Protein AF-A0A167I4J9-F1 (afdb_monomer)

Structure (mmCIF, N/CA/C/O backbone):
data_AF-A0A167I4J9-F1
#
_entry.id   AF-A0A167I4J9-F1
#
loop_
_atom_site.group_PDB
_atom_site.id
_atom_site.type_symbol
_atom_site.label_atom_id
_atom_site.label_alt_id
_atom_site.label_comp_id
_atom_site.label_asym_id
_atom_site.label_entity_id
_atom_site.label_seq_id
_atom_site.pdbx_PDB_ins_code
_atom_site.Cartn_x
_atom_site.Cartn_y
_atom_site.Cartn_z
_atom_site.occupancy
_atom_site.B_iso_or_equiv
_atom_site.auth_seq_id
_atom_site.auth_comp_id
_atom_site.auth_asym_id
_atom_site.auth_atom_id
_atom_site.pdbx_PDB_model_num
ATOM 1 N N . MET A 1 1 ? 40.054 33.359 -19.240 1.00 29.66 1 MET A N 1
ATOM 2 C CA . MET A 1 1 ? 39.282 32.418 -20.079 1.00 29.66 1 MET A CA 1
ATOM 3 C C . MET A 1 1 ? 38.644 33.208 -21.206 1.00 29.66 1 MET A C 1
ATOM 5 O O . MET A 1 1 ? 38.058 34.243 -20.923 1.00 29.66 1 MET A O 1
ATOM 9 N N . VAL A 1 2 ? 38.814 32.780 -22.458 1.00 27.05 2 VAL A N 1
ATOM 10 C CA . VAL A 1 2 ? 38.157 33.388 -23.628 1.00 27.05 2 VAL A CA 1
ATOM 11 C C . VAL A 1 2 ? 36.790 32.717 -23.771 1.00 27.05 2 VAL A C 1
ATOM 13 O O . VAL A 1 2 ? 36.737 31.500 -23.931 1.00 27.05 2 VAL A O 1
ATOM 16 N N . GLN A 1 3 ? 35.696 33.475 -23.654 1.00 29.92 3 GLN A N 1
ATOM 17 C CA . GLN A 1 3 ? 34.358 32.981 -23.996 1.00 29.92 3 GLN A CA 1
ATOM 18 C C . GLN A 1 3 ? 34.339 32.622 -25.488 1.00 29.92 3 GLN A C 1
ATOM 20 O O . GLN A 1 3 ? 34.663 33.455 -26.332 1.00 29.92 3 GLN A O 1
ATOM 25 N N . LEU A 1 4 ? 33.995 31.374 -25.811 1.00 37.16 4 LEU A N 1
ATOM 26 C CA . LEU A 1 4 ? 33.830 30.919 -27.189 1.00 37.16 4 LEU A CA 1
ATOM 27 C C . LEU A 1 4 ? 32.484 31.427 -27.719 1.00 37.16 4 LEU A C 1
ATOM 29 O O . LEU A 1 4 ? 31.438 30.847 -27.436 1.00 37.16 4 LEU A O 1
ATOM 33 N N . THR A 1 5 ? 32.506 32.520 -28.477 1.00 51.38 5 THR A N 1
ATOM 34 C CA . THR A 1 5 ? 31.340 33.012 -29.219 1.00 51.38 5 THR A CA 1
ATOM 35 C C . THR A 1 5 ? 31.059 32.071 -30.401 1.00 51.38 5 THR A C 1
ATOM 37 O O . THR A 1 5 ? 32.006 31.692 -31.095 1.00 51.38 5 THR A O 1
ATOM 40 N N . PRO A 1 6 ? 29.799 31.682 -30.682 1.00 64.69 6 PRO A N 1
ATOM 41 C CA . PRO A 1 6 ? 29.486 30.844 -31.837 1.00 64.69 6 PRO A CA 1
ATOM 42 C C . PRO A 1 6 ? 29.883 31.547 -33.143 1.00 64.69 6 PRO A C 1
ATOM 44 O O . PRO A 1 6 ? 29.341 32.601 -33.481 1.00 64.69 6 PRO A O 1
ATOM 47 N N . ALA A 1 7 ? 30.831 30.964 -33.875 1.00 76.06 7 ALA A N 1
ATOM 48 C CA . ALA A 1 7 ? 31.238 31.440 -35.191 1.00 76.06 7 ALA A CA 1
ATOM 49 C C . ALA A 1 7 ? 30.355 30.806 -36.278 1.00 76.06 7 ALA A C 1
ATOM 51 O O . ALA A 1 7 ? 30.218 29.584 -36.347 1.00 76.06 7 ALA A O 1
ATOM 52 N N . ALA A 1 8 ? 29.769 31.637 -37.137 1.00 84.19 8 ALA A N 1
ATOM 53 C CA . ALA A 1 8 ? 29.122 31.220 -38.374 1.00 84.19 8 ALA A CA 1
ATOM 54 C C . ALA A 1 8 ? 30.146 31.236 -39.516 1.00 84.19 8 ALA A C 1
ATOM 56 O O . ALA A 1 8 ? 31.007 32.115 -39.573 1.00 84.19 8 ALA A O 1
ATOM 57 N N . TYR A 1 9 ? 30.049 30.287 -40.445 1.00 87.62 9 TYR A N 1
ATOM 58 C CA . TYR A 1 9 ? 30.928 30.219 -41.613 1.00 87.62 9 TYR A CA 1
ATOM 59 C C . TYR A 1 9 ? 30.114 30.445 -42.892 1.00 87.62 9 TYR A C 1
ATOM 61 O O . TYR A 1 9 ? 28.981 29.974 -42.976 1.00 87.62 9 TYR A O 1
ATOM 69 N N . PRO A 1 10 ? 30.677 31.139 -43.894 1.00 79.69 10 PRO A N 1
ATOM 70 C CA . PRO A 1 10 ? 29.986 31.448 -45.145 1.00 79.69 10 PRO A CA 1
ATOM 71 C C . PRO A 1 10 ? 29.800 30.214 -46.038 1.00 79.69 10 PRO A C 1
ATOM 73 O O . PRO A 1 10 ? 29.014 30.253 -46.977 1.00 79.69 10 PRO A O 1
ATOM 76 N N . ASP A 1 11 ? 30.520 29.128 -45.743 1.00 81.62 11 ASP A N 1
ATOM 77 C CA . ASP A 1 11 ? 30.455 27.857 -46.455 1.00 81.62 11 ASP A CA 1
ATOM 78 C C . ASP A 1 11 ? 30.008 26.734 -45.492 1.00 81.62 11 ASP A C 1
ATOM 80 O O . ASP A 1 11 ? 30.691 26.490 -44.485 1.00 81.62 11 ASP A O 1
ATOM 84 N N . PRO A 1 12 ? 28.894 26.028 -45.778 1.00 77.31 12 PRO A N 1
ATOM 85 C CA . PRO A 1 12 ? 28.417 24.914 -44.959 1.00 77.31 12 PRO A CA 1
ATOM 86 C C . PRO A 1 12 ? 29.435 23.769 -44.860 1.00 77.31 12 PRO A C 1
ATOM 88 O O . PRO A 1 12 ? 29.535 23.135 -43.808 1.00 77.31 12 PRO A O 1
ATOM 91 N N . VAL A 1 13 ? 30.242 23.529 -45.901 1.00 78.69 13 VAL A N 1
ATOM 92 C CA . VAL A 1 13 ? 31.298 22.503 -45.874 1.00 78.69 13 VAL A CA 1
ATOM 93 C C . VAL A 1 13 ? 32.375 22.896 -44.871 1.00 78.69 13 VAL A C 1
ATOM 95 O O . VAL A 1 13 ? 32.822 22.069 -44.071 1.00 78.69 13 VAL A O 1
ATOM 98 N N . ARG A 1 14 ? 32.756 24.176 -44.845 1.00 79.69 14 ARG A N 1
ATOM 99 C CA . ARG A 1 14 ? 33.726 24.691 -43.878 1.00 79.69 14 ARG A CA 1
ATOM 100 C C . ARG A 1 14 ? 33.204 24.632 -42.443 1.00 79.69 14 ARG A C 1
ATOM 102 O O . ARG A 1 14 ? 33.966 24.253 -41.555 1.00 79.69 14 ARG A O 1
ATOM 109 N N . ALA A 1 15 ? 31.925 24.939 -42.222 1.00 80.56 15 ALA A N 1
ATOM 110 C CA . ALA A 1 15 ? 31.287 24.803 -40.911 1.00 80.56 15 ALA A CA 1
ATOM 111 C C . ALA A 1 15 ? 31.356 23.355 -40.392 1.00 80.56 15 ALA A C 1
ATOM 113 O O . ALA A 1 15 ? 31.736 23.125 -39.243 1.00 80.56 15 ALA A O 1
ATOM 114 N N . ILE A 1 16 ? 31.067 22.375 -41.256 1.00 78.88 16 ILE A N 1
ATOM 115 C CA . ILE A 1 16 ? 31.140 20.945 -40.921 1.00 78.88 16 ILE A CA 1
ATOM 116 C C . ILE A 1 16 ? 32.588 20.514 -40.649 1.00 78.88 16 ILE A C 1
ATOM 118 O O . ILE A 1 16 ? 32.837 19.797 -39.683 1.00 78.88 16 ILE A O 1
ATOM 122 N N . GLN A 1 17 ? 33.557 20.976 -41.447 1.00 78.00 17 GLN A N 1
ATOM 123 C CA . GLN A 1 17 ? 34.980 20.674 -41.238 1.00 78.00 17 GLN A CA 1
ATOM 124 C C . GLN A 1 17 ? 35.496 21.192 -39.892 1.00 78.00 17 GLN A C 1
ATOM 126 O O . GLN A 1 17 ? 36.206 20.469 -39.193 1.00 78.00 17 GLN A O 1
ATOM 131 N N . VAL A 1 18 ? 35.142 22.427 -39.523 1.00 75.62 18 VAL A N 1
ATOM 132 C CA . VAL A 1 18 ? 35.533 23.010 -38.232 1.00 75.62 18 VAL A CA 1
ATOM 133 C C . VAL A 1 18 ? 34.831 22.291 -37.083 1.00 75.62 18 VAL A C 1
ATOM 135 O O . VAL A 1 18 ? 35.462 22.008 -36.070 1.00 75.62 18 VAL A O 1
ATOM 138 N N . TRP A 1 19 ? 33.553 21.937 -37.226 1.00 79.00 19 TRP A N 1
ATOM 139 C CA . TRP A 1 19 ? 32.853 21.139 -36.218 1.00 79.00 19 TRP A CA 1
ATOM 140 C C . TRP A 1 19 ? 33.517 19.766 -36.012 1.00 79.00 19 TRP A C 1
ATOM 142 O O . TRP A 1 19 ? 33.813 19.387 -34.876 1.00 79.00 19 TRP A O 1
ATOM 152 N N . ALA A 1 20 ? 33.833 19.061 -37.103 1.00 72.94 20 ALA A N 1
ATOM 153 C CA . ALA A 1 20 ? 34.461 17.742 -37.072 1.00 72.94 20 ALA A CA 1
ATOM 154 C C . ALA A 1 20 ? 35.885 17.767 -36.489 1.00 72.94 20 ALA A C 1
ATOM 156 O O . ALA A 1 20 ? 36.308 16.795 -35.872 1.00 72.94 20 ALA A O 1
ATOM 157 N N . SER A 1 21 ? 36.625 18.874 -36.630 1.00 70.50 21 SER A N 1
ATOM 158 C CA . SER A 1 21 ? 37.983 18.986 -36.082 1.00 70.50 21 SER A CA 1
ATOM 159 C C . SER A 1 21 ? 38.037 19.199 -34.563 1.00 70.50 21 SER A C 1
ATOM 161 O O . SER A 1 21 ? 39.122 19.126 -33.993 1.00 70.50 21 SER A O 1
ATOM 163 N N . HIS A 1 22 ? 36.906 19.479 -33.904 1.00 63.34 22 HIS A N 1
ATOM 164 C CA . HIS A 1 22 ? 36.846 19.812 -32.471 1.00 63.34 22 HIS A CA 1
ATOM 165 C C . HIS A 1 22 ? 36.134 18.752 -31.604 1.00 63.34 22 HIS A C 1
ATOM 167 O O . HIS A 1 22 ? 35.976 18.961 -30.399 1.00 63.34 22 HIS A O 1
ATOM 173 N N . ARG A 1 23 ? 35.673 17.625 -32.171 1.00 61.91 23 ARG A N 1
ATOM 174 C CA . ARG A 1 23 ? 34.888 16.600 -31.450 1.00 61.91 23 ARG A CA 1
ATOM 175 C C . ARG A 1 23 ? 35.252 15.177 -31.895 1.00 61.91 23 ARG A C 1
ATOM 177 O O . ARG A 1 23 ? 35.424 14.925 -33.080 1.00 61.91 23 ARG A O 1
ATOM 184 N N . ILE A 1 24 ? 35.269 14.231 -30.951 1.00 44.22 24 ILE A N 1
ATOM 185 C CA . ILE A 1 24 ? 35.198 12.785 -31.231 1.00 44.22 24 ILE A CA 1
ATOM 186 C C . ILE A 1 24 ? 33.708 12.425 -31.329 1.00 44.22 24 ILE A C 1
ATOM 188 O O . ILE A 1 24 ? 32.969 12.616 -30.363 1.00 44.22 24 ILE A O 1
ATOM 192 N N . VAL A 1 25 ? 33.247 11.957 -32.489 1.00 47.00 25 VAL A N 1
ATOM 193 C CA . VAL A 1 25 ? 31.822 11.681 -32.752 1.00 47.00 25 VAL A CA 1
ATOM 194 C C . VAL A 1 25 ? 31.537 10.184 -32.586 1.00 47.00 25 VAL A C 1
ATOM 196 O O . VAL A 1 25 ? 32.251 9.358 -33.149 1.00 47.00 25 VAL A O 1
ATOM 199 N N . ARG A 1 26 ? 30.485 9.821 -31.836 1.00 42.50 26 ARG A N 1
ATOM 200 C CA . ARG A 1 26 ? 29.936 8.450 -31.823 1.00 42.50 26 ARG A CA 1
ATOM 201 C C . ARG A 1 26 ? 29.013 8.252 -33.030 1.00 42.50 26 ARG A C 1
ATOM 203 O O . ARG A 1 26 ? 28.205 9.125 -33.335 1.00 42.50 26 ARG A O 1
ATOM 210 N N . ILE A 1 27 ? 29.119 7.097 -33.685 1.00 43.78 27 ILE A N 1
ATOM 211 C CA . ILE A 1 27 ? 28.283 6.702 -34.829 1.00 43.78 27 ILE A CA 1
ATOM 212 C C . ILE A 1 27 ? 26.798 6.708 -34.406 1.00 43.78 27 ILE A C 1
ATOM 214 O O . ILE A 1 27 ? 26.457 6.087 -33.401 1.00 43.78 27 ILE A O 1
ATOM 218 N N . GLY A 1 28 ? 25.929 7.407 -35.156 1.00 51.09 28 GLY A N 1
ATOM 219 C CA . GLY A 1 28 ? 24.462 7.341 -35.009 1.00 51.09 28 GLY A CA 1
ATOM 220 C C . GLY A 1 28 ? 23.712 8.641 -34.666 1.00 51.09 28 GLY A C 1
ATOM 221 O O . GLY A 1 28 ? 22.490 8.604 -34.536 1.00 51.09 28 GLY A O 1
ATOM 222 N N . GLN A 1 29 ? 24.378 9.794 -34.518 1.00 56.53 29 GLN A N 1
ATOM 223 C CA . GLN A 1 29 ? 23.690 11.075 -34.270 1.00 56.53 29 GLN A CA 1
ATOM 224 C C . GLN A 1 29 ? 23.474 11.887 -35.558 1.00 56.53 29 GLN A C 1
ATOM 226 O O . GLN A 1 29 ? 24.416 12.172 -36.289 1.00 56.53 29 GLN A O 1
ATOM 231 N N . SER A 1 30 ? 22.230 12.316 -35.811 1.00 63.84 30 SER A N 1
ATOM 232 C CA . SER A 1 30 ? 21.884 13.184 -36.951 1.00 63.84 30 SER A CA 1
ATOM 233 C C . SER A 1 30 ? 22.423 14.610 -36.761 1.00 63.84 30 SER A C 1
ATOM 235 O O . SER A 1 30 ? 21.993 15.311 -35.843 1.00 63.84 30 SER A O 1
ATOM 237 N N . LEU A 1 31 ? 23.291 15.079 -37.662 1.00 77.75 31 LEU A N 1
ATOM 238 C CA . LEU A 1 31 ? 23.811 16.451 -37.655 1.00 77.75 31 LEU A CA 1
ATOM 239 C C . LEU A 1 31 ? 22.821 17.427 -38.325 1.00 77.75 31 LEU A C 1
ATOM 241 O O . LEU A 1 31 ? 22.304 17.163 -39.416 1.00 77.75 31 LEU A O 1
ATOM 245 N N . ARG A 1 32 ? 22.567 18.574 -37.678 1.00 83.31 32 ARG A N 1
ATOM 246 C CA . ARG A 1 32 ? 21.763 19.684 -38.223 1.00 83.31 32 ARG A CA 1
ATOM 247 C C . ARG A 1 32 ? 22.634 20.920 -38.432 1.00 83.31 32 ARG A C 1
ATOM 249 O O . ARG A 1 32 ? 23.376 21.302 -37.530 1.00 83.31 32 ARG A O 1
ATOM 256 N N . LEU A 1 33 ? 22.516 21.545 -39.599 1.00 84.75 33 LEU A N 1
ATOM 257 C CA . LEU A 1 33 ? 23.193 22.793 -39.945 1.00 84.75 33 LEU A CA 1
ATOM 258 C C . LEU A 1 33 ? 22.162 23.925 -40.015 1.00 84.75 33 LEU A C 1
ATOM 260 O O . LEU A 1 33 ? 21.148 23.791 -40.694 1.00 84.75 33 LEU A O 1
ATOM 264 N N . TYR A 1 34 ? 22.424 25.030 -39.324 1.00 87.75 34 TYR A N 1
ATOM 265 C CA . TYR A 1 34 ? 21.544 26.199 -39.277 1.00 87.75 34 TYR A CA 1
ATOM 266 C C . TYR A 1 34 ? 22.191 27.339 -40.065 1.00 87.75 34 TYR A C 1
ATOM 268 O O . TYR A 1 34 ? 23.345 27.682 -39.806 1.00 87.75 34 TYR A O 1
ATOM 276 N N . ALA A 1 35 ? 21.468 27.910 -41.026 1.00 88.38 35 ALA A N 1
ATOM 277 C CA . ALA A 1 35 ? 21.920 29.064 -41.796 1.00 88.38 35 ALA A CA 1
ATOM 278 C C . ALA A 1 35 ? 21.178 30.319 -41.339 1.00 88.38 35 ALA A C 1
ATOM 280 O O . ALA A 1 35 ? 19.959 30.288 -41.178 1.00 88.38 35 ALA A O 1
ATOM 281 N N . PHE A 1 36 ? 21.905 31.422 -41.168 1.00 87.12 36 PHE A N 1
ATOM 282 C CA . PHE A 1 36 ? 21.358 32.692 -40.700 1.00 87.12 36 PHE A CA 1
ATOM 283 C C . PHE A 1 36 ? 21.607 33.816 -41.716 1.00 87.12 36 PHE A C 1
ATOM 285 O O . PHE A 1 36 ? 22.656 33.856 -42.361 1.00 87.12 36 PHE A O 1
ATOM 292 N N . HIS A 1 37 ? 20.661 34.745 -41.848 1.00 82.94 37 HIS A N 1
ATOM 293 C CA . HIS A 1 37 ? 20.856 36.011 -42.553 1.00 82.94 37 HIS A CA 1
ATOM 294 C C . HIS A 1 37 ? 21.753 36.940 -41.732 1.00 82.94 37 HIS A C 1
ATOM 296 O O . HIS A 1 37 ? 21.593 37.031 -40.519 1.00 82.94 37 HIS A O 1
ATOM 302 N N . GLN A 1 38 ? 22.665 37.670 -42.385 1.00 80.56 38 GLN A N 1
ATOM 303 C CA . GLN A 1 38 ? 23.495 38.666 -41.701 1.00 80.56 38 GLN A CA 1
ATOM 304 C C . GLN A 1 38 ? 22.619 39.761 -41.082 1.00 80.56 38 GLN A C 1
ATOM 306 O O . GLN A 1 38 ? 21.844 40.422 -41.775 1.00 80.56 38 GLN A O 1
ATOM 311 N N . GLY A 1 39 ? 22.752 39.944 -39.771 1.00 78.62 39 GLY A N 1
ATOM 312 C CA . GLY A 1 39 ? 22.082 40.996 -39.025 1.00 78.62 39 GLY A CA 1
ATOM 313 C C . GLY A 1 39 ? 22.926 42.268 -38.911 1.00 78.62 39 GLY A C 1
ATOM 314 O O . GLY A 1 39 ? 24.129 42.245 -39.168 1.00 78.62 39 GLY A O 1
ATOM 315 N N . PRO A 1 40 ? 22.344 43.378 -38.417 1.00 74.88 40 PRO A N 1
ATOM 316 C CA . PRO A 1 40 ? 23.062 44.645 -38.228 1.00 74.88 40 PRO A CA 1
ATOM 317 C C . PRO A 1 40 ? 24.254 44.555 -37.261 1.00 74.88 40 PRO A C 1
ATOM 319 O O . PRO A 1 40 ? 25.109 45.430 -37.256 1.00 74.88 40 PRO A O 1
ATOM 322 N N . GLN A 1 41 ? 24.288 43.514 -36.421 1.00 79.94 41 GLN A N 1
ATOM 323 C CA . GLN A 1 41 ? 25.314 43.277 -35.400 1.00 79.94 41 GLN A CA 1
ATOM 324 C C . GLN A 1 41 ? 26.314 42.177 -35.804 1.00 79.94 41 GLN A C 1
ATOM 326 O O . GLN A 1 41 ? 27.156 41.773 -34.997 1.00 79.94 41 GLN A O 1
ATOM 331 N N . THR A 1 42 ? 26.214 41.652 -37.030 1.00 80.44 42 THR A N 1
ATOM 332 C CA . THR A 1 42 ? 27.137 40.641 -37.550 1.00 80.44 42 THR A CA 1
ATOM 333 C C . THR A 1 42 ? 28.458 41.303 -37.943 1.00 80.44 42 THR A C 1
ATOM 335 O O . THR A 1 42 ? 28.494 42.168 -38.814 1.00 80.44 42 THR A O 1
ATOM 338 N N . THR A 1 43 ? 29.556 40.871 -37.328 1.00 77.62 43 THR A N 1
ATOM 339 C CA . THR A 1 43 ? 30.919 41.333 -37.625 1.00 77.62 43 THR A CA 1
ATOM 340 C C . THR A 1 43 ? 31.756 40.185 -38.194 1.00 77.62 43 THR A C 1
ATOM 342 O O . THR A 1 43 ? 31.607 39.029 -37.794 1.00 77.62 43 THR A O 1
ATOM 345 N N . SER A 1 44 ? 32.649 40.487 -39.139 1.00 76.88 44 SER A N 1
ATOM 346 C CA . SER A 1 44 ? 33.607 39.519 -39.688 1.00 76.88 44 SER A CA 1
ATOM 347 C C . SER A 1 44 ? 34.708 39.182 -38.675 1.00 76.88 44 SER A C 1
ATOM 349 O O . SER A 1 44 ? 35.324 40.086 -38.111 1.00 76.88 44 SER A O 1
ATOM 351 N N . TRP A 1 45 ? 34.999 37.897 -38.483 1.00 72.62 45 TRP A N 1
ATOM 352 C CA . TRP A 1 45 ? 36.132 37.414 -37.694 1.00 72.62 45 TRP A CA 1
ATOM 353 C C . TRP A 1 45 ? 37.423 37.436 -38.543 1.00 72.62 45 TRP A C 1
ATOM 355 O O . TRP A 1 45 ? 37.363 37.120 -39.735 1.00 72.62 45 TRP A O 1
ATOM 365 N N . PRO A 1 46 ? 38.599 37.774 -37.977 1.00 54.47 46 PRO A N 1
ATOM 366 C CA . PRO A 1 46 ? 39.833 37.951 -38.758 1.00 54.47 46 PRO A CA 1
ATOM 367 C C . PRO A 1 46 ? 40.375 36.677 -39.424 1.00 54.47 46 PRO A C 1
ATOM 369 O O . PRO A 1 46 ? 41.096 36.757 -40.416 1.00 54.47 46 PRO A O 1
ATOM 372 N N . GLU A 1 47 ? 40.042 35.498 -38.899 1.00 53.22 47 GLU A N 1
ATOM 373 C CA . GLU A 1 47 ? 40.510 34.220 -39.434 1.00 53.22 47 GLU A CA 1
ATOM 374 C C . GLU A 1 47 ? 39.440 33.545 -40.307 1.00 53.22 47 GLU A C 1
ATOM 376 O O . GLU A 1 47 ? 38.325 33.262 -39.870 1.00 53.22 47 GLU A O 1
ATOM 381 N N . ALA A 1 48 ? 39.814 33.250 -41.556 1.00 57.09 48 ALA A N 1
ATOM 382 C CA . ALA A 1 48 ? 39.119 32.332 -42.465 1.00 57.09 48 ALA A CA 1
ATOM 383 C C . ALA A 1 48 ? 37.644 32.652 -42.797 1.00 57.09 48 ALA A C 1
ATOM 385 O O . ALA A 1 48 ? 36.861 31.739 -43.064 1.00 57.09 48 ALA A O 1
ATOM 386 N N . GLY A 1 49 ? 37.270 33.935 -42.831 1.00 66.62 49 GLY A N 1
ATOM 387 C CA . GLY A 1 49 ? 35.969 34.378 -43.346 1.00 66.62 49 GLY A CA 1
ATOM 388 C C . GLY A 1 49 ? 34.777 34.053 -42.447 1.00 66.62 49 GLY A C 1
ATOM 389 O O . GLY A 1 49 ? 33.645 34.159 -42.906 1.00 66.62 49 GLY A O 1
ATOM 390 N N . ALA A 1 50 ? 35.007 33.662 -41.191 1.00 79.44 50 ALA A N 1
ATOM 391 C CA . ALA A 1 50 ? 33.933 33.459 -40.228 1.00 79.44 50 ALA A CA 1
ATOM 392 C C . ALA A 1 50 ? 33.260 34.789 -39.851 1.00 79.44 50 ALA A C 1
ATOM 394 O O . ALA A 1 50 ? 33.853 35.861 -39.959 1.00 79.44 50 ALA A O 1
ATOM 395 N N . ALA A 1 51 ? 32.019 34.722 -39.388 1.00 79.75 51 ALA A N 1
ATOM 396 C CA . ALA A 1 51 ? 31.266 35.853 -38.874 1.00 79.75 51 ALA A CA 1
ATOM 397 C C . ALA A 1 51 ? 30.684 35.510 -37.504 1.00 79.75 51 ALA A C 1
ATOM 399 O O . ALA A 1 51 ? 30.364 34.359 -37.213 1.00 79.75 51 ALA A O 1
ATOM 400 N N . TYR A 1 52 ? 30.534 36.513 -36.658 1.00 81.06 52 TYR A N 1
ATOM 401 C CA . TYR A 1 52 ? 29.949 36.370 -35.331 1.00 81.06 52 TYR A CA 1
ATOM 402 C C . TYR A 1 52 ? 29.066 37.574 -35.045 1.00 81.06 52 TYR A C 1
ATOM 404 O O . TYR A 1 52 ? 29.224 38.630 -35.658 1.00 81.06 52 TYR A O 1
ATOM 412 N N . GLN A 1 53 ? 28.130 37.423 -34.119 1.00 79.44 53 GLN A N 1
ATOM 413 C CA . GLN A 1 53 ? 27.276 38.519 -33.687 1.00 79.44 53 GLN A CA 1
ATOM 414 C C . GLN A 1 53 ? 27.743 39.006 -32.316 1.00 79.44 53 GLN A C 1
ATOM 416 O O . GLN A 1 53 ? 27.938 38.203 -31.404 1.00 79.44 53 GLN A O 1
ATOM 421 N N . LEU A 1 54 ? 27.969 40.314 -32.180 1.00 54.16 54 LEU A N 1
ATOM 422 C CA . LEU A 1 54 ? 28.326 40.922 -30.896 1.00 54.16 54 LEU A CA 1
ATOM 423 C C . LEU A 1 54 ? 27.104 40.846 -29.957 1.00 54.16 54 LEU A C 1
ATOM 425 O O . LEU A 1 54 ? 26.065 41.423 -30.265 1.00 54.16 54 LEU A O 1
ATOM 429 N N . GLY A 1 55 ? 27.210 40.117 -28.836 1.00 72.25 55 GLY A N 1
ATOM 430 C CA . GLY A 1 55 ? 26.127 39.945 -27.851 1.00 72.25 55 GLY A CA 1
ATOM 431 C C . GLY A 1 55 ? 25.631 38.496 -27.685 1.00 72.25 55 GLY A C 1
ATOM 432 O O . GLY A 1 55 ? 26.417 37.556 -27.756 1.00 72.25 55 GLY A O 1
ATOM 433 N N . ILE A 1 56 ? 24.322 38.323 -27.444 1.00 56.41 56 ILE A N 1
ATOM 434 C CA . ILE A 1 56 ? 23.639 37.097 -26.951 1.00 56.41 56 ILE A CA 1
ATOM 435 C C . ILE A 1 56 ? 23.433 36.013 -28.051 1.00 56.41 56 ILE A C 1
ATOM 437 O O . ILE A 1 56 ? 22.575 35.143 -27.940 1.00 56.41 56 ILE A O 1
ATOM 441 N N . GLY A 1 57 ? 24.219 36.032 -29.134 1.00 72.56 57 GLY A N 1
ATOM 442 C CA . GLY A 1 57 ? 24.102 35.084 -30.255 1.00 72.56 57 GLY A CA 1
ATOM 443 C C . GLY A 1 57 ? 23.122 35.505 -31.362 1.00 72.56 57 GLY A C 1
ATOM 444 O O . GLY A 1 57 ? 22.674 36.651 -31.413 1.00 72.56 57 GLY A O 1
ATOM 445 N N . TRP A 1 58 ? 22.838 34.582 -32.291 1.00 78.06 58 TRP A N 1
ATOM 446 C CA . TRP A 1 58 ? 22.000 34.832 -33.471 1.00 78.06 58 TRP A CA 1
ATOM 447 C C . TRP A 1 58 ? 20.504 34.699 -33.133 1.00 78.06 58 TRP A C 1
ATOM 449 O O . TRP A 1 58 ? 20.080 33.619 -32.716 1.00 78.06 58 TRP A O 1
ATOM 459 N N . PRO A 1 59 ? 19.678 35.750 -33.302 1.00 79.19 59 PRO A N 1
ATOM 460 C CA . PRO A 1 59 ? 18.252 35.682 -32.999 1.00 79.19 59 PRO A CA 1
ATOM 461 C C . PRO A 1 59 ? 17.511 34.800 -34.010 1.00 79.19 59 PRO A C 1
ATOM 463 O O . PRO A 1 59 ? 17.846 34.771 -35.192 1.00 79.19 59 PRO A O 1
ATOM 466 N N . PHE A 1 60 ? 16.439 34.135 -33.567 1.00 74.12 60 PHE A N 1
ATOM 467 C CA . PHE A 1 60 ? 15.653 33.231 -34.419 1.00 74.12 60 PHE A CA 1
ATOM 468 C C . PHE A 1 60 ? 15.060 33.926 -35.655 1.00 74.12 60 PHE A C 1
ATOM 470 O O . PHE A 1 60 ? 14.952 33.315 -36.709 1.00 74.12 60 PHE A O 1
ATOM 477 N N . ALA A 1 61 ? 14.767 35.228 -35.565 1.00 78.62 61 ALA A N 1
ATOM 478 C CA . ALA A 1 61 ? 14.324 36.041 -36.701 1.00 78.62 61 ALA A CA 1
ATOM 479 C C . ALA A 1 61 ? 15.353 36.122 -37.849 1.00 78.62 61 ALA A C 1
ATOM 481 O O . ALA A 1 61 ? 15.007 36.527 -38.954 1.00 78.62 61 ALA A O 1
ATOM 482 N N . GLN A 1 62 ? 16.615 35.762 -37.597 1.00 81.00 62 GLN A N 1
ATOM 483 C CA . GLN A 1 62 ? 17.660 35.675 -38.615 1.00 81.00 62 GLN A CA 1
ATOM 484 C C . GLN A 1 62 ? 17.856 34.249 -39.137 1.00 81.00 62 GLN A C 1
ATOM 486 O O . GLN A 1 62 ? 18.661 34.074 -40.043 1.00 81.00 62 GLN A O 1
ATOM 491 N N . LEU A 1 63 ? 17.163 33.231 -38.613 1.00 83.62 63 LEU A N 1
ATOM 492 C CA . LEU A 1 63 ? 17.279 31.859 -39.107 1.00 83.62 63 LEU A CA 1
ATOM 493 C C . LEU A 1 63 ? 16.657 31.759 -40.506 1.00 83.62 63 LEU A C 1
ATOM 495 O O . LEU A 1 63 ? 15.449 31.882 -40.673 1.00 83.62 63 LEU A O 1
ATOM 499 N N . ALA A 1 64 ? 17.501 31.527 -41.507 1.00 82.12 64 ALA A N 1
ATOM 500 C CA . ALA A 1 64 ? 17.107 31.445 -42.907 1.00 82.12 64 ALA A CA 1
ATOM 501 C C . ALA A 1 64 ? 16.664 30.029 -43.295 1.00 82.12 64 ALA A C 1
ATOM 503 O O . ALA A 1 64 ? 15.705 29.848 -44.035 1.00 82.12 64 ALA A O 1
ATOM 504 N N . SER A 1 65 ? 17.398 29.008 -42.845 1.00 81.25 65 SER A N 1
ATOM 505 C CA . SER A 1 65 ? 17.123 27.609 -43.200 1.00 81.25 65 SER A CA 1
ATOM 506 C C . SER A 1 65 ? 17.793 26.628 -42.240 1.00 81.25 65 SER A C 1
ATOM 508 O O . SER A 1 65 ? 18.788 26.949 -41.582 1.00 81.25 65 SER A O 1
ATOM 510 N N . VAL A 1 66 ? 17.245 25.412 -42.176 1.00 80.38 66 VAL A N 1
ATOM 511 C CA . VAL A 1 66 ? 17.810 24.287 -41.421 1.00 80.38 66 VAL A CA 1
ATOM 512 C C . VAL A 1 66 ? 18.028 23.118 -42.371 1.00 80.38 66 VAL A C 1
ATOM 514 O O . VAL A 1 66 ? 17.108 22.678 -43.058 1.00 80.38 66 VAL A O 1
ATOM 517 N N . TYR A 1 67 ? 19.246 22.593 -42.388 1.00 77.75 67 TYR A N 1
ATOM 518 C CA . TYR A 1 67 ? 19.629 21.461 -43.220 1.00 77.75 67 TYR A CA 1
ATOM 519 C C . TYR A 1 67 ? 19.892 20.241 -42.353 1.00 77.75 67 TYR A C 1
ATOM 521 O O . TYR A 1 67 ? 20.522 20.330 -41.294 1.00 77.75 67 TYR A O 1
ATOM 529 N N . ARG A 1 68 ? 19.454 19.078 -42.832 1.00 75.75 68 ARG A N 1
ATOM 530 C CA . ARG A 1 68 ? 19.855 17.789 -42.267 1.00 75.75 68 ARG A CA 1
ATOM 531 C C . ARG A 1 68 ? 21.026 17.257 -43.078 1.00 75.75 68 ARG A C 1
ATOM 533 O O . ARG A 1 68 ? 20.935 17.169 -44.302 1.00 75.75 68 ARG A O 1
ATOM 540 N N . VAL A 1 69 ? 22.107 16.891 -42.400 1.00 75.50 69 VAL A N 1
ATOM 541 C CA . VAL A 1 69 ? 23.237 16.206 -43.032 1.00 75.50 69 VAL A CA 1
ATOM 542 C C . VAL A 1 69 ? 22.993 14.708 -42.865 1.00 75.50 69 VAL A C 1
ATOM 544 O O . VAL A 1 69 ? 22.960 14.205 -41.744 1.00 75.50 69 VAL A O 1
ATOM 547 N N . SER A 1 70 ? 22.712 14.008 -43.965 1.00 62.09 70 SER A N 1
ATOM 548 C CA . SER A 1 70 ? 22.466 12.561 -43.958 1.00 62.09 70 SER A CA 1
ATOM 549 C C . SER A 1 70 ? 23.779 11.776 -44.010 1.00 62.09 70 SER A C 1
ATOM 551 O O . SER A 1 70 ? 24.644 12.107 -44.819 1.00 62.09 70 SER A O 1
ATOM 553 N N . ASP A 1 71 ? 23.884 10.692 -43.234 1.00 55.41 71 ASP A N 1
ATOM 554 C CA . ASP A 1 71 ? 25.080 9.836 -43.079 1.00 55.41 71 ASP A CA 1
ATOM 555 C C . ASP A 1 71 ? 25.579 9.135 -44.362 1.00 55.41 71 ASP A C 1
ATOM 557 O O . ASP A 1 71 ? 26.619 8.476 -44.349 1.00 55.41 71 ASP A O 1
ATOM 561 N N . ALA A 1 72 ? 24.886 9.287 -45.494 1.00 43.66 72 ALA A N 1
ATOM 562 C CA . ALA A 1 72 ? 25.106 8.541 -46.737 1.00 43.66 72 ALA A CA 1
ATOM 563 C C . ALA A 1 72 ? 26.441 8.823 -47.477 1.00 43.66 72 ALA A C 1
ATOM 565 O O . ALA A 1 72 ? 26.582 8.450 -48.638 1.00 43.66 72 ALA A O 1
ATOM 566 N N . GLY A 1 73 ? 27.428 9.448 -46.830 1.00 43.91 73 GLY A N 1
ATOM 567 C CA . GLY A 1 73 ? 28.768 9.686 -47.387 1.00 43.91 73 GLY A CA 1
ATOM 568 C C . GLY A 1 73 ? 29.929 9.533 -46.398 1.00 43.91 73 GLY A C 1
ATOM 569 O O . GLY A 1 73 ? 31.060 9.847 -46.761 1.00 43.91 73 GLY A O 1
ATOM 570 N N . LEU A 1 74 ? 29.679 9.075 -45.165 1.00 45.72 74 LEU A N 1
ATOM 571 C CA . LEU A 1 74 ? 30.695 8.972 -44.106 1.00 45.72 74 LEU A CA 1
ATOM 572 C C . LEU A 1 74 ? 31.225 7.562 -43.737 1.00 45.72 74 LEU A C 1
ATOM 574 O O . LEU A 1 74 ? 32.059 7.505 -42.829 1.00 45.72 74 LEU A O 1
ATOM 578 N N . PRO A 1 75 ? 30.867 6.422 -44.375 1.00 37.59 75 PRO A N 1
ATOM 579 C CA . PRO A 1 75 ? 31.461 5.150 -43.975 1.00 37.59 75 PRO A CA 1
ATOM 580 C C . PRO A 1 75 ? 32.835 4.951 -44.642 1.00 37.59 75 PRO A C 1
ATOM 582 O O . PRO A 1 75 ? 32.924 4.714 -45.844 1.00 37.59 75 PRO A O 1
ATOM 585 N N . GLY A 1 76 ? 33.910 5.032 -43.844 1.00 41.59 76 GLY A N 1
ATOM 586 C CA . GLY A 1 76 ? 35.198 4.389 -44.157 1.00 41.59 76 GLY A CA 1
ATOM 587 C C . GLY A 1 76 ? 36.486 5.210 -44.000 1.00 41.59 76 GLY A C 1
ATOM 588 O O . GLY A 1 76 ? 37.562 4.635 -44.109 1.00 41.59 76 GLY A O 1
ATOM 589 N N . TYR A 1 77 ? 36.434 6.522 -43.738 1.00 36.97 77 TYR A N 1
ATOM 590 C CA . TYR A 1 77 ? 37.631 7.383 -43.871 1.00 36.97 77 TYR A CA 1
ATOM 591 C C . TYR A 1 77 ? 38.277 7.896 -42.571 1.00 36.97 77 TYR A C 1
ATOM 593 O O . TYR A 1 77 ? 39.289 8.594 -42.638 1.00 36.97 77 TYR A O 1
ATOM 601 N N . LEU A 1 78 ? 37.751 7.549 -41.392 1.00 38.22 78 LEU A N 1
ATOM 602 C CA . LEU A 1 78 ? 38.218 8.122 -40.118 1.00 38.22 78 LEU A CA 1
ATOM 603 C C . LEU A 1 78 ? 39.202 7.258 -39.313 1.00 38.22 78 LEU A C 1
ATOM 605 O O . LEU A 1 78 ? 39.594 7.675 -38.229 1.00 38.22 78 LEU A O 1
ATOM 609 N N . GLU A 1 79 ? 39.685 6.133 -39.845 1.00 40.19 79 GLU A N 1
ATOM 610 C CA . GLU A 1 79 ? 40.754 5.362 -39.180 1.00 40.19 79 GLU A CA 1
ATOM 611 C C . GLU A 1 79 ? 42.181 5.754 -39.615 1.00 40.19 79 GLU A C 1
ATOM 613 O O . GLU A 1 79 ? 43.130 5.384 -38.938 1.00 40.19 79 GLU A O 1
ATOM 618 N N . ASN A 1 80 ? 42.370 6.557 -40.677 1.00 34.12 80 ASN A N 1
ATOM 619 C CA . ASN A 1 80 ? 43.710 6.806 -41.254 1.00 34.12 80 ASN A CA 1
ATOM 620 C C . ASN A 1 80 ? 44.081 8.282 -41.530 1.00 34.12 80 ASN A C 1
ATOM 622 O O . ASN A 1 80 ? 44.955 8.561 -42.348 1.00 34.12 80 ASN A O 1
ATOM 626 N N . GLY A 1 81 ? 43.452 9.260 -40.868 1.00 39.31 81 GLY A N 1
ATOM 627 C CA . GLY A 1 81 ? 43.903 10.665 -40.933 1.00 39.31 81 GLY A CA 1
ATOM 628 C C . GLY A 1 81 ? 43.780 11.358 -42.306 1.00 39.31 81 GLY A C 1
ATOM 629 O O . GLY A 1 81 ? 44.429 12.379 -42.541 1.00 39.31 81 GLY A O 1
ATOM 630 N N . GLY A 1 82 ? 42.953 10.841 -43.220 1.00 40.09 82 GLY A N 1
ATOM 631 C CA . GLY A 1 82 ? 42.666 11.479 -44.509 1.00 40.09 82 GLY A CA 1
ATOM 632 C C . GLY A 1 82 ? 41.627 12.602 -44.393 1.00 40.09 82 GLY A C 1
ATOM 633 O O . GLY A 1 82 ? 40.617 12.451 -43.710 1.00 40.09 82 GLY A O 1
ATOM 634 N N . ARG A 1 83 ? 41.845 13.734 -45.081 1.00 42.22 83 ARG A N 1
ATOM 635 C CA . ARG A 1 83 ? 40.841 14.812 -45.192 1.00 42.22 83 ARG A CA 1
ATOM 636 C C . ARG A 1 83 ? 39.634 14.322 -46.015 1.00 42.22 83 ARG A C 1
ATOM 638 O O . ARG A 1 83 ? 39.861 13.728 -47.069 1.00 42.22 83 ARG A O 1
ATOM 645 N N . PRO A 1 84 ? 38.380 14.587 -45.601 1.00 45.56 84 PRO A N 1
ATOM 646 C CA . PRO A 1 84 ? 37.203 14.197 -46.375 1.00 45.56 84 PRO A CA 1
ATOM 647 C C . PRO A 1 84 ? 37.165 14.918 -47.732 1.00 45.56 84 PRO A C 1
ATOM 649 O O . PRO A 1 84 ? 37.450 16.116 -47.812 1.00 45.56 84 PRO A O 1
ATOM 652 N N . ASN A 1 85 ? 36.818 14.183 -48.793 1.00 47.34 85 ASN A N 1
ATOM 653 C CA . ASN A 1 85 ? 36.621 14.735 -50.134 1.00 47.34 85 ASN A CA 1
ATOM 654 C C . ASN A 1 85 ? 35.330 15.588 -50.150 1.00 47.34 85 ASN A C 1
ATOM 656 O O . ASN A 1 85 ? 34.272 15.065 -49.803 1.00 47.34 85 ASN A O 1
ATOM 660 N N . PRO A 1 86 ? 35.375 16.881 -50.525 1.00 48.00 86 PRO A N 1
ATOM 661 C CA . PRO A 1 86 ? 34.196 17.752 -50.529 1.00 48.00 86 PRO A CA 1
ATOM 662 C C . PRO A 1 86 ? 33.075 17.309 -51.488 1.00 48.00 86 PRO A C 1
ATOM 664 O O . PRO A 1 86 ? 31.942 17.749 -51.318 1.00 48.00 86 PRO A O 1
ATOM 667 N N . GLU A 1 87 ? 33.343 16.425 -52.453 1.00 43.78 87 GLU A N 1
ATOM 668 C CA . GLU A 1 87 ? 32.345 15.981 -53.442 1.00 43.78 87 GLU A CA 1
ATOM 669 C C . GLU A 1 87 ? 31.327 14.941 -52.922 1.00 43.78 87 GLU A C 1
ATOM 671 O O . GLU A 1 87 ? 30.344 14.658 -53.607 1.00 43.78 87 GLU A O 1
ATOM 676 N N . THR A 1 88 ? 31.509 14.372 -51.723 1.00 47.94 88 THR A N 1
ATOM 677 C CA . THR A 1 88 ? 30.646 13.288 -51.198 1.00 47.94 88 THR A CA 1
ATOM 678 C C . THR A 1 88 ? 29.624 13.711 -50.136 1.00 47.94 88 THR A C 1
ATOM 680 O O . THR A 1 88 ? 28.804 12.888 -49.725 1.00 47.94 88 THR A O 1
ATOM 683 N N . ILE A 1 89 ? 29.604 14.976 -49.699 1.00 50.50 89 ILE A N 1
ATOM 684 C CA . ILE A 1 89 ? 28.633 15.454 -48.698 1.00 50.50 89 ILE A CA 1
ATOM 685 C C . ILE A 1 89 ? 27.314 15.818 -49.393 1.00 50.50 89 ILE A C 1
ATOM 687 O O . ILE A 1 89 ? 27.228 16.820 -50.100 1.00 50.50 89 ILE A O 1
ATOM 691 N N . ARG A 1 90 ? 26.258 15.025 -49.166 1.00 53.59 90 ARG A N 1
ATOM 692 C CA . ARG A 1 90 ? 24.895 15.362 -49.609 1.00 53.59 90 ARG A CA 1
ATOM 693 C C . ARG A 1 90 ? 24.156 16.143 -48.524 1.00 53.59 90 ARG A C 1
ATOM 695 O O . ARG A 1 90 ? 23.994 15.659 -47.406 1.00 53.59 90 ARG A O 1
ATOM 702 N N . ILE A 1 91 ? 23.696 17.341 -48.877 1.00 54.72 91 ILE A N 1
ATOM 703 C CA . ILE A 1 91 ? 22.903 18.225 -48.017 1.00 54.72 91 ILE A CA 1
ATOM 704 C C . ILE A 1 91 ? 21.490 18.294 -48.598 1.00 54.72 91 ILE A C 1
ATOM 706 O O . ILE A 1 91 ? 21.317 18.674 -49.753 1.00 54.72 91 ILE A O 1
ATOM 710 N N . SER A 1 92 ? 20.486 17.925 -47.806 1.00 48.78 92 SER A N 1
ATOM 711 C CA . SER A 1 92 ? 19.069 18.047 -48.174 1.00 48.78 92 SER A CA 1
ATOM 712 C C . SER A 1 92 ? 18.424 19.210 -47.414 1.00 48.78 92 SER A C 1
ATOM 714 O O . SER A 1 92 ? 18.540 19.281 -46.185 1.00 48.78 92 SER A O 1
ATOM 716 N N . SER A 1 93 ? 17.771 20.120 -48.141 1.00 42.31 93 SER A N 1
ATOM 717 C CA . SER A 1 93 ? 17.075 21.295 -47.602 1.00 42.31 93 SER A CA 1
ATOM 718 C C . SER A 1 93 ? 15.642 20.974 -47.178 1.00 42.31 93 SER A C 1
ATOM 720 O O . SER A 1 93 ? 14.968 20.179 -47.828 1.00 42.31 93 SER A O 1
ATOM 722 N N . TYR A 1 94 ? 15.165 21.652 -46.135 1.00 39.34 94 TYR A N 1
ATOM 723 C CA . TYR A 1 94 ? 13.741 21.794 -45.828 1.00 39.34 94 TYR A CA 1
ATOM 724 C C . TYR A 1 94 ? 13.373 23.272 -45.997 1.00 39.34 94 TYR A C 1
ATOM 726 O O . TYR A 1 94 ? 14.012 24.129 -45.385 1.00 39.34 94 TYR A O 1
ATOM 734 N N . GLU A 1 95 ? 12.380 23.578 -46.834 1.00 34.84 95 GLU A N 1
ATOM 735 C CA . GLU A 1 95 ? 11.787 24.918 -46.888 1.00 34.84 95 GLU A CA 1
ATOM 736 C C . GLU A 1 95 ? 10.780 25.072 -45.742 1.00 34.84 95 GLU A C 1
ATOM 738 O O . GLU A 1 95 ? 9.935 24.205 -45.516 1.00 34.84 95 GLU A O 1
ATOM 743 N N . ALA A 1 96 ? 10.884 26.171 -44.994 1.00 34.50 96 ALA A N 1
ATOM 744 C CA . ALA A 1 96 ? 9.860 26.572 -44.039 1.00 34.50 96 ALA A CA 1
ATOM 745 C C . ALA A 1 96 ? 8.674 27.149 -44.832 1.00 34.50 96 ALA A C 1
ATOM 747 O O . ALA A 1 96 ? 8.763 28.249 -45.372 1.00 34.50 96 ALA A O 1
ATOM 748 N N . LEU A 1 97 ? 7.599 26.368 -44.959 1.00 34.81 97 LEU A N 1
ATOM 749 C CA . LEU A 1 97 ? 6.404 26.720 -45.726 1.00 34.81 97 LEU A CA 1
ATOM 750 C C . LEU A 1 97 ? 5.559 27.790 -45.022 1.00 34.81 97 LEU A C 1
ATOM 752 O O . LEU A 1 97 ? 5.165 27.624 -43.867 1.00 34.81 97 LEU A O 1
ATOM 756 N N . GLY A 1 98 ? 5.223 28.839 -45.774 1.00 30.39 98 GLY A N 1
ATOM 757 C CA . GLY A 1 98 ? 3.935 29.512 -45.678 1.00 30.39 98 GLY A CA 1
ATOM 758 C C . GLY A 1 98 ? 2.971 28.887 -46.691 1.00 30.39 98 GLY A C 1
ATOM 759 O O . GLY A 1 98 ? 3.330 28.720 -47.853 1.00 30.39 98 GLY A O 1
ATOM 760 N N . ASP A 1 99 ? 1.773 28.584 -46.203 1.00 28.52 99 ASP A N 1
ATOM 761 C CA . ASP A 1 99 ? 0.550 28.152 -46.887 1.00 28.52 99 ASP A CA 1
ATOM 762 C C . ASP A 1 99 ? 0.429 26.719 -47.454 1.00 28.52 99 ASP A C 1
ATOM 764 O O . ASP A 1 99 ? 1.286 26.164 -48.133 1.00 28.52 99 ASP A O 1
ATOM 768 N N . ALA A 1 100 ? -0.732 26.158 -47.095 1.00 30.44 100 ALA A N 1
ATOM 769 C CA . ALA A 1 100 ? -1.367 24.878 -47.392 1.00 30.44 100 ALA A CA 1
ATOM 770 C C . ALA A 1 100 ? -1.019 24.176 -48.719 1.00 30.44 100 ALA A C 1
ATOM 772 O O . ALA A 1 100 ? -0.937 24.819 -49.757 1.00 30.44 100 ALA A O 1
ATOM 773 N N . ILE A 1 101 ? -1.032 22.831 -48.701 1.00 25.27 101 ILE A N 1
ATOM 774 C CA . ILE A 1 101 ? -1.891 21.998 -49.569 1.00 25.27 101 ILE A CA 1
ATOM 775 C C . ILE A 1 101 ? -1.891 20.522 -49.128 1.00 25.27 101 ILE A C 1
ATOM 777 O O . ILE A 1 101 ? -0.937 19.992 -48.565 1.00 25.27 101 ILE A O 1
ATOM 781 N N . LEU A 1 102 ? -3.053 19.932 -49.406 1.00 25.64 102 LEU A N 1
ATOM 782 C CA . LEU A 1 102 ? -3.519 18.557 -49.319 1.00 25.64 102 LEU A CA 1
ATOM 783 C C . LEU A 1 102 ? -2.567 17.457 -49.815 1.00 25.64 102 LEU A C 1
ATOM 785 O O . LEU A 1 102 ? -1.765 17.635 -50.726 1.00 25.64 102 LEU A O 1
ATOM 789 N N . LEU A 1 103 ? -2.803 16.283 -49.227 1.00 30.62 103 LEU A N 1
ATOM 790 C CA . LEU A 1 103 ? -2.379 14.953 -49.652 1.00 30.62 103 LEU A CA 1
ATOM 791 C C . LEU A 1 103 ? -2.638 14.709 -51.145 1.00 30.62 103 LEU A C 1
ATOM 793 O O . LEU A 1 103 ? -3.758 14.921 -51.609 1.00 30.62 103 LEU A O 1
ATOM 797 N N . ASP A 1 104 ? -1.653 14.127 -51.831 1.00 22.84 104 ASP A N 1
ATOM 798 C CA . ASP A 1 104 ? -1.924 13.252 -52.966 1.00 22.84 104 ASP A CA 1
ATOM 799 C C . ASP A 1 104 ? -1.122 11.951 -52.864 1.00 22.84 104 ASP A C 1
ATOM 801 O O . ASP A 1 104 ? -0.024 11.884 -52.299 1.00 22.84 104 ASP A O 1
ATOM 805 N N . ARG A 1 105 ? -1.780 10.913 -53.353 1.00 27.28 105 ARG A N 1
ATOM 806 C CA . ARG A 1 105 ? -1.536 9.484 -53.229 1.00 27.28 105 ARG A CA 1
ATOM 807 C C . ARG A 1 105 ? -1.059 8.998 -54.603 1.00 27.28 105 ARG A C 1
ATOM 809 O O . ARG A 1 105 ? -1.569 9.473 -55.606 1.00 27.28 105 ARG A O 1
ATOM 816 N N . ASP A 1 106 ? -0.090 8.083 -54.626 1.00 27.59 106 ASP A N 1
ATOM 817 C CA . ASP A 1 106 ? -0.035 6.891 -55.498 1.00 27.59 106 ASP A CA 1
ATOM 818 C C . ASP A 1 106 ? 1.394 6.463 -55.897 1.00 27.59 106 ASP A C 1
ATOM 820 O O . ASP A 1 106 ? 2.221 7.230 -56.384 1.00 27.59 106 ASP A O 1
ATOM 824 N N . ASP A 1 107 ? 1.616 5.169 -55.647 1.00 26.88 107 ASP A N 1
ATOM 825 C CA . ASP A 1 107 ? 2.281 4.141 -56.451 1.00 26.88 107 ASP A CA 1
ATOM 826 C C . ASP A 1 107 ? 3.673 4.354 -57.069 1.00 26.88 107 ASP A C 1
ATOM 828 O O . ASP A 1 107 ? 3.866 5.032 -58.075 1.00 26.88 107 ASP A O 1
ATOM 832 N N . ALA A 1 108 ? 4.613 3.517 -56.608 1.00 25.03 108 ALA A N 1
ATOM 833 C CA . ALA A 1 108 ? 5.574 2.862 -57.496 1.00 25.03 108 ALA A CA 1
ATOM 834 C C . ALA A 1 108 ? 5.993 1.479 -56.959 1.00 25.03 108 ALA A C 1
ATOM 836 O O . ALA A 1 108 ? 6.854 1.331 -56.093 1.00 25.03 108 ALA A O 1
ATOM 837 N N . VAL A 1 109 ? 5.371 0.455 -57.538 1.00 27.30 109 VAL A N 1
ATOM 838 C CA . VAL A 1 109 ? 5.845 -0.932 -57.628 1.00 27.30 109 VAL A CA 1
ATOM 839 C C . VAL A 1 109 ? 7.100 -0.983 -58.508 1.00 27.30 109 VAL A C 1
ATOM 841 O O . VAL A 1 109 ? 7.047 -0.445 -59.602 1.00 27.30 109 VAL A O 1
ATOM 844 N N . PHE A 1 110 ? 8.172 -1.675 -58.098 1.00 24.34 110 PHE A N 1
ATOM 845 C CA . PHE A 1 110 ? 9.072 -2.468 -58.971 1.00 24.34 110 PHE A CA 1
ATOM 846 C C . PHE A 1 110 ? 9.990 -3.332 -58.072 1.00 24.34 110 PHE A C 1
ATOM 848 O O . PHE A 1 110 ? 10.802 -2.814 -57.318 1.00 24.34 110 PHE A O 1
ATOM 855 N N . SER A 1 111 ? 9.696 -4.625 -57.904 1.00 24.77 111 SER A N 1
ATOM 856 C CA . SER A 1 111 ? 10.173 -5.772 -58.703 1.00 24.77 111 SER A CA 1
ATOM 857 C C . SER A 1 111 ? 11.643 -6.149 -58.462 1.00 24.77 111 SER A C 1
ATOM 859 O O . SER A 1 111 ? 12.573 -5.516 -58.955 1.00 24.77 111 SER A O 1
ATOM 861 N N . SER A 1 112 ? 11.792 -7.271 -57.763 1.00 26.19 112 SER A N 1
ATOM 862 C CA . SER A 1 112 ? 12.967 -8.127 -57.653 1.00 26.19 112 SER A CA 1
ATOM 863 C C . SER A 1 112 ? 13.381 -8.739 -58.996 1.00 26.19 112 SER A C 1
ATOM 865 O O . SER A 1 112 ? 12.550 -9.356 -59.665 1.00 26.19 112 SER A O 1
ATOM 867 N N . THR A 1 113 ? 14.676 -8.720 -59.309 1.00 27.36 113 THR A N 1
ATOM 868 C CA . THR A 1 113 ? 15.283 -9.677 -60.247 1.00 27.36 113 THR A CA 1
ATOM 869 C C . THR A 1 113 ? 16.653 -10.139 -59.762 1.00 27.36 113 THR A C 1
ATOM 871 O O . THR A 1 113 ? 17.525 -9.326 -59.468 1.00 27.36 113 THR A O 1
ATOM 874 N N . ASN A 1 114 ? 16.794 -11.465 -59.725 1.00 28.66 114 ASN A N 1
ATOM 875 C CA . ASN A 1 114 ? 18.012 -12.257 -59.560 1.00 28.66 114 ASN A CA 1
ATOM 876 C C . ASN A 1 114 ? 19.059 -11.989 -60.655 1.00 28.66 114 ASN A C 1
ATOM 878 O O . ASN A 1 114 ? 18.679 -11.718 -61.795 1.00 28.66 114 ASN A O 1
ATOM 882 N N . ARG A 1 115 ? 20.340 -12.199 -60.314 1.00 25.47 115 ARG A N 1
ATOM 883 C CA . ARG A 1 115 ? 21.392 -12.878 -61.111 1.00 25.47 115 ARG A CA 1
ATOM 884 C C . ARG A 1 115 ? 22.655 -13.039 -60.245 1.00 25.47 115 ARG A C 1
ATOM 886 O O . ARG A 1 115 ? 23.098 -12.056 -59.664 1.00 25.47 115 ARG A O 1
ATOM 893 N N . ASP A 1 116 ? 23.020 -14.279 -59.909 1.00 25.50 116 ASP A N 1
ATOM 894 C CA . ASP A 1 116 ? 24.069 -15.132 -60.533 1.00 25.50 116 ASP A CA 1
ATOM 895 C C . ASP A 1 116 ? 25.481 -14.706 -60.071 1.00 25.50 116 ASP A C 1
ATOM 897 O O . ASP A 1 116 ? 25.910 -13.588 -60.332 1.00 25.50 116 ASP A O 1
ATOM 901 N N . GLU A 1 117 ? 26.108 -15.447 -59.149 1.00 29.89 117 GL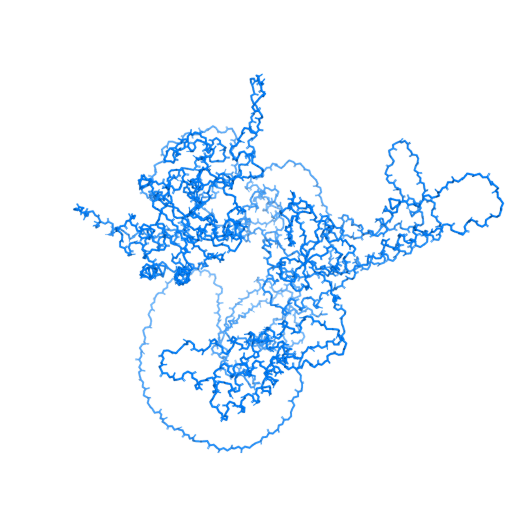U A N 1
ATOM 902 C CA . GLU A 1 117 ? 27.039 -16.578 -59.386 1.00 29.89 117 GLU A CA 1
ATOM 903 C C . GLU A 1 117 ? 28.380 -16.183 -60.042 1.00 29.89 117 GLU A C 1
ATOM 905 O O . GLU A 1 117 ? 28.394 -15.627 -61.136 1.00 29.89 117 GLU A O 1
ATOM 910 N N . ALA A 1 118 ? 29.475 -16.572 -59.355 1.00 28.78 118 ALA A N 1
ATOM 911 C CA . ALA A 1 118 ? 30.921 -16.544 -59.673 1.00 28.78 118 ALA A CA 1
ATOM 912 C C . ALA A 1 118 ? 31.705 -15.651 -58.678 1.00 28.78 118 ALA A C 1
ATOM 914 O O . ALA A 1 118 ? 31.278 -14.549 -58.365 1.00 28.78 118 ALA A O 1
ATOM 915 N N . ASP A 1 119 ? 32.861 -16.006 -58.122 1.00 27.44 119 ASP A N 1
ATOM 916 C CA . ASP A 1 119 ? 33.697 -17.189 -58.264 1.00 27.44 119 ASP A CA 1
ATOM 917 C C . ASP A 1 119 ? 34.643 -17.270 -57.052 1.00 27.44 119 ASP A C 1
ATOM 919 O O . ASP A 1 119 ? 34.914 -16.281 -56.365 1.00 27.44 119 ASP A O 1
ATOM 923 N N . SER A 1 120 ? 35.149 -18.469 -56.815 1.00 28.14 120 SER A N 1
ATOM 924 C CA . SER A 1 120 ? 36.132 -18.833 -55.799 1.00 28.14 120 SER A CA 1
ATOM 925 C C . SER A 1 120 ? 37.541 -18.302 -56.085 1.00 28.14 120 SER A C 1
ATOM 927 O O . SER A 1 120 ? 38.019 -18.475 -57.201 1.00 28.14 120 SER A O 1
ATOM 929 N N . SER A 1 121 ? 38.261 -17.831 -55.056 1.00 27.89 121 SER A N 1
ATOM 930 C CA . SER A 1 121 ? 39.697 -18.136 -54.870 1.00 27.89 121 SER A CA 1
ATOM 931 C C . SER A 1 121 ? 40.260 -17.554 -53.564 1.00 27.89 121 SER A C 1
ATOM 933 O O . SER A 1 121 ? 40.396 -16.339 -53.427 1.00 27.89 121 SER A O 1
ATOM 935 N N . SER A 1 122 ? 40.649 -18.440 -52.642 1.00 28.75 122 SER A N 1
ATOM 936 C CA . SER A 1 122 ? 41.708 -18.198 -51.648 1.00 28.75 122 SER A CA 1
ATOM 937 C C . SER A 1 122 ? 43.068 -18.026 -52.337 1.00 28.75 122 SER A C 1
ATOM 939 O O . SER A 1 122 ? 43.268 -18.539 -53.442 1.00 28.75 122 SER A O 1
ATOM 941 N N . PRO A 1 123 ? 44.039 -17.404 -51.650 1.00 34.94 123 PRO A N 1
ATOM 942 C CA . PRO A 1 123 ? 45.220 -18.198 -51.316 1.00 34.94 123 PRO A CA 1
ATOM 943 C C . PRO A 1 123 ? 45.743 -18.009 -49.882 1.00 34.94 123 PRO A C 1
ATOM 945 O O . PRO A 1 123 ? 45.434 -17.048 -49.184 1.00 34.94 123 PRO A O 1
ATOM 948 N N . ASP A 1 124 ? 46.523 -19.023 -49.521 1.00 27.88 124 ASP A N 1
ATOM 949 C CA . ASP A 1 124 ? 47.209 -19.375 -48.277 1.00 27.88 124 ASP A CA 1
ATOM 950 C C . ASP A 1 124 ? 48.244 -18.361 -47.720 1.00 27.88 124 ASP A C 1
ATOM 952 O O . ASP A 1 124 ? 48.570 -17.373 -48.386 1.00 27.88 124 ASP A O 1
ATOM 956 N N . PRO A 1 125 ? 48.753 -18.611 -46.488 1.00 43.97 125 PRO A N 1
ATOM 957 C CA . PRO A 1 125 ? 49.527 -17.681 -45.665 1.00 43.97 125 PRO A CA 1
ATOM 958 C C . PRO A 1 125 ? 51.059 -17.830 -45.813 1.00 43.97 125 PRO A C 1
ATOM 960 O O . PRO A 1 125 ? 51.545 -18.684 -46.544 1.00 43.97 125 PRO A O 1
ATOM 963 N N . ASP A 1 126 ? 51.777 -17.008 -45.033 1.00 29.77 126 ASP A N 1
ATOM 964 C CA . ASP A 1 126 ? 53.228 -16.961 -44.762 1.00 29.77 126 ASP A CA 1
ATOM 965 C C . ASP A 1 126 ? 54.047 -15.931 -45.565 1.00 29.77 126 ASP A C 1
ATOM 967 O O . ASP A 1 126 ? 54.455 -16.169 -46.693 1.00 29.77 126 ASP A O 1
ATOM 971 N N . GLU A 1 127 ? 54.381 -14.796 -44.933 1.00 26.50 127 GLU A N 1
ATOM 972 C CA . GLU A 1 127 ? 55.768 -14.519 -44.514 1.00 26.50 127 GLU A CA 1
ATOM 973 C C . GLU A 1 127 ? 55.866 -13.266 -43.624 1.00 26.50 127 GLU A C 1
ATOM 975 O O . GLU A 1 127 ? 55.249 -12.226 -43.854 1.00 26.50 127 GLU A O 1
ATOM 980 N N . ALA A 1 128 ? 56.666 -13.396 -42.569 1.00 30.30 128 ALA A N 1
ATOM 981 C CA . ALA A 1 128 ? 57.012 -12.361 -41.609 1.00 30.30 128 ALA A CA 1
ATOM 982 C C . ALA A 1 128 ? 58.119 -11.429 -42.140 1.00 30.30 128 ALA A C 1
ATOM 984 O O . ALA A 1 128 ? 58.959 -11.863 -42.919 1.00 30.30 128 ALA A O 1
ATOM 985 N N . VAL A 1 129 ? 58.195 -10.195 -41.613 1.00 26.84 129 VAL A N 1
ATOM 986 C CA . VAL A 1 129 ? 59.381 -9.596 -40.945 1.00 26.84 129 VAL A CA 1
ATOM 987 C C . VAL A 1 129 ? 59.255 -8.062 -40.840 1.00 26.84 129 VAL A C 1
ATOM 989 O O . VAL A 1 129 ? 59.068 -7.348 -41.813 1.00 26.84 129 VAL A O 1
ATOM 992 N N . SER A 1 130 ? 59.398 -7.602 -39.593 1.00 28.20 130 SER A N 1
ATOM 993 C CA . SER A 1 130 ? 59.803 -6.293 -39.054 1.00 28.20 130 SER A CA 1
ATOM 994 C C . SER A 1 130 ? 59.782 -5.015 -39.915 1.00 28.20 130 SER A C 1
ATOM 996 O O . SER A 1 130 ? 60.570 -4.866 -40.845 1.00 28.20 130 SER A O 1
ATOM 998 N N . SER A 1 131 ? 59.171 -3.966 -39.355 1.00 26.89 131 SER A N 1
ATOM 999 C CA . SER A 1 131 ? 59.852 -2.670 -39.229 1.00 26.89 131 SER A CA 1
ATOM 1000 C C . SER A 1 131 ? 59.339 -1.877 -38.026 1.00 26.89 131 SER A C 1
ATOM 1002 O O . SER A 1 131 ? 58.173 -1.510 -37.939 1.00 26.89 131 SER A O 1
ATOM 1004 N N . SER A 1 132 ? 60.263 -1.622 -37.104 1.00 28.80 132 SER A N 1
ATOM 1005 C CA . SER A 1 132 ? 60.186 -0.656 -36.012 1.00 28.80 132 SER A CA 1
ATOM 1006 C C . SER A 1 132 ? 60.215 0.772 -36.561 1.00 28.80 132 SER A C 1
ATOM 1008 O O . SER A 1 132 ? 61.084 1.091 -37.375 1.00 28.80 132 SER A O 1
ATOM 1010 N N . THR A 1 133 ? 59.347 1.664 -36.072 1.00 27.41 133 THR A N 1
ATOM 1011 C CA . THR A 1 133 ? 59.709 3.083 -35.925 1.00 27.41 133 THR A CA 1
ATOM 1012 C C . THR A 1 133 ? 58.941 3.763 -34.788 1.00 27.41 133 THR A C 1
ATOM 1014 O O . THR A 1 133 ? 57.757 3.544 -34.573 1.00 27.41 133 THR A O 1
ATOM 1017 N N . LYS A 1 134 ? 59.716 4.554 -34.045 1.00 31.61 134 LYS A N 1
ATOM 1018 C CA . LYS A 1 134 ? 59.455 5.369 -32.854 1.00 31.61 134 LYS A CA 1
ATOM 1019 C C . LYS A 1 134 ? 58.402 6.480 -33.012 1.00 31.61 134 LYS A C 1
ATOM 1021 O O . LYS A 1 134 ? 58.339 7.107 -34.063 1.00 31.61 134 LYS A O 1
ATOM 1026 N N . GLY A 1 135 ? 57.827 6.864 -31.864 1.00 26.47 135 GLY A N 1
ATOM 1027 C CA . GLY A 1 135 ? 57.299 8.204 -31.543 1.00 26.47 135 GLY A CA 1
ATOM 1028 C C . GLY A 1 135 ? 55.804 8.177 -31.204 1.00 26.47 135 GLY A C 1
ATOM 1029 O O . GLY A 1 135 ? 55.041 7.615 -31.969 1.00 26.47 135 GLY A O 1
ATOM 1030 N N . GLY A 1 136 ? 55.294 8.728 -30.105 1.00 26.38 136 GLY A N 1
ATOM 1031 C CA . GLY A 1 136 ? 55.863 9.519 -29.017 1.00 26.38 136 GLY A CA 1
ATOM 1032 C C . GLY A 1 136 ? 54.806 9.672 -27.910 1.00 26.38 136 GLY A C 1
ATOM 1033 O O . GLY A 1 136 ? 53.620 9.449 -28.142 1.00 26.38 136 GLY A O 1
ATOM 1034 N N . ASP A 1 137 ? 55.281 9.988 -26.711 1.00 32.03 137 ASP A N 1
ATOM 1035 C CA . ASP A 1 137 ? 54.570 9.936 -25.433 1.00 32.03 137 ASP A CA 1
ATOM 1036 C C . ASP A 1 137 ? 53.440 10.969 -25.270 1.00 32.03 137 ASP A C 1
ATOM 1038 O O . ASP A 1 137 ? 53.555 12.111 -25.718 1.00 32.03 137 ASP A O 1
ATOM 1042 N N . GLY A 1 138 ? 52.391 10.581 -24.530 1.00 34.44 138 GLY A N 1
ATOM 1043 C CA . GLY A 1 138 ? 51.367 11.501 -24.031 1.00 34.44 138 GLY A CA 1
ATOM 1044 C C . GLY A 1 138 ? 50.117 10.846 -23.428 1.00 34.44 138 GLY A C 1
ATOM 1045 O O . GLY A 1 138 ? 49.017 11.220 -23.816 1.00 34.44 138 GLY A O 1
ATOM 1046 N N . GLU A 1 139 ? 50.245 9.892 -22.495 1.00 33.78 139 GLU A N 1
ATOM 1047 C CA . GLU A 1 139 ? 49.097 9.321 -21.758 1.00 33.78 139 GLU A CA 1
ATOM 1048 C C . GLU A 1 139 ? 49.107 9.739 -20.276 1.00 33.78 139 GLU A C 1
ATOM 1050 O O . GLU A 1 139 ? 49.987 9.348 -19.507 1.00 33.78 139 GLU A O 1
ATOM 1055 N N . HIS A 1 140 ? 48.091 10.502 -19.856 1.00 32.12 140 HIS A N 1
ATOM 1056 C CA . HIS A 1 140 ? 47.694 10.621 -18.450 1.00 32.12 140 HIS A CA 1
ATOM 1057 C C . HIS A 1 140 ? 46.638 9.548 -18.152 1.00 32.12 140 HIS A C 1
ATOM 1059 O O . HIS A 1 140 ? 45.594 9.488 -18.796 1.00 32.12 140 HIS A O 1
ATOM 1065 N N . GLY A 1 141 ? 46.989 8.648 -17.229 1.00 38.91 141 GLY A N 1
ATOM 10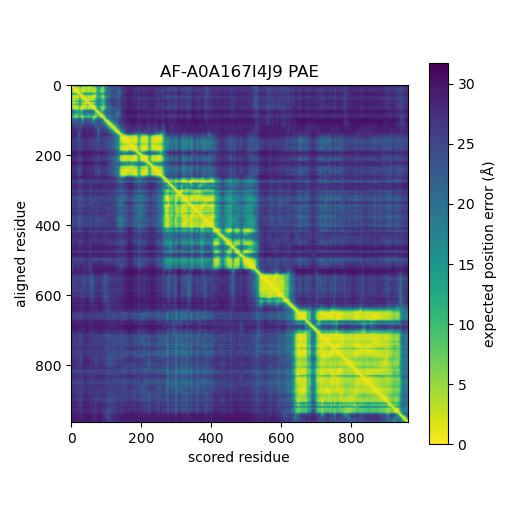66 C CA . GLY A 1 141 ? 46.434 7.303 -17.124 1.00 38.91 141 GLY A CA 1
ATOM 1067 C C . GLY A 1 141 ? 45.141 7.146 -16.324 1.00 38.91 141 GLY A C 1
ATOM 1068 O O . GLY A 1 141 ? 44.912 7.789 -15.303 1.00 38.91 141 GLY A O 1
ATOM 1069 N N . ASN A 1 142 ? 44.357 6.174 -16.787 1.00 46.69 142 ASN A N 1
ATOM 1070 C CA . ASN A 1 142 ? 43.182 5.599 -16.149 1.00 46.69 142 ASN A CA 1
ATOM 1071 C C . ASN A 1 142 ? 43.634 4.673 -14.992 1.00 46.69 142 ASN A C 1
ATOM 1073 O O . ASN A 1 142 ? 44.212 3.605 -15.230 1.00 46.69 142 ASN A O 1
ATOM 1077 N N . SER A 1 143 ? 43.447 5.088 -13.735 1.00 52.59 143 SER A N 1
ATOM 1078 C CA . SER A 1 143 ? 44.013 4.415 -12.544 1.00 52.59 143 SER A CA 1
ATOM 1079 C C . SER A 1 143 ? 43.449 3.003 -12.313 1.00 52.59 143 SER A C 1
ATOM 1081 O O . SER A 1 143 ? 44.141 2.116 -11.802 1.00 52.59 143 SER A O 1
ATOM 1083 N N . GLU A 1 144 ? 42.222 2.749 -12.763 1.00 60.25 144 GLU A N 1
ATOM 1084 C CA . GLU A 1 144 ? 41.533 1.472 -12.581 1.00 60.25 144 GLU A CA 1
ATOM 1085 C C . GLU A 1 144 ? 42.108 0.358 -13.474 1.00 60.25 144 GLU A C 1
ATOM 1087 O O . GLU A 1 144 ? 42.342 -0.767 -13.016 1.00 60.25 144 GLU A O 1
ATOM 1092 N N . GLY A 1 145 ? 42.490 0.699 -14.712 1.00 72.19 145 GLY A N 1
ATOM 1093 C CA . GLY A 1 145 ? 43.169 -0.221 -15.630 1.00 72.19 145 GLY A CA 1
ATOM 1094 C C . GLY A 1 145 ? 44.531 -0.686 -15.103 1.00 72.19 145 GLY A C 1
ATOM 1095 O O . GLY A 1 145 ? 44.906 -1.852 -15.264 1.00 72.19 145 GLY A O 1
ATOM 1096 N N . SER A 1 146 ? 45.241 0.193 -14.388 1.00 78.94 146 SER A N 1
ATOM 1097 C CA . SER A 1 146 ? 46.528 -0.126 -13.761 1.00 78.94 146 SER A CA 1
ATOM 1098 C C . SER A 1 146 ? 46.370 -1.134 -12.613 1.00 78.94 146 SER A C 1
ATOM 1100 O O . SER A 1 146 ? 47.112 -2.120 -12.531 1.00 78.94 146 SER A O 1
ATOM 1102 N N . ARG A 1 147 ? 45.344 -0.974 -11.764 1.00 86.75 147 ARG A N 1
ATOM 1103 C CA . ARG A 1 147 ? 45.073 -1.892 -10.640 1.00 86.75 147 ARG A CA 1
ATOM 1104 C C . ARG A 1 147 ? 44.657 -3.284 -11.112 1.00 86.75 147 ARG A C 1
ATOM 1106 O O . ARG A 1 147 ? 45.193 -4.278 -10.610 1.00 86.75 147 ARG A O 1
ATOM 1113 N N . ALA A 1 148 ? 43.770 -3.367 -12.101 1.00 85.69 148 ALA A N 1
ATOM 1114 C CA . ALA A 1 148 ? 43.338 -4.639 -12.677 1.00 85.69 148 ALA A CA 1
ATOM 1115 C C . ALA A 1 148 ? 44.499 -5.385 -13.362 1.00 85.69 148 ALA A C 1
ATOM 1117 O O . ALA A 1 148 ? 44.634 -6.604 -13.223 1.00 85.69 148 ALA A O 1
ATOM 1118 N N . LEU A 1 149 ? 45.392 -4.668 -14.055 1.00 89.94 149 LEU A N 1
ATOM 1119 C CA . LEU A 1 149 ? 46.581 -5.261 -14.675 1.00 89.94 149 LEU A CA 1
ATOM 1120 C C . LEU A 1 149 ? 47.553 -5.834 -13.630 1.00 89.94 149 LEU A C 1
ATOM 1122 O O . LEU A 1 149 ? 48.051 -6.954 -13.790 1.00 89.94 149 LEU A O 1
ATOM 1126 N N . VAL A 1 150 ? 47.792 -5.102 -12.538 1.00 91.00 150 VAL A N 1
ATOM 1127 C CA . VAL A 1 150 ? 48.659 -5.568 -11.444 1.00 91.00 150 VAL A CA 1
ATOM 1128 C C . VAL A 1 150 ? 48.045 -6.763 -10.712 1.00 91.00 150 VAL A C 1
ATOM 1130 O O . VAL A 1 150 ? 48.773 -7.713 -10.406 1.00 91.00 150 VAL A O 1
ATOM 1133 N N . CYS A 1 151 ? 46.726 -6.765 -10.490 1.00 95.12 151 CYS A N 1
ATOM 1134 C CA . CYS A 1 151 ? 46.016 -7.922 -9.944 1.00 95.12 151 CYS A CA 1
ATOM 1135 C C . CYS A 1 151 ? 46.209 -9.153 -10.833 1.00 95.12 151 CYS A C 1
ATOM 1137 O O . CYS A 1 151 ? 46.719 -10.165 -10.354 1.00 95.12 151 CYS A O 1
ATOM 1139 N N . ARG A 1 152 ? 45.897 -9.056 -12.136 1.00 94.81 152 ARG A N 1
ATOM 1140 C CA . ARG A 1 152 ? 45.989 -10.189 -13.077 1.00 94.81 152 ARG A CA 1
ATOM 1141 C C . ARG A 1 152 ? 47.383 -10.808 -13.080 1.00 94.81 152 ARG A C 1
ATOM 1143 O O . ARG A 1 152 ? 47.519 -12.025 -12.973 1.00 94.81 152 ARG A O 1
ATOM 1150 N N . LYS A 1 153 ? 48.427 -9.972 -13.113 1.00 94.50 153 LYS A N 1
ATOM 1151 C CA . LYS A 1 153 ? 49.823 -10.431 -13.076 1.00 94.50 153 LYS A CA 1
ATOM 1152 C C . LYS A 1 153 ? 50.152 -11.190 -11.788 1.00 94.50 153 LYS A C 1
ATOM 1154 O O . LYS A 1 153 ? 50.787 -12.241 -11.844 1.00 94.50 153 LYS A O 1
ATOM 1159 N N . ARG A 1 154 ? 49.732 -10.675 -10.629 1.00 94.56 154 ARG A N 1
ATOM 1160 C CA . ARG A 1 154 ? 50.004 -11.309 -9.328 1.00 94.56 154 ARG A CA 1
ATOM 1161 C C . ARG A 1 154 ? 49.197 -12.586 -9.129 1.00 94.56 154 ARG A C 1
ATOM 1163 O O . ARG A 1 154 ? 49.747 -13.560 -8.629 1.00 94.56 154 ARG A O 1
ATOM 1170 N N . THR A 1 155 ? 47.936 -12.604 -9.550 1.00 95.25 155 THR A N 1
ATOM 1171 C CA . THR A 1 155 ? 47.071 -13.787 -9.467 1.00 95.25 155 THR A CA 1
ATOM 1172 C C . THR A 1 155 ? 47.588 -14.895 -10.377 1.00 95.25 155 THR A C 1
ATOM 1174 O O . THR A 1 155 ? 47.717 -16.032 -9.932 1.00 95.25 155 THR A O 1
ATOM 1177 N N . ALA A 1 156 ? 47.997 -14.571 -11.608 1.00 95.31 156 ALA A N 1
ATOM 1178 C CA . ALA A 1 156 ? 48.631 -15.536 -12.504 1.00 95.31 156 ALA A CA 1
ATOM 1179 C C . ALA A 1 156 ? 49.921 -16.127 -11.906 1.00 95.31 156 ALA A C 1
ATOM 1181 O O . ALA A 1 156 ? 50.131 -17.336 -11.975 1.00 95.31 156 ALA A O 1
ATOM 1182 N N . GLU A 1 157 ? 50.762 -15.301 -11.273 1.00 94.88 157 GLU A N 1
ATOM 1183 C CA . GLU A 1 157 ? 51.979 -15.775 -10.602 1.00 94.88 157 GLU A CA 1
ATOM 1184 C C . GLU A 1 157 ? 51.661 -16.696 -9.416 1.00 94.88 157 GLU A C 1
ATOM 1186 O O . GLU A 1 157 ? 52.251 -17.770 -9.286 1.00 94.88 157 GLU A O 1
ATOM 1191 N N . ALA A 1 158 ? 50.689 -16.305 -8.588 1.00 95.50 158 ALA A N 1
ATOM 1192 C CA . ALA A 1 158 ? 50.248 -17.065 -7.424 1.00 95.50 158 ALA A CA 1
ATOM 1193 C C . ALA A 1 158 ? 49.692 -18.446 -7.801 1.00 95.50 158 ALA A C 1
ATOM 1195 O O . ALA A 1 158 ? 49.876 -19.410 -7.060 1.00 95.50 158 ALA A O 1
ATOM 1196 N N . LEU A 1 159 ? 49.051 -18.563 -8.965 1.00 96.88 159 LEU A N 1
ATOM 1197 C CA . LEU A 1 159 ? 48.435 -19.804 -9.433 1.00 96.88 159 LEU A CA 1
ATOM 1198 C C . LEU A 1 159 ? 49.417 -20.808 -10.048 1.00 96.88 159 LEU A C 1
ATOM 1200 O O . LEU A 1 159 ? 49.078 -21.991 -10.126 1.00 96.88 159 LEU A O 1
ATOM 1204 N N . LYS A 1 160 ? 50.637 -20.408 -10.431 1.00 95.25 160 LYS A N 1
ATOM 1205 C CA . LYS A 1 160 ? 51.624 -21.317 -11.054 1.00 95.25 160 LYS A CA 1
ATOM 1206 C C . LYS A 1 160 ? 51.867 -22.621 -10.270 1.00 95.25 160 LYS A C 1
ATOM 1208 O O . LYS A 1 160 ? 51.866 -23.683 -10.898 1.00 95.25 160 LYS A O 1
ATOM 1213 N N . PRO A 1 161 ? 52.033 -22.619 -8.930 1.00 93.25 161 PRO A N 1
ATOM 1214 C CA . PRO A 1 161 ? 52.218 -23.851 -8.162 1.00 93.25 161 PRO A CA 1
ATOM 1215 C C . PRO A 1 161 ? 50.972 -24.745 -8.169 1.00 93.25 161 PRO A C 1
ATOM 1217 O O . PRO A 1 161 ? 51.093 -25.970 -8.189 1.00 93.25 161 PRO A O 1
ATOM 1220 N N . VAL A 1 162 ? 49.776 -24.146 -8.175 1.00 95.56 162 VAL A N 1
ATOM 1221 C CA . VAL A 1 162 ? 48.501 -24.877 -8.242 1.00 95.56 162 VAL A CA 1
ATOM 1222 C C . VAL A 1 162 ? 48.336 -25.520 -9.616 1.00 95.56 162 VAL A C 1
ATOM 1224 O O . VAL A 1 162 ? 47.985 -26.696 -9.708 1.00 95.56 162 VAL A O 1
ATOM 1227 N N . GLN A 1 163 ? 48.669 -24.790 -10.682 1.00 94.81 163 GLN A N 1
ATOM 1228 C CA . GLN A 1 163 ? 48.648 -25.288 -12.057 1.00 94.81 163 GLN A CA 1
ATOM 1229 C C . GLN A 1 163 ? 49.624 -26.449 -12.262 1.00 94.81 163 GLN A C 1
ATOM 1231 O O . GLN A 1 163 ? 49.246 -27.452 -12.861 1.00 94.81 163 GLN A O 1
ATOM 1236 N N . ALA A 1 164 ? 50.844 -26.359 -11.721 1.00 92.12 164 ALA A N 1
ATOM 1237 C CA . ALA A 1 164 ? 51.815 -27.452 -11.769 1.00 92.12 164 ALA A CA 1
ATOM 1238 C C . ALA A 1 164 ? 51.279 -28.714 -11.067 1.00 92.12 164 ALA A C 1
ATOM 1240 O O . ALA A 1 164 ? 51.192 -29.774 -11.681 1.00 92.12 164 ALA A O 1
ATOM 1241 N N . ARG A 1 165 ? 50.792 -28.585 -9.821 1.00 92.50 165 ARG A N 1
ATOM 1242 C CA . ARG A 1 165 ? 50.221 -29.718 -9.064 1.00 92.50 165 ARG A CA 1
ATOM 1243 C C . ARG A 1 165 ? 48.988 -30.338 -9.725 1.00 92.50 165 ARG A C 1
ATOM 1245 O O . ARG A 1 165 ? 48.737 -31.526 -9.543 1.00 92.50 165 ARG A O 1
ATOM 1252 N N . THR A 1 166 ? 48.213 -29.535 -10.449 1.00 92.75 166 THR A N 1
ATOM 1253 C CA . THR A 1 166 ? 46.979 -29.972 -11.119 1.00 92.75 166 THR A CA 1
ATOM 1254 C C . THR A 1 166 ? 47.259 -30.622 -12.478 1.00 92.75 166 THR A C 1
ATOM 1256 O O . THR A 1 166 ? 46.523 -31.519 -12.876 1.00 92.75 166 THR A O 1
ATOM 1259 N N . ARG A 1 167 ? 48.341 -30.237 -13.174 1.00 89.31 167 ARG A N 1
ATOM 1260 C CA . ARG A 1 167 ? 48.781 -30.893 -14.422 1.00 89.31 167 ARG A CA 1
ATOM 1261 C C . ARG A 1 167 ? 49.307 -32.306 -14.190 1.00 89.31 167 ARG A C 1
ATOM 1263 O O . ARG A 1 167 ? 49.074 -33.179 -15.019 1.00 89.31 167 ARG A O 1
ATOM 1270 N N . ASP A 1 168 ? 49.979 -32.534 -13.066 1.00 82.75 168 ASP A N 1
ATOM 1271 C CA . ASP A 1 168 ? 50.690 -33.794 -12.831 1.00 82.75 168 ASP A CA 1
ATOM 1272 C C . ASP A 1 168 ? 49.790 -34.924 -12.301 1.00 82.75 168 ASP A C 1
ATOM 1274 O O . ASP A 1 168 ? 50.165 -36.097 -12.377 1.00 82.75 168 ASP A O 1
ATOM 1278 N N . ARG A 1 169 ? 48.616 -34.609 -11.728 1.00 86.50 169 ARG A N 1
ATOM 1279 C CA . ARG A 1 169 ? 47.699 -35.593 -11.119 1.00 86.50 169 ARG A CA 1
ATOM 1280 C C . ARG A 1 169 ? 46.242 -35.133 -11.181 1.00 86.50 169 ARG A C 1
ATOM 1282 O O . ARG A 1 169 ? 45.947 -33.981 -10.883 1.00 86.50 169 ARG A O 1
ATOM 1289 N N . LYS A 1 170 ? 45.312 -36.063 -11.443 1.00 88.19 170 LYS A N 1
ATOM 1290 C CA . LYS A 1 170 ? 43.875 -35.824 -11.217 1.00 88.19 170 LYS A CA 1
ATOM 1291 C C . LYS A 1 170 ? 43.638 -35.601 -9.721 1.00 88.19 170 LYS A C 1
ATOM 1293 O O . LYS A 1 170 ? 43.977 -36.467 -8.914 1.00 88.19 170 LYS A O 1
ATOM 1298 N N . ARG A 1 171 ? 43.081 -34.445 -9.354 1.00 90.75 171 ARG A N 1
ATOM 1299 C CA . ARG A 1 171 ? 42.798 -34.056 -7.964 1.00 90.75 171 ARG A CA 1
ATOM 1300 C C . ARG A 1 171 ? 41.302 -33.793 -7.768 1.00 90.75 171 ARG A C 1
ATOM 1302 O O . ARG A 1 171 ? 40.667 -33.287 -8.692 1.00 90.75 171 ARG A O 1
ATOM 1309 N N . PRO A 1 172 ? 40.737 -34.102 -6.589 1.00 91.50 172 PRO A N 1
ATOM 1310 C CA . PRO A 1 172 ? 39.382 -33.694 -6.233 1.00 91.50 172 PRO A CA 1
ATOM 1311 C C . PRO A 1 172 ? 39.182 -32.179 -6.369 1.00 91.50 172 PRO A C 1
ATOM 1313 O O . PRO A 1 172 ? 40.071 -31.395 -6.039 1.00 91.50 172 PRO A O 1
ATOM 1316 N N . ARG A 1 173 ? 37.986 -31.755 -6.797 1.00 88.75 173 ARG A N 1
ATOM 1317 C CA . ARG A 1 173 ? 37.624 -30.332 -6.949 1.00 88.75 173 ARG A CA 1
ATOM 1318 C C . ARG A 1 173 ? 37.889 -29.516 -5.680 1.00 88.75 173 ARG A C 1
ATOM 1320 O O . ARG A 1 173 ? 38.401 -28.407 -5.771 1.00 88.75 173 ARG A O 1
ATOM 1327 N N . GLN A 1 174 ? 37.571 -30.071 -4.510 1.00 90.62 174 GLN A N 1
ATOM 1328 C CA . GLN A 1 174 ? 37.769 -29.399 -3.221 1.00 90.62 174 GLN A CA 1
ATOM 1329 C C . GLN A 1 174 ? 39.249 -29.099 -2.946 1.00 90.62 174 GLN A C 1
ATOM 1331 O O . GLN A 1 174 ? 39.572 -28.001 -2.501 1.00 90.62 174 GLN A O 1
ATOM 1336 N N . ASP A 1 175 ? 40.147 -30.016 -3.308 1.00 93.62 175 ASP A N 1
ATOM 1337 C CA . ASP A 1 175 ? 41.590 -29.824 -3.151 1.00 93.62 175 ASP A CA 1
ATOM 1338 C C . ASP A 1 175 ? 42.108 -28.712 -4.070 1.00 93.62 175 ASP A C 1
ATOM 1340 O O . ASP A 1 175 ? 42.951 -27.914 -3.670 1.00 93.62 175 ASP A O 1
ATOM 1344 N N . ILE A 1 176 ? 41.589 -28.636 -5.301 1.00 94.50 176 ILE A N 1
ATOM 1345 C CA . ILE A 1 176 ? 41.947 -27.580 -6.256 1.00 94.50 176 ILE A CA 1
ATOM 1346 C C . ILE A 1 176 ? 41.451 -26.217 -5.750 1.00 94.50 176 ILE A C 1
ATOM 1348 O O . ILE A 1 176 ? 42.211 -25.251 -5.765 1.00 94.50 176 ILE A O 1
ATOM 1352 N N . VAL A 1 177 ? 40.211 -26.129 -5.255 1.00 94.56 177 VAL A N 1
ATOM 1353 C CA . VAL A 1 177 ? 39.647 -24.882 -4.704 1.00 94.56 177 VAL A CA 1
ATOM 1354 C C . VAL A 1 177 ? 40.428 -24.421 -3.470 1.00 94.56 177 VAL A C 1
ATOM 1356 O O . VAL A 1 177 ? 40.793 -23.249 -3.393 1.00 94.56 177 VAL A O 1
ATOM 1359 N N . SER A 1 178 ? 40.748 -25.332 -2.547 1.00 95.25 178 SER A N 1
ATOM 1360 C CA . SER A 1 178 ? 41.548 -25.017 -1.356 1.00 95.25 178 SER A CA 1
ATOM 1361 C C . SER A 1 178 ? 42.949 -24.522 -1.726 1.00 95.25 178 SER A C 1
ATOM 1363 O O . SER A 1 178 ? 43.440 -23.553 -1.148 1.00 95.25 178 SER A O 1
ATOM 1365 N N . ASP A 1 179 ? 43.593 -25.146 -2.714 1.00 95.31 179 ASP A N 1
ATOM 1366 C CA . ASP A 1 179 ? 44.900 -24.720 -3.213 1.00 95.31 179 ASP A CA 1
ATOM 1367 C C . ASP A 1 179 ? 44.854 -23.317 -3.840 1.00 95.31 179 ASP A C 1
ATOM 1369 O O . ASP A 1 179 ? 45.773 -22.524 -3.622 1.00 95.31 179 ASP A O 1
ATOM 1373 N N . VAL A 1 180 ? 43.800 -22.994 -4.603 1.00 96.06 180 VAL A N 1
ATOM 1374 C CA . VAL A 1 180 ? 43.612 -21.658 -5.196 1.00 96.06 180 VAL A CA 1
ATOM 1375 C C . VAL A 1 180 ? 43.354 -20.609 -4.113 1.00 96.06 180 VAL A C 1
ATOM 1377 O O . VAL A 1 180 ? 43.991 -19.555 -4.125 1.00 96.06 180 VAL A O 1
ATOM 1380 N N . GLN A 1 181 ? 42.482 -20.902 -3.143 1.00 96.94 181 GLN A N 1
ATOM 1381 C CA . GLN A 1 181 ? 42.243 -20.026 -1.991 1.00 96.94 181 GLN A CA 1
ATOM 1382 C C . GLN A 1 181 ? 43.544 -19.750 -1.238 1.00 96.94 181 GLN A C 1
ATOM 1384 O O . GLN A 1 181 ? 43.856 -18.599 -0.935 1.00 96.94 181 GLN A O 1
ATOM 1389 N N . GLN A 1 182 ? 44.338 -20.791 -0.977 1.00 96.31 182 GLN A N 1
ATOM 1390 C CA . GLN A 1 182 ? 45.598 -20.635 -0.269 1.00 96.31 182 GLN A CA 1
ATOM 1391 C C . GLN A 1 182 ? 46.605 -19.816 -1.087 1.00 96.31 182 GLN A C 1
ATOM 1393 O O . GLN A 1 182 ? 47.242 -18.919 -0.537 1.00 96.31 182 GLN A O 1
ATOM 1398 N N . ALA A 1 183 ? 46.719 -20.072 -2.389 1.00 95.75 183 ALA A N 1
ATOM 1399 C CA . ALA A 1 183 ? 47.634 -19.357 -3.272 1.00 95.75 183 ALA A CA 1
ATOM 1400 C C . ALA A 1 183 ? 47.312 -17.860 -3.393 1.00 95.75 183 ALA A C 1
ATOM 1402 O O . ALA A 1 183 ? 48.223 -17.037 -3.358 1.00 95.75 183 ALA A O 1
ATOM 1403 N N . VAL A 1 184 ? 46.032 -17.503 -3.515 1.00 96.69 184 VAL A N 1
ATOM 1404 C CA . VAL A 1 184 ? 45.603 -16.118 -3.771 1.00 96.69 184 VAL A CA 1
ATOM 1405 C C . VAL A 1 184 ? 45.401 -15.337 -2.470 1.00 96.69 184 VAL A C 1
ATOM 1407 O O . VAL A 1 184 ? 45.853 -14.200 -2.353 1.00 96.69 184 VAL A O 1
ATOM 1410 N N . CYS A 1 185 ? 44.777 -15.941 -1.456 1.00 96.25 185 CYS A N 1
ATOM 1411 C CA . CYS A 1 185 ? 44.346 -15.223 -0.252 1.00 96.25 185 CYS A CA 1
ATOM 1412 C C . CYS A 1 185 ? 45.349 -15.264 0.911 1.00 96.25 185 CYS A C 1
ATOM 1414 O O . CYS A 1 185 ? 45.159 -14.542 1.891 1.00 96.25 185 CYS A O 1
ATOM 1416 N N . SER A 1 186 ? 46.418 -16.068 0.819 1.00 92.00 186 SER A N 1
ATOM 1417 C CA . SER A 1 186 ? 47.429 -16.199 1.889 1.00 92.00 186 SER A CA 1
ATOM 1418 C C . SER A 1 186 ? 48.719 -15.424 1.625 1.00 92.00 186 SER A C 1
ATOM 1420 O O . SER A 1 186 ? 49.657 -15.519 2.417 1.00 92.00 186 SER A O 1
ATOM 1422 N N . LEU A 1 187 ? 48.810 -14.689 0.511 1.00 84.88 187 LEU A N 1
ATOM 1423 C CA . LEU A 1 187 ? 50.012 -13.925 0.192 1.00 84.88 187 LEU A CA 1
ATOM 1424 C C . LEU A 1 187 ? 50.263 -12.860 1.275 1.00 84.88 187 LEU A C 1
ATOM 1426 O O . LEU A 1 187 ? 49.360 -12.065 1.560 1.00 84.88 187 LEU A O 1
ATOM 1430 N N . PRO A 1 188 ? 51.467 -12.826 1.887 1.00 71.31 188 PRO A N 1
ATOM 1431 C CA . PRO A 1 188 ? 51.815 -11.802 2.859 1.00 71.31 188 PRO A CA 1
ATOM 1432 C C . PRO A 1 188 ? 51.660 -10.425 2.222 1.00 71.31 188 PRO A C 1
ATOM 1434 O O . PRO A 1 188 ? 52.177 -10.180 1.128 1.00 71.31 188 PRO A O 1
ATOM 1437 N N . ARG A 1 189 ? 50.970 -9.508 2.910 1.00 67.81 189 ARG A N 1
ATOM 1438 C CA . ARG A 1 189 ? 50.958 -8.103 2.493 1.00 67.81 189 ARG A CA 1
ATOM 1439 C C . ARG A 1 189 ? 52.403 -7.616 2.406 1.00 67.81 189 ARG A C 1
ATOM 1441 O O . ARG A 1 189 ? 53.200 -7.890 3.302 1.00 67.81 189 ARG A O 1
ATOM 1448 N N . VAL A 1 190 ? 52.725 -6.862 1.356 1.00 53.75 190 VAL A N 1
ATOM 1449 C CA . VAL A 1 190 ? 53.967 -6.080 1.330 1.00 53.75 190 VAL A CA 1
ATOM 1450 C C . VAL A 1 190 ? 53.907 -5.145 2.545 1.00 53.75 190 VAL A C 1
ATOM 1452 O O . VAL A 1 190 ? 52.957 -4.361 2.630 1.00 53.75 190 VAL A O 1
ATOM 1455 N N . PRO A 1 191 ? 54.826 -5.256 3.521 1.00 39.31 191 PRO A N 1
ATOM 1456 C CA . PRO A 1 191 ? 54.728 -4.486 4.751 1.00 39.31 191 PRO A CA 1
ATOM 1457 C C . PRO A 1 191 ? 54.829 -2.995 4.424 1.00 39.31 191 PRO A C 1
ATOM 1459 O O . PRO A 1 191 ? 55.849 -2.521 3.932 1.00 39.31 191 PRO A O 1
ATOM 1462 N N . SER A 1 192 ? 53.749 -2.259 4.685 1.00 43.19 192 SER A N 1
ATOM 1463 C CA . SER A 1 192 ? 53.810 -0.806 4.834 1.00 43.19 192 SER A CA 1
ATOM 1464 C C . SER A 1 192 ? 54.433 -0.538 6.201 1.00 43.19 192 SER A C 1
ATOM 1466 O O . SER A 1 192 ? 54.007 -1.123 7.196 1.00 43.19 192 SER A O 1
ATOM 1468 N N . SER A 1 193 ? 55.507 0.249 6.246 1.00 44.12 193 SER A N 1
ATOM 1469 C CA . SER A 1 193 ? 56.202 0.546 7.495 1.00 44.12 193 SER A CA 1
ATOM 1470 C C . SER A 1 193 ? 55.257 1.254 8.466 1.00 44.12 193 SER A C 1
ATOM 1472 O O . SER A 1 193 ? 54.726 2.301 8.109 1.00 44.12 193 SER A O 1
ATOM 1474 N N . LEU A 1 194 ? 55.160 0.700 9.680 1.00 48.19 194 LEU A N 1
ATOM 1475 C CA . LEU A 1 194 ? 54.398 1.172 10.844 1.00 48.19 194 LEU A CA 1
ATOM 1476 C C . LEU A 1 194 ? 52.888 0.914 10.760 1.00 48.19 194 LEU A C 1
ATOM 1478 O O . LEU A 1 194 ? 52.165 1.729 10.216 1.00 48.19 194 LEU A O 1
ATOM 1482 N N . ASP A 1 195 ? 52.435 -0.197 11.355 1.00 38.38 195 ASP A N 1
ATOM 1483 C CA . ASP A 1 195 ? 51.178 -0.251 12.115 1.00 38.38 195 ASP A CA 1
ATOM 1484 C C . ASP A 1 195 ? 51.090 -1.515 12.995 1.00 38.38 195 ASP A C 1
ATOM 1486 O O . ASP A 1 195 ? 51.597 -2.588 12.659 1.00 38.38 195 ASP A O 1
ATOM 1490 N N . ALA A 1 196 ? 50.453 -1.345 14.155 1.00 38.97 196 ALA A N 1
ATOM 1491 C CA . ALA A 1 196 ? 50.159 -2.347 15.182 1.00 38.97 196 ALA A CA 1
ATOM 1492 C C . ALA A 1 196 ? 49.118 -3.397 14.695 1.00 38.97 196 ALA A C 1
ATOM 1494 O O . ALA A 1 196 ? 48.455 -3.173 13.678 1.00 38.97 196 ALA A O 1
ATOM 1495 N N . PRO A 1 197 ? 48.935 -4.555 15.371 1.00 39.03 197 PRO A N 1
ATOM 1496 C CA . PRO A 1 197 ? 48.086 -5.635 14.858 1.00 39.03 197 PRO A CA 1
ATOM 1497 C C . PRO A 1 197 ? 46.610 -5.205 14.772 1.00 39.03 197 PRO A C 1
ATOM 1499 O O . PRO A 1 197 ? 45.947 -5.035 15.791 1.00 39.03 197 PRO A O 1
ATOM 1502 N N . SER A 1 198 ? 46.087 -5.045 13.549 1.00 47.78 198 SER A N 1
ATOM 1503 C CA . SER A 1 198 ? 44.681 -4.703 13.297 1.00 47.78 198 SER A CA 1
ATOM 1504 C C . SER A 1 198 ? 43.843 -5.935 12.943 1.00 47.78 198 SER A C 1
ATOM 1506 O O . SER A 1 198 ? 44.257 -6.805 12.175 1.00 47.78 198 SER A O 1
ATOM 1508 N N . THR A 1 199 ? 42.608 -5.967 13.442 1.00 43.16 199 THR A N 1
ATOM 1509 C CA . THR A 1 199 ? 41.551 -6.949 13.129 1.00 43.16 199 THR A CA 1
ATOM 1510 C C . THR A 1 199 ? 41.145 -6.983 11.642 1.00 43.16 199 THR A C 1
ATOM 1512 O O . THR A 1 199 ? 40.422 -7.887 11.223 1.00 43.16 199 THR A O 1
ATOM 1515 N N . SER A 1 200 ? 41.652 -6.056 10.814 1.00 61.38 200 SER A N 1
ATOM 1516 C CA . SER A 1 200 ? 41.343 -5.940 9.378 1.00 61.38 200 SER A CA 1
ATOM 1517 C C . SER A 1 200 ? 41.909 -7.073 8.511 1.00 61.38 200 SER A C 1
ATOM 1519 O O . SER A 1 200 ? 41.363 -7.361 7.445 1.00 61.38 200 SER A O 1
ATOM 1521 N N . GLY A 1 201 ? 42.987 -7.736 8.952 1.00 71.38 201 GLY A N 1
ATOM 1522 C CA . GLY A 1 201 ? 43.623 -8.815 8.187 1.00 71.38 201 GLY A CA 1
ATOM 1523 C C . GLY A 1 201 ? 42.693 -10.015 7.990 1.00 71.38 201 GLY A C 1
ATOM 1524 O O . GLY A 1 201 ? 42.514 -10.488 6.871 1.00 71.38 201 GLY A O 1
ATOM 1525 N N . THR A 1 202 ? 42.022 -10.445 9.060 1.00 78.88 202 THR A N 1
ATOM 1526 C CA . THR A 1 202 ? 41.137 -11.620 9.049 1.00 78.88 202 THR A CA 1
ATOM 1527 C C . THR A 1 202 ? 39.888 -11.404 8.190 1.00 78.88 202 THR A C 1
ATOM 1529 O O . THR A 1 202 ? 39.432 -12.331 7.522 1.00 78.88 202 THR A O 1
ATOM 1532 N N . GLN A 1 203 ? 39.337 -10.184 8.168 1.00 76.75 203 GLN A N 1
ATOM 1533 C CA . GLN A 1 203 ? 38.138 -9.868 7.386 1.00 76.75 203 GLN A CA 1
ATOM 1534 C C . GLN A 1 203 ? 38.427 -9.841 5.878 1.00 76.75 203 GLN A C 1
ATOM 1536 O O . GLN A 1 203 ? 37.646 -10.396 5.107 1.00 76.75 203 GLN A O 1
ATOM 1541 N N . MET A 1 204 ? 39.570 -9.285 5.460 1.00 82.50 204 MET A N 1
ATOM 1542 C CA . MET A 1 204 ? 39.986 -9.292 4.051 1.00 82.50 204 MET A CA 1
ATOM 1543 C C . MET A 1 204 ? 40.325 -10.695 3.548 1.00 82.50 204 MET A C 1
ATOM 1545 O O . MET A 1 204 ? 39.865 -11.079 2.475 1.00 82.50 204 MET A O 1
ATOM 1549 N N . THR A 1 205 ? 41.049 -11.503 4.333 1.00 91.44 205 THR A N 1
ATOM 1550 C CA . THR A 1 205 ? 41.297 -12.906 3.965 1.00 91.44 205 THR A CA 1
ATOM 1551 C C . THR A 1 205 ? 39.981 -13.668 3.815 1.00 91.44 205 THR A C 1
ATOM 1553 O O . THR A 1 205 ? 39.815 -14.411 2.850 1.00 91.44 205 THR A O 1
ATOM 1556 N N . ARG A 1 206 ? 39.005 -13.440 4.706 1.00 90.31 206 ARG A N 1
ATOM 1557 C CA . ARG A 1 206 ? 37.671 -14.050 4.604 1.00 90.31 206 ARG A CA 1
ATOM 1558 C C . ARG A 1 206 ? 36.921 -13.608 3.343 1.00 90.31 206 ARG A C 1
ATOM 1560 O O . ARG A 1 206 ? 36.352 -14.458 2.665 1.00 90.31 206 ARG A O 1
ATOM 1567 N N . ALA A 1 207 ? 36.947 -12.316 3.012 1.00 87.56 207 ALA A N 1
ATOM 1568 C CA . ALA A 1 207 ? 36.324 -11.780 1.801 1.00 87.56 207 ALA A CA 1
ATOM 1569 C C . ALA A 1 207 ? 36.961 -12.356 0.523 1.00 87.56 207 ALA A C 1
ATOM 1571 O O . ALA A 1 207 ? 36.244 -12.792 -0.376 1.00 87.56 207 ALA A O 1
ATOM 1572 N N . CYS A 1 208 ? 38.293 -12.452 0.480 1.00 95.56 208 CYS A N 1
ATOM 1573 C CA . CYS A 1 208 ? 39.025 -13.095 -0.612 1.00 95.56 208 CYS A CA 1
ATOM 1574 C C . CYS A 1 208 ? 38.646 -14.580 -0.759 1.00 95.56 208 CYS A C 1
ATOM 1576 O O . CYS A 1 208 ? 38.359 -15.038 -1.863 1.00 95.56 208 CYS A O 1
ATOM 1578 N N . VAL A 1 209 ? 38.571 -15.334 0.346 1.00 95.88 209 VAL A N 1
ATOM 1579 C CA . VAL A 1 209 ? 38.199 -16.761 0.320 1.00 95.88 209 VAL A CA 1
ATOM 1580 C C . VAL A 1 209 ? 36.782 -16.963 -0.223 1.00 95.88 209 VAL A C 1
ATOM 1582 O O . VAL A 1 209 ? 36.569 -17.852 -1.050 1.00 95.88 209 VAL A O 1
ATOM 1585 N N . MET A 1 210 ? 35.814 -16.136 0.187 1.00 90.25 210 MET A N 1
ATOM 1586 C CA . MET A 1 210 ? 34.446 -16.228 -0.339 1.00 90.25 210 MET A CA 1
ATOM 1587 C C . MET A 1 210 ? 34.378 -15.881 -1.830 1.00 90.25 210 MET A C 1
ATOM 1589 O O . MET A 1 210 ? 33.748 -16.615 -2.588 1.00 90.25 210 MET A O 1
ATOM 1593 N N . ALA A 1 211 ? 35.090 -14.838 -2.261 1.00 92.00 211 ALA A N 1
ATOM 1594 C CA . ALA A 1 211 ? 35.193 -14.438 -3.664 1.00 92.00 211 ALA A CA 1
ATOM 1595 C C . ALA A 1 211 ? 35.772 -15.548 -4.561 1.00 92.00 211 ALA A C 1
ATOM 1597 O O . ALA A 1 211 ? 35.183 -15.891 -5.586 1.00 92.00 211 ALA A O 1
ATOM 1598 N N . VAL A 1 212 ? 36.885 -16.166 -4.147 1.00 95.25 212 VAL A N 1
ATOM 1599 C CA . VAL A 1 212 ? 37.491 -17.303 -4.863 1.00 95.25 212 VAL A CA 1
ATOM 1600 C C . VAL A 1 212 ? 36.522 -18.486 -4.931 1.00 95.25 212 VAL A C 1
ATOM 1602 O O . VAL A 1 212 ? 36.388 -19.121 -5.974 1.00 95.25 212 VAL A O 1
ATOM 1605 N N . THR A 1 213 ? 35.821 -18.783 -3.833 1.00 93.94 213 THR A N 1
ATOM 1606 C CA . THR A 1 213 ? 34.855 -19.893 -3.783 1.00 93.94 213 THR A CA 1
ATOM 1607 C C . THR A 1 213 ? 33.685 -19.659 -4.730 1.00 93.94 213 THR A C 1
ATOM 1609 O O . THR A 1 213 ? 33.320 -20.574 -5.465 1.00 93.94 213 THR A O 1
ATOM 1612 N N . GLY A 1 214 ? 33.130 -18.444 -4.746 1.00 90.19 214 GLY A N 1
ATOM 1613 C CA . GLY A 1 214 ? 32.033 -18.059 -5.633 1.00 90.19 214 GLY A CA 1
ATOM 1614 C C . GLY A 1 214 ? 32.418 -18.184 -7.105 1.00 90.19 214 GLY A C 1
ATOM 1615 O O . GLY A 1 214 ? 31.754 -18.909 -7.843 1.00 90.19 214 GLY A O 1
ATOM 1616 N N . ALA A 1 215 ? 33.544 -17.581 -7.503 1.00 91.62 215 ALA A N 1
ATOM 1617 C CA . ALA A 1 215 ? 34.027 -17.602 -8.887 1.00 91.62 215 ALA A CA 1
ATOM 1618 C C . ALA A 1 215 ? 34.305 -19.021 -9.421 1.00 91.62 215 ALA A C 1
ATOM 1620 O O . ALA A 1 215 ? 34.115 -19.300 -10.602 1.00 91.62 215 ALA A O 1
ATOM 1621 N N . LEU A 1 216 ? 34.735 -19.938 -8.550 1.00 90.69 216 LEU A N 1
ATOM 1622 C CA . LEU A 1 216 ? 35.011 -21.335 -8.901 1.00 90.69 216 LEU A CA 1
ATOM 1623 C C . LEU A 1 216 ? 33.782 -22.262 -8.772 1.00 90.69 216 LEU A C 1
ATOM 1625 O O . LEU A 1 216 ? 33.838 -23.423 -9.199 1.00 90.69 216 LEU A O 1
ATOM 1629 N N . SER A 1 217 ? 32.680 -21.779 -8.187 1.00 83.62 217 SER A N 1
ATOM 1630 C CA . SER A 1 217 ? 31.452 -22.560 -7.963 1.00 83.62 217 SER A CA 1
ATOM 1631 C C . SER A 1 217 ? 30.341 -22.255 -8.966 1.00 83.62 217 SER A C 1
ATOM 1633 O O . SER A 1 217 ? 29.698 -23.194 -9.425 1.00 83.62 217 SER A O 1
ATOM 1635 N N . SER A 1 218 ? 30.167 -20.993 -9.367 1.00 71.31 218 SER A N 1
ATOM 1636 C CA . SER A 1 218 ? 28.984 -20.470 -10.077 1.00 71.31 218 SER A CA 1
ATOM 1637 C C . SER A 1 218 ? 28.787 -20.902 -11.537 1.00 71.31 218 SER A C 1
ATOM 1639 O O . SER A 1 218 ? 27.850 -20.448 -12.179 1.00 71.31 218 SER A O 1
ATOM 1641 N N . ARG A 1 219 ? 29.652 -21.750 -12.104 1.00 60.31 219 ARG A N 1
ATOM 1642 C CA . ARG A 1 219 ? 29.664 -22.035 -13.554 1.00 60.31 219 ARG A CA 1
ATOM 1643 C C . ARG A 1 219 ? 29.655 -23.531 -13.879 1.00 60.31 219 ARG A C 1
ATOM 1645 O O . ARG A 1 219 ? 30.240 -23.949 -14.880 1.00 60.31 219 ARG A O 1
ATOM 1652 N N . GLY A 1 220 ? 29.102 -24.331 -12.967 1.00 53.09 220 GLY A N 1
ATOM 1653 C CA . GLY A 1 220 ? 28.989 -25.789 -13.075 1.00 53.09 220 GLY A CA 1
ATOM 1654 C C . GLY A 1 220 ? 27.572 -26.315 -13.322 1.00 53.09 220 GLY A C 1
ATOM 1655 O O . GLY A 1 220 ? 27.446 -27.507 -13.580 1.00 53.09 220 GLY A O 1
ATOM 1656 N N . ASP A 1 221 ? 26.543 -25.463 -13.278 1.00 50.69 221 ASP A N 1
ATOM 1657 C CA . ASP A 1 221 ? 25.145 -25.921 -13.210 1.00 50.69 221 ASP A CA 1
ATOM 1658 C C . ASP A 1 221 ? 24.371 -25.836 -14.548 1.00 50.69 221 ASP A C 1
ATOM 1660 O O . ASP A 1 221 ? 23.250 -26.325 -14.634 1.00 50.69 221 ASP A O 1
ATOM 1664 N N . ASP A 1 222 ? 24.991 -25.348 -15.633 1.00 46.38 222 ASP A N 1
ATOM 1665 C CA . ASP A 1 222 ? 24.326 -25.147 -16.940 1.00 46.38 222 ASP A CA 1
ATOM 1666 C C . ASP A 1 222 ? 24.553 -26.268 -17.983 1.00 46.38 222 ASP A C 1
ATOM 1668 O O . ASP A 1 222 ? 24.522 -26.018 -19.189 1.00 46.38 222 ASP A O 1
ATOM 1672 N N . ALA A 1 223 ? 24.789 -27.526 -17.586 1.00 42.41 223 ALA A N 1
ATOM 1673 C CA . ALA A 1 223 ? 24.993 -28.612 -18.559 1.00 42.41 223 ALA A CA 1
ATOM 1674 C C . ALA A 1 223 ? 24.215 -29.896 -18.234 1.00 42.41 223 ALA A C 1
ATOM 1676 O O . ALA A 1 223 ? 24.680 -30.783 -17.518 1.00 42.41 223 ALA A O 1
ATOM 1677 N N . ALA A 1 224 ? 23.054 -30.043 -18.878 1.00 43.22 224 ALA A N 1
ATOM 1678 C CA . ALA A 1 224 ? 22.340 -31.306 -19.040 1.00 43.22 224 ALA A CA 1
ATOM 1679 C C . ALA A 1 224 ? 23.067 -32.234 -20.043 1.00 43.22 224 ALA A C 1
ATOM 1681 O O . ALA A 1 224 ? 22.593 -32.464 -21.154 1.00 43.22 224 ALA A O 1
ATOM 1682 N N . ALA A 1 225 ? 24.231 -32.772 -19.667 1.00 42.19 225 ALA A N 1
ATOM 1683 C CA . ALA A 1 225 ? 24.866 -33.897 -20.360 1.00 42.19 225 ALA A CA 1
ATOM 1684 C C . ALA A 1 225 ? 25.734 -34.730 -19.393 1.00 42.19 225 ALA A C 1
ATOM 1686 O O . ALA A 1 225 ? 26.457 -34.162 -18.572 1.00 42.19 225 ALA A O 1
ATOM 1687 N N . PRO A 1 226 ? 25.717 -36.076 -19.474 1.00 46.00 226 PRO A N 1
ATOM 1688 C CA . PRO A 1 226 ? 26.456 -36.937 -18.559 1.00 46.00 226 PRO A CA 1
ATOM 1689 C C . PRO A 1 226 ? 27.930 -37.032 -18.982 1.00 46.00 226 PRO A C 1
ATOM 1691 O O . PRO A 1 226 ? 28.347 -37.976 -19.654 1.00 46.00 226 PRO A O 1
ATOM 1694 N N . HIS A 1 227 ? 28.742 -36.060 -18.567 1.00 42.91 227 HIS A N 1
ATOM 1695 C CA . HIS A 1 227 ? 30.202 -36.171 -18.586 1.00 42.91 227 HIS A CA 1
ATOM 1696 C C . HIS A 1 227 ? 30.786 -36.095 -17.168 1.00 42.91 227 HIS A C 1
ATOM 1698 O O . HIS A 1 227 ? 30.218 -35.442 -16.293 1.00 42.91 227 HIS A O 1
ATOM 1704 N N . PRO A 1 228 ? 31.900 -36.802 -16.892 1.00 47.28 228 PRO A N 1
ATOM 1705 C CA . PRO A 1 228 ? 32.453 -36.901 -15.546 1.00 47.28 228 PRO A CA 1
ATOM 1706 C C . PRO A 1 228 ? 32.970 -35.535 -15.060 1.00 47.28 228 PRO A C 1
ATOM 1708 O O . PRO A 1 228 ? 34.022 -35.066 -15.489 1.00 47.28 228 PRO A O 1
ATOM 1711 N N . ALA A 1 229 ? 32.245 -34.934 -14.111 1.00 56.84 229 ALA A N 1
ATOM 1712 C CA . ALA A 1 229 ? 32.399 -33.574 -13.569 1.00 56.84 229 ALA A CA 1
ATOM 1713 C C . ALA A 1 229 ? 33.770 -33.209 -12.946 1.00 56.84 229 ALA A C 1
ATOM 1715 O O . ALA A 1 229 ? 33.957 -32.091 -12.471 1.00 56.84 229 ALA A O 1
ATOM 1716 N N . ASN A 1 230 ? 34.743 -34.122 -12.936 1.00 54.50 230 ASN A N 1
ATOM 1717 C CA . ASN A 1 230 ? 36.062 -33.878 -12.349 1.00 54.50 230 ASN A CA 1
ATOM 1718 C C . ASN A 1 230 ? 37.110 -33.375 -13.357 1.00 54.50 230 ASN A C 1
ATOM 1720 O O . ASN A 1 230 ? 38.077 -32.750 -12.926 1.00 54.50 230 ASN A O 1
ATOM 1724 N N . ASP A 1 231 ? 36.938 -33.601 -14.667 1.00 57.62 231 ASP A N 1
ATOM 1725 C CA . ASP A 1 231 ? 37.954 -33.189 -15.653 1.00 57.62 231 ASP A CA 1
ATOM 1726 C C . ASP A 1 231 ? 37.866 -31.687 -16.023 1.00 57.62 231 ASP A C 1
ATOM 1728 O O . ASP A 1 231 ? 38.880 -31.103 -16.397 1.00 57.62 231 ASP A O 1
ATOM 1732 N N . ASP A 1 232 ? 36.721 -31.021 -15.811 1.00 74.50 232 ASP A N 1
ATOM 1733 C CA . ASP A 1 232 ? 36.505 -29.610 -16.198 1.00 74.50 232 ASP A CA 1
ATOM 1734 C C . ASP A 1 232 ? 37.214 -28.597 -15.267 1.00 74.50 232 ASP A C 1
ATOM 1736 O O . ASP A 1 232 ? 37.762 -27.580 -15.701 1.00 74.50 232 ASP A O 1
ATOM 1740 N N . MET A 1 233 ? 37.303 -28.886 -13.964 1.00 81.19 233 MET A N 1
ATOM 1741 C CA . MET A 1 233 ? 37.919 -27.948 -13.015 1.00 81.19 233 MET A CA 1
ATOM 1742 C C . MET A 1 233 ? 39.435 -27.815 -13.218 1.00 81.19 233 MET A C 1
ATOM 1744 O O . MET A 1 233 ? 39.999 -26.723 -13.108 1.00 81.19 233 MET A O 1
ATOM 1748 N N . ALA A 1 234 ? 40.099 -28.930 -13.529 1.00 84.00 234 ALA A N 1
ATOM 1749 C CA . ALA A 1 234 ? 41.534 -28.956 -13.776 1.00 84.00 234 ALA A CA 1
ATOM 1750 C C . ALA A 1 234 ? 41.898 -28.132 -15.020 1.00 84.00 234 ALA A C 1
ATOM 1752 O O . ALA A 1 234 ? 42.819 -27.316 -14.962 1.00 84.00 234 ALA A O 1
ATOM 1753 N N . SER A 1 235 ? 41.137 -28.269 -16.112 1.00 83.69 235 SER A N 1
ATOM 1754 C CA . SER A 1 235 ? 41.315 -27.456 -17.323 1.00 83.69 235 SER A CA 1
ATOM 1755 C C . SER A 1 235 ? 41.084 -25.968 -17.072 1.00 83.69 235 SER A C 1
ATOM 1757 O O . SER A 1 235 ? 41.841 -25.140 -17.581 1.00 83.69 235 SER A O 1
ATOM 1759 N N . ARG A 1 236 ? 40.099 -25.613 -16.238 1.00 84.38 236 ARG A N 1
ATOM 1760 C CA . ARG A 1 236 ? 39.793 -24.212 -15.914 1.00 84.38 236 ARG A CA 1
ATOM 1761 C C . ARG A 1 236 ? 40.900 -23.530 -15.119 1.00 84.38 236 ARG A C 1
ATOM 1763 O O . ARG A 1 236 ? 41.304 -22.433 -15.481 1.00 84.38 236 ARG A O 1
ATOM 1770 N N . VAL A 1 237 ? 41.451 -24.176 -14.090 1.00 88.75 237 VAL A N 1
ATOM 1771 C CA . VAL A 1 237 ? 42.541 -23.579 -13.287 1.00 88.75 237 VAL A CA 1
ATOM 1772 C C . VAL A 1 237 ? 43.844 -23.444 -14.085 1.00 88.75 237 VAL A C 1
ATOM 1774 O O . VAL A 1 237 ? 44.664 -22.568 -13.804 1.00 88.75 237 VAL A O 1
ATOM 1777 N N . ILE A 1 238 ? 44.029 -24.275 -15.115 1.00 87.56 238 ILE A N 1
ATOM 1778 C CA . ILE A 1 238 ? 45.158 -24.180 -16.050 1.00 87.56 238 ILE A CA 1
ATOM 1779 C C . ILE A 1 238 ? 44.959 -23.051 -17.080 1.00 87.56 238 ILE A C 1
ATOM 1781 O O . ILE A 1 238 ? 45.947 -22.561 -17.632 1.00 87.56 238 ILE A O 1
ATOM 1785 N N . SER A 1 239 ? 43.720 -22.609 -17.319 1.00 90.00 239 SER A N 1
ATOM 1786 C CA . SER A 1 239 ? 43.417 -21.539 -18.271 1.00 90.00 239 SER A CA 1
ATOM 1787 C C . SER A 1 239 ? 43.974 -20.191 -17.799 1.00 90.00 239 SER A C 1
ATOM 1789 O O . SER A 1 239 ? 43.784 -19.826 -16.639 1.00 90.00 239 SER A O 1
ATOM 1791 N N . PRO A 1 240 ? 44.602 -19.392 -18.682 1.00 83.06 240 PRO A N 1
ATOM 1792 C CA . PRO A 1 240 ? 45.029 -18.034 -18.343 1.00 83.06 240 PRO A CA 1
ATOM 1793 C C . PRO A 1 240 ? 43.855 -17.112 -17.967 1.00 83.06 240 PRO A C 1
ATOM 1795 O O . PRO A 1 240 ? 44.067 -16.137 -17.248 1.00 83.06 240 PRO A O 1
ATOM 1798 N N . MET A 1 241 ? 42.624 -17.442 -18.382 1.00 89.19 241 MET A N 1
ATOM 1799 C CA . MET A 1 241 ? 41.420 -16.654 -18.083 1.00 89.19 241 MET A CA 1
ATOM 1800 C C . MET A 1 241 ? 41.024 -16.694 -16.602 1.00 89.19 241 MET A C 1
ATOM 1802 O O . MET A 1 241 ? 40.403 -15.759 -16.110 1.00 89.19 241 MET A O 1
ATOM 1806 N N . VAL A 1 242 ? 41.444 -17.715 -15.844 1.00 93.44 242 VAL A N 1
ATOM 1807 C CA . VAL A 1 242 ? 41.076 -17.822 -14.421 1.00 93.44 242 VAL A CA 1
ATOM 1808 C C . VAL A 1 242 ? 41.630 -16.658 -13.589 1.00 93.44 242 VAL A C 1
ATOM 1810 O O . VAL A 1 242 ? 41.017 -16.245 -12.612 1.00 93.44 242 VAL A O 1
ATOM 1813 N N . ALA A 1 243 ? 42.781 -16.094 -13.973 1.00 93.31 243 ALA A N 1
ATOM 1814 C CA . ALA A 1 243 ? 43.355 -14.941 -13.282 1.00 93.31 243 ALA A CA 1
ATOM 1815 C C . ALA A 1 243 ? 42.563 -13.652 -13.550 1.00 93.31 243 ALA A C 1
ATOM 1817 O O . ALA A 1 243 ? 42.544 -12.760 -12.704 1.00 93.31 243 ALA A O 1
ATOM 1818 N N . GLU A 1 244 ? 41.916 -13.558 -14.711 1.00 93.06 244 GLU A N 1
ATOM 1819 C CA . GLU A 1 244 ? 41.036 -12.451 -15.074 1.00 93.06 244 GLU A CA 1
ATOM 1820 C C . GLU A 1 244 ? 39.709 -12.546 -14.324 1.00 93.06 244 GLU A C 1
ATOM 1822 O O . GLU A 1 244 ? 39.360 -11.604 -13.613 1.00 93.06 244 GLU A O 1
ATOM 1827 N N . ASP A 1 245 ? 39.063 -13.713 -14.361 1.00 91.81 245 ASP A N 1
ATOM 1828 C CA . ASP A 1 245 ? 37.808 -13.981 -13.647 1.00 91.81 245 ASP A CA 1
ATOM 1829 C C . ASP A 1 245 ? 37.953 -13.756 -12.132 1.00 91.81 245 ASP A C 1
ATOM 1831 O O . ASP A 1 245 ? 37.091 -13.154 -11.488 1.00 91.81 245 ASP A O 1
ATOM 1835 N N . LEU A 1 246 ? 39.077 -14.188 -11.547 1.00 94.81 246 LEU A N 1
ATOM 1836 C CA . LEU A 1 246 ? 39.361 -13.960 -10.130 1.00 94.81 246 LEU A CA 1
ATOM 1837 C C . LEU A 1 246 ? 39.590 -12.476 -9.819 1.00 94.81 246 LEU A C 1
ATOM 1839 O O . LEU A 1 246 ? 39.125 -12.007 -8.787 1.00 94.81 246 LEU A O 1
ATOM 1843 N N . CYS A 1 247 ? 40.263 -11.719 -10.688 1.00 95.69 247 CYS A N 1
ATOM 1844 C CA . CYS A 1 247 ? 40.522 -10.293 -10.461 1.00 95.69 247 CYS A CA 1
ATOM 1845 C C . CYS A 1 247 ? 39.310 -9.381 -10.692 1.00 95.69 247 CYS A C 1
ATOM 1847 O O . CYS A 1 247 ? 39.363 -8.220 -10.294 1.00 95.69 247 CYS A O 1
ATOM 1849 N N . GLN A 1 248 ? 38.226 -9.890 -11.281 1.00 93.00 248 GLN A N 1
ATOM 1850 C CA . GLN A 1 248 ? 36.930 -9.204 -11.302 1.00 93.00 248 GLN A CA 1
ATOM 1851 C C . GLN A 1 248 ? 36.204 -9.289 -9.952 1.00 93.00 248 GLN A C 1
ATOM 1853 O O . GLN A 1 248 ? 35.285 -8.516 -9.695 1.00 93.00 248 GLN A O 1
ATOM 1858 N N . GLN A 1 249 ? 36.617 -10.200 -9.063 1.00 95.38 249 GLN A N 1
ATOM 1859 C CA . GLN A 1 249 ? 36.022 -10.312 -7.738 1.00 95.38 249 GLN A CA 1
ATOM 1860 C C . GLN A 1 249 ? 36.621 -9.264 -6.780 1.00 95.38 249 GLN A C 1
ATOM 1862 O O . GLN A 1 249 ? 37.837 -9.286 -6.549 1.00 95.38 249 GLN A O 1
ATOM 1867 N N . PRO A 1 250 ? 35.804 -8.399 -6.141 1.00 87.94 250 PRO A N 1
ATOM 1868 C CA . PRO A 1 250 ? 36.297 -7.305 -5.296 1.00 87.94 250 PRO A CA 1
ATOM 1869 C C . PRO A 1 250 ? 37.260 -7.762 -4.192 1.00 87.94 250 PRO A C 1
ATOM 1871 O O . PRO A 1 250 ? 38.329 -7.181 -4.012 1.00 87.94 250 PRO A O 1
ATOM 1874 N N . GLY A 1 251 ? 36.946 -8.875 -3.516 1.00 89.50 251 GLY A N 1
ATOM 1875 C CA . GLY A 1 251 ? 37.783 -9.418 -2.440 1.00 89.50 251 GLY A CA 1
ATOM 1876 C C . GLY A 1 251 ? 39.165 -9.910 -2.894 1.00 89.50 251 GLY A C 1
ATOM 1877 O O . GLY A 1 251 ? 40.104 -9.903 -2.101 1.00 89.50 251 GLY A O 1
ATOM 1878 N N . VAL A 1 252 ? 39.318 -10.313 -4.159 1.00 93.94 252 VAL A N 1
ATOM 1879 C CA . VAL A 1 252 ? 40.612 -10.720 -4.738 1.00 93.94 252 VAL A CA 1
ATOM 1880 C C . VAL A 1 252 ? 41.376 -9.500 -5.250 1.00 93.94 252 VAL A C 1
ATOM 1882 O O . VAL A 1 252 ? 42.579 -9.387 -5.007 1.00 93.94 252 VAL A O 1
ATOM 1885 N N . LEU A 1 253 ? 40.687 -8.562 -5.908 1.00 93.31 253 LEU A N 1
ATOM 1886 C CA . LEU A 1 253 ? 41.281 -7.321 -6.409 1.00 93.31 253 LEU A CA 1
ATOM 1887 C C . LEU A 1 253 ? 41.908 -6.500 -5.276 1.00 93.31 253 LEU A C 1
ATOM 1889 O O . LEU A 1 253 ? 43.044 -6.034 -5.399 1.00 93.31 253 LEU A O 1
ATOM 1893 N N . GLU A 1 254 ? 41.203 -6.368 -4.155 1.00 90.56 254 GLU A N 1
ATOM 1894 C CA . GLU A 1 254 ? 41.693 -5.660 -2.970 1.00 90.56 254 GLU A CA 1
ATOM 1895 C C . GLU A 1 254 ? 42.870 -6.363 -2.285 1.00 90.56 254 GLU A C 1
ATOM 1897 O O . GLU A 1 254 ? 43.766 -5.695 -1.766 1.00 90.56 254 GLU A O 1
ATOM 1902 N N . GLN A 1 255 ? 42.897 -7.698 -2.299 1.00 92.12 255 GLN A N 1
ATOM 1903 C CA . GLN A 1 255 ? 43.991 -8.482 -1.725 1.00 92.12 255 GLN A CA 1
ATOM 1904 C C . GLN A 1 255 ? 45.264 -8.412 -2.589 1.00 92.12 255 GLN A C 1
ATOM 1906 O O . GLN A 1 255 ? 46.376 -8.453 -2.056 1.00 92.12 255 GLN A O 1
ATOM 1911 N N . MET A 1 256 ? 45.119 -8.302 -3.914 1.00 90.94 256 MET A N 1
ATOM 1912 C CA . MET A 1 256 ? 46.225 -8.460 -4.868 1.00 90.94 256 MET A CA 1
ATOM 1913 C C . MET A 1 256 ? 46.778 -7.135 -5.419 1.00 90.94 256 MET A C 1
ATOM 1915 O O . MET A 1 256 ? 47.965 -7.078 -5.766 1.00 90.94 256 MET A O 1
ATOM 1919 N N . ALA A 1 257 ? 45.989 -6.057 -5.472 1.00 88.38 257 ALA A N 1
ATOM 1920 C CA . ALA A 1 257 ? 46.443 -4.750 -5.959 1.00 88.38 257 ALA A CA 1
ATOM 1921 C C . ALA A 1 257 ? 47.186 -3.932 -4.869 1.00 88.38 257 ALA A C 1
ATOM 1923 O O . ALA A 1 257 ? 46.781 -3.928 -3.708 1.00 88.38 257 ALA A O 1
ATOM 1924 N N . PRO A 1 258 ? 48.281 -3.217 -5.200 1.00 77.69 258 PRO A N 1
ATOM 1925 C CA . PRO A 1 258 ? 48.955 -2.316 -4.263 1.00 77.69 258 PRO A CA 1
ATOM 1926 C C . PRO A 1 258 ? 48.073 -1.105 -3.910 1.00 77.69 258 PRO A C 1
ATOM 1928 O O . PRO A 1 258 ? 47.359 -0.585 -4.766 1.00 77.69 258 PRO A O 1
ATOM 1931 N N . ARG A 1 259 ? 48.148 -0.629 -2.657 1.00 64.06 259 ARG A N 1
ATOM 1932 C CA . ARG A 1 259 ? 47.565 0.665 -2.258 1.00 64.06 259 ARG A CA 1
ATOM 1933 C C . ARG A 1 259 ? 48.425 1.802 -2.812 1.00 64.06 259 ARG A C 1
ATOM 1935 O O . ARG A 1 259 ? 49.628 1.829 -2.564 1.00 64.06 259 ARG A O 1
ATOM 1942 N N . GLU A 1 260 ? 47.812 2.738 -3.531 1.00 51.56 260 GLU A N 1
ATOM 1943 C CA . GLU A 1 260 ? 48.475 3.971 -3.962 1.00 51.56 260 GLU A CA 1
ATOM 1944 C C . GLU A 1 260 ? 48.777 4.867 -2.750 1.00 51.56 260 GLU A C 1
ATOM 1946 O O . GLU A 1 260 ? 47.874 5.259 -2.013 1.00 51.56 260 GLU A O 1
ATOM 1951 N N . GLN A 1 261 ? 50.050 5.219 -2.549 1.00 43.16 261 GLN A N 1
ATOM 1952 C CA . GLN A 1 261 ? 50.429 6.388 -1.753 1.00 43.16 261 GLN A CA 1
ATOM 1953 C C . GLN A 1 261 ? 50.416 7.604 -2.689 1.00 43.16 261 GLN A C 1
ATOM 1955 O O . GLN A 1 261 ? 51.305 7.746 -3.526 1.00 43.16 261 GLN A O 1
ATOM 1960 N N . ARG A 1 262 ? 49.399 8.470 -2.581 1.00 44.84 262 ARG A N 1
ATOM 1961 C CA . ARG A 1 262 ? 49.356 9.743 -3.319 1.00 44.84 262 ARG A CA 1
ATOM 1962 C C . ARG A 1 262 ? 50.283 10.763 -2.653 1.00 44.84 262 ARG A C 1
ATOM 1964 O O . ARG A 1 262 ? 50.085 11.122 -1.496 1.00 44.84 262 ARG A O 1
ATOM 1971 N N . GLY A 1 263 ? 51.279 11.238 -3.397 1.00 34.59 263 GLY A N 1
ATOM 1972 C CA . GLY A 1 263 ? 52.084 12.407 -3.052 1.00 34.59 263 GLY A CA 1
ATOM 1973 C C . GLY A 1 263 ? 51.624 13.651 -3.818 1.00 34.59 263 GLY A C 1
ATOM 1974 O O . GLY A 1 263 ? 51.471 13.587 -5.032 1.00 34.59 263 GLY A O 1
ATOM 1975 N N . GLY A 1 264 ? 51.480 14.774 -3.102 1.00 32.44 264 GLY A N 1
ATOM 1976 C CA . GLY A 1 264 ? 51.580 16.145 -3.628 1.00 32.44 264 GLY A CA 1
ATOM 1977 C C . GLY A 1 264 ? 50.285 16.863 -4.048 1.00 32.44 264 GLY A C 1
ATOM 1978 O O . GLY A 1 264 ? 49.642 16.474 -5.011 1.00 32.44 264 GLY A O 1
ATOM 1979 N N . GLY A 1 265 ? 50.006 18.013 -3.413 1.00 32.56 265 GLY A N 1
ATOM 1980 C CA . GLY A 1 265 ? 49.593 19.211 -4.165 1.00 32.56 265 GLY A CA 1
ATOM 1981 C C . GLY A 1 265 ? 48.203 19.816 -3.959 1.00 32.56 265 GLY A C 1
ATOM 1982 O O . GLY A 1 265 ? 47.919 20.821 -4.593 1.00 32.56 265 GLY A O 1
ATOM 1983 N N . GLY A 1 266 ? 47.363 19.287 -3.077 1.00 36.88 266 GLY A N 1
ATOM 1984 C CA . GLY A 1 266 ? 46.124 19.940 -2.648 1.00 36.88 266 GLY A CA 1
ATOM 1985 C C . GLY A 1 266 ? 45.756 19.384 -1.285 1.00 36.88 266 GLY A C 1
ATOM 1986 O O . GLY A 1 266 ? 45.711 18.165 -1.129 1.00 36.88 266 GLY A O 1
ATOM 1987 N N . GLN A 1 267 ? 45.587 20.232 -0.267 1.00 44.50 267 GLN A N 1
ATOM 1988 C CA . GLN A 1 267 ? 45.091 19.769 1.030 1.00 44.50 267 GLN A CA 1
ATOM 1989 C C . GLN A 1 267 ? 43.620 19.379 0.861 1.00 44.50 267 GLN A C 1
ATOM 1991 O O . GLN A 1 267 ? 42.720 20.168 1.124 1.00 44.50 267 GLN A O 1
ATOM 1996 N N . GLY A 1 268 ? 43.394 18.157 0.376 1.00 50.53 268 GLY A N 1
ATOM 1997 C CA . GLY A 1 268 ? 42.112 17.485 0.497 1.00 50.53 268 GLY A CA 1
ATOM 1998 C C . GLY A 1 268 ? 41.731 17.358 1.975 1.00 50.53 268 GLY A C 1
ATOM 1999 O O . GLY A 1 268 ? 42.592 17.465 2.860 1.00 50.53 268 GLY A O 1
ATOM 2000 N N . PRO A 1 269 ? 40.443 17.164 2.267 1.00 55.75 269 PRO A N 1
ATOM 2001 C CA . PRO A 1 269 ? 39.952 17.217 3.631 1.00 55.75 269 PRO A CA 1
ATOM 2002 C C . PRO A 1 269 ? 40.581 16.110 4.493 1.00 55.75 269 PRO A C 1
ATOM 2004 O O . PRO A 1 269 ? 40.845 14.996 4.036 1.00 55.75 269 PRO A O 1
ATOM 2007 N N . ALA A 1 270 ? 40.880 16.451 5.749 1.00 61.97 270 ALA A N 1
ATOM 2008 C CA . ALA A 1 270 ? 41.621 15.589 6.665 1.00 61.97 270 ALA A CA 1
ATOM 2009 C C . ALA A 1 270 ? 40.884 14.255 6.929 1.00 61.97 270 ALA A C 1
ATOM 2011 O O . ALA A 1 270 ? 39.654 14.245 7.052 1.00 61.97 270 ALA A O 1
ATOM 2012 N N . PRO A 1 271 ? 41.606 13.124 7.059 1.00 69.69 271 PRO A N 1
ATOM 2013 C CA . PRO A 1 271 ? 40.994 11.856 7.442 1.00 69.69 271 PRO A CA 1
ATOM 2014 C C . PRO A 1 271 ? 40.306 11.984 8.810 1.00 69.69 271 PRO A C 1
ATOM 2016 O O . PRO A 1 271 ? 40.874 12.547 9.743 1.00 69.69 271 PRO A O 1
ATOM 2019 N N . GLY A 1 272 ? 39.087 11.448 8.928 1.00 85.38 272 GLY A N 1
ATOM 2020 C CA . GLY A 1 272 ? 38.295 11.472 10.168 1.00 85.38 272 GLY A CA 1
ATOM 2021 C C . GLY A 1 272 ? 37.171 12.513 10.220 1.00 85.38 272 GLY A C 1
ATOM 2022 O O . GLY A 1 272 ? 36.477 12.581 11.232 1.00 85.38 272 GLY A O 1
ATOM 2023 N N . LEU A 1 273 ? 36.964 13.288 9.150 1.00 93.25 273 LEU A N 1
ATOM 2024 C CA . LEU A 1 273 ? 35.807 14.174 9.009 1.00 93.25 273 LEU A CA 1
ATOM 2025 C C . LEU A 1 273 ? 34.554 13.419 8.531 1.00 93.25 273 LEU A C 1
ATOM 2027 O O . LEU A 1 273 ? 34.638 12.433 7.797 1.00 93.25 273 LEU A O 1
ATOM 2031 N N . MET A 1 274 ? 33.400 13.930 8.939 1.00 95.19 274 MET A N 1
ATOM 2032 C CA . MET A 1 274 ? 32.062 13.593 8.467 1.00 95.19 274 MET A CA 1
ATOM 2033 C C . MET A 1 274 ? 31.551 14.730 7.575 1.00 95.19 274 MET A C 1
ATOM 2035 O O . MET A 1 274 ? 31.947 15.873 7.759 1.00 95.19 274 MET A O 1
ATOM 2039 N N . TYR A 1 275 ? 30.683 14.451 6.611 1.00 95.44 275 TYR A N 1
ATOM 2040 C CA . TYR A 1 275 ? 30.240 15.423 5.614 1.00 95.44 275 TYR A CA 1
ATOM 2041 C C . TYR A 1 275 ? 28.723 15.529 5.580 1.00 95.44 275 TYR A C 1
ATOM 2043 O O . TYR A 1 275 ? 28.035 14.515 5.664 1.00 95.44 275 TYR A O 1
ATOM 2051 N N . LEU A 1 276 ? 28.204 16.742 5.424 1.00 94.25 276 LEU A N 1
ATOM 2052 C CA . LEU A 1 276 ? 26.775 17.029 5.299 1.00 94.25 276 LEU A CA 1
ATOM 2053 C C . LEU A 1 276 ? 26.555 18.008 4.142 1.00 94.25 276 LEU A C 1
ATOM 2055 O O . LEU A 1 276 ? 27.349 18.929 3.969 1.00 94.25 276 LEU A O 1
ATOM 2059 N N . VAL A 1 277 ? 25.502 17.808 3.346 1.00 92.50 277 VAL A N 1
ATOM 2060 C CA . VAL A 1 277 ? 25.119 18.711 2.247 1.00 92.50 277 VAL A CA 1
ATOM 2061 C C . VAL A 1 277 ? 23.826 19.427 2.621 1.00 92.50 277 VAL A C 1
ATOM 2063 O O . VAL A 1 277 ? 22.914 18.805 3.160 1.00 92.50 277 VAL A O 1
ATOM 2066 N N . THR A 1 278 ? 23.753 20.730 2.356 1.00 88.75 278 THR A N 1
ATOM 2067 C CA . THR A 1 278 ? 22.570 21.559 2.627 1.00 88.75 278 THR A CA 1
ATOM 2068 C C . THR A 1 278 ? 22.270 22.482 1.445 1.00 88.75 278 THR A C 1
ATOM 2070 O O . THR A 1 278 ? 23.190 23.035 0.844 1.00 88.75 278 THR A O 1
ATOM 2073 N N . ALA A 1 279 ? 20.986 22.631 1.096 1.00 72.88 279 ALA A N 1
ATOM 2074 C CA . ALA A 1 279 ? 20.531 23.357 -0.099 1.00 72.88 279 ALA A CA 1
ATOM 2075 C C . ALA A 1 279 ? 20.033 24.790 0.165 1.00 72.88 279 ALA A C 1
ATOM 2077 O O . ALA A 1 279 ? 19.302 25.353 -0.639 1.00 72.88 279 ALA A O 1
ATOM 2078 N N . ARG A 1 280 ? 20.414 25.399 1.291 1.00 65.56 280 ARG A N 1
ATOM 2079 C CA . ARG A 1 280 ? 20.208 26.832 1.537 1.00 65.56 280 ARG A CA 1
ATOM 2080 C C . ARG A 1 280 ? 21.478 27.431 2.110 1.00 65.56 280 ARG A C 1
ATOM 2082 O O . ARG A 1 280 ? 22.157 26.778 2.905 1.00 65.56 280 ARG A O 1
ATOM 2089 N N . SER A 1 281 ? 21.682 28.721 1.857 1.00 48.41 281 SER A N 1
ATOM 2090 C CA . SER A 1 281 ? 22.456 29.636 2.705 1.00 48.41 281 SER A CA 1
ATOM 2091 C C . SER A 1 281 ? 21.825 29.786 4.101 1.00 48.41 281 SER A C 1
ATOM 2093 O O . SER A 1 281 ? 21.754 30.881 4.654 1.00 48.41 281 SER A O 1
ATOM 2095 N N . THR A 1 282 ? 21.337 28.686 4.691 1.00 48.78 282 THR A N 1
ATOM 2096 C CA . THR A 1 282 ? 21.046 28.600 6.116 1.00 48.78 282 THR A CA 1
ATOM 2097 C C . THR A 1 282 ? 22.303 29.130 6.785 1.00 48.78 282 THR A C 1
ATOM 2099 O O . THR A 1 282 ? 23.371 28.558 6.538 1.00 48.78 282 THR A O 1
ATOM 2102 N N . PRO A 1 283 ? 22.232 30.256 7.517 1.00 49.25 283 PRO A N 1
ATOM 2103 C CA . PRO A 1 283 ? 23.422 30.848 8.092 1.00 49.25 283 PRO A CA 1
ATOM 2104 C C . PRO A 1 283 ? 24.160 29.736 8.830 1.00 49.25 283 PRO A C 1
ATOM 2106 O O . PRO A 1 283 ? 23.525 28.991 9.578 1.00 49.25 283 PRO A O 1
ATOM 2109 N N . LEU A 1 284 ? 25.472 29.599 8.609 1.00 51.75 284 LEU A N 1
ATOM 2110 C CA . LEU A 1 284 ? 26.320 28.574 9.247 1.00 51.75 284 LEU A CA 1
ATOM 2111 C C . LEU A 1 284 ? 26.121 28.500 10.778 1.00 51.75 284 LEU A C 1
ATOM 2113 O O . LEU A 1 284 ? 26.444 27.509 11.421 1.00 51.75 284 LEU A O 1
ATOM 2117 N N . PHE A 1 285 ? 25.552 29.561 11.343 1.00 45.47 285 PHE A N 1
ATOM 2118 C CA . PHE A 1 285 ? 25.172 29.774 12.728 1.00 45.47 285 PHE A CA 1
ATOM 2119 C C . PHE A 1 285 ? 23.932 28.998 13.211 1.00 45.47 285 PHE A C 1
ATOM 2121 O O . PHE A 1 285 ? 23.729 28.941 14.416 1.00 45.47 285 PHE A O 1
ATOM 2128 N N . ASN A 1 286 ? 23.118 28.398 12.332 1.00 48.97 286 ASN A N 1
ATOM 2129 C CA . ASN A 1 286 ? 21.847 27.762 12.721 1.00 48.97 286 ASN A CA 1
ATOM 2130 C C . ASN A 1 286 ? 21.870 26.222 12.692 1.00 48.97 286 ASN A C 1
ATOM 2132 O O . ASN A 1 286 ? 20.819 25.599 12.819 1.00 48.97 286 ASN A O 1
ATOM 2136 N N . ILE A 1 287 ? 23.045 25.595 12.526 1.00 51.34 287 ILE A N 1
ATOM 2137 C CA . ILE A 1 287 ? 23.178 24.123 12.513 1.00 51.34 287 ILE A CA 1
ATOM 2138 C C . ILE A 1 287 ? 22.853 23.517 13.889 1.00 51.34 287 ILE A C 1
ATOM 2140 O O . ILE A 1 287 ? 22.252 22.448 13.947 1.00 51.34 287 ILE A O 1
ATOM 2144 N N . SER A 1 288 ? 23.137 24.227 14.987 1.00 43.81 288 SER A N 1
ATOM 2145 C CA . SER A 1 288 ? 22.715 23.823 16.338 1.00 43.81 288 SER A CA 1
ATOM 2146 C C . SER A 1 288 ? 21.192 23.838 16.525 1.00 43.81 288 SER A C 1
ATOM 2148 O O . SER A 1 288 ? 20.674 23.159 17.399 1.00 43.81 288 SER A O 1
ATOM 2150 N N . THR A 1 289 ? 20.453 24.569 15.687 1.00 44.72 289 THR A N 1
ATOM 2151 C CA . THR A 1 289 ? 18.987 24.731 15.774 1.00 44.72 289 THR A CA 1
ATOM 2152 C C . THR A 1 289 ? 18.231 23.772 14.846 1.00 44.72 289 THR A C 1
ATOM 2154 O O . THR A 1 289 ? 17.001 23.791 14.778 1.00 44.72 289 THR A O 1
ATOM 2157 N N . VAL A 1 290 ? 18.955 22.896 14.140 1.00 49.50 290 VAL A N 1
ATOM 2158 C CA . VAL A 1 290 ? 18.395 21.861 13.251 1.00 49.50 290 VAL A CA 1
ATOM 2159 C C . VAL A 1 290 ? 17.615 20.788 14.035 1.00 49.50 290 VAL A C 1
ATOM 2161 O O . VAL A 1 290 ? 16.891 20.000 13.434 1.00 49.50 290 VAL A O 1
ATOM 2164 N N . GLU A 1 291 ? 17.670 20.812 15.371 1.00 44.88 291 GLU A N 1
ATOM 2165 C CA . GLU A 1 291 ? 16.922 19.930 16.277 1.00 44.88 291 GLU A CA 1
ATOM 2166 C C . GLU A 1 291 ? 15.392 20.133 16.296 1.00 44.88 291 GLU A C 1
ATOM 2168 O O . GLU A 1 291 ? 14.696 19.296 16.863 1.00 44.88 291 GLU A O 1
ATOM 2173 N N . ARG A 1 292 ? 14.829 21.215 15.723 1.00 41.78 292 ARG A N 1
ATOM 2174 C CA . ARG A 1 292 ? 13.389 21.541 15.902 1.00 41.78 292 ARG A CA 1
ATOM 2175 C C . ARG A 1 292 ? 12.587 21.927 14.659 1.00 41.78 292 ARG A C 1
ATOM 2177 O O . ARG A 1 292 ? 11.423 22.303 14.790 1.00 41.78 292 ARG A O 1
ATOM 2184 N N . ILE A 1 293 ? 13.160 21.874 13.461 1.00 43.84 293 ILE A N 1
ATOM 2185 C CA . ILE A 1 293 ? 12.410 22.251 12.253 1.00 43.84 293 ILE A CA 1
ATOM 2186 C C . ILE A 1 293 ? 11.523 21.070 11.842 1.00 43.84 293 ILE A C 1
ATOM 2188 O O . ILE A 1 293 ? 12.025 19.969 11.642 1.00 43.84 293 ILE A O 1
ATOM 2192 N N . SER A 1 294 ? 10.209 21.308 11.754 1.00 42.91 294 SER A N 1
ATOM 2193 C CA . SER A 1 294 ? 9.205 20.313 11.365 1.00 42.91 294 SER A CA 1
ATOM 2194 C C . SER A 1 294 ? 9.535 19.644 10.024 1.00 42.91 294 SER A C 1
ATOM 2196 O O . SER A 1 294 ? 10.148 20.257 9.145 1.00 42.91 294 SER A O 1
ATOM 2198 N N . GLU A 1 295 ? 9.087 18.393 9.869 1.00 48.56 295 GLU A N 1
ATOM 2199 C CA . GLU A 1 295 ? 9.338 17.453 8.756 1.00 48.56 295 GLU A CA 1
ATOM 2200 C C . GLU A 1 295 ? 9.114 18.020 7.335 1.00 48.56 295 GLU A C 1
ATOM 2202 O O . GLU A 1 295 ? 9.549 17.431 6.350 1.00 48.56 295 GLU A O 1
ATOM 2207 N N . ALA A 1 296 ? 8.490 19.191 7.201 1.00 41.44 296 ALA A N 1
ATOM 2208 C CA . ALA A 1 296 ? 8.084 19.770 5.926 1.00 41.44 296 ALA A CA 1
ATOM 2209 C C . ALA A 1 296 ? 9.196 20.481 5.116 1.00 41.44 296 ALA A C 1
ATOM 2211 O O . ALA A 1 296 ? 8.913 20.928 4.006 1.00 41.44 296 ALA A O 1
ATOM 2212 N N . HIS A 1 297 ? 10.436 20.631 5.615 1.00 49.81 297 HIS A N 1
ATOM 2213 C CA . HIS A 1 297 ? 11.418 21.536 4.968 1.00 49.81 297 HIS A CA 1
ATOM 2214 C C . HIS A 1 297 ? 12.876 21.065 4.843 1.00 49.81 297 HIS A C 1
ATOM 2216 O O . HIS A 1 297 ? 13.737 21.867 4.464 1.00 49.81 297 HIS A O 1
ATOM 2222 N N . SER A 1 298 ? 13.226 19.820 5.156 1.00 54.81 298 SER A N 1
ATOM 2223 C CA . SER A 1 298 ? 14.642 19.516 5.367 1.00 54.81 298 SER A CA 1
ATOM 2224 C C . SER A 1 298 ? 15.357 18.883 4.167 1.00 54.81 298 SER A C 1
ATOM 2226 O O . SER A 1 298 ? 15.217 17.699 3.883 1.00 54.81 298 SER A O 1
ATOM 2228 N N . ASN A 1 299 ? 16.242 19.655 3.529 1.00 68.00 299 ASN A N 1
ATOM 2229 C CA . ASN A 1 299 ? 17.223 19.201 2.525 1.00 68.00 299 ASN A CA 1
ATOM 2230 C C . ASN A 1 299 ? 18.372 18.353 3.128 1.00 68.00 299 ASN A C 1
ATOM 2232 O O . ASN A 1 299 ? 19.487 18.358 2.605 1.00 68.00 299 ASN A O 1
ATOM 2236 N N . ILE A 1 300 ? 18.138 17.702 4.270 1.00 74.00 300 ILE A N 1
ATOM 2237 C CA . ILE A 1 300 ? 19.122 16.985 5.090 1.00 74.00 300 ILE A CA 1
ATOM 2238 C C . ILE A 1 300 ? 18.508 15.636 5.481 1.00 74.00 300 ILE A C 1
ATOM 2240 O O . ILE A 1 300 ? 17.313 15.556 5.745 1.00 74.00 300 ILE A O 1
ATOM 2244 N N . ASN A 1 301 ? 19.321 14.576 5.524 1.00 76.81 301 ASN A N 1
ATOM 2245 C CA . ASN A 1 301 ? 18.878 13.253 5.977 1.00 76.81 301 ASN A CA 1
ATOM 2246 C C . ASN A 1 301 ? 18.846 13.234 7.498 1.00 76.81 301 ASN A C 1
ATOM 2248 O O . ASN A 1 301 ? 19.827 13.639 8.117 1.00 76.81 301 ASN A O 1
ATOM 2252 N N . TYR A 1 302 ? 17.780 12.709 8.088 1.00 82.50 302 TYR A N 1
ATOM 2253 C CA . TYR A 1 302 ? 17.693 12.524 9.533 1.00 82.50 302 TYR A CA 1
ATOM 2254 C C . TYR A 1 302 ? 17.637 11.045 9.868 1.00 82.50 302 TYR A C 1
ATOM 2256 O O . TYR A 1 302 ? 17.169 10.218 9.086 1.00 82.50 302 TYR A O 1
ATOM 2264 N N . VAL A 1 303 ? 18.106 10.719 11.062 1.00 79.06 303 VAL A N 1
ATOM 2265 C CA . VAL A 1 303 ? 17.879 9.429 11.694 1.00 79.06 303 VAL A CA 1
ATOM 2266 C C . VAL A 1 303 ? 17.047 9.642 12.945 1.00 79.06 303 VAL A C 1
ATOM 2268 O O . VAL A 1 303 ? 17.375 10.477 13.787 1.00 79.06 303 VAL A O 1
ATOM 2271 N N . SER A 1 304 ? 15.966 8.880 13.057 1.00 80.50 304 SER A N 1
ATOM 2272 C CA . SER A 1 304 ? 15.180 8.785 14.276 1.00 80.50 304 SER A CA 1
ATOM 2273 C C . SER A 1 304 ? 15.838 7.796 15.240 1.00 80.50 304 SER A C 1
ATOM 2275 O O . SER A 1 304 ? 16.151 6.667 14.847 1.00 80.50 304 SER A O 1
ATOM 2277 N N . TYR A 1 305 ? 16.008 8.170 16.501 1.00 76.75 305 TYR A N 1
ATOM 2278 C CA . TYR A 1 305 ? 16.468 7.273 17.562 1.00 76.75 305 TYR A CA 1
ATOM 2279 C C . TYR A 1 305 ? 15.651 7.509 18.838 1.00 76.75 305 TYR A C 1
ATOM 2281 O O . TYR A 1 305 ? 15.119 8.593 19.058 1.00 76.75 305 TYR A O 1
ATOM 2289 N N . GLN A 1 306 ? 15.524 6.488 19.687 1.00 77.31 306 GLN A N 1
ATOM 2290 C CA . GLN A 1 306 ? 14.879 6.655 20.992 1.00 77.31 306 GLN A CA 1
ATOM 2291 C C . GLN A 1 306 ? 15.808 7.420 21.934 1.00 77.31 306 GLN A C 1
ATOM 2293 O O . GLN A 1 306 ? 16.975 7.046 22.091 1.00 77.31 306 GLN A O 1
ATOM 2298 N N . SER A 1 307 ? 15.291 8.471 22.573 1.00 77.94 307 SER A N 1
ATOM 2299 C CA . SER A 1 307 ? 16.036 9.226 23.579 1.00 77.94 307 SER A CA 1
ATOM 2300 C C . SER A 1 307 ? 16.524 8.310 24.716 1.00 77.94 307 SER A C 1
ATOM 2302 O O . SER A 1 307 ? 15.892 7.283 24.998 1.00 77.94 307 SER A O 1
ATOM 2304 N N . PRO A 1 308 ? 17.642 8.642 25.394 1.00 54.81 308 PRO A N 1
ATOM 2305 C CA . PRO A 1 308 ? 18.091 7.925 26.588 1.00 54.81 308 PRO A CA 1
ATOM 2306 C C . PRO A 1 308 ? 17.025 8.018 27.696 1.00 54.81 308 PRO A C 1
ATOM 2308 O O . PRO A 1 308 ? 16.974 8.977 28.458 1.00 54.81 308 PRO A O 1
ATOM 2311 N N . GLY A 1 309 ? 16.119 7.040 27.738 1.00 73.00 309 GLY A N 1
ATOM 2312 C CA . GLY A 1 309 ? 14.895 7.074 28.549 1.00 73.00 309 GLY A CA 1
ATOM 2313 C C . GLY A 1 309 ? 13.683 6.421 27.874 1.00 73.00 309 GLY A C 1
ATOM 2314 O O . GLY A 1 309 ? 12.715 6.106 28.557 1.00 73.00 309 GLY A O 1
ATOM 2315 N N . GLY A 1 310 ? 13.743 6.176 26.558 1.00 67.81 310 GLY A N 1
ATOM 2316 C CA . GLY A 1 310 ? 12.744 5.409 25.801 1.00 67.81 310 GLY A CA 1
ATOM 2317 C C . GLY A 1 310 ? 11.397 6.108 25.598 1.00 67.81 310 GLY A C 1
ATOM 2318 O O . GLY A 1 310 ? 10.485 5.498 25.050 1.00 67.81 310 GLY A O 1
ATOM 2319 N N . ALA A 1 311 ? 11.259 7.360 26.039 1.00 60.56 311 ALA A N 1
ATOM 2320 C CA . ALA A 1 311 ? 9.984 8.073 26.056 1.00 60.56 311 ALA A CA 1
ATOM 2321 C C . ALA A 1 311 ? 9.696 8.867 24.771 1.00 60.56 311 ALA A C 1
ATOM 2323 O O . ALA A 1 311 ? 8.539 9.173 24.506 1.00 60.56 311 ALA A O 1
ATOM 2324 N N . GLU A 1 312 ? 10.717 9.199 23.973 1.00 78.19 312 GLU A N 1
ATOM 2325 C CA . GLU A 1 312 ? 10.563 10.091 22.820 1.00 78.19 312 GLU A CA 1
ATOM 2326 C C . GLU A 1 312 ? 11.444 9.649 21.645 1.00 78.19 312 GLU A C 1
ATOM 2328 O O . GLU A 1 312 ? 12.609 9.278 21.826 1.00 78.19 312 GLU A O 1
ATOM 2333 N N . LEU A 1 313 ? 10.873 9.672 20.438 1.00 72.50 313 LEU A N 1
ATOM 2334 C CA . LEU A 1 313 ? 11.599 9.497 19.185 1.00 72.50 313 LEU A CA 1
ATOM 2335 C C . LEU A 1 313 ? 12.205 10.852 18.800 1.00 72.50 313 LEU A C 1
ATOM 2337 O O . LEU A 1 313 ? 11.474 11.797 18.524 1.00 72.50 313 LEU A O 1
ATOM 2341 N N . VAL A 1 314 ? 13.531 10.948 18.786 1.00 77.56 314 VAL A N 1
ATOM 2342 C CA . VAL A 1 314 ? 14.253 12.184 18.462 1.00 77.56 314 VAL A CA 1
ATOM 2343 C C . VAL A 1 314 ? 14.928 12.032 17.105 1.00 77.56 314 VAL A C 1
ATOM 2345 O O . VAL A 1 314 ? 15.443 10.963 16.774 1.00 77.56 314 VAL A O 1
ATOM 2348 N N . TRP A 1 315 ? 14.938 13.102 16.315 1.00 77.81 315 TRP A N 1
ATOM 2349 C CA . TRP A 1 315 ? 15.552 13.139 14.992 1.00 77.81 315 TRP A CA 1
ATOM 2350 C C . TRP A 1 315 ? 16.906 13.845 15.053 1.00 77.81 315 TRP A C 1
ATOM 2352 O O . TRP A 1 315 ? 17.007 14.954 15.568 1.00 77.81 315 TRP A O 1
ATOM 2362 N N . ALA A 1 316 ? 17.949 13.225 14.500 1.00 82.44 316 ALA A N 1
ATOM 2363 C CA . ALA A 1 316 ? 19.271 13.837 14.373 1.00 82.44 316 ALA A CA 1
ATOM 2364 C C . ALA A 1 316 ? 19.723 13.886 12.906 1.00 82.44 316 ALA A C 1
ATOM 2366 O O . ALA A 1 316 ? 19.546 12.901 12.186 1.00 82.44 316 ALA A O 1
ATOM 2367 N N . PRO A 1 317 ? 20.352 14.986 12.454 1.00 85.06 317 PRO A N 1
ATOM 2368 C CA . PRO A 1 317 ? 20.917 15.075 11.113 1.00 85.06 317 PRO A CA 1
ATOM 2369 C C . PRO A 1 317 ? 22.050 14.053 10.910 1.00 85.06 317 PRO A C 1
ATOM 2371 O O . PRO A 1 317 ? 22.993 13.954 11.700 1.00 85.06 317 PRO A O 1
ATOM 2374 N N . MET A 1 318 ? 21.974 13.304 9.817 1.00 90.38 318 MET A N 1
ATOM 2375 C CA . MET A 1 318 ? 22.928 12.274 9.424 1.00 90.38 318 MET A CA 1
ATOM 2376 C C . MET A 1 318 ? 24.045 12.875 8.560 1.00 90.38 318 MET A C 1
ATOM 2378 O O . MET A 1 318 ? 23.788 13.569 7.576 1.00 90.38 318 MET A O 1
ATOM 2382 N N . ALA A 1 319 ? 25.292 12.575 8.914 1.00 94.50 319 ALA A N 1
ATOM 2383 C CA . ALA A 1 319 ? 26.487 12.928 8.156 1.00 94.50 319 ALA A CA 1
ATOM 2384 C C . ALA A 1 319 ? 27.164 11.673 7.581 1.00 94.50 319 ALA A C 1
ATOM 2386 O O . ALA A 1 319 ? 26.949 10.553 8.046 1.00 94.50 319 ALA A O 1
ATOM 2387 N N . TYR A 1 320 ? 28.015 11.852 6.575 1.00 96.06 320 TYR A N 1
ATOM 2388 C CA . TYR A 1 320 ? 28.595 10.768 5.776 1.00 96.06 320 TYR A CA 1
ATOM 2389 C C . TYR A 1 320 ? 30.116 10.766 5.859 1.00 96.06 320 TYR A C 1
ATOM 2391 O O . TYR A 1 320 ? 30.732 11.814 5.964 1.00 96.06 320 TYR A O 1
ATOM 2399 N N . ARG A 1 321 ? 30.759 9.601 5.813 1.00 94.62 321 ARG A N 1
ATOM 2400 C CA . ARG A 1 321 ? 32.220 9.475 5.990 1.00 94.62 321 ARG A CA 1
ATOM 2401 C C . ARG A 1 321 ? 33.036 10.015 4.819 1.00 94.62 321 ARG A C 1
ATOM 2403 O O . ARG A 1 321 ? 34.237 10.221 4.955 1.00 94.62 321 ARG A O 1
ATOM 2410 N N . THR A 1 322 ? 32.405 10.210 3.665 1.00 95.12 322 THR A N 1
ATOM 2411 C CA . THR A 1 322 ? 33.054 10.747 2.466 1.00 95.12 322 THR A CA 1
ATOM 2412 C C . THR A 1 322 ? 32.185 11.832 1.846 1.00 95.12 322 THR A C 1
ATOM 2414 O O . THR A 1 322 ? 30.959 11.681 1.855 1.00 95.12 322 THR A O 1
ATOM 2417 N N . PRO A 1 323 ? 32.787 12.869 1.246 1.00 94.62 323 PRO A N 1
ATOM 2418 C CA . PRO A 1 323 ? 32.034 13.948 0.624 1.00 94.62 323 PRO A CA 1
ATOM 2419 C C . PRO A 1 323 ? 31.179 13.469 -0.560 1.00 94.62 323 PRO A C 1
ATOM 2421 O O . PRO A 1 323 ? 30.046 13.919 -0.709 1.00 94.62 323 PRO A O 1
ATOM 2424 N N . ALA A 1 324 ? 31.660 12.494 -1.340 1.00 95.00 324 ALA A N 1
ATOM 2425 C CA . ALA A 1 324 ? 30.900 11.930 -2.456 1.00 95.00 324 ALA A CA 1
ATOM 2426 C C . ALA A 1 324 ? 29.618 11.221 -1.992 1.00 95.00 324 ALA A C 1
ATOM 2428 O O . ALA A 1 324 ? 28.540 11.486 -2.519 1.00 95.00 324 ALA A O 1
ATOM 2429 N N . LEU A 1 325 ? 29.715 10.398 -0.939 1.00 93.81 325 LEU A N 1
ATOM 2430 C CA . LEU A 1 325 ? 28.550 9.749 -0.331 1.00 93.81 325 LEU A CA 1
ATOM 2431 C C . LEU A 1 325 ? 27.530 10.776 0.189 1.00 93.81 325 LEU A C 1
ATOM 2433 O O . LEU A 1 325 ? 26.328 10.543 0.077 1.00 93.81 325 LEU A O 1
ATOM 2437 N N . ALA A 1 326 ? 27.988 11.918 0.716 1.00 94.56 326 ALA A N 1
ATOM 2438 C CA . ALA A 1 326 ? 27.100 12.992 1.159 1.00 94.56 326 ALA A CA 1
ATOM 2439 C C . ALA A 1 326 ? 26.322 13.619 -0.008 1.00 94.56 326 ALA A C 1
ATOM 2441 O O . ALA A 1 326 ? 25.108 13.789 0.096 1.00 94.56 326 ALA A O 1
ATOM 2442 N N . ILE A 1 327 ? 26.999 13.905 -1.126 1.00 93.69 327 ILE A N 1
ATOM 2443 C CA . ILE A 1 327 ? 26.378 14.450 -2.345 1.00 93.69 327 ILE A CA 1
ATOM 2444 C C . ILE A 1 327 ? 25.379 13.460 -2.944 1.00 93.69 327 ILE A C 1
ATOM 2446 O O . ILE A 1 327 ? 24.262 13.854 -3.266 1.00 93.69 327 ILE A O 1
ATOM 2450 N N . GLN A 1 328 ? 25.742 12.183 -3.064 1.00 90.94 328 GLN A N 1
ATOM 2451 C CA . GLN A 1 328 ? 24.870 11.159 -3.652 1.00 90.94 328 GLN A CA 1
ATOM 2452 C C . GLN A 1 328 ? 23.594 10.948 -2.839 1.00 90.94 328 GLN A C 1
ATOM 2454 O O . GLN A 1 328 ? 22.499 10.901 -3.400 1.00 90.94 328 GLN A O 1
ATOM 2459 N N . ASN A 1 329 ? 23.716 10.866 -1.512 1.00 89.75 329 ASN A N 1
ATOM 2460 C CA . ASN A 1 329 ? 22.542 10.734 -0.656 1.00 89.75 329 ASN A CA 1
ATOM 2461 C C . ASN A 1 329 ? 21.677 11.994 -0.696 1.00 89.75 329 ASN A C 1
ATOM 2463 O O . ASN A 1 329 ? 20.458 11.884 -0.791 1.00 89.75 329 ASN A O 1
ATOM 2467 N N . TRP A 1 330 ? 22.285 13.182 -0.700 1.00 91.44 330 TRP A N 1
ATOM 2468 C CA . TRP A 1 330 ? 21.539 14.425 -0.876 1.00 91.44 330 TRP A CA 1
ATOM 2469 C C . TRP A 1 330 ? 20.798 14.484 -2.223 1.00 91.44 330 TRP A C 1
ATOM 2471 O O . TRP A 1 330 ? 19.626 14.846 -2.279 1.00 91.44 330 TRP A O 1
ATOM 2481 N N . ALA A 1 331 ? 21.432 14.047 -3.307 1.00 88.81 331 ALA A N 1
ATOM 2482 C CA . ALA A 1 331 ? 20.824 14.009 -4.634 1.00 88.81 331 ALA A CA 1
ATOM 2483 C C . ALA A 1 331 ? 19.667 13.000 -4.755 1.00 88.81 331 ALA A C 1
ATOM 2485 O O . ALA A 1 331 ? 18.789 13.143 -5.614 1.00 88.81 331 ALA A O 1
ATOM 2486 N N . SER A 1 332 ? 19.664 11.968 -3.905 1.00 84.44 332 SER A N 1
ATOM 2487 C CA . SER A 1 332 ? 18.602 10.958 -3.863 1.00 84.44 332 SER A CA 1
ATOM 2488 C C . SER A 1 332 ? 17.283 11.499 -3.310 1.00 84.44 332 SER A C 1
ATOM 2490 O O . SER A 1 332 ? 16.224 10.951 -3.618 1.00 84.44 332 SER A O 1
ATOM 2492 N N . PHE A 1 333 ? 17.315 12.604 -2.558 1.00 80.81 333 PHE A N 1
ATOM 2493 C CA . PHE A 1 333 ? 16.094 13.264 -2.122 1.00 80.81 333 PHE A CA 1
ATOM 2494 C C . PHE A 1 333 ? 15.326 13.797 -3.324 1.00 80.81 333 PHE A C 1
ATOM 2496 O O . PHE A 1 333 ? 15.891 14.458 -4.199 1.00 80.81 333 PHE A O 1
ATOM 2503 N N . ASN A 1 334 ? 14.018 13.540 -3.363 1.00 62.53 334 ASN A N 1
ATOM 2504 C CA . ASN A 1 334 ? 13.133 14.047 -4.407 1.00 62.53 334 ASN A CA 1
ATOM 2505 C C . ASN A 1 334 ? 12.784 15.524 -4.164 1.00 62.53 334 ASN A C 1
ATOM 2507 O O . ASN A 1 334 ? 11.632 15.897 -3.968 1.00 62.53 334 ASN A O 1
ATOM 2511 N N . LEU A 1 335 ? 13.823 16.357 -4.097 1.00 70.94 335 LEU A N 1
ATOM 2512 C CA . LEU A 1 335 ? 13.715 17.786 -3.861 1.00 70.94 335 LEU A CA 1
ATOM 2513 C C . LEU A 1 335 ? 13.292 18.460 -5.167 1.00 70.94 335 LEU A C 1
ATOM 2515 O O . LEU A 1 335 ? 14.108 18.636 -6.068 1.00 70.94 335 LEU A O 1
ATOM 2519 N N . ASN A 1 336 ? 12.026 18.867 -5.251 1.00 60.50 336 ASN A N 1
ATOM 2520 C CA . ASN A 1 336 ? 11.475 19.633 -6.378 1.00 60.50 336 ASN A CA 1
ATOM 2521 C C . ASN A 1 336 ? 11.856 21.127 -6.324 1.00 60.50 336 ASN A C 1
ATOM 2523 O O . ASN A 1 336 ? 11.109 21.986 -6.792 1.00 60.50 336 ASN A O 1
ATOM 2527 N N . TYR A 1 337 ? 12.998 21.464 -5.722 1.00 61.88 337 TYR A N 1
ATOM 2528 C CA . TYR A 1 337 ? 13.476 22.841 -5.675 1.00 61.88 337 TYR A CA 1
ATOM 2529 C C . TYR A 1 337 ? 14.225 23.178 -6.970 1.00 61.88 337 TYR A C 1
ATOM 2531 O O . TYR A 1 337 ? 14.932 22.339 -7.530 1.00 61.88 337 TYR A O 1
ATOM 2539 N N . GLY A 1 338 ? 14.076 24.422 -7.441 1.00 64.62 338 GLY A N 1
ATOM 2540 C CA . GLY A 1 338 ? 14.892 24.972 -8.527 1.00 64.62 338 GLY A CA 1
ATOM 2541 C C . GLY A 1 338 ? 16.395 24.941 -8.198 1.00 64.62 338 GLY A C 1
ATOM 2542 O O . GLY A 1 338 ? 16.771 24.525 -7.101 1.00 64.62 338 GLY A O 1
ATOM 2543 N N . PRO A 1 339 ? 17.276 25.373 -9.119 1.00 69.38 339 PRO A N 1
ATOM 2544 C CA . PRO A 1 339 ? 18.724 25.378 -8.908 1.00 69.38 339 PRO A CA 1
ATOM 2545 C C . PRO A 1 339 ? 19.093 26.295 -7.730 1.00 69.38 339 PRO A C 1
ATOM 2547 O O . PRO A 1 339 ? 19.307 27.491 -7.900 1.00 69.38 339 PRO A O 1
ATOM 2550 N N . GLN A 1 340 ? 19.114 25.747 -6.515 1.00 75.12 340 GLN A N 1
ATOM 2551 C CA . GLN A 1 340 ? 19.559 26.455 -5.322 1.00 75.12 340 GLN A CA 1
ATOM 2552 C C . GLN A 1 340 ? 21.041 26.161 -5.092 1.00 75.12 340 GLN A C 1
ATOM 2554 O O . GLN A 1 340 ? 21.459 25.011 -5.257 1.00 75.12 340 GLN A O 1
ATOM 2559 N N . PRO A 1 341 ? 21.841 27.169 -4.704 1.00 80.62 341 PRO A N 1
ATOM 2560 C CA . PRO A 1 341 ? 23.229 26.949 -4.339 1.00 80.62 341 PRO A CA 1
ATOM 2561 C C . PRO A 1 341 ? 23.283 26.007 -3.137 1.00 80.62 341 PRO A C 1
ATOM 2563 O O . PRO A 1 341 ? 22.634 26.234 -2.111 1.00 80.62 341 PRO A O 1
ATOM 2566 N N . VAL A 1 342 ? 24.064 24.941 -3.264 1.00 89.69 342 VAL A N 1
ATOM 2567 C CA . VAL A 1 342 ? 24.232 23.936 -2.214 1.00 89.69 342 VAL A CA 1
ATOM 2568 C C . VAL A 1 342 ? 25.619 24.060 -1.611 1.00 89.69 342 VAL A C 1
ATOM 2570 O O . VAL A 1 342 ? 26.560 24.514 -2.255 1.00 89.69 342 VAL A O 1
ATOM 2573 N N . SER A 1 343 ? 25.761 23.700 -0.343 1.00 92.88 343 SER A N 1
ATOM 2574 C CA . SER A 1 343 ? 27.052 23.707 0.347 1.00 92.88 343 SER A CA 1
ATOM 2575 C C . SER A 1 343 ? 27.324 22.346 0.959 1.00 92.88 343 SER A C 1
ATOM 2577 O O . SER A 1 343 ? 26.418 21.723 1.516 1.00 92.88 343 SER A O 1
ATOM 2579 N N . ILE A 1 344 ? 28.577 21.901 0.883 1.00 94.69 344 ILE A N 1
ATOM 2580 C CA . ILE A 1 344 ? 29.076 20.744 1.623 1.00 94.69 344 ILE A CA 1
ATOM 2581 C C . ILE A 1 344 ? 29.861 21.212 2.843 1.00 94.69 344 ILE A C 1
ATOM 2583 O O . ILE A 1 344 ? 30.669 22.135 2.766 1.00 94.69 344 ILE A O 1
ATOM 2587 N N . ILE A 1 345 ? 29.613 20.573 3.979 1.00 94.62 345 ILE A N 1
ATOM 2588 C CA . ILE A 1 345 ? 30.172 20.921 5.282 1.00 94.62 345 ILE A CA 1
ATOM 2589 C C . ILE A 1 345 ? 30.968 19.727 5.796 1.00 94.62 345 ILE A C 1
ATOM 2591 O O . ILE A 1 345 ? 30.438 18.622 5.846 1.00 94.62 345 ILE A O 1
ATOM 2595 N N . GLY A 1 346 ? 32.227 19.949 6.172 1.00 95.44 346 GLY A N 1
ATOM 2596 C CA . GLY A 1 346 ? 33.104 18.976 6.819 1.00 95.44 346 GLY A CA 1
ATOM 2597 C C . GLY A 1 346 ? 33.119 19.169 8.336 1.00 95.44 346 GLY A C 1
ATOM 2598 O O . GLY A 1 346 ? 33.565 20.205 8.835 1.00 95.44 346 GLY A O 1
ATOM 2599 N N . LEU A 1 347 ? 32.662 18.150 9.053 1.00 94.25 347 LEU A N 1
ATOM 2600 C CA . LEU A 1 347 ? 32.446 18.098 10.493 1.00 94.25 347 LEU A CA 1
ATOM 2601 C C . LEU A 1 347 ? 33.464 17.150 11.148 1.00 94.25 347 LEU A C 1
ATOM 2603 O O . LEU A 1 347 ? 33.670 16.038 10.669 1.00 94.25 347 LEU A O 1
ATOM 2607 N N . ALA A 1 348 ? 34.108 17.538 12.242 1.00 93.00 348 ALA A N 1
ATOM 2608 C CA . ALA A 1 348 ? 34.880 16.612 13.063 1.00 93.00 348 ALA A CA 1
ATOM 2609 C C . ALA A 1 348 ? 33.949 15.713 13.876 1.00 93.00 348 ALA A C 1
ATOM 2611 O O . ALA A 1 348 ? 32.884 16.130 14.320 1.00 93.00 348 ALA A O 1
ATOM 2612 N N . ARG A 1 349 ? 34.366 14.466 14.111 1.00 91.50 349 ARG A N 1
ATOM 2613 C CA . ARG A 1 349 ? 33.646 13.587 15.036 1.00 91.50 349 ARG A CA 1
ATOM 2614 C C . ARG A 1 349 ? 33.798 14.114 16.464 1.00 91.50 349 ARG A C 1
ATOM 2616 O O . ARG A 1 349 ? 34.906 14.134 16.994 1.00 91.50 349 ARG A O 1
ATOM 2623 N N . GLY A 1 350 ? 32.686 14.498 17.081 1.00 88.25 350 GLY A N 1
ATOM 2624 C CA . GLY A 1 350 ? 32.590 14.729 18.520 1.00 88.25 350 GLY A CA 1
ATOM 2625 C C . GLY A 1 350 ? 32.518 13.434 19.337 1.00 88.25 350 GLY A C 1
ATOM 2626 O O . GLY A 1 350 ? 32.328 12.356 18.759 1.00 88.25 350 GLY A O 1
ATOM 2627 N N . PRO A 1 351 ? 32.633 13.533 20.675 1.00 88.88 351 PRO A N 1
ATOM 2628 C CA . PRO A 1 351 ? 32.573 12.388 21.589 1.00 88.88 351 PRO A CA 1
ATOM 2629 C C . PRO A 1 351 ? 31.253 11.611 21.492 1.00 88.88 351 PRO A C 1
ATOM 2631 O O . PRO A 1 351 ? 31.260 10.391 21.635 1.00 88.88 351 PRO A O 1
ATOM 2634 N N . ASP A 1 352 ? 30.158 12.294 21.155 1.00 88.56 352 ASP A N 1
ATOM 2635 C CA . ASP A 1 352 ? 28.818 11.707 21.041 1.00 88.56 352 ASP A CA 1
ATOM 2636 C C . ASP A 1 352 ? 28.497 11.206 19.621 1.00 88.56 352 ASP A C 1
ATOM 2638 O O . ASP A 1 352 ? 27.365 10.829 19.320 1.00 88.56 352 ASP A O 1
ATOM 2642 N N . THR A 1 353 ? 29.481 11.191 18.712 1.00 91.69 353 THR A N 1
ATOM 2643 C CA . THR A 1 353 ? 29.267 10.701 17.341 1.00 91.69 353 THR A CA 1
ATOM 2644 C C . THR A 1 353 ? 29.111 9.190 17.323 1.00 91.69 353 THR A C 1
ATOM 2646 O O . THR A 1 353 ? 30.098 8.455 17.444 1.00 91.69 353 THR A O 1
ATOM 2649 N N . VAL A 1 354 ? 27.909 8.718 17.025 1.00 91.94 354 VAL A N 1
ATOM 2650 C CA . VAL A 1 354 ? 27.633 7.295 16.826 1.00 91.94 354 VAL A CA 1
ATOM 2651 C C . VAL A 1 354 ? 27.555 6.964 15.339 1.00 91.94 354 VAL A C 1
ATOM 2653 O O . VAL A 1 354 ? 27.177 7.794 14.510 1.00 91.94 354 VAL A O 1
ATOM 2656 N N . ASP A 1 355 ? 27.954 5.745 14.981 1.00 92.69 355 ASP A N 1
ATOM 2657 C CA . ASP A 1 355 ? 27.803 5.264 13.610 1.00 92.69 355 ASP A CA 1
ATOM 2658 C C . ASP A 1 355 ? 26.308 5.132 13.272 1.00 92.69 355 ASP A C 1
ATOM 2660 O O . ASP A 1 355 ? 25.504 4.675 14.085 1.00 92.69 355 ASP A O 1
ATOM 2664 N N . GLY A 1 356 ? 25.934 5.581 12.076 1.00 86.88 356 GLY A N 1
ATOM 2665 C CA . GLY A 1 356 ? 24.555 5.574 11.610 1.00 86.88 356 GLY A CA 1
ATOM 2666 C C . GLY A 1 356 ? 24.111 4.197 11.109 1.00 86.88 356 GLY A C 1
ATOM 2667 O O . GLY A 1 356 ? 24.927 3.281 10.973 1.00 86.88 356 GLY A O 1
ATOM 2668 N N . PRO A 1 357 ? 22.810 4.033 10.812 1.00 79.88 357 PRO A N 1
ATOM 2669 C CA . PRO A 1 357 ? 22.232 2.746 10.424 1.00 79.88 357 PRO A CA 1
ATOM 2670 C C . PRO A 1 357 ? 22.743 2.228 9.073 1.00 79.88 357 PRO A C 1
ATOM 2672 O O . PRO A 1 357 ? 22.627 1.036 8.790 1.00 79.88 357 PRO A O 1
ATOM 2675 N N . GLN A 1 358 ? 23.299 3.103 8.231 1.00 83.81 358 GLN A N 1
ATOM 2676 C CA . GLN A 1 358 ? 23.867 2.738 6.936 1.00 83.81 358 GLN A CA 1
ATOM 2677 C C . GLN A 1 358 ? 25.405 2.768 6.982 1.00 83.81 358 GLN A C 1
ATOM 2679 O O . GLN A 1 358 ? 25.985 3.669 7.603 1.00 83.81 358 GLN A O 1
ATOM 2684 N N . PRO A 1 359 ? 26.103 1.836 6.303 1.00 87.12 359 PRO A N 1
ATOM 2685 C CA . PRO A 1 359 ? 27.555 1.882 6.185 1.00 87.12 359 PRO A CA 1
ATOM 2686 C C . PRO A 1 359 ? 28.031 3.242 5.669 1.00 87.12 359 PRO A C 1
ATOM 2688 O O . PRO A 1 359 ? 27.548 3.744 4.660 1.00 87.12 359 PRO A O 1
ATOM 2691 N N . GLY A 1 360 ? 28.990 3.846 6.370 1.00 89.44 360 GLY A N 1
ATOM 2692 C CA . GLY A 1 360 ? 29.511 5.157 5.986 1.00 89.44 360 GLY A CA 1
ATOM 2693 C C . GLY A 1 360 ? 28.693 6.350 6.481 1.00 89.44 360 GLY A C 1
ATOM 2694 O O . GLY A 1 360 ? 29.023 7.468 6.101 1.00 89.44 360 GLY A O 1
ATOM 2695 N N . THR A 1 361 ? 27.698 6.153 7.349 1.00 92.06 361 THR A N 1
ATOM 2696 C CA . THR A 1 361 ? 26.934 7.244 7.980 1.00 92.06 361 THR A CA 1
ATOM 2697 C C . THR A 1 361 ? 27.273 7.401 9.465 1.00 92.06 361 THR A C 1
ATOM 2699 O O . THR A 1 361 ? 27.794 6.479 10.101 1.00 92.06 361 THR A O 1
ATOM 2702 N N . SER A 1 362 ? 27.035 8.580 10.037 1.00 92.19 362 SER A N 1
ATOM 2703 C CA . SER A 1 362 ? 27.104 8.847 11.482 1.00 92.19 362 SER A CA 1
ATOM 2704 C C . SER A 1 362 ? 26.152 9.974 11.866 1.00 92.19 362 SER A C 1
ATOM 2706 O O . SER A 1 362 ? 25.770 10.782 11.022 1.00 92.19 362 SER A O 1
ATOM 2708 N N . TYR A 1 363 ? 25.778 10.036 13.136 1.00 92.69 363 TYR A N 1
ATOM 2709 C CA . TYR A 1 363 ? 24.933 11.090 13.694 1.00 92.69 363 TYR A CA 1
ATOM 2710 C C . TYR A 1 363 ? 25.326 11.363 15.149 1.00 92.69 363 TYR A C 1
ATOM 2712 O O . TYR A 1 363 ? 26.093 10.600 15.741 1.00 92.69 363 TYR A O 1
ATOM 2720 N N . GLN A 1 364 ? 24.822 12.457 15.717 1.00 89.50 364 GLN A N 1
ATOM 2721 C CA . GLN A 1 364 ? 25.029 12.821 17.120 1.00 89.50 364 GLN A CA 1
ATOM 2722 C C . GLN A 1 364 ? 23.680 12.902 17.841 1.00 89.50 364 GLN A C 1
ATOM 2724 O O . GLN A 1 364 ? 22.916 13.839 17.597 1.00 89.50 364 GLN A O 1
ATOM 2729 N N . PRO A 1 365 ? 23.351 11.909 18.686 1.00 83.12 365 PRO A N 1
ATOM 2730 C CA . PRO A 1 365 ? 22.114 11.900 19.449 1.00 83.12 365 PRO A CA 1
ATOM 2731 C C . PRO A 1 365 ? 22.066 13.085 20.427 1.00 83.12 365 PRO A C 1
ATOM 2733 O O . PRO A 1 365 ? 22.947 13.233 21.265 1.00 83.12 365 PRO A O 1
ATOM 2736 N N . GLY A 1 366 ? 21.012 13.896 20.352 1.00 77.50 366 GLY A N 1
ATOM 2737 C CA . GLY A 1 366 ? 20.580 14.842 21.389 1.00 77.50 366 GLY A CA 1
ATOM 2738 C C . GLY A 1 366 ? 21.289 16.191 21.395 1.00 77.50 366 GLY A C 1
ATOM 2739 O O . GLY A 1 366 ? 20.974 17.010 22.250 1.00 77.50 366 GLY A O 1
ATOM 2740 N N . VAL A 1 367 ? 22.263 16.377 20.501 1.00 72.88 367 VAL A N 1
ATOM 2741 C CA . VAL A 1 367 ? 23.038 17.621 20.364 1.00 72.88 367 VAL A CA 1
ATOM 2742 C C . VAL A 1 367 ? 23.064 18.113 18.907 1.00 72.88 367 VAL A C 1
ATOM 2744 O O . VAL A 1 367 ? 23.397 19.266 18.629 1.00 72.88 367 VAL A O 1
ATOM 2747 N N . GLY A 1 368 ? 22.754 17.237 17.940 1.00 83.75 368 GLY A N 1
ATOM 2748 C CA . GLY A 1 368 ? 23.011 17.507 16.527 1.00 83.75 368 GLY A CA 1
ATOM 2749 C C . GLY A 1 368 ? 24.508 17.691 16.259 1.00 83.75 368 GLY A C 1
ATOM 2750 O O . GLY A 1 368 ? 25.342 17.138 16.964 1.00 83.75 368 GLY A O 1
ATOM 2751 N N . TRP A 1 369 ? 24.867 18.447 15.221 1.00 84.38 369 TRP A N 1
ATOM 2752 C CA . TRP A 1 369 ? 26.270 18.741 14.909 1.00 84.38 369 TRP A CA 1
ATOM 2753 C C . TRP A 1 369 ? 26.628 20.143 15.406 1.00 84.38 369 TRP A C 1
ATOM 2755 O O . TRP A 1 369 ? 26.295 21.121 14.731 1.00 84.38 369 TRP A O 1
ATOM 2765 N N . PRO A 1 370 ? 27.285 20.287 16.568 1.00 85.06 370 PRO A N 1
ATOM 2766 C CA . PRO A 1 370 ? 27.579 21.600 17.114 1.00 85.06 370 PRO A CA 1
ATOM 2767 C C . PRO A 1 370 ? 28.593 22.351 16.243 1.00 85.06 370 PRO A C 1
ATOM 2769 O O . PRO A 1 370 ? 29.426 21.759 15.548 1.00 85.06 370 PRO A O 1
ATOM 2772 N N . ARG A 1 371 ? 28.529 23.684 16.283 1.00 80.44 371 ARG A N 1
ATOM 2773 C CA . ARG A 1 371 ? 29.293 24.571 15.392 1.00 80.44 371 ARG A CA 1
ATOM 2774 C C . ARG A 1 371 ? 30.803 24.383 15.529 1.00 80.44 371 ARG A C 1
ATOM 2776 O O . ARG A 1 371 ? 31.520 24.451 14.537 1.00 80.44 371 ARG A O 1
ATOM 2783 N N . GLU A 1 372 ? 31.283 24.119 16.733 1.00 82.88 372 GLU A N 1
ATOM 2784 C CA . GLU A 1 372 ? 32.684 23.837 17.055 1.00 82.88 372 GLU A CA 1
ATOM 2785 C C . GLU A 1 372 ? 33.232 22.590 16.354 1.00 82.88 372 GLU A C 1
ATOM 2787 O O . GLU A 1 372 ? 34.443 22.470 16.173 1.00 82.88 372 GLU A O 1
ATOM 2792 N N . GLN A 1 373 ? 32.363 21.684 15.902 1.00 89.50 373 GLN A N 1
ATOM 2793 C CA . GLN A 1 373 ? 32.766 20.551 15.079 1.00 89.50 373 GLN A CA 1
ATOM 2794 C C . GLN A 1 373 ? 32.822 20.896 13.593 1.00 89.50 373 GLN A C 1
ATOM 2796 O O . GLN A 1 373 ? 33.266 20.073 12.804 1.00 89.50 373 GLN A O 1
ATOM 2801 N N . MET A 1 374 ? 32.420 22.088 13.162 1.00 90.44 374 MET A N 1
ATOM 2802 C CA . MET A 1 374 ? 32.533 22.505 11.771 1.00 90.44 374 MET A CA 1
ATOM 2803 C C . MET A 1 374 ? 33.968 22.936 11.452 1.00 90.44 374 MET A C 1
ATOM 2805 O O . MET A 1 374 ? 34.442 23.968 11.917 1.00 90.44 374 MET A O 1
ATOM 2809 N N . HIS A 1 375 ? 34.667 22.154 10.628 1.00 89.75 375 HIS A N 1
ATOM 2810 C CA . HIS A 1 375 ? 36.057 22.427 10.248 1.00 89.75 375 HIS A CA 1
ATOM 2811 C C . HIS A 1 375 ? 36.184 23.027 8.850 1.00 89.75 375 HIS A C 1
ATOM 2813 O O . HIS A 1 375 ? 37.035 23.889 8.616 1.00 89.75 375 HIS A O 1
ATOM 2819 N N . TRP A 1 376 ? 35.360 22.561 7.915 1.00 90.88 376 TRP A N 1
ATOM 2820 C CA . TRP A 1 376 ? 35.462 22.918 6.504 1.00 90.88 376 TRP A CA 1
ATOM 2821 C C . TRP A 1 376 ? 34.091 23.168 5.907 1.00 90.88 376 TRP A C 1
ATOM 2823 O O . TRP A 1 376 ? 33.102 22.577 6.337 1.00 90.88 376 TRP A O 1
ATOM 2833 N N . TRP A 1 377 ? 34.039 23.997 4.876 1.00 92.75 377 TRP A N 1
ATOM 2834 C CA . TRP A 1 377 ? 32.879 24.080 4.003 1.00 92.75 377 TRP A CA 1
ATOM 2835 C C . TRP A 1 377 ? 33.293 24.422 2.578 1.00 92.75 377 TRP A C 1
ATOM 2837 O O . TRP A 1 377 ? 34.359 25.002 2.369 1.00 92.75 377 T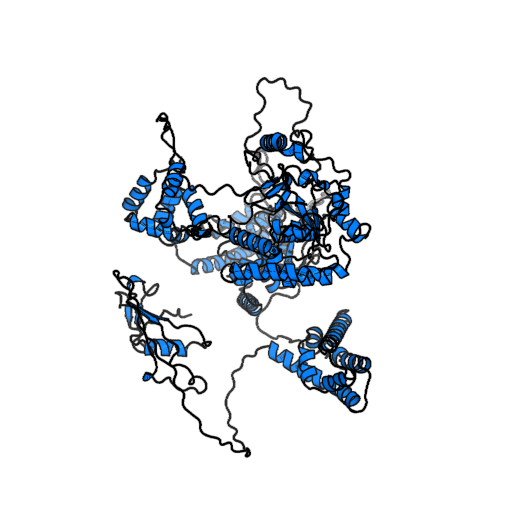RP A O 1
ATOM 2847 N N . ALA A 1 378 ? 32.466 24.063 1.606 1.00 93.62 378 ALA A N 1
ATOM 2848 C CA . ALA A 1 378 ? 32.625 24.496 0.227 1.00 93.62 378 ALA A CA 1
ATOM 2849 C C . ALA A 1 378 ? 31.246 24.693 -0.424 1.00 93.62 378 ALA A C 1
ATOM 2851 O O . ALA A 1 378 ? 30.384 23.819 -0.275 1.00 93.62 378 ALA A O 1
ATOM 2852 N N . PRO A 1 379 ? 31.015 25.801 -1.150 1.00 91.00 379 PRO A N 1
ATOM 2853 C CA . PRO A 1 379 ? 29.856 25.911 -2.023 1.00 91.00 379 PRO A CA 1
ATOM 2854 C C . PRO A 1 379 ? 30.037 24.966 -3.217 1.00 91.00 379 PRO A C 1
ATOM 2856 O O . PRO A 1 379 ? 31.137 24.852 -3.764 1.00 91.00 379 PRO A O 1
ATOM 2859 N N . LEU A 1 380 ? 28.965 24.294 -3.625 1.00 91.25 380 LEU A N 1
ATOM 2860 C CA . LEU A 1 380 ? 28.926 23.463 -4.822 1.00 91.25 380 LEU A CA 1
ATOM 2861 C C . LEU A 1 380 ? 27.880 24.036 -5.781 1.00 91.25 380 LEU A C 1
ATOM 2863 O O . LEU A 1 380 ? 26.731 24.273 -5.406 1.00 91.25 380 LEU A O 1
ATOM 2867 N N . ASP A 1 381 ? 28.283 24.234 -7.030 1.00 88.38 381 ASP A N 1
ATOM 2868 C CA . ASP A 1 381 ? 27.371 24.576 -8.119 1.00 88.38 381 ASP A CA 1
ATOM 2869 C C . ASP A 1 381 ? 26.797 23.280 -8.704 1.00 88.38 381 ASP A C 1
ATOM 2871 O O . ASP A 1 381 ? 27.326 22.706 -9.659 1.00 88.38 381 ASP A O 1
ATOM 2875 N N . LEU A 1 382 ? 25.799 22.723 -8.015 1.00 87.69 382 LEU A N 1
ATOM 2876 C CA . LEU A 1 382 ? 25.288 21.388 -8.303 1.00 87.69 382 LEU A CA 1
ATOM 2877 C C . LEU A 1 382 ? 23.785 21.293 -8.021 1.00 87.69 382 LEU A C 1
ATOM 2879 O O . LEU A 1 382 ? 23.345 21.504 -6.895 1.00 87.69 382 LEU A O 1
ATOM 2883 N N . SER A 1 383 ? 22.990 20.920 -9.028 1.00 88.69 383 SER A N 1
ATOM 2884 C CA . SER A 1 383 ? 21.563 20.632 -8.833 1.00 88.69 383 SER A CA 1
ATOM 2885 C C . SER A 1 383 ? 21.335 19.171 -8.411 1.00 88.69 383 SER A C 1
ATOM 2887 O O . SER A 1 383 ? 22.109 18.295 -8.819 1.00 88.69 383 SER A O 1
ATOM 2889 N N . PRO A 1 384 ? 20.263 18.861 -7.651 1.00 83.88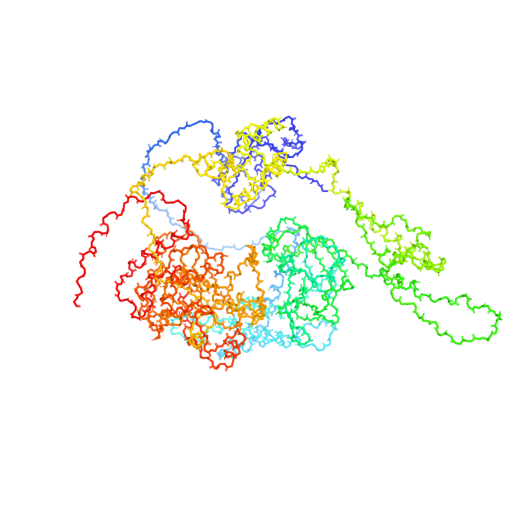 384 PRO A N 1
ATOM 2890 C CA . PRO A 1 384 ? 19.970 17.488 -7.227 1.00 83.88 384 PRO A CA 1
ATOM 2891 C C . PRO A 1 384 ? 19.825 16.521 -8.410 1.00 83.88 384 PRO A C 1
ATOM 2893 O O . PRO A 1 384 ? 20.333 15.404 -8.370 1.00 83.88 384 PRO A O 1
ATOM 2896 N N . VAL A 1 385 ? 19.179 16.968 -9.494 1.00 85.00 385 VAL A N 1
ATOM 2897 C CA . VAL A 1 385 ? 18.955 16.164 -10.708 1.00 85.00 385 VAL A CA 1
ATOM 2898 C C . VAL A 1 385 ? 20.273 15.838 -11.409 1.00 85.00 385 VAL A C 1
ATOM 2900 O O . VAL A 1 385 ? 20.479 14.705 -11.844 1.00 85.00 385 VAL A O 1
ATOM 2903 N N . VAL A 1 386 ? 21.183 16.812 -11.499 1.00 89.31 386 VAL A N 1
ATOM 2904 C CA . VAL A 1 386 ? 22.504 16.605 -12.107 1.00 89.31 386 VAL A CA 1
ATOM 2905 C C . VAL A 1 386 ? 23.342 15.672 -11.239 1.00 89.31 386 VAL A C 1
ATOM 2907 O O . VAL A 1 386 ? 23.916 14.726 -11.765 1.00 89.31 386 VAL A O 1
ATOM 2910 N N . ALA A 1 387 ? 23.352 15.879 -9.920 1.00 89.62 387 ALA A N 1
ATOM 2911 C CA . ALA A 1 387 ? 24.070 15.026 -8.976 1.00 89.62 387 ALA A CA 1
ATOM 2912 C C . ALA A 1 387 ? 23.572 13.571 -8.975 1.00 89.62 387 ALA A C 1
ATOM 2914 O O . ALA A 1 387 ? 24.383 12.654 -8.888 1.00 89.62 387 ALA A O 1
ATOM 2915 N N . ARG A 1 388 ? 22.257 13.348 -9.108 1.00 89.00 388 ARG A N 1
ATOM 2916 C CA . ARG A 1 388 ? 21.642 12.008 -9.094 1.00 89.00 388 ARG A CA 1
ATOM 2917 C C . ARG A 1 388 ? 22.067 11.161 -10.291 1.00 89.00 388 ARG A C 1
ATOM 2919 O O . ARG A 1 388 ? 22.242 9.956 -10.158 1.00 89.00 388 ARG A O 1
ATOM 2926 N N . ASN A 1 389 ? 22.237 11.802 -11.442 1.00 88.56 389 ASN A N 1
ATOM 2927 C CA . ASN A 1 389 ? 22.633 11.147 -12.687 1.00 88.56 389 ASN A CA 1
ATOM 2928 C C . ASN A 1 389 ? 24.156 11.158 -12.904 1.00 88.56 389 ASN A C 1
ATOM 2930 O O . ASN A 1 389 ? 24.632 10.752 -13.963 1.00 88.56 389 ASN A O 1
ATOM 2934 N N . MET A 1 390 ? 24.922 11.664 -11.936 1.00 92.44 390 MET A N 1
ATOM 2935 C CA . MET A 1 390 ? 26.366 11.798 -12.048 1.00 92.44 390 MET A CA 1
ATOM 2936 C C . MET A 1 390 ? 27.063 10.504 -11.636 1.00 92.44 390 MET A C 1
ATOM 2938 O O . MET A 1 390 ? 26.886 10.018 -10.521 1.00 92.44 390 MET A O 1
ATOM 2942 N N . GLU A 1 391 ? 27.906 9.970 -12.519 1.00 92.00 391 GLU A N 1
ATOM 2943 C CA . GLU A 1 391 ? 28.834 8.897 -12.157 1.00 92.00 391 GLU A CA 1
ATOM 2944 C C . GLU A 1 391 ? 29.798 9.359 -11.053 1.00 92.00 391 GLU A C 1
ATOM 2946 O O . GLU A 1 391 ? 30.073 10.554 -10.906 1.00 92.00 391 GLU A O 1
ATOM 2951 N N . GLN A 1 392 ? 30.353 8.406 -10.300 1.00 88.75 392 GLN A N 1
ATOM 2952 C CA . GLN A 1 392 ? 31.276 8.670 -9.190 1.00 88.75 392 GLN A CA 1
ATOM 2953 C C . GLN A 1 392 ? 32.419 9.623 -9.587 1.00 88.75 392 GLN A C 1
ATOM 2955 O O . GLN A 1 392 ? 32.656 10.614 -8.899 1.00 88.75 392 GLN A O 1
ATOM 2960 N N . ASP A 1 393 ? 33.035 9.401 -10.749 1.00 89.31 393 ASP A N 1
ATOM 2961 C CA . ASP A 1 393 ? 34.103 10.252 -11.289 1.00 89.31 393 ASP A CA 1
ATOM 2962 C C . ASP A 1 393 ? 33.663 11.705 -11.514 1.00 89.31 393 ASP A C 1
ATOM 2964 O O . ASP A 1 393 ? 34.466 12.635 -11.435 1.00 89.31 393 ASP A O 1
ATOM 2968 N N . GLY A 1 394 ? 32.388 11.928 -11.837 1.00 92.75 394 GLY A N 1
ATOM 2969 C CA . GLY A 1 394 ? 31.831 13.270 -11.967 1.00 92.75 394 GLY A CA 1
ATOM 2970 C C . GLY A 1 394 ? 31.736 13.972 -10.617 1.00 92.75 394 GLY A C 1
ATOM 2971 O O . GLY A 1 394 ? 32.140 15.131 -10.508 1.00 92.75 394 GLY A O 1
ATOM 2972 N N . VAL A 1 395 ? 31.264 13.259 -9.591 1.00 92.56 395 VAL A N 1
ATOM 2973 C CA . VAL A 1 395 ? 31.163 13.784 -8.223 1.00 92.56 395 VAL A CA 1
ATOM 2974 C C . VAL A 1 395 ? 32.552 14.123 -7.686 1.00 92.56 395 VAL A C 1
ATOM 2976 O O . VAL A 1 395 ? 32.751 15.206 -7.133 1.00 92.56 395 VAL A O 1
ATOM 2979 N N . ASP A 1 396 ? 33.529 13.247 -7.914 1.00 91.44 396 ASP A N 1
ATOM 2980 C CA . ASP A 1 396 ? 34.908 13.462 -7.479 1.00 91.44 396 ASP A CA 1
ATOM 2981 C C . ASP A 1 396 ? 35.536 14.685 -8.166 1.00 91.44 396 ASP A C 1
ATOM 2983 O O . ASP A 1 396 ? 36.148 15.512 -7.491 1.00 91.44 396 ASP A O 1
ATOM 2987 N N . ARG A 1 397 ? 35.293 14.899 -9.468 1.00 91.94 397 ARG A N 1
ATOM 2988 C CA . ARG A 1 397 ? 35.743 16.116 -10.174 1.00 91.94 397 ARG A CA 1
ATOM 2989 C C . ARG A 1 397 ? 35.143 17.401 -9.604 1.00 91.94 397 ARG A C 1
ATOM 2991 O O . ARG A 1 397 ? 35.847 18.404 -9.507 1.00 91.94 397 ARG A O 1
ATOM 2998 N N . ILE A 1 398 ? 33.862 17.394 -9.226 1.00 92.50 398 ILE A N 1
ATOM 2999 C CA . ILE A 1 398 ? 33.228 18.558 -8.583 1.00 92.50 398 ILE A CA 1
ATOM 3000 C C . ILE A 1 398 ? 33.876 18.839 -7.229 1.00 92.50 398 ILE A C 1
ATOM 3002 O O . ILE A 1 398 ? 34.164 19.990 -6.912 1.00 92.50 398 ILE A O 1
ATOM 3006 N N . LEU A 1 399 ? 34.143 17.796 -6.445 1.00 93.69 399 LEU A N 1
ATOM 3007 C CA . LEU A 1 399 ? 34.784 17.922 -5.138 1.00 93.69 399 LEU A CA 1
ATOM 3008 C C . LEU A 1 399 ? 36.243 18.385 -5.226 1.00 93.69 399 LEU A C 1
ATOM 3010 O O . LEU A 1 399 ? 36.694 19.127 -4.350 1.00 93.69 399 LEU A O 1
ATOM 3014 N N . GLU A 1 400 ? 36.964 17.977 -6.270 1.00 90.62 400 GLU A N 1
ATOM 3015 C CA . GLU A 1 400 ? 38.315 18.456 -6.582 1.00 90.62 400 GLU A CA 1
ATOM 3016 C C . GLU A 1 400 ? 38.318 19.925 -7.031 1.00 90.62 400 GLU A C 1
ATOM 3018 O O . GLU A 1 400 ? 39.248 20.662 -6.707 1.00 90.62 400 GLU A O 1
ATOM 3023 N N . ALA A 1 401 ? 37.274 20.365 -7.741 1.00 90.12 401 ALA A N 1
ATOM 3024 C CA . ALA A 1 401 ? 37.099 21.754 -8.163 1.00 90.12 401 ALA A CA 1
ATOM 3025 C C . ALA A 1 401 ? 36.531 22.667 -7.059 1.00 90.12 401 ALA A C 1
ATOM 3027 O O . ALA A 1 401 ? 36.582 23.892 -7.189 1.00 90.12 401 ALA A O 1
ATOM 3028 N N . ALA A 1 402 ? 35.980 22.092 -5.988 1.00 90.56 402 ALA A N 1
ATOM 3029 C CA . ALA A 1 402 ? 35.351 22.840 -4.912 1.00 90.56 402 ALA A CA 1
ATOM 3030 C C . ALA A 1 402 ? 36.379 23.667 -4.122 1.00 90.56 402 ALA A C 1
ATOM 3032 O O . ALA A 1 402 ? 37.408 23.168 -3.659 1.00 90.56 402 ALA A O 1
ATOM 3033 N N . THR A 1 403 ? 36.071 24.948 -3.909 1.00 90.69 403 THR A N 1
ATOM 3034 C CA . THR A 1 403 ? 36.914 25.844 -3.108 1.00 90.69 403 THR A CA 1
ATOM 3035 C C . THR A 1 403 ? 36.624 25.642 -1.624 1.00 90.69 403 THR A C 1
ATOM 3037 O O . THR A 1 403 ? 35.727 26.268 -1.059 1.00 90.69 403 THR A O 1
ATOM 3040 N N . TRP A 1 404 ? 37.396 24.765 -0.984 1.00 88.81 404 TRP A N 1
ATOM 3041 C CA . TRP A 1 404 ? 37.277 24.485 0.445 1.00 88.81 404 TRP A CA 1
ATOM 3042 C C . TRP A 1 404 ? 37.780 25.645 1.302 1.00 88.81 404 TRP A C 1
ATOM 3044 O O . TRP A 1 404 ? 38.928 26.081 1.201 1.00 88.81 404 TRP A O 1
ATOM 3054 N N . GLN A 1 405 ? 36.926 26.106 2.206 1.00 87.44 405 GLN A N 1
ATOM 3055 C CA . GLN A 1 405 ? 37.239 27.129 3.188 1.00 87.44 405 GLN A CA 1
ATOM 3056 C C . GLN A 1 405 ? 37.288 26.513 4.583 1.00 87.44 405 GLN A C 1
ATOM 3058 O O . GLN A 1 405 ? 36.391 25.773 4.995 1.00 87.44 405 GLN A O 1
ATOM 3063 N N . ARG A 1 406 ? 38.346 26.835 5.332 1.00 85.25 406 ARG A N 1
ATOM 3064 C CA . ARG A 1 406 ? 38.472 26.426 6.730 1.00 85.25 406 ARG A CA 1
ATOM 3065 C C . ARG A 1 406 ? 37.620 27.344 7.594 1.00 85.25 406 ARG A C 1
ATOM 3067 O O . ARG A 1 406 ? 37.871 28.548 7.645 1.00 85.25 406 ARG A O 1
ATOM 3074 N N . VAL A 1 407 ? 36.656 26.776 8.305 1.00 80.06 407 VAL A N 1
ATOM 3075 C CA . VAL A 1 407 ? 35.913 27.501 9.337 1.00 80.06 407 VAL A CA 1
ATOM 3076 C C . VAL A 1 407 ? 36.880 27.696 10.498 1.00 80.06 407 VAL A C 1
ATOM 3078 O O . VAL A 1 407 ? 37.415 26.718 11.013 1.00 80.06 407 VAL A O 1
ATOM 3081 N N . ARG A 1 408 ? 37.211 28.950 10.841 1.00 65.31 408 ARG A N 1
ATOM 3082 C CA . ARG A 1 408 ? 38.122 29.256 11.955 1.00 65.31 408 ARG A CA 1
ATOM 3083 C C . ARG A 1 408 ? 37.339 29.138 13.266 1.00 65.31 408 ARG A C 1
ATOM 3085 O O . ARG A 1 408 ? 36.595 30.065 13.583 1.00 65.31 408 ARG A O 1
ATOM 3092 N N . PRO A 1 409 ? 37.508 28.059 14.047 1.00 56.03 409 PRO A N 1
ATOM 3093 C CA . PRO A 1 409 ? 36.779 27.883 15.302 1.00 56.03 409 PRO A CA 1
ATOM 3094 C C . PRO A 1 409 ? 37.353 28.782 16.413 1.00 56.03 409 PRO A C 1
ATOM 3096 O O . PRO A 1 409 ? 36.788 28.879 17.494 1.00 56.03 409 PRO A O 1
ATOM 3099 N N . ASP A 1 410 ? 38.482 29.452 16.149 1.00 61.19 410 ASP A N 1
ATOM 3100 C CA . ASP A 1 410 ? 39.327 30.053 17.178 1.00 61.19 410 ASP A CA 1
ATOM 3101 C C . ASP A 1 410 ? 38.921 31.482 17.581 1.00 61.19 410 ASP A C 1
ATOM 3103 O O . ASP A 1 410 ? 39.494 31.998 18.537 1.00 61.19 410 ASP A O 1
ATOM 3107 N N . CYS A 1 411 ? 37.976 32.145 16.891 1.00 71.38 411 CYS A N 1
ATOM 3108 C CA . CYS A 1 411 ? 37.568 33.520 17.244 1.00 71.38 411 CYS A CA 1
ATOM 3109 C C . CYS A 1 411 ? 36.927 33.587 18.643 1.00 71.38 411 CYS A C 1
ATOM 3111 O O . CYS A 1 411 ? 37.450 34.327 19.481 1.00 71.38 411 CYS A O 1
ATOM 3113 N N . PRO A 1 412 ? 35.904 32.769 18.973 1.00 64.88 412 PRO A N 1
ATOM 3114 C CA . PRO A 1 412 ? 35.340 32.741 20.325 1.00 64.88 412 PRO A CA 1
ATOM 3115 C C . PRO A 1 412 ? 36.393 32.403 21.388 1.00 64.88 412 PRO A C 1
ATOM 3117 O O . PRO A 1 412 ? 36.517 33.107 22.386 1.00 64.88 412 PRO A O 1
ATOM 3120 N N . ALA A 1 413 ? 37.249 31.412 21.116 1.00 66.25 413 ALA A N 1
ATOM 3121 C CA . ALA A 1 413 ? 38.333 31.016 22.015 1.00 66.25 413 ALA A CA 1
ATOM 3122 C C . ALA A 1 413 ? 39.432 32.092 22.165 1.00 66.25 413 ALA A C 1
ATOM 3124 O O . ALA A 1 413 ? 40.153 32.132 23.165 1.00 66.25 413 ALA A O 1
ATOM 3125 N N . ALA A 1 414 ? 39.633 32.960 21.172 1.00 71.81 414 ALA A N 1
ATOM 3126 C CA . ALA A 1 414 ? 40.532 34.106 21.275 1.00 71.81 414 ALA A CA 1
ATOM 3127 C C . ALA A 1 414 ? 39.920 35.208 22.151 1.00 71.81 414 ALA A C 1
ATOM 3129 O O . ALA A 1 414 ? 40.604 35.696 23.052 1.00 71.81 414 ALA A O 1
ATOM 3130 N N . VAL A 1 415 ? 38.638 35.530 21.952 1.00 74.44 415 VAL A N 1
ATOM 3131 C CA . VAL A 1 415 ? 37.897 36.504 22.773 1.00 74.44 415 VAL A CA 1
ATOM 3132 C C . VAL A 1 415 ? 37.843 36.051 24.236 1.00 74.44 415 VAL A C 1
ATOM 3134 O O . VAL A 1 415 ? 38.166 36.833 25.126 1.00 74.44 415 VAL A O 1
ATOM 3137 N N . GLU A 1 416 ? 37.559 34.773 24.496 1.00 73.56 416 GLU A N 1
ATOM 3138 C CA . GLU A 1 416 ? 37.572 34.190 25.847 1.00 73.56 416 GLU A CA 1
ATOM 3139 C C . GLU A 1 416 ? 38.944 34.266 26.518 1.00 73.56 416 GLU A C 1
ATOM 3141 O O . GLU A 1 416 ? 39.045 34.632 27.687 1.00 73.56 416 GLU A O 1
ATOM 3146 N N . ARG A 1 417 ? 40.028 33.965 25.792 1.00 75.25 417 ARG A N 1
ATOM 3147 C CA . ARG A 1 417 ? 41.390 34.045 26.349 1.00 75.25 417 ARG A CA 1
ATOM 3148 C C . ARG A 1 417 ? 41.801 35.472 26.691 1.00 75.25 417 ARG A C 1
ATOM 3150 O O . ARG A 1 417 ? 42.514 35.667 27.674 1.00 75.25 417 ARG A O 1
ATOM 3157 N N . ILE A 1 418 ? 41.378 36.452 25.895 1.00 77.94 418 ILE A N 1
ATOM 3158 C CA . ILE A 1 418 ? 41.617 37.873 26.182 1.00 77.94 418 ILE A CA 1
ATOM 3159 C C . ILE A 1 418 ? 40.768 38.306 27.388 1.00 77.94 418 ILE A C 1
ATOM 3161 O O . ILE A 1 418 ? 41.262 39.016 28.270 1.00 77.94 418 ILE A O 1
ATOM 3165 N N . ALA A 1 419 ? 39.532 37.804 27.476 1.00 73.00 419 ALA A N 1
ATOM 3166 C CA . ALA A 1 419 ? 38.619 38.072 28.579 1.00 73.00 419 ALA A CA 1
ATOM 3167 C C . ALA A 1 419 ? 39.074 37.477 29.921 1.00 73.00 419 ALA A C 1
ATOM 3169 O O . ALA A 1 419 ? 38.925 38.110 30.965 1.00 73.00 419 ALA A O 1
ATOM 3170 N N . ALA A 1 420 ? 39.677 36.289 29.895 1.00 70.88 420 ALA A N 1
ATOM 3171 C CA . ALA A 1 420 ? 40.059 35.534 31.086 1.00 70.88 420 ALA A CA 1
ATOM 3172 C C . ALA A 1 420 ? 41.415 35.934 31.705 1.00 70.88 420 ALA A C 1
ATOM 3174 O O . ALA A 1 420 ? 41.791 35.375 32.739 1.00 70.88 420 ALA A O 1
ATOM 3175 N N . ARG A 1 421 ? 42.182 36.866 31.114 1.00 73.50 421 ARG A N 1
ATOM 3176 C CA . ARG A 1 421 ? 43.477 37.288 31.685 1.00 73.50 421 ARG A CA 1
ATOM 3177 C C . ARG A 1 421 ? 43.276 38.005 33.035 1.00 73.50 421 ARG A C 1
ATOM 3179 O O . ARG A 1 421 ? 42.615 39.042 33.073 1.00 73.50 421 ARG A O 1
ATOM 3186 N N . PRO A 1 422 ? 43.853 37.504 34.148 1.00 57.34 422 PRO A N 1
ATOM 3187 C CA . PRO A 1 422 ? 43.715 38.144 35.455 1.00 57.34 422 PRO A CA 1
ATOM 3188 C C . PRO A 1 422 ? 44.398 39.518 35.495 1.00 57.34 422 PRO A C 1
ATOM 3190 O O . PRO A 1 422 ? 45.478 39.686 34.932 1.00 57.34 422 PRO A O 1
ATOM 3193 N N . ARG A 1 423 ? 43.834 40.467 36.260 1.00 55.62 423 ARG A N 1
ATOM 3194 C CA . ARG A 1 423 ? 44.457 41.759 36.634 1.00 55.62 423 ARG A CA 1
ATOM 3195 C C . ARG A 1 423 ? 45.658 41.570 37.583 1.00 55.62 423 ARG A C 1
ATOM 3197 O O . ARG A 1 423 ? 45.677 42.116 38.684 1.00 55.62 423 ARG A O 1
ATOM 3204 N N . GLN A 1 424 ? 46.639 40.752 37.213 1.00 46.84 424 GLN A N 1
ATOM 3205 C CA . GLN A 1 424 ? 47.771 40.434 38.089 1.00 46.84 424 GLN A CA 1
ATOM 3206 C C . GLN A 1 424 ? 48.819 41.552 38.181 1.00 46.84 424 GLN A C 1
ATOM 3208 O O . GLN A 1 424 ? 49.539 41.602 39.174 1.00 46.84 424 GLN A O 1
ATOM 3213 N N . ASP A 1 425 ? 48.820 42.521 37.263 1.00 51.06 425 ASP A N 1
ATOM 3214 C CA . ASP A 1 425 ? 49.832 43.587 37.256 1.00 51.06 425 ASP A CA 1
ATOM 3215 C C . ASP A 1 425 ? 49.435 44.862 38.030 1.00 51.06 425 ASP A C 1
ATOM 3217 O O . ASP A 1 425 ? 50.216 45.806 38.104 1.00 51.06 425 ASP A O 1
ATOM 3221 N N . GLN A 1 426 ? 48.255 44.904 38.668 1.00 49.97 426 GLN A N 1
ATOM 3222 C CA . GLN A 1 426 ? 47.814 46.061 39.477 1.00 49.97 426 GLN A CA 1
ATOM 3223 C C . GLN A 1 426 ? 47.769 45.811 40.995 1.00 49.97 426 GLN A C 1
ATOM 3225 O O . GLN A 1 426 ? 47.462 46.727 41.753 1.00 49.97 426 GLN A O 1
ATOM 3230 N N . ALA A 1 427 ? 48.123 44.612 41.471 1.00 46.72 427 ALA A N 1
ATOM 3231 C CA . ALA A 1 427 ? 48.132 44.282 42.904 1.00 46.72 427 ALA A CA 1
ATOM 3232 C C . ALA A 1 427 ? 49.520 44.387 43.574 1.00 46.72 427 ALA A C 1
ATOM 3234 O O . ALA A 1 427 ? 49.703 43.905 44.688 1.00 46.72 427 ALA A O 1
ATOM 3235 N N . ALA A 1 428 ? 50.500 45.029 42.930 1.00 49.78 428 ALA A N 1
ATOM 3236 C CA . ALA A 1 428 ? 51.802 45.339 43.528 1.00 49.78 428 ALA A CA 1
ATOM 3237 C C . ALA A 1 428 ? 51.868 46.801 44.012 1.00 49.78 428 ALA A C 1
ATOM 3239 O O . ALA A 1 428 ? 52.768 47.554 43.651 1.00 49.78 428 ALA A O 1
ATOM 3240 N N . GLY A 1 429 ? 50.893 47.213 44.825 1.00 42.06 429 GLY A N 1
ATOM 3241 C CA . GLY A 1 429 ? 50.989 48.410 45.661 1.00 42.06 429 GLY A CA 1
ATOM 3242 C C . GLY A 1 429 ? 51.217 47.981 47.113 1.00 42.06 429 GLY A C 1
ATOM 3243 O O . GLY A 1 429 ? 50.403 47.215 47.630 1.00 42.06 429 GLY A O 1
ATOM 3244 N N . PRO A 1 430 ? 52.306 48.398 47.781 1.00 54.34 430 PRO A N 1
ATOM 3245 C CA . PRO A 1 430 ? 52.506 48.081 49.184 1.00 54.34 430 PRO A CA 1
ATOM 3246 C C . PRO A 1 430 ? 51.638 49.011 50.046 1.00 54.34 430 PRO A C 1
ATOM 3248 O O . PRO A 1 430 ? 51.523 50.194 49.752 1.00 54.34 430 PRO A O 1
ATOM 3251 N N . GLU A 1 431 ? 51.098 48.461 51.136 1.00 52.72 431 GLU A N 1
ATOM 3252 C CA . GLU A 1 431 ? 50.433 49.161 52.253 1.00 52.72 431 GLU A CA 1
ATOM 3253 C C . GLU A 1 431 ? 48.939 49.514 52.098 1.00 52.72 431 GLU A C 1
ATOM 3255 O O . GLU A 1 431 ? 48.569 50.610 51.698 1.00 52.72 431 GLU A O 1
ATOM 3260 N N . ALA A 1 432 ? 48.067 48.619 52.576 1.00 41.47 432 ALA A N 1
ATOM 3261 C CA . ALA A 1 432 ? 46.928 48.971 53.435 1.00 41.47 432 ALA A CA 1
ATOM 3262 C C . ALA A 1 432 ? 46.375 47.696 54.093 1.00 41.47 432 ALA A C 1
ATOM 3264 O O . ALA A 1 432 ? 46.163 46.682 53.432 1.00 41.47 432 ALA A O 1
ATOM 3265 N N . GLY A 1 433 ? 46.219 47.734 55.415 1.00 47.97 433 GLY A N 1
ATOM 3266 C CA . GLY A 1 433 ? 45.919 46.577 56.248 1.00 47.97 433 GLY A CA 1
ATOM 3267 C C . GLY A 1 433 ? 44.470 46.087 56.205 1.00 47.97 433 GLY A C 1
ATOM 3268 O O . GLY A 1 433 ? 43.534 46.846 55.991 1.00 47.97 433 GLY A O 1
ATOM 3269 N N . ASP A 1 434 ? 44.355 44.788 56.472 1.00 50.97 434 ASP A N 1
ATOM 3270 C CA . ASP A 1 434 ? 43.392 44.141 57.367 1.00 50.97 434 ASP A CA 1
ATOM 3271 C C . ASP A 1 434 ? 41.916 44.589 57.291 1.00 50.97 434 ASP A C 1
ATOM 3273 O O . ASP A 1 434 ? 41.477 45.453 58.045 1.00 50.97 434 ASP A O 1
ATOM 3277 N N . ALA A 1 435 ? 41.133 43.934 56.420 1.00 46.81 435 ALA A N 1
ATOM 3278 C CA . ALA A 1 435 ? 39.758 43.503 56.711 1.00 46.81 435 ALA A CA 1
ATOM 3279 C C . ALA A 1 435 ? 39.159 42.653 55.569 1.00 46.81 435 ALA A C 1
ATOM 3281 O O . ALA A 1 435 ? 39.044 43.107 54.436 1.00 46.81 435 ALA A O 1
ATOM 3282 N N . GLY A 1 436 ? 38.659 41.461 55.916 1.00 41.44 436 GLY A N 1
ATOM 3283 C CA . GLY A 1 436 ? 37.520 40.826 55.239 1.00 41.44 436 GLY A CA 1
ATOM 3284 C C . GLY A 1 436 ? 37.835 39.915 54.050 1.00 41.44 436 GLY A C 1
ATOM 3285 O O . GLY A 1 436 ? 37.972 40.359 52.917 1.00 41.44 436 GLY A O 1
ATOM 3286 N N . GLY A 1 437 ? 37.837 38.602 54.296 1.00 48.06 437 GLY A N 1
ATOM 3287 C CA . GLY A 1 437 ? 37.847 37.587 53.246 1.00 48.06 437 GLY A CA 1
ATOM 3288 C C . GLY A 1 437 ? 36.586 37.646 52.377 1.00 48.06 437 GLY A C 1
ATOM 3289 O O . GLY A 1 437 ? 35.497 37.299 52.827 1.00 48.06 437 GLY A O 1
ATOM 3290 N N . GLY A 1 438 ? 36.757 38.037 51.117 1.00 39.88 438 GLY A N 1
ATOM 3291 C CA . GLY A 1 438 ? 35.798 37.823 50.039 1.00 39.88 438 GLY A CA 1
ATOM 3292 C C . GLY A 1 438 ? 36.516 37.152 48.873 1.00 39.88 438 GLY A C 1
ATOM 3293 O O . GLY A 1 438 ? 37.389 37.754 48.257 1.00 39.88 438 GLY A O 1
ATOM 3294 N N . GLN A 1 439 ? 36.185 35.891 48.585 1.00 41.00 439 GLN A N 1
ATOM 3295 C CA . GLN A 1 439 ? 36.642 35.213 47.371 1.00 41.00 439 GLN A CA 1
ATOM 3296 C C . GLN A 1 439 ? 36.115 35.969 46.146 1.00 41.00 439 GLN A C 1
ATOM 3298 O O . GLN A 1 439 ? 34.902 36.081 45.959 1.00 41.00 439 GLN A O 1
ATOM 3303 N N . ALA A 1 440 ? 37.021 36.468 45.303 1.00 39.22 440 ALA A N 1
ATOM 3304 C CA . ALA A 1 440 ? 36.677 36.940 43.970 1.00 39.22 440 ALA A CA 1
ATOM 3305 C C . ALA A 1 440 ? 36.085 35.763 43.179 1.00 39.22 440 ALA A C 1
ATOM 3307 O O . ALA A 1 440 ? 36.762 34.763 42.938 1.00 39.22 440 ALA A O 1
ATOM 3308 N N . ARG A 1 441 ? 34.800 35.856 42.822 1.00 43.19 441 ARG A N 1
ATOM 3309 C CA . ARG A 1 441 ? 34.173 34.910 41.897 1.00 43.19 441 ARG A CA 1
ATOM 3310 C C . ARG A 1 441 ? 34.801 35.107 40.510 1.00 43.19 441 ARG A C 1
ATOM 3312 O O . ARG A 1 441 ? 34.875 36.256 40.076 1.00 43.19 441 ARG A O 1
ATOM 3319 N N . PRO A 1 442 ? 35.245 34.043 39.820 1.00 45.75 442 PRO A N 1
ATOM 3320 C CA . PRO A 1 442 ? 35.578 34.146 38.404 1.00 45.75 442 PRO A CA 1
ATOM 3321 C C . PRO A 1 442 ? 34.344 34.651 37.642 1.00 45.75 442 PRO A C 1
ATOM 3323 O O . PRO A 1 442 ? 33.226 34.222 37.940 1.00 45.75 442 PRO A O 1
ATOM 3326 N N . GLY A 1 443 ? 34.547 35.607 36.730 1.00 52.31 443 GLY A N 1
ATOM 3327 C CA . GLY A 1 443 ? 33.481 36.151 35.886 1.00 52.31 443 GLY A CA 1
ATOM 3328 C C . GLY A 1 443 ? 32.790 35.014 35.140 1.00 52.31 443 GLY A C 1
ATOM 3329 O O . GLY A 1 443 ? 33.457 34.164 34.557 1.00 52.31 443 GLY A O 1
ATOM 3330 N N . SER A 1 444 ? 31.465 34.941 35.242 1.00 53.25 444 SER A N 1
ATOM 3331 C CA . SER A 1 444 ? 30.676 33.893 34.594 1.00 53.25 444 SER A CA 1
ATOM 3332 C C . SER A 1 444 ? 30.665 34.088 33.080 1.00 53.25 444 SER A C 1
ATOM 3334 O O . SER A 1 444 ? 30.546 35.227 32.630 1.00 53.25 444 SER A O 1
ATOM 3336 N N . ASP A 1 445 ? 30.672 32.995 32.313 1.00 54.22 445 ASP A N 1
ATOM 3337 C CA . ASP A 1 445 ? 30.620 32.982 30.838 1.00 54.22 445 ASP A CA 1
ATOM 3338 C C . ASP A 1 445 ? 29.544 33.917 30.249 1.00 54.22 445 ASP A C 1
ATOM 3340 O O . ASP A 1 445 ? 29.763 34.551 29.215 1.00 54.22 445 ASP A O 1
ATOM 3344 N N . ALA A 1 446 ? 28.436 34.100 30.977 1.00 58.91 446 ALA A N 1
ATOM 3345 C CA . ALA A 1 446 ? 27.339 35.014 30.660 1.00 58.91 446 ALA A CA 1
ATOM 3346 C C . ALA A 1 446 ? 27.754 36.485 30.433 1.00 58.91 446 ALA A C 1
ATOM 3348 O O . ALA A 1 446 ? 27.073 37.192 29.696 1.00 58.91 446 ALA A O 1
ATOM 3349 N N . GLU A 1 447 ? 28.851 36.962 31.035 1.00 61.75 447 GLU A N 1
ATOM 3350 C CA . GLU A 1 447 ? 29.323 38.348 30.856 1.00 61.75 447 GLU A CA 1
ATOM 3351 C C . GLU A 1 447 ? 30.118 38.538 29.553 1.00 61.75 447 GLU A C 1
ATOM 3353 O O . GLU A 1 447 ? 30.220 39.655 29.047 1.00 61.75 447 GLU A O 1
ATOM 3358 N N . THR A 1 448 ? 30.664 37.457 28.988 1.00 63.22 448 THR A N 1
ATOM 3359 C CA . THR A 1 448 ? 31.509 37.509 27.781 1.00 63.22 448 THR A CA 1
ATOM 3360 C C . THR A 1 448 ? 30.763 37.159 26.496 1.00 63.22 448 THR A C 1
ATOM 3362 O O . THR A 1 448 ? 31.229 37.524 25.417 1.00 63.22 448 THR A O 1
ATOM 3365 N N . GLU A 1 449 ? 29.601 36.506 26.584 1.00 67.50 449 GLU A N 1
ATOM 3366 C CA . GLU A 1 449 ? 28.839 36.083 25.401 1.00 67.50 449 GLU A CA 1
ATOM 3367 C C . GLU A 1 449 ? 28.389 37.216 24.469 1.00 67.50 449 GLU A C 1
ATOM 3369 O O . GLU A 1 449 ? 28.645 37.115 23.272 1.00 67.50 449 GLU A O 1
ATOM 3374 N N . PRO A 1 450 ? 27.838 38.346 24.954 1.00 66.19 450 PRO A N 1
ATOM 3375 C CA . PRO A 1 450 ? 27.442 39.443 24.066 1.00 66.19 450 PRO A CA 1
ATOM 3376 C C . PRO A 1 450 ? 28.619 40.014 23.259 1.00 66.19 450 PRO A C 1
ATOM 3378 O O . PRO A 1 450 ? 28.444 40.532 22.160 1.00 66.19 450 PRO A O 1
ATOM 3381 N N . ILE A 1 451 ? 29.837 39.911 23.799 1.00 66.38 451 ILE A N 1
ATOM 3382 C CA . ILE A 1 451 ? 31.070 40.390 23.165 1.00 66.38 451 ILE A CA 1
ATOM 3383 C C . ILE A 1 451 ? 31.589 39.363 22.156 1.00 66.38 451 ILE A C 1
ATOM 3385 O O . ILE A 1 451 ? 32.010 39.748 21.065 1.00 66.38 451 ILE A O 1
ATOM 3389 N N . LYS A 1 452 ? 31.532 38.064 22.483 1.00 68.81 452 LYS A N 1
ATOM 3390 C CA . LYS A 1 452 ? 31.828 36.985 21.527 1.00 68.81 452 LYS A CA 1
ATOM 3391 C C . LYS A 1 452 ? 30.880 37.050 20.338 1.00 68.81 452 LYS A C 1
ATOM 3393 O O . LYS A 1 452 ? 31.332 36.965 19.199 1.00 68.81 452 LYS A O 1
ATOM 3398 N N . GLU A 1 453 ? 29.595 37.257 20.599 1.00 62.59 453 GLU A N 1
ATOM 3399 C CA . GLU A 1 453 ? 28.577 37.413 19.570 1.00 62.59 453 GLU A CA 1
ATOM 3400 C C . GLU A 1 453 ? 28.836 38.668 18.731 1.00 62.59 453 GLU A C 1
ATOM 3402 O O . GLU A 1 453 ? 28.863 38.579 17.511 1.00 62.59 453 GLU A O 1
ATOM 3407 N N . TYR A 1 454 ? 29.144 39.814 19.342 1.00 68.62 454 TYR A N 1
ATOM 3408 C CA . TYR A 1 454 ? 29.425 41.048 18.602 1.00 68.62 454 TYR A CA 1
ATOM 3409 C C . TYR A 1 454 ? 30.700 40.981 17.738 1.00 68.62 454 TYR A C 1
ATOM 3411 O O . TYR A 1 454 ? 30.669 41.381 16.578 1.00 68.62 454 TYR A O 1
ATOM 3419 N N . ILE A 1 455 ? 31.816 40.464 18.269 1.00 70.06 455 ILE A N 1
ATOM 3420 C CA . ILE A 1 455 ? 33.121 40.455 17.575 1.00 70.06 455 ILE A CA 1
ATOM 3421 C C . ILE A 1 455 ? 33.222 39.316 16.555 1.00 70.06 455 ILE A C 1
ATOM 3423 O O . ILE A 1 455 ? 33.845 39.480 15.508 1.00 70.06 455 ILE A O 1
ATOM 3427 N N . CYS A 1 456 ? 32.635 38.153 16.853 1.00 70.19 456 CYS A N 1
ATOM 3428 C CA . CYS A 1 456 ? 32.764 36.959 16.016 1.00 70.19 456 CYS A CA 1
ATOM 3429 C C . CYS A 1 456 ? 31.528 36.680 15.138 1.00 70.19 456 CYS A C 1
ATOM 3431 O O . CYS A 1 456 ? 31.493 35.637 14.470 1.00 70.19 456 CYS A O 1
ATOM 3433 N N . SER A 1 457 ? 30.516 37.559 15.126 1.00 52.47 457 SER A N 1
ATOM 3434 C CA . SER A 1 457 ? 29.396 37.472 14.178 1.00 52.47 457 SER A CA 1
ATOM 3435 C C . SER A 1 457 ? 29.677 38.245 12.891 1.00 52.47 457 SER A C 1
ATOM 3437 O O . SER A 1 457 ? 30.306 39.298 12.873 1.00 52.47 457 SER A O 1
ATOM 3439 N N . VAL A 1 458 ? 29.181 37.698 11.783 1.00 48.44 458 VAL A N 1
ATOM 3440 C CA . VAL A 1 458 ? 29.068 38.400 10.503 1.00 48.44 458 VAL A CA 1
ATOM 3441 C C . VAL A 1 458 ? 27.596 38.786 10.377 1.00 48.44 458 VAL A C 1
ATOM 3443 O O . VAL A 1 458 ? 26.749 37.895 10.283 1.00 48.44 458 VAL A O 1
ATOM 3446 N N . VAL A 1 459 ? 27.270 40.081 10.437 1.00 45.44 459 VAL A N 1
ATOM 3447 C CA . VAL A 1 459 ? 25.880 40.566 10.401 1.00 45.44 459 VAL A CA 1
ATOM 3448 C C . VAL A 1 459 ? 25.493 40.912 8.960 1.00 45.44 459 VAL A C 1
ATOM 3450 O O . VAL A 1 459 ? 26.225 41.580 8.234 1.00 45.44 459 VAL A O 1
ATOM 3453 N N . TYR A 1 460 ? 24.322 40.464 8.513 1.00 39.97 460 TYR A N 1
ATOM 3454 C CA . TYR A 1 460 ? 23.819 40.764 7.170 1.00 39.97 460 TYR A CA 1
ATOM 3455 C C . TYR A 1 460 ? 22.889 41.981 7.207 1.00 39.97 460 TYR A C 1
ATOM 3457 O O . TYR A 1 460 ? 21.933 42.017 7.984 1.00 39.97 460 TYR A O 1
ATOM 3465 N N . GLY A 1 461 ? 23.155 42.980 6.360 1.00 37.81 461 GLY A N 1
ATOM 3466 C CA . GLY A 1 461 ? 22.224 44.087 6.120 1.00 37.81 461 GLY A CA 1
ATOM 3467 C C . GLY A 1 461 ? 21.145 43.713 5.095 1.00 37.81 461 GLY A C 1
ATOM 3468 O O . GLY A 1 461 ? 21.319 42.774 4.324 1.00 37.81 461 GLY A O 1
ATOM 3469 N N . ARG A 1 462 ? 20.050 44.492 5.021 1.00 35.25 462 ARG A N 1
ATOM 3470 C CA . ARG A 1 462 ? 18.919 44.300 4.074 1.00 35.25 462 ARG A CA 1
ATOM 3471 C C . ARG A 1 462 ? 19.294 44.279 2.581 1.00 35.25 462 ARG A C 1
ATOM 3473 O O . ARG A 1 462 ? 18.440 43.972 1.762 1.00 35.25 462 ARG A O 1
ATOM 3480 N N . ASN A 1 463 ? 20.540 44.588 2.237 1.00 35.59 463 ASN A N 1
ATOM 3481 C CA . ASN A 1 463 ? 21.016 44.714 0.861 1.00 35.59 463 ASN A CA 1
ATOM 3482 C C . ASN A 1 463 ? 21.960 43.556 0.477 1.00 35.59 463 ASN A C 1
ATOM 3484 O O . ASN A 1 463 ? 22.790 43.729 -0.406 1.00 35.59 463 ASN A O 1
ATOM 3488 N N . GLU A 1 464 ? 21.915 42.437 1.213 1.00 43.28 464 GLU A N 1
ATOM 3489 C CA . GLU A 1 464 ? 22.715 41.210 1.015 1.00 43.28 464 GLU A CA 1
ATOM 3490 C C . GLU A 1 464 ? 24.248 41.359 1.083 1.00 43.28 464 GLU A C 1
ATOM 3492 O O . GLU A 1 464 ? 24.980 40.376 1.013 1.00 43.28 464 GLU A O 1
ATOM 3497 N N . ASN A 1 465 ? 24.759 42.561 1.345 1.00 38.62 465 ASN A N 1
ATOM 3498 C CA . ASN A 1 465 ? 26.149 42.760 1.737 1.00 38.62 465 ASN A CA 1
ATOM 3499 C C . ASN A 1 465 ? 26.337 42.335 3.204 1.00 38.62 465 ASN A C 1
ATOM 3501 O O . ASN A 1 465 ? 25.574 42.765 4.080 1.00 38.62 465 ASN A O 1
ATOM 3505 N N . ALA A 1 466 ? 27.362 41.525 3.493 1.00 39.72 466 ALA A N 1
ATOM 3506 C CA . ALA A 1 466 ? 27.785 41.333 4.879 1.00 39.72 466 ALA A CA 1
ATOM 3507 C C . ALA A 1 466 ? 28.491 42.587 5.369 1.00 39.72 466 ALA A C 1
ATOM 3509 O O . ALA A 1 466 ? 29.367 43.139 4.696 1.00 39.72 466 ALA A O 1
ATOM 3510 N N . PHE A 1 467 ? 28.131 42.979 6.580 1.00 42.12 467 PHE A N 1
ATOM 3511 C CA . PHE A 1 467 ? 28.831 43.981 7.350 1.00 42.12 467 PHE A CA 1
ATOM 3512 C C . PHE A 1 467 ? 29.295 43.317 8.648 1.00 42.12 467 PHE A C 1
ATOM 3514 O O . PHE A 1 467 ? 28.526 42.675 9.360 1.00 42.12 467 PHE A O 1
ATOM 3521 N N . VAL A 1 468 ? 30.567 43.474 8.977 1.00 47.91 468 VAL A N 1
ATOM 3522 C CA . VAL A 1 468 ? 30.974 43.449 10.387 1.00 47.91 468 VAL A CA 1
ATOM 3523 C C . VAL A 1 468 ? 30.736 44.876 10.906 1.00 47.91 468 VAL A C 1
ATOM 3525 O O . VAL A 1 468 ? 30.748 45.797 10.079 1.00 47.91 468 VAL A O 1
ATOM 3528 N N . PRO A 1 469 ? 30.456 45.118 12.201 1.00 49.47 469 PRO A N 1
ATOM 3529 C CA . PRO A 1 469 ? 30.297 46.484 12.687 1.00 49.47 469 PRO A CA 1
ATOM 3530 C C . PRO A 1 469 ? 31.497 47.346 12.259 1.00 49.47 469 PRO A C 1
ATOM 3532 O O . PRO A 1 469 ? 32.646 47.045 12.591 1.00 49.47 469 PRO A O 1
ATOM 3535 N N . ASN A 1 470 ? 31.243 48.401 11.477 1.00 43.28 470 ASN A N 1
ATOM 3536 C CA . ASN A 1 470 ? 32.281 49.311 10.963 1.00 43.28 470 ASN A CA 1
ATOM 3537 C C . ASN A 1 470 ? 32.906 50.172 12.078 1.00 43.28 470 ASN A C 1
ATOM 3539 O O . ASN A 1 470 ? 33.817 50.964 11.848 1.00 43.28 470 ASN A O 1
ATOM 3543 N N . ASP A 1 471 ? 32.400 50.014 13.288 1.00 56.09 471 ASP A N 1
ATOM 3544 C CA . ASP A 1 471 ? 32.624 50.811 14.468 1.00 56.09 471 ASP A CA 1
ATOM 3545 C C . ASP A 1 471 ? 33.200 49.935 15.594 1.00 56.09 471 ASP A C 1
ATOM 3547 O O . ASP A 1 471 ? 32.791 49.994 16.742 1.00 56.09 471 ASP A O 1
ATOM 3551 N N . CYS A 1 472 ? 34.222 49.135 15.271 1.00 61.50 472 CYS A N 1
ATOM 3552 C CA . CYS A 1 472 ? 35.130 48.504 16.242 1.00 61.50 472 CYS A CA 1
ATOM 3553 C C . CYS A 1 472 ? 36.195 49.495 16.754 1.00 61.50 472 CYS A C 1
ATOM 3555 O O . CYS A 1 472 ? 37.384 49.175 16.821 1.00 61.50 472 CYS A O 1
ATOM 3557 N N . ASP A 1 473 ? 35.795 50.725 17.083 1.00 66.75 473 ASP A N 1
ATOM 3558 C CA . ASP A 1 473 ? 36.700 51.655 17.753 1.00 66.75 473 ASP A CA 1
ATOM 3559 C C . ASP A 1 473 ? 36.740 51.379 19.266 1.00 66.75 473 ASP A C 1
ATOM 3561 O O . ASP A 1 473 ? 35.864 50.727 19.847 1.00 66.75 473 ASP A O 1
ATOM 3565 N N . GLU A 1 474 ? 37.791 51.869 19.922 1.00 63.62 474 GLU A N 1
ATOM 3566 C CA . GLU A 1 474 ? 37.966 51.744 21.371 1.00 63.62 474 GLU A CA 1
ATOM 3567 C C . GLU A 1 474 ? 36.738 52.247 22.156 1.00 63.62 474 GLU A C 1
ATOM 3569 O O . GLU A 1 474 ? 36.391 51.705 23.207 1.00 63.62 474 GLU A O 1
ATOM 3574 N N . THR A 1 475 ? 36.042 53.254 21.634 1.00 66.62 475 THR A N 1
ATOM 3575 C CA . THR A 1 475 ? 34.847 53.849 22.232 1.00 66.62 475 THR A CA 1
ATOM 3576 C C . THR A 1 475 ? 33.663 52.886 22.226 1.00 66.62 475 THR A C 1
ATOM 3578 O O . THR A 1 475 ? 32.912 52.855 23.203 1.00 66.62 475 THR A O 1
ATOM 3581 N N . VAL A 1 476 ? 33.484 52.105 21.161 1.00 69.94 476 VAL A N 1
ATOM 3582 C CA . VAL A 1 476 ? 32.390 51.133 21.022 1.00 69.94 476 VAL A CA 1
ATOM 3583 C C . VAL A 1 476 ? 32.674 49.862 21.805 1.00 69.94 476 VAL A C 1
ATOM 3585 O O . VAL A 1 476 ? 31.799 49.419 22.549 1.00 69.94 476 VAL A O 1
ATOM 3588 N N . LEU A 1 477 ? 33.905 49.339 21.755 1.00 68.19 477 LEU A N 1
ATOM 3589 C CA . LEU A 1 477 ? 34.313 48.188 22.575 1.00 68.19 477 LEU A CA 1
ATOM 3590 C C . LEU A 1 477 ? 34.150 48.471 24.080 1.00 68.19 477 LEU A C 1
ATOM 3592 O O . LEU A 1 477 ? 33.797 47.578 24.849 1.00 68.19 477 LEU A O 1
ATOM 3596 N N . ARG A 1 478 ? 34.322 49.732 24.500 1.00 70.25 478 ARG A N 1
ATOM 3597 C CA . ARG A 1 478 ? 34.074 50.190 25.880 1.00 70.25 478 ARG A CA 1
ATOM 3598 C C . ARG A 1 478 ? 32.596 50.463 26.209 1.00 70.25 478 ARG A C 1
ATOM 3600 O O . ARG A 1 478 ? 32.286 50.705 27.377 1.00 70.25 478 ARG A O 1
ATOM 3607 N N . ARG A 1 479 ? 31.692 50.471 25.220 1.00 63.59 479 ARG A N 1
ATOM 3608 C CA . ARG A 1 479 ? 30.264 50.820 25.374 1.00 63.59 479 ARG A CA 1
ATOM 3609 C C . ARG A 1 479 ? 29.284 49.670 25.165 1.00 63.59 479 ARG A C 1
ATOM 3611 O O . ARG A 1 479 ? 28.102 49.912 25.390 1.00 63.59 479 ARG A O 1
ATOM 3618 N N . ILE A 1 480 ? 29.723 48.476 24.753 1.00 60.12 480 ILE A N 1
ATOM 3619 C CA . ILE A 1 480 ? 28.831 47.334 24.475 1.00 60.12 480 ILE A CA 1
ATOM 3620 C C . ILE A 1 480 ? 27.902 47.097 25.687 1.00 60.12 480 ILE A C 1
ATOM 3622 O O . ILE A 1 480 ? 28.385 46.707 26.753 1.00 60.12 480 ILE A O 1
ATOM 3626 N N . PRO A 1 481 ? 26.585 47.367 25.575 1.00 50.84 481 PRO A N 1
ATOM 3627 C CA . PRO A 1 481 ? 25.673 47.236 26.699 1.00 50.84 481 PRO A CA 1
ATOM 3628 C C . PRO A 1 481 ? 25.200 45.784 26.821 1.00 50.84 481 PRO A C 1
ATOM 3630 O O . PRO A 1 481 ? 24.632 45.223 25.885 1.00 50.84 481 PRO A O 1
ATOM 3633 N N . GLY A 1 482 ? 25.382 45.178 27.993 1.00 49.41 482 GLY A N 1
ATOM 3634 C CA . GLY A 1 482 ? 24.677 43.944 28.340 1.00 49.41 482 GLY A CA 1
ATOM 3635 C C . GLY A 1 482 ? 23.199 44.243 28.610 1.00 49.41 482 GLY A C 1
ATOM 3636 O O . GLY A 1 482 ? 22.905 44.850 29.632 1.00 49.41 482 GLY A O 1
ATOM 3637 N N . GLN A 1 483 ? 22.307 43.811 27.705 1.00 39.91 483 GLN A N 1
ATOM 3638 C CA . GLN A 1 483 ? 20.829 43.923 27.733 1.00 39.91 483 GLN A CA 1
ATOM 3639 C C . GLN A 1 483 ? 20.217 45.342 27.897 1.00 39.91 483 GLN A C 1
ATOM 3641 O O . GLN A 1 483 ? 20.766 46.209 28.574 1.00 39.91 483 GLN A O 1
ATOM 3646 N N . PRO A 1 484 ? 19.029 45.617 27.311 1.00 35.06 484 PRO A N 1
ATOM 3647 C CA . PRO A 1 484 ? 18.314 46.859 27.593 1.00 35.06 484 PRO A CA 1
ATOM 3648 C C . PRO A 1 484 ? 17.880 46.888 29.073 1.00 35.06 484 PRO A C 1
ATOM 3650 O O . PRO A 1 484 ? 17.322 45.903 29.563 1.00 35.06 484 PRO A O 1
ATOM 3653 N N . PRO A 1 485 ? 18.104 47.992 29.809 1.00 36.44 485 PRO A N 1
ATOM 3654 C CA . PRO A 1 485 ? 17.711 48.068 31.207 1.00 36.44 485 PRO A CA 1
ATOM 3655 C C . PRO A 1 485 ? 16.182 48.053 31.334 1.00 36.44 485 PRO A C 1
ATOM 3657 O O . PRO A 1 485 ? 15.487 48.901 30.775 1.00 36.44 485 PRO A O 1
ATOM 3660 N N . SER A 1 486 ? 15.655 47.137 32.151 1.00 41.84 486 SER A N 1
ATOM 3661 C CA . SER A 1 486 ? 14.412 47.415 32.877 1.00 41.84 486 SER A CA 1
ATOM 3662 C C . SER A 1 486 ? 14.637 48.676 33.720 1.00 41.84 486 SER A C 1
ATOM 3664 O O . SER A 1 486 ? 15.728 48.860 34.263 1.00 41.84 486 SER A O 1
ATOM 3666 N N . ALA A 1 487 ? 13.634 49.553 33.801 1.00 39.56 487 ALA A N 1
ATOM 3667 C CA . ALA A 1 487 ? 13.721 50.959 34.217 1.00 39.56 487 ALA A CA 1
ATOM 3668 C C . ALA A 1 487 ? 14.196 51.247 35.668 1.00 39.56 487 ALA A C 1
ATOM 3670 O O . ALA A 1 487 ? 13.939 52.327 36.195 1.00 39.56 487 ALA A O 1
ATOM 3671 N N . SER A 1 488 ? 14.896 50.328 36.337 1.00 41.72 488 SER A N 1
ATOM 3672 C CA . SER A 1 488 ? 15.296 50.452 37.742 1.00 41.72 488 SER A CA 1
ATOM 3673 C C . SER A 1 488 ? 16.746 50.065 38.082 1.00 41.72 488 SER A C 1
ATOM 3675 O O . SER A 1 488 ? 17.040 49.916 39.266 1.00 41.72 488 SER A O 1
ATOM 3677 N N . GLN A 1 489 ? 17.681 49.942 37.126 1.00 39.34 489 GLN A N 1
ATOM 3678 C CA . GLN A 1 489 ? 19.121 49.822 37.445 1.00 39.34 489 GLN A CA 1
ATOM 3679 C C . GLN A 1 489 ? 20.019 50.616 36.471 1.00 39.34 489 GLN A C 1
ATOM 3681 O O . GLN A 1 489 ? 19.862 50.473 35.259 1.00 39.34 489 GLN A O 1
ATOM 3686 N N . PRO A 1 490 ? 20.968 51.445 36.956 1.00 41.53 490 PRO A N 1
ATOM 3687 C CA . PRO A 1 490 ? 21.961 52.088 36.097 1.00 41.53 490 PRO A CA 1
ATOM 3688 C C . PRO A 1 490 ? 22.973 51.048 35.584 1.00 41.53 490 PRO A C 1
ATOM 3690 O O . PRO A 1 490 ? 23.468 50.227 36.356 1.00 41.53 490 PRO A O 1
ATOM 3693 N N . GLY A 1 491 ? 23.258 51.072 34.277 1.00 42.69 491 GLY A N 1
ATOM 3694 C CA . GLY A 1 491 ? 24.103 50.084 33.598 1.00 42.69 491 GLY A CA 1
ATOM 3695 C C . GLY A 1 491 ? 25.521 49.992 34.172 1.00 42.69 491 GLY A C 1
ATOM 3696 O O . GLY A 1 491 ? 26.171 51.008 34.422 1.00 42.69 491 GLY A O 1
ATOM 3697 N N . ARG A 1 492 ? 26.009 48.763 34.372 1.00 48.53 492 ARG A N 1
ATOM 3698 C CA . ARG A 1 492 ? 27.412 48.489 34.714 1.00 48.53 492 ARG A CA 1
ATOM 3699 C C . ARG A 1 492 ? 28.275 48.633 33.463 1.00 48.53 492 ARG A C 1
ATOM 3701 O O . ARG A 1 492 ? 28.110 47.877 32.513 1.00 48.53 492 ARG A O 1
ATOM 3708 N N . GLN A 1 493 ? 29.207 49.578 33.489 1.00 54.25 493 GLN A N 1
ATOM 3709 C CA . GLN A 1 493 ? 30.268 49.694 32.493 1.00 54.25 493 GLN A CA 1
ATOM 3710 C C . GLN A 1 493 ? 31.338 48.625 32.779 1.00 54.25 493 GLN A C 1
ATOM 3712 O O . GLN A 1 493 ? 31.761 48.467 33.924 1.00 54.25 493 GLN A O 1
ATOM 3717 N N . LEU A 1 494 ? 31.734 47.851 31.766 1.00 58.81 494 LEU A N 1
ATOM 3718 C CA . LEU A 1 494 ? 32.796 46.848 31.893 1.00 58.81 494 LEU A CA 1
ATOM 3719 C C . LEU A 1 494 ? 34.170 47.546 31.895 1.00 58.81 494 LEU A C 1
ATOM 3721 O O . LEU A 1 494 ? 34.560 48.157 30.901 1.00 58.81 494 LEU A O 1
ATOM 3725 N N . ASP A 1 495 ? 34.911 47.448 33.003 1.00 67.19 495 ASP A N 1
ATOM 3726 C CA . ASP A 1 495 ? 36.264 48.013 33.150 1.00 67.19 495 ASP A CA 1
ATOM 3727 C C . ASP A 1 495 ? 37.332 47.095 32.518 1.00 67.19 495 ASP A C 1
ATOM 3729 O O . ASP A 1 495 ? 38.032 46.344 33.212 1.00 67.19 495 ASP A O 1
ATOM 3733 N N . TRP A 1 496 ? 37.460 47.154 31.194 1.00 75.88 496 TRP A N 1
ATOM 3734 C CA . TRP A 1 496 ? 38.534 46.508 30.430 1.00 75.88 496 TRP A CA 1
ATOM 3735 C C . TRP A 1 496 ? 39.843 47.308 30.503 1.00 75.88 496 TRP A C 1
ATOM 3737 O O . TRP A 1 496 ? 39.824 48.545 30.460 1.00 75.88 496 TRP A O 1
ATOM 3747 N N . THR A 1 497 ? 40.993 46.627 30.577 1.00 83.12 497 THR A N 1
ATOM 3748 C CA . THR A 1 497 ? 42.294 47.312 30.452 1.00 83.12 497 THR A CA 1
ATOM 3749 C C . THR A 1 497 ? 42.508 47.792 29.013 1.00 83.12 497 THR A C 1
ATOM 3751 O O . THR A 1 497 ? 41.985 47.191 28.076 1.00 83.12 497 THR A O 1
ATOM 3754 N N . GLU A 1 498 ? 43.293 48.858 28.808 1.00 77.19 498 GLU A N 1
ATOM 3755 C CA . GLU A 1 498 ? 43.653 49.314 27.450 1.00 77.19 498 GLU A CA 1
ATOM 3756 C C . GLU A 1 498 ? 44.258 48.185 26.602 1.00 77.19 498 GLU A C 1
ATOM 3758 O O . GLU A 1 498 ? 43.919 48.051 25.431 1.00 77.19 498 GLU A O 1
ATOM 3763 N N . GLU A 1 499 ? 45.077 47.313 27.200 1.00 78.00 499 GLU A N 1
ATOM 3764 C CA . GLU A 1 499 ? 45.679 46.173 26.500 1.00 78.00 499 GLU A CA 1
ATOM 3765 C C . GLU A 1 499 ? 44.625 45.158 26.025 1.00 78.00 499 GLU A C 1
ATOM 3767 O O . GLU A 1 499 ? 44.710 44.658 24.903 1.00 78.00 499 GLU A O 1
ATOM 3772 N N . GLN A 1 500 ? 43.601 44.879 26.840 1.00 79.06 500 GLN A N 1
ATOM 3773 C CA . GLN A 1 500 ? 42.497 43.995 26.449 1.00 79.06 500 GLN A CA 1
ATOM 3774 C C . GLN A 1 500 ? 41.661 44.609 25.325 1.00 79.06 500 GLN A C 1
ATOM 3776 O O . GLN A 1 500 ? 41.323 43.911 24.369 1.00 79.06 500 GLN A O 1
ATOM 3781 N N . VAL A 1 501 ? 41.375 45.913 25.393 1.00 79.94 501 VAL A N 1
ATOM 3782 C CA . VAL A 1 501 ? 40.646 46.619 24.327 1.00 79.94 501 VAL A CA 1
ATOM 3783 C C . VAL A 1 501 ? 41.452 46.619 23.024 1.00 79.94 501 VAL A C 1
ATOM 3785 O O . VAL A 1 501 ? 40.894 46.368 21.958 1.00 79.94 501 VAL A O 1
ATOM 3788 N N . GLN A 1 502 ? 42.773 46.797 23.098 1.00 78.19 502 GLN A N 1
ATOM 3789 C CA . GLN A 1 502 ? 43.657 46.748 21.933 1.00 78.19 502 GLN A CA 1
ATOM 3790 C C . GLN A 1 502 ? 43.745 45.339 21.318 1.00 78.19 502 GLN A C 1
ATOM 3792 O O . GLN A 1 502 ? 43.725 45.196 20.095 1.00 78.19 502 GLN A O 1
ATOM 3797 N N . GLN A 1 503 ? 43.796 44.288 22.144 1.00 76.50 503 GLN A N 1
ATOM 3798 C CA . GLN A 1 503 ? 43.801 42.893 21.682 1.00 76.50 503 GLN A CA 1
ATOM 3799 C C . GLN A 1 503 ? 42.460 42.487 21.053 1.00 76.50 503 GLN A C 1
ATOM 3801 O O . GLN A 1 503 ? 42.456 41.834 20.009 1.00 76.50 503 GLN A O 1
ATOM 3806 N N . LEU A 1 504 ? 41.329 42.912 21.627 1.00 78.88 504 LEU A N 1
ATOM 3807 C CA . LEU A 1 504 ? 40.003 42.713 21.026 1.00 78.88 504 LEU A CA 1
ATOM 3808 C C . LEU A 1 504 ? 39.861 43.486 19.707 1.00 78.88 504 LEU A C 1
ATOM 3810 O O . LEU A 1 504 ? 39.325 42.946 18.741 1.00 78.88 504 LEU A O 1
ATOM 3814 N N . GLY A 1 505 ? 40.411 44.700 19.631 1.00 77.94 505 GLY A N 1
ATOM 3815 C CA . GLY A 1 505 ? 40.478 45.482 18.396 1.00 77.94 505 GLY A CA 1
ATOM 3816 C C . GLY A 1 505 ? 41.251 44.772 17.280 1.00 77.94 505 GLY A C 1
ATOM 3817 O O . GLY A 1 505 ? 40.807 44.783 16.136 1.00 77.94 505 GLY A O 1
ATOM 3818 N N . ALA A 1 506 ? 42.353 44.085 17.601 1.00 75.00 506 ALA A N 1
ATOM 3819 C CA . ALA A 1 506 ? 43.109 43.293 16.626 1.00 75.00 506 ALA A CA 1
ATOM 3820 C C . ALA A 1 506 ? 42.317 42.075 16.114 1.00 75.00 506 ALA A C 1
ATOM 3822 O O . ALA A 1 506 ? 42.276 41.834 14.909 1.00 75.00 506 ALA A O 1
ATOM 3823 N N . VAL A 1 507 ? 41.629 41.350 17.007 1.00 73.62 507 VAL A N 1
ATOM 3824 C CA . VAL A 1 507 ? 40.746 40.230 16.622 1.00 73.62 507 VAL A CA 1
ATOM 3825 C C . VAL A 1 507 ? 39.582 40.719 15.748 1.00 73.62 507 VAL A C 1
ATOM 3827 O O . VAL A 1 507 ? 39.239 40.062 14.761 1.00 73.62 507 VAL A O 1
ATOM 3830 N N . CYS A 1 508 ? 39.011 41.889 16.056 1.00 74.31 508 CYS A N 1
ATOM 3831 C CA . CYS A 1 508 ? 37.968 42.499 15.229 1.00 74.31 508 CYS A CA 1
ATOM 3832 C C . CYS A 1 508 ? 38.509 42.937 13.855 1.00 74.31 508 CYS A C 1
ATOM 3834 O O . CYS A 1 508 ? 37.912 42.615 12.831 1.00 74.31 508 CYS A O 1
ATOM 3836 N N . ALA A 1 509 ? 39.674 43.590 13.796 1.00 70.06 509 ALA A N 1
ATOM 3837 C CA . ALA A 1 509 ? 40.282 44.042 12.541 1.00 70.06 509 ALA A CA 1
ATOM 3838 C C . ALA A 1 509 ? 40.599 42.883 11.579 1.00 70.06 509 ALA A C 1
ATOM 3840 O O . ALA A 1 509 ? 40.322 42.977 10.381 1.00 70.06 509 ALA A O 1
ATOM 3841 N N . ASP A 1 510 ? 41.114 41.768 12.101 1.00 65.94 510 ASP A N 1
ATOM 3842 C CA . ASP A 1 510 ? 41.361 40.557 11.312 1.00 65.94 510 ASP A CA 1
ATOM 3843 C C . ASP A 1 510 ? 40.056 39.947 10.769 1.00 65.94 510 ASP A C 1
ATOM 3845 O O . ASP A 1 510 ? 40.016 39.441 9.642 1.00 65.94 510 ASP A O 1
ATOM 3849 N N . THR A 1 511 ? 38.975 40.023 11.549 1.00 60.69 511 THR A N 1
ATOM 3850 C CA . THR A 1 511 ? 37.640 39.550 11.152 1.00 60.69 511 THR A CA 1
ATOM 3851 C C . THR A 1 511 ? 37.035 40.450 10.067 1.00 60.69 511 THR A C 1
ATOM 3853 O O . THR A 1 511 ? 36.531 39.941 9.061 1.00 60.69 511 THR A O 1
ATOM 3856 N N . ASN A 1 512 ? 37.184 41.774 10.188 1.00 62.53 512 ASN A N 1
ATOM 3857 C CA . ASN A 1 512 ? 36.761 42.753 9.177 1.00 62.53 512 ASN A CA 1
ATOM 3858 C C . ASN A 1 512 ? 37.501 42.551 7.853 1.00 62.53 512 ASN A C 1
ATOM 3860 O O . ASN A 1 512 ? 36.875 42.514 6.795 1.00 62.53 512 ASN A O 1
ATOM 3864 N N . ALA A 1 513 ? 38.818 42.341 7.896 1.00 64.19 513 ALA A N 1
ATOM 3865 C CA . ALA A 1 513 ? 39.619 42.113 6.695 1.00 64.19 513 ALA A CA 1
ATOM 3866 C C . ALA A 1 513 ? 39.175 40.857 5.916 1.00 64.19 513 ALA A C 1
ATOM 3868 O O . ALA A 1 513 ? 39.184 40.854 4.681 1.00 64.19 513 ALA A O 1
ATOM 3869 N N . ALA A 1 514 ? 38.752 39.801 6.621 1.00 55.59 514 ALA A N 1
ATOM 3870 C CA . ALA A 1 514 ? 38.207 38.589 6.010 1.00 55.59 514 ALA A CA 1
ATOM 3871 C C . ALA A 1 514 ? 36.825 38.825 5.369 1.00 55.59 514 ALA A C 1
ATOM 3873 O O . ALA A 1 514 ? 36.580 38.352 4.256 1.00 55.59 514 ALA A O 1
ATOM 3874 N N . ALA A 1 515 ? 35.952 39.597 6.022 1.00 51.75 515 ALA A N 1
ATOM 3875 C CA . ALA A 1 515 ? 34.642 39.967 5.483 1.00 51.75 515 ALA A CA 1
ATOM 3876 C C . ALA A 1 515 ? 34.751 40.901 4.261 1.00 51.75 515 ALA A C 1
ATOM 3878 O O . ALA A 1 515 ? 34.079 40.694 3.255 1.00 51.75 515 ALA A O 1
ATOM 3879 N N . GLU A 1 516 ? 35.659 41.879 4.280 1.00 56.53 516 GLU A N 1
ATOM 3880 C CA . GLU A 1 516 ? 35.913 42.764 3.135 1.00 56.53 516 GLU A CA 1
ATOM 3881 C C . GLU A 1 516 ? 36.518 42.032 1.929 1.00 56.53 516 GLU A C 1
ATOM 3883 O O . GLU A 1 516 ? 36.304 42.430 0.780 1.00 56.53 516 GLU A O 1
ATOM 3888 N N . ALA A 1 517 ? 37.316 40.985 2.158 1.00 56.28 517 ALA A N 1
ATOM 3889 C CA . ALA A 1 517 ? 37.802 40.122 1.082 1.00 56.28 517 ALA A CA 1
ATOM 3890 C C . ALA A 1 517 ? 36.644 39.357 0.415 1.00 56.28 517 ALA A C 1
ATOM 3892 O O . ALA A 1 517 ? 36.625 39.229 -0.807 1.00 56.28 517 ALA A O 1
ATOM 3893 N N . TRP A 1 518 ? 35.659 38.926 1.205 1.00 47.50 518 TRP A N 1
ATOM 3894 C CA . TRP A 1 518 ? 34.446 38.247 0.749 1.00 47.50 518 TRP A CA 1
ATOM 3895 C C . TRP A 1 518 ? 33.490 39.183 -0.019 1.00 47.50 518 TRP A C 1
ATOM 3897 O O . TRP A 1 518 ? 33.082 38.855 -1.134 1.00 47.50 518 TRP A O 1
ATOM 3907 N N . THR A 1 519 ? 33.221 40.395 0.484 1.00 47.16 519 THR A N 1
ATOM 3908 C CA . THR A 1 519 ? 32.361 41.392 -0.194 1.00 47.16 519 THR A CA 1
ATOM 3909 C C . THR A 1 519 ? 32.948 41.865 -1.530 1.00 47.16 519 THR A C 1
ATOM 3911 O O . THR A 1 519 ? 32.218 42.036 -2.506 1.00 47.16 519 THR A O 1
ATOM 3914 N N . ARG A 1 520 ? 34.278 42.016 -1.623 1.00 52.12 520 ARG A N 1
ATOM 3915 C CA . ARG A 1 520 ? 34.961 42.345 -2.890 1.00 52.12 520 ARG A CA 1
ATOM 3916 C C . ARG A 1 520 ? 34.849 41.243 -3.944 1.00 52.12 520 ARG A C 1
ATOM 3918 O O . ARG A 1 520 ? 34.935 41.542 -5.132 1.00 52.12 520 ARG A O 1
ATOM 3925 N N . GLU A 1 521 ? 34.663 39.997 -3.523 1.00 47.78 521 GLU A N 1
ATOM 3926 C CA . GLU A 1 521 ? 34.509 38.856 -4.423 1.00 47.78 521 GLU A CA 1
ATOM 3927 C C . GLU A 1 521 ? 33.063 38.716 -4.918 1.00 47.78 521 GLU A C 1
ATOM 3929 O O . GLU A 1 521 ? 32.844 38.456 -6.099 1.00 47.78 521 GLU A O 1
ATOM 3934 N N . LEU A 1 522 ? 32.076 39.016 -4.066 1.00 42.31 522 LEU A N 1
ATOM 3935 C CA . LEU A 1 522 ? 30.662 39.102 -4.456 1.00 42.31 522 LEU A CA 1
ATOM 3936 C C . LEU A 1 522 ? 30.393 40.255 -5.435 1.00 42.31 522 LEU A C 1
ATOM 3938 O O . LEU A 1 522 ? 29.691 40.079 -6.427 1.00 42.31 522 LEU A O 1
ATOM 3942 N N . GLN A 1 523 ? 31.016 41.417 -5.226 1.00 48.44 523 GLN A N 1
ATOM 3943 C CA . GLN A 1 523 ? 30.885 42.569 -6.131 1.00 48.44 523 GLN A CA 1
ATOM 3944 C C . GLN A 1 523 ? 31.558 42.358 -7.498 1.00 48.44 523 GLN A C 1
ATOM 3946 O O . GLN A 1 523 ? 31.235 43.058 -8.457 1.00 48.44 523 GLN A O 1
ATOM 3951 N N . ARG A 1 524 ? 32.466 41.381 -7.628 1.00 43.31 524 ARG A N 1
ATOM 3952 C CA . ARG A 1 524 ? 33.009 40.960 -8.932 1.00 43.31 524 ARG A CA 1
ATOM 3953 C C . ARG A 1 524 ? 32.023 40.123 -9.755 1.00 43.31 524 ARG A C 1
ATOM 3955 O O . ARG A 1 524 ? 32.293 39.915 -10.936 1.00 43.31 524 ARG A O 1
ATOM 3962 N N . ALA A 1 525 ? 30.916 39.656 -9.170 1.00 39.31 525 ALA A N 1
ATOM 3963 C CA . ALA A 1 525 ? 30.047 38.643 -9.768 1.00 39.31 525 ALA A CA 1
ATOM 3964 C C . ALA A 1 525 ? 28.743 39.151 -10.429 1.00 39.31 525 ALA A C 1
ATOM 3966 O O . ALA A 1 525 ? 28.042 38.332 -11.017 1.00 39.31 525 ALA A O 1
ATOM 3967 N N . GLY A 1 526 ? 28.410 40.451 -10.443 1.00 36.16 526 GLY A N 1
ATOM 3968 C CA . GLY A 1 526 ? 27.298 40.948 -11.283 1.00 36.16 526 GLY A CA 1
ATOM 3969 C C . GLY A 1 526 ? 26.704 42.312 -10.897 1.00 36.16 526 GLY A C 1
ATOM 3970 O O . GLY A 1 526 ? 26.925 42.757 -9.772 1.00 36.16 526 GLY A O 1
ATOM 3971 N N . PRO A 1 527 ? 25.995 43.002 -11.825 1.00 43.88 527 PRO A N 1
ATOM 3972 C CA . PRO A 1 527 ? 25.695 44.429 -11.715 1.00 43.88 527 PRO A CA 1
ATOM 3973 C C . PRO A 1 527 ? 24.335 44.757 -11.081 1.00 43.88 527 PRO A C 1
ATOM 3975 O O . PRO A 1 527 ? 23.370 44.001 -11.165 1.00 43.88 527 PRO A O 1
ATOM 3978 N N . ALA A 1 528 ? 24.304 45.959 -10.507 1.00 35.12 528 ALA A N 1
ATOM 3979 C CA . ALA A 1 528 ? 23.148 46.701 -10.029 1.00 35.12 528 ALA A CA 1
ATOM 3980 C C . ALA A 1 528 ? 22.260 47.213 -11.179 1.00 35.12 528 ALA A C 1
ATOM 3982 O O . ALA A 1 528 ? 22.785 47.632 -12.207 1.00 35.12 528 ALA A O 1
ATOM 3983 N N . ASP A 1 529 ? 20.937 47.201 -10.985 1.00 31.56 529 ASP A N 1
ATOM 3984 C CA . ASP A 1 529 ? 20.082 48.403 -10.981 1.00 31.56 529 ASP A CA 1
ATOM 3985 C C . ASP A 1 529 ? 18.598 48.039 -10.751 1.00 31.56 529 ASP A C 1
ATOM 3987 O O . ASP A 1 529 ? 18.139 46.972 -11.148 1.00 31.56 529 ASP A O 1
ATOM 3991 N N . ALA A 1 530 ? 17.870 48.996 -10.159 1.00 29.47 530 ALA A N 1
ATOM 3992 C CA . ALA A 1 530 ? 16.416 49.101 -9.942 1.00 29.47 530 ALA A CA 1
ATOM 3993 C C . ALA A 1 530 ? 15.857 48.659 -8.569 1.00 29.47 530 ALA A C 1
ATOM 3995 O O . ALA A 1 530 ? 15.378 47.546 -8.372 1.00 29.47 530 ALA A O 1
ATOM 3996 N N . VAL A 1 531 ? 15.814 49.630 -7.647 1.00 30.94 531 VAL A N 1
ATOM 3997 C CA . VAL A 1 531 ? 14.903 49.687 -6.493 1.00 30.94 531 VAL A CA 1
ATOM 3998 C C . VAL A 1 531 ? 14.053 50.954 -6.644 1.00 30.94 531 VAL A C 1
ATOM 4000 O O . VAL A 1 531 ? 14.630 52.024 -6.806 1.00 30.94 531 VAL A O 1
ATOM 4003 N N . ASP A 1 532 ? 12.719 50.815 -6.647 1.00 30.00 532 ASP A N 1
ATOM 4004 C CA . ASP A 1 532 ? 11.740 51.629 -5.887 1.00 30.00 532 ASP A CA 1
ATOM 4005 C C . ASP A 1 532 ? 10.304 51.472 -6.441 1.00 30.00 532 ASP A C 1
ATOM 4007 O O . ASP A 1 532 ? 10.050 51.827 -7.589 1.00 30.00 532 ASP A O 1
ATOM 4011 N N . ALA A 1 533 ? 9.362 50.989 -5.606 1.00 29.83 533 ALA A N 1
ATOM 4012 C CA . ALA A 1 533 ? 8.047 51.616 -5.336 1.00 29.83 533 ALA A CA 1
ATOM 4013 C C . ALA A 1 533 ? 7.068 50.720 -4.521 1.00 29.83 533 ALA A C 1
ATOM 4015 O O . ALA A 1 533 ? 6.497 49.762 -5.023 1.00 29.83 533 ALA A O 1
ATOM 4016 N N . ALA A 1 534 ? 6.874 51.124 -3.259 1.00 30.05 534 ALA A N 1
ATOM 4017 C CA . ALA A 1 534 ? 5.636 51.302 -2.473 1.00 30.05 534 ALA A CA 1
ATOM 4018 C C . ALA A 1 534 ? 4.495 50.245 -2.337 1.00 30.05 534 ALA A C 1
ATOM 4020 O O . ALA A 1 534 ? 3.786 49.885 -3.265 1.00 30.05 534 ALA A O 1
ATOM 4021 N N . ALA A 1 535 ? 4.262 49.947 -1.050 1.00 33.34 535 ALA A N 1
ATOM 4022 C CA . ALA A 1 535 ? 3.078 49.583 -0.252 1.00 33.34 535 ALA A CA 1
ATOM 4023 C C . ALA A 1 535 ? 1.609 49.814 -0.726 1.00 33.34 535 ALA A C 1
ATOM 4025 O O . ALA A 1 535 ? 1.277 50.856 -1.279 1.00 33.34 535 ALA A O 1
ATOM 4026 N N . SER A 1 536 ? 0.741 48.940 -0.163 1.00 30.47 536 SER A N 1
ATOM 4027 C CA . SER A 1 536 ? -0.623 49.152 0.400 1.00 30.47 536 SER A CA 1
ATOM 4028 C C . SER A 1 536 ? -1.903 48.849 -0.425 1.00 30.47 536 SER A C 1
ATOM 4030 O O . SER A 1 536 ? -2.096 49.384 -1.506 1.00 30.47 536 SER A O 1
ATOM 4032 N N . SER A 1 537 ? -2.817 48.140 0.272 1.00 32.50 537 SER A N 1
ATOM 4033 C CA . SER A 1 537 ? -4.299 48.051 0.220 1.00 32.50 537 SER A CA 1
ATOM 4034 C C . SER A 1 537 ? -5.013 47.085 -0.738 1.00 32.50 537 SER A C 1
ATOM 4036 O O . SER A 1 537 ? -4.802 47.127 -1.944 1.00 32.50 537 SER A O 1
ATOM 4038 N N . ASP A 1 538 ? -5.915 46.293 -0.137 1.00 40.03 538 ASP A N 1
ATOM 4039 C CA . ASP A 1 538 ? -7.186 45.743 -0.639 1.00 40.03 538 ASP A CA 1
ATOM 4040 C C . ASP A 1 538 ? -7.304 45.592 -2.162 1.00 40.03 538 ASP A C 1
ATOM 4042 O O . ASP A 1 538 ? -7.702 46.505 -2.885 1.00 40.03 538 ASP A O 1
ATOM 4046 N N . GLN A 1 539 ? -6.958 44.400 -2.653 1.00 45.12 539 GLN A N 1
ATOM 4047 C CA . GLN A 1 539 ? -7.047 44.054 -4.068 1.00 45.12 539 GLN A CA 1
ATOM 4048 C C . GLN A 1 539 ? -8.472 43.633 -4.441 1.00 45.12 539 GLN A C 1
ATOM 4050 O O . GLN A 1 539 ? -8.876 42.492 -4.229 1.00 45.12 539 GLN A O 1
ATOM 4055 N N . GLU A 1 540 ? -9.213 44.549 -5.064 1.00 44.84 540 GLU A N 1
ATOM 4056 C CA . GLU A 1 540 ? -10.349 44.188 -5.912 1.00 44.84 540 GLU A CA 1
ATOM 4057 C C . GLU A 1 540 ? -9.848 43.374 -7.118 1.00 44.84 540 GLU A C 1
ATOM 4059 O O . GLU A 1 540 ? -8.954 43.799 -7.857 1.00 44.84 540 GLU A O 1
ATOM 4064 N N . HIS A 1 541 ? -10.424 42.187 -7.317 1.00 62.78 541 HIS A N 1
ATOM 4065 C CA . HIS A 1 541 ? -10.127 41.330 -8.461 1.00 62.78 541 HIS A CA 1
ATOM 4066 C C . HIS A 1 541 ? -10.519 42.025 -9.772 1.00 62.78 541 HIS A C 1
ATOM 4068 O O . HIS A 1 541 ? -11.670 42.408 -9.983 1.00 62.78 541 HIS A O 1
ATOM 4074 N N . LEU A 1 542 ? -9.548 42.182 -10.672 1.00 78.75 542 LEU A N 1
ATOM 4075 C CA . LEU A 1 542 ? -9.753 42.775 -11.991 1.00 78.75 542 LEU A CA 1
ATOM 4076 C C . LEU A 1 542 ? -10.464 41.782 -12.921 1.00 78.75 542 LEU A C 1
ATOM 4078 O O . LEU A 1 542 ? -10.006 40.653 -13.028 1.00 78.75 542 LEU A O 1
ATOM 4082 N N . PRO A 1 543 ? -11.527 42.166 -13.649 1.00 84.38 543 PRO A N 1
ATOM 4083 C CA . PRO A 1 543 ? -12.135 41.311 -14.669 1.00 84.38 543 PRO A CA 1
ATOM 4084 C C . PRO A 1 543 ? -11.180 41.026 -15.839 1.00 84.38 543 PRO A C 1
ATOM 4086 O O . PRO A 1 543 ? -10.434 41.911 -16.268 1.00 84.38 543 PRO A O 1
ATOM 4089 N N . TRP A 1 544 ? -11.245 39.821 -16.421 1.00 82.75 544 TRP A N 1
ATOM 4090 C CA . TRP A 1 544 ? -10.325 39.377 -17.487 1.00 82.75 544 TRP A CA 1
ATOM 4091 C C . TRP A 1 544 ? -10.219 40.340 -18.688 1.00 82.75 544 TRP A C 1
ATOM 4093 O O . TRP A 1 544 ? -9.095 40.675 -19.070 1.00 82.75 544 TRP A O 1
ATOM 4103 N N . PRO A 1 545 ? -11.320 40.903 -19.234 1.00 89.88 545 PRO A N 1
ATOM 4104 C CA . PRO A 1 545 ? -11.227 41.873 -20.330 1.00 89.88 545 PRO A CA 1
ATOM 4105 C C . PRO A 1 545 ? -10.444 43.142 -19.964 1.00 89.88 545 PRO A C 1
ATOM 4107 O O . PRO A 1 545 ? -9.757 43.714 -20.807 1.00 89.88 545 PRO A O 1
ATOM 4110 N N . GLN A 1 546 ? -10.505 43.576 -18.701 1.00 89.00 546 GLN A N 1
ATOM 4111 C CA . GLN A 1 546 ? -9.751 44.743 -18.236 1.00 89.00 546 GLN A CA 1
ATOM 4112 C C . GLN A 1 546 ? -8.261 44.434 -18.090 1.00 89.00 546 GLN A C 1
ATOM 4114 O O . GLN A 1 546 ? -7.428 45.310 -18.315 1.00 89.00 546 GLN A O 1
ATOM 4119 N N . PHE A 1 547 ? -7.908 43.197 -17.745 1.00 93.44 547 PHE A N 1
ATOM 4120 C CA . PHE A 1 547 ? -6.517 42.757 -17.743 1.00 93.44 547 PHE A CA 1
ATOM 4121 C C . PHE A 1 547 ? -5.935 42.697 -19.152 1.00 93.44 547 PHE A C 1
ATOM 4123 O O . PHE A 1 547 ? -4.858 43.249 -19.370 1.00 93.44 547 PHE A O 1
ATOM 4130 N N . VAL A 1 548 ? -6.664 42.128 -20.118 1.00 93.06 548 VAL A N 1
ATOM 4131 C CA . VAL A 1 548 ? -6.232 42.116 -21.526 1.00 93.06 548 VAL A CA 1
ATOM 4132 C C . VAL A 1 548 ? -6.041 43.547 -22.039 1.00 93.06 548 VAL A C 1
ATOM 4134 O O . VAL A 1 548 ? -4.999 43.846 -22.622 1.00 93.06 548 VAL A O 1
ATOM 4137 N N . ALA A 1 549 ? -6.978 44.454 -21.740 1.00 92.06 549 ALA A N 1
ATOM 4138 C CA . ALA A 1 549 ? -6.850 45.870 -22.086 1.00 92.06 549 ALA A CA 1
ATOM 4139 C C . ALA A 1 549 ? -5.617 46.525 -21.434 1.00 92.06 549 ALA A C 1
ATOM 4141 O O . ALA A 1 549 ? -4.861 47.217 -22.107 1.00 92.06 549 ALA A O 1
ATOM 4142 N N . ARG A 1 550 ? -5.338 46.253 -20.150 1.00 93.56 550 ARG A N 1
ATOM 4143 C CA . ARG A 1 550 ? -4.133 46.772 -19.476 1.00 93.56 550 ARG A CA 1
ATOM 4144 C C . ARG A 1 550 ? -2.840 46.231 -20.076 1.00 93.56 550 ARG A C 1
ATOM 4146 O O . ARG A 1 550 ? -1.891 46.994 -20.212 1.00 93.56 550 ARG A O 1
ATOM 4153 N N . VAL A 1 551 ? -2.785 44.951 -20.441 1.00 95.12 551 VAL A N 1
ATOM 4154 C CA . VAL A 1 551 ? -1.612 44.366 -21.109 1.00 95.12 551 VAL A CA 1
ATOM 4155 C C . VAL A 1 551 ? -1.393 45.016 -22.481 1.00 95.12 551 VAL A C 1
ATOM 4157 O O . VAL A 1 551 ? -0.258 45.351 -22.827 1.00 95.12 551 VAL A O 1
ATOM 4160 N N . GLN A 1 552 ? -2.463 45.265 -23.238 1.00 95.62 552 GLN A N 1
ATOM 4161 C CA . GLN A 1 552 ? -2.390 45.976 -24.518 1.00 95.62 552 GLN A CA 1
ATOM 4162 C C . GLN A 1 552 ? -1.920 47.426 -24.347 1.00 95.62 552 GLN A C 1
ATOM 4164 O O . GLN A 1 552 ? -1.004 47.861 -25.047 1.00 95.62 552 GLN A O 1
ATOM 4169 N N . ASP A 1 553 ? -2.495 48.155 -23.392 1.00 93.62 553 ASP A N 1
ATOM 4170 C CA . ASP A 1 553 ? -2.210 49.575 -23.183 1.00 93.62 553 ASP A CA 1
ATOM 4171 C C . ASP A 1 553 ? -0.818 49.813 -22.583 1.00 93.62 553 ASP A C 1
ATOM 4173 O O . ASP A 1 553 ? -0.095 50.701 -23.035 1.00 93.62 553 ASP A O 1
ATOM 4177 N N . GLN A 1 554 ? -0.430 49.031 -21.570 1.00 95.38 554 GLN A N 1
ATOM 4178 C CA . GLN A 1 554 ? 0.805 49.257 -20.808 1.00 95.38 554 GLN A CA 1
ATOM 4179 C C . GLN A 1 554 ? 2.026 48.584 -21.427 1.00 95.38 554 GLN A C 1
ATOM 4181 O O . GLN A 1 554 ? 3.137 49.092 -21.288 1.00 95.38 554 GLN A O 1
ATOM 4186 N N . LEU A 1 555 ? 1.839 47.431 -22.074 1.00 95.19 555 LEU A N 1
ATOM 4187 C CA . LEU A 1 555 ? 2.944 46.600 -22.561 1.00 95.19 555 LEU A CA 1
ATOM 4188 C C . LEU A 1 555 ? 2.963 46.486 -24.089 1.00 95.19 555 LEU A C 1
ATOM 4190 O O . LEU A 1 555 ? 3.878 45.878 -24.639 1.00 95.19 555 LEU A O 1
ATOM 4194 N N . HIS A 1 556 ? 1.984 47.085 -24.779 1.00 95.62 556 HIS A N 1
ATOM 4195 C CA . HIS A 1 556 ? 1.857 47.064 -26.240 1.00 95.62 556 HIS A CA 1
ATOM 4196 C C . HIS A 1 556 ? 1.834 45.641 -26.827 1.00 95.62 556 HIS A C 1
ATOM 4198 O O . HIS A 1 556 ? 2.317 45.399 -27.935 1.00 95.62 556 HIS A O 1
ATOM 4204 N N . VAL A 1 557 ? 1.253 44.691 -26.086 1.00 95.44 557 VAL A N 1
ATOM 4205 C CA . VAL A 1 557 ? 1.112 43.287 -26.493 1.00 95.44 557 VAL A CA 1
ATOM 4206 C C . VAL A 1 557 ? -0.321 43.036 -26.952 1.00 95.44 557 VAL A C 1
ATOM 4208 O O . VAL A 1 557 ? -1.251 43.109 -26.156 1.00 95.44 557 VAL A O 1
ATOM 4211 N N . ALA A 1 558 ? -0.503 42.725 -28.238 1.00 94.00 558 ALA A N 1
ATOM 4212 C CA . ALA A 1 558 ? -1.808 42.362 -28.794 1.00 94.00 558 ALA A CA 1
ATOM 4213 C C . ALA A 1 558 ? -2.375 41.087 -28.136 1.00 94.00 558 ALA A C 1
ATOM 4215 O O . ALA A 1 558 ? -1.617 40.213 -27.722 1.00 94.00 558 ALA A O 1
ATOM 4216 N N . GLU A 1 559 ? -3.702 40.936 -28.096 1.00 92.19 559 GLU A N 1
ATOM 4217 C CA . GLU A 1 559 ? -4.371 39.796 -27.434 1.00 92.19 559 GLU A CA 1
ATOM 4218 C C . GLU A 1 559 ? -3.895 38.428 -27.942 1.00 92.19 559 GLU A C 1
ATOM 4220 O O . GLU A 1 559 ? -3.576 37.544 -27.154 1.00 92.19 559 GLU A O 1
ATOM 4225 N N . GLN A 1 560 ? -3.749 38.280 -29.260 1.00 88.69 560 GLN A N 1
ATOM 4226 C CA . GLN A 1 560 ? -3.238 37.053 -29.881 1.00 88.69 560 GLN A CA 1
ATOM 4227 C C . GLN A 1 560 ? -1.813 36.726 -29.411 1.00 88.69 560 GLN A C 1
ATOM 4229 O O . GLN A 1 560 ? -1.475 35.572 -29.169 1.00 88.69 560 GLN A O 1
ATOM 4234 N N . GLN A 1 561 ? -0.978 37.750 -29.231 1.00 93.06 561 GLN A N 1
ATOM 4235 C CA . GLN A 1 561 ? 0.388 37.593 -28.745 1.00 93.06 561 GLN A CA 1
ATOM 4236 C C . GLN A 1 561 ? 0.409 37.251 -27.246 1.00 93.06 561 GLN A C 1
ATOM 4238 O O . GLN A 1 561 ? 1.210 36.421 -26.820 1.00 93.06 561 GLN A O 1
ATOM 4243 N N . LEU A 1 562 ? -0.498 37.836 -26.457 1.00 94.50 562 LEU A N 1
ATOM 4244 C CA . LEU A 1 562 ? -0.698 37.475 -25.053 1.00 94.50 562 LEU A CA 1
ATOM 4245 C C . LEU A 1 562 ? -1.119 36.003 -24.917 1.00 94.50 562 LEU A C 1
ATOM 4247 O O . LEU A 1 562 ? -0.577 35.305 -24.066 1.00 94.50 562 LEU A O 1
ATOM 4251 N N . GLN A 1 563 ? -1.998 35.501 -25.786 1.00 88.88 563 GLN A N 1
ATOM 4252 C CA . GLN A 1 563 ? -2.379 34.086 -25.804 1.00 88.88 563 GLN A CA 1
ATOM 4253 C C . GLN A 1 563 ? -1.173 33.170 -26.074 1.00 88.88 563 GLN A C 1
ATOM 4255 O O . GLN A 1 563 ? -0.957 32.211 -25.337 1.00 88.88 563 GLN A O 1
ATOM 4260 N N . VAL A 1 564 ? -0.319 33.520 -27.046 1.00 91.50 564 VAL A N 1
ATOM 4261 C CA . VAL A 1 564 ? 0.938 32.793 -27.318 1.00 91.50 564 VAL A CA 1
ATOM 4262 C C . VAL A 1 564 ? 1.877 32.807 -26.107 1.00 91.50 564 VAL A C 1
ATOM 4264 O O . VAL A 1 564 ? 2.596 31.838 -25.866 1.00 91.50 564 VAL A O 1
ATOM 4267 N N . TYR A 1 565 ? 1.897 33.891 -25.333 1.00 95.56 565 TYR A N 1
ATOM 4268 C CA . TYR A 1 565 ? 2.695 33.960 -24.109 1.00 95.56 565 TYR A CA 1
ATOM 4269 C C . TYR A 1 565 ? 2.128 33.066 -23.003 1.00 95.56 565 TYR A C 1
ATOM 4271 O O . TYR A 1 565 ? 2.903 32.361 -22.359 1.00 95.56 565 TYR A O 1
ATOM 4279 N N . LEU A 1 566 ? 0.803 33.040 -22.828 1.00 93.12 566 LEU A N 1
ATOM 4280 C CA . LEU A 1 566 ? 0.113 32.145 -21.890 1.00 93.12 566 LEU A CA 1
ATOM 4281 C C . LEU A 1 566 ? 0.342 30.667 -22.246 1.00 93.12 566 LEU A C 1
ATOM 4283 O O . LEU A 1 566 ? 0.613 29.867 -21.352 1.00 93.12 566 LEU A O 1
ATOM 4287 N N . ASP A 1 567 ? 0.364 30.327 -23.537 1.00 89.75 567 ASP A N 1
ATOM 4288 C CA . ASP A 1 567 ? 0.671 28.977 -24.037 1.00 89.75 567 ASP A CA 1
ATOM 4289 C C . ASP A 1 567 ? 2.089 28.506 -23.746 1.00 89.75 567 ASP A C 1
ATOM 4291 O O . ASP A 1 567 ? 2.327 27.316 -23.550 1.00 89.75 567 ASP A O 1
ATOM 4295 N N . ARG A 1 568 ? 3.049 29.432 -23.705 1.00 90.38 568 ARG A N 1
ATOM 4296 C CA . ARG A 1 568 ? 4.440 29.111 -23.359 1.00 90.38 568 ARG A CA 1
ATOM 4297 C C . ARG A 1 568 ? 4.640 28.846 -21.869 1.00 90.38 568 ARG A C 1
ATOM 4299 O O . ARG A 1 568 ? 5.736 28.459 -21.464 1.00 90.38 568 ARG A O 1
ATOM 4306 N N . GLY A 1 569 ? 3.590 29.016 -21.072 1.00 89.88 569 GLY A N 1
ATOM 4307 C CA . GLY A 1 569 ? 3.583 28.726 -19.653 1.00 89.88 569 GLY A CA 1
ATOM 4308 C C . GLY A 1 569 ? 4.124 29.870 -18.806 1.00 89.88 569 GLY A C 1
ATOM 4309 O O . GLY A 1 569 ? 4.848 30.763 -19.253 1.00 89.88 569 GLY A O 1
ATOM 4310 N N . ILE A 1 570 ? 3.761 29.824 -17.529 1.00 92.81 570 ILE A N 1
ATOM 4311 C CA . ILE A 1 570 ? 3.995 30.922 -16.593 1.00 92.81 570 ILE A CA 1
ATOM 4312 C C . ILE A 1 570 ? 5.487 31.211 -16.353 1.00 92.81 570 ILE A C 1
ATOM 4314 O O . ILE A 1 570 ? 5.861 32.374 -16.232 1.00 92.81 570 ILE A O 1
ATOM 4318 N N . GLN A 1 571 ? 6.351 30.187 -16.389 1.00 88.50 571 GLN A N 1
ATOM 4319 C CA . GLN A 1 571 ? 7.804 30.356 -1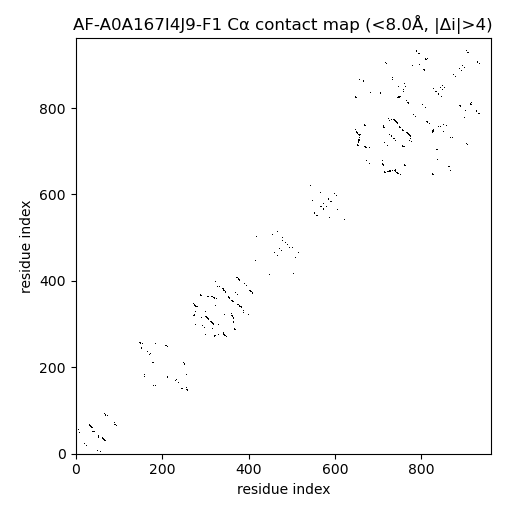6.254 1.00 88.50 571 GLN A CA 1
ATOM 4320 C C . GLN A 1 571 ? 8.384 31.172 -17.414 1.00 88.50 571 GLN A C 1
ATOM 4322 O O . GLN A 1 571 ? 9.168 32.092 -17.205 1.00 88.50 571 GLN A O 1
ATOM 4327 N N . TRP A 1 572 ? 7.945 30.898 -18.647 1.00 94.62 572 TRP A N 1
ATOM 4328 C CA . TRP A 1 572 ? 8.402 31.655 -19.807 1.00 94.62 572 TRP A CA 1
ATOM 4329 C C . TRP A 1 572 ? 7.958 33.120 -19.723 1.00 94.62 572 TRP A C 1
ATOM 4331 O O . TRP A 1 572 ? 8.752 34.006 -20.035 1.00 94.62 572 TRP A O 1
ATOM 4341 N N . ILE A 1 573 ? 6.728 33.387 -19.263 1.00 95.56 573 ILE A N 1
ATOM 4342 C CA . ILE A 1 573 ? 6.237 34.757 -19.036 1.00 95.56 573 ILE A CA 1
ATOM 4343 C C . ILE A 1 573 ? 7.070 35.452 -17.958 1.00 95.56 573 ILE A C 1
ATOM 4345 O O . ILE A 1 573 ? 7.457 36.600 -18.154 1.00 95.56 573 ILE A O 1
ATOM 4349 N N . GLN A 1 574 ? 7.391 34.773 -16.856 1.00 93.75 574 GLN A N 1
ATOM 4350 C CA . GLN A 1 574 ? 8.237 35.331 -15.801 1.00 93.75 574 GLN A CA 1
ATOM 4351 C C . GLN A 1 574 ? 9.624 35.720 -16.336 1.00 93.75 574 GLN A C 1
ATOM 4353 O O . GLN A 1 574 ? 10.090 36.831 -16.082 1.00 93.75 574 GLN A O 1
ATOM 4358 N N . ASP A 1 575 ? 10.237 34.841 -17.128 1.00 90.62 575 ASP A N 1
ATOM 4359 C CA . ASP A 1 575 ? 11.604 35.016 -17.624 1.00 90.62 575 ASP A CA 1
ATOM 4360 C C . ASP A 1 575 ? 11.700 36.008 -18.800 1.00 90.62 575 ASP A C 1
ATOM 4362 O O . ASP A 1 575 ? 12.735 36.647 -18.989 1.00 90.62 575 ASP A O 1
ATOM 4366 N N . ASN A 1 576 ? 10.642 36.142 -19.613 1.00 93.69 576 ASN A N 1
ATOM 4367 C CA . ASN A 1 576 ? 10.693 36.877 -20.889 1.00 93.69 576 ASN A CA 1
ATOM 4368 C C . ASN A 1 576 ? 9.729 38.069 -20.973 1.00 93.69 576 ASN A C 1
ATOM 4370 O O . ASN A 1 576 ? 9.897 38.918 -21.848 1.00 93.69 576 ASN A O 1
ATOM 4374 N N . GLN A 1 577 ? 8.701 38.126 -20.126 1.00 95.94 577 GLN A N 1
ATOM 4375 C CA . GLN A 1 577 ? 7.624 39.124 -20.152 1.00 95.94 577 GLN A CA 1
ATOM 4376 C C . GLN A 1 577 ? 7.201 39.502 -18.719 1.00 95.94 577 GLN A C 1
ATOM 4378 O O . GLN A 1 577 ? 6.021 39.440 -18.363 1.00 95.94 577 GLN A O 1
ATOM 4383 N N . SER A 1 578 ? 8.167 39.903 -17.885 1.00 92.31 578 SER A N 1
ATOM 4384 C CA . SER A 1 578 ? 7.964 40.176 -16.451 1.00 92.31 578 SER A CA 1
ATOM 4385 C C . SER A 1 578 ? 6.828 41.167 -16.162 1.00 92.31 578 SER A C 1
ATOM 4387 O O . SER A 1 578 ? 6.112 41.006 -15.178 1.00 92.31 578 SER A O 1
ATOM 4389 N N . GLY A 1 579 ? 6.584 42.138 -17.050 1.00 95.00 579 GLY A N 1
ATOM 4390 C CA . GLY A 1 579 ? 5.438 43.049 -16.952 1.00 95.00 579 GLY A CA 1
ATOM 4391 C C . GLY A 1 579 ? 4.080 42.332 -16.988 1.00 95.00 579 GLY A C 1
ATOM 4392 O O . GLY A 1 579 ? 3.198 42.649 -16.193 1.00 95.00 579 GLY A O 1
ATOM 4393 N N . ILE A 1 580 ? 3.918 41.326 -17.856 1.00 95.69 580 ILE A N 1
ATOM 4394 C CA . ILE A 1 580 ? 2.694 40.509 -17.930 1.00 95.69 580 ILE A CA 1
ATOM 4395 C C . ILE A 1 580 ? 2.588 39.622 -16.691 1.00 95.69 580 ILE A C 1
ATOM 4397 O O . ILE A 1 580 ? 1.509 39.513 -16.113 1.00 95.69 580 ILE A O 1
ATOM 4401 N N . TYR A 1 581 ? 3.705 39.034 -16.250 1.00 96.19 581 TYR A N 1
ATOM 4402 C CA . TYR A 1 581 ? 3.747 38.223 -15.032 1.00 96.19 581 TYR A CA 1
ATOM 4403 C C . TYR A 1 581 ? 3.300 39.024 -13.799 1.00 96.19 581 TYR A C 1
ATOM 4405 O O . TYR A 1 581 ? 2.455 38.558 -13.041 1.00 96.19 581 TYR A O 1
ATOM 4413 N N . HIS A 1 582 ? 3.781 40.260 -13.632 1.00 94.25 582 HIS A N 1
ATOM 4414 C CA . HIS A 1 582 ? 3.360 41.131 -12.532 1.00 94.25 582 HIS A CA 1
ATOM 4415 C C . HIS A 1 582 ? 1.872 41.493 -12.598 1.00 94.25 582 HIS A C 1
ATOM 4417 O O . HIS A 1 582 ? 1.192 41.472 -11.571 1.00 94.25 582 HIS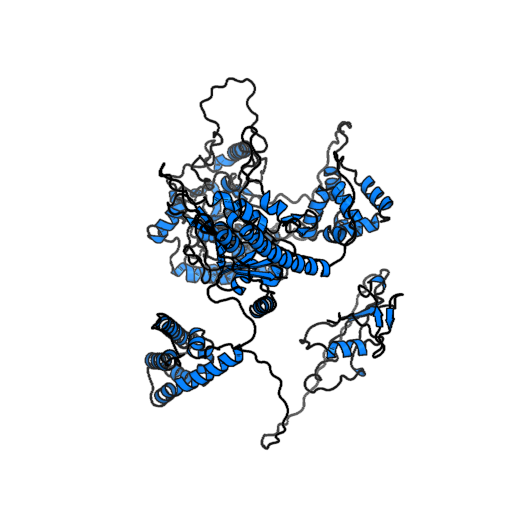 A O 1
ATOM 4423 N N . LEU A 1 583 ? 1.342 41.775 -13.793 1.00 94.38 583 LEU A N 1
ATOM 4424 C CA . LEU A 1 583 ? -0.091 42.024 -13.967 1.00 94.38 583 LEU A CA 1
ATOM 4425 C C . LEU A 1 583 ? -0.932 40.773 -13.657 1.00 94.38 583 LEU A C 1
ATOM 4427 O O . LEU A 1 583 ? -1.990 40.903 -13.043 1.00 94.38 583 LEU A O 1
ATOM 4431 N N . LEU A 1 584 ? -0.465 39.573 -14.021 1.00 93.56 584 LEU A N 1
ATOM 4432 C CA . LEU A 1 584 ? -1.115 38.302 -13.670 1.00 93.56 584 LEU A CA 1
ATOM 4433 C C . LEU A 1 584 ? -1.079 38.054 -12.163 1.00 93.56 584 LEU A C 1
ATOM 4435 O O . LEU A 1 584 ? -2.091 37.676 -11.581 1.00 93.56 584 LEU A O 1
ATOM 4439 N N . GLN A 1 585 ? 0.058 38.312 -11.520 1.00 91.81 585 GLN A N 1
ATOM 4440 C CA . GLN A 1 585 ? 0.236 38.096 -10.086 1.00 91.81 585 GLN A CA 1
ATOM 4441 C C . GLN A 1 585 ? -0.665 39.014 -9.261 1.00 91.81 585 GLN A C 1
ATOM 4443 O O . GLN A 1 585 ? -1.192 38.598 -8.232 1.00 91.81 585 GLN A O 1
ATOM 4448 N N . HIS A 1 586 ? -0.866 40.243 -9.733 1.00 89.38 586 HIS A N 1
ATOM 4449 C CA . HIS A 1 586 ? -1.707 41.229 -9.068 1.00 89.38 586 HIS A CA 1
ATOM 4450 C C . HIS A 1 586 ? -3.198 41.087 -9.418 1.00 89.38 586 HIS A C 1
ATOM 4452 O O . HIS A 1 586 ? -4.052 41.389 -8.590 1.00 89.38 586 HIS A O 1
ATOM 4458 N N . GLY A 1 587 ? -3.534 40.688 -10.647 1.00 86.75 587 GLY A N 1
ATOM 4459 C CA . GLY A 1 587 ? -4.924 40.587 -11.109 1.00 86.75 587 GLY A CA 1
ATOM 4460 C C . GLY A 1 587 ? -5.572 39.228 -10.840 1.00 86.75 587 GLY A C 1
ATOM 4461 O O . GLY A 1 587 ? -6.744 39.173 -10.474 1.00 86.75 587 GLY A O 1
ATOM 4462 N N . PHE A 1 588 ? -4.809 38.140 -10.998 1.00 89.19 588 PHE A N 1
ATOM 4463 C CA . PHE A 1 588 ? -5.294 36.754 -10.976 1.00 89.19 588 PHE A CA 1
ATOM 4464 C C . PHE A 1 588 ? -4.281 35.788 -10.330 1.00 89.19 588 PHE A C 1
ATOM 4466 O O . PHE A 1 588 ? -3.762 34.884 -10.994 1.00 89.19 588 PHE A O 1
ATOM 4473 N N . PRO A 1 589 ? -4.002 35.908 -9.021 1.00 85.00 589 PRO A N 1
ATOM 4474 C CA . PRO A 1 589 ? -3.043 35.029 -8.344 1.00 85.00 589 PRO A CA 1
ATOM 4475 C C . PRO A 1 589 ? -3.437 33.540 -8.408 1.00 85.00 589 PRO A C 1
ATOM 4477 O O . PRO A 1 589 ? -2.578 32.663 -8.478 1.00 85.00 589 PRO A O 1
ATOM 4480 N N . THR A 1 590 ? -4.736 33.231 -8.451 1.00 78.06 590 THR A N 1
ATOM 4481 C CA . THR A 1 590 ? -5.246 31.861 -8.626 1.00 78.06 590 THR A CA 1
ATOM 4482 C C . THR A 1 590 ? -4.963 31.297 -10.018 1.00 78.06 590 THR A C 1
ATOM 4484 O O . THR A 1 590 ? -4.653 30.111 -10.136 1.00 78.06 590 THR A O 1
ATOM 4487 N N . LEU A 1 591 ? -4.988 32.136 -11.061 1.00 83.31 591 LEU A N 1
ATOM 4488 C CA . LEU A 1 591 ? -4.657 31.726 -12.426 1.00 83.31 591 LEU A CA 1
ATOM 4489 C C . LEU A 1 591 ? -3.179 31.350 -12.555 1.00 83.31 591 LEU A C 1
ATOM 4491 O O . LEU A 1 591 ? -2.872 30.387 -13.244 1.00 83.31 591 LEU A O 1
ATOM 4495 N N . ILE A 1 592 ? -2.270 32.028 -11.845 1.00 87.19 592 ILE A N 1
ATOM 4496 C CA . ILE A 1 592 ? -0.848 31.639 -11.802 1.00 87.19 592 ILE A CA 1
ATOM 4497 C C . ILE A 1 592 ? -0.688 30.205 -11.285 1.00 87.19 592 ILE A C 1
ATOM 4499 O O . ILE A 1 592 ? 0.012 29.396 -11.895 1.00 87.19 592 ILE A O 1
ATOM 4503 N N . ASN A 1 593 ? -1.387 29.859 -10.201 1.00 77.06 593 ASN A N 1
ATOM 4504 C CA . ASN A 1 593 ? -1.358 28.504 -9.650 1.00 77.06 593 ASN A CA 1
ATOM 4505 C C . ASN A 1 593 ? -1.969 27.478 -10.616 1.00 77.06 593 ASN A C 1
ATOM 4507 O O . ASN A 1 593 ? -1.424 26.384 -10.773 1.00 77.06 593 ASN A O 1
ATOM 4511 N N . ALA A 1 594 ? -3.069 27.826 -11.289 1.00 78.50 594 ALA A N 1
ATOM 4512 C CA . ALA A 1 594 ? -3.684 26.973 -12.305 1.00 78.50 594 ALA A CA 1
ATOM 4513 C C . ALA A 1 594 ? -2.752 26.762 -13.510 1.00 78.50 594 ALA A C 1
ATOM 4515 O O . ALA A 1 594 ? -2.541 25.628 -13.927 1.00 78.50 594 ALA A O 1
ATOM 4516 N N . MET A 1 595 ? -2.108 27.820 -14.004 1.00 85.06 595 MET A N 1
ATOM 4517 C CA . MET A 1 595 ? -1.146 27.750 -15.105 1.00 85.06 595 MET A CA 1
ATOM 4518 C C . MET A 1 595 ? 0.106 26.943 -14.742 1.00 85.06 595 MET A C 1
ATOM 4520 O O . MET A 1 595 ? 0.634 26.235 -15.597 1.00 85.06 595 MET A O 1
ATOM 4524 N N . HIS A 1 596 ? 0.567 26.987 -13.487 1.00 80.88 596 HIS A N 1
ATOM 4525 C CA . HIS A 1 596 ? 1.627 26.091 -13.012 1.00 80.88 596 HIS A CA 1
ATOM 4526 C C . HIS A 1 596 ? 1.206 24.619 -13.090 1.00 80.88 596 HIS A C 1
ATOM 4528 O O . HIS A 1 596 ? 1.988 23.791 -13.555 1.00 80.88 596 HIS A O 1
ATOM 4534 N N . ARG A 1 597 ? -0.025 24.293 -12.681 1.00 75.75 597 ARG A N 1
ATOM 4535 C CA . ARG A 1 597 ? -0.560 22.922 -12.752 1.00 75.75 597 ARG A CA 1
ATOM 4536 C C . ARG A 1 597 ? -0.779 22.465 -14.194 1.00 75.75 597 ARG A C 1
ATOM 4538 O O . ARG A 1 597 ? -0.417 21.348 -14.537 1.00 75.75 597 ARG A O 1
ATOM 4545 N N . MET A 1 598 ? -1.291 23.344 -15.054 1.00 77.00 598 MET A N 1
ATOM 4546 C CA . MET A 1 598 ? -1.441 23.081 -16.488 1.00 77.00 598 MET A CA 1
ATOM 4547 C C . MET A 1 598 ? -0.089 22.797 -17.147 1.00 77.00 598 MET A C 1
ATOM 4549 O O . MET A 1 598 ? 0.047 21.805 -17.857 1.00 77.00 598 MET A O 1
ATOM 4553 N N . ALA A 1 599 ? 0.937 23.597 -16.841 1.00 75.19 599 ALA A N 1
ATOM 4554 C CA . ALA A 1 599 ? 2.290 23.369 -17.343 1.00 75.19 599 ALA A CA 1
ATOM 4555 C C . ALA A 1 599 ? 2.888 22.040 -16.840 1.00 75.19 599 ALA A C 1
ATOM 4557 O O . ALA A 1 599 ? 3.558 21.350 -17.604 1.00 75.19 599 ALA A O 1
ATOM 4558 N N . GLN A 1 600 ? 2.619 21.650 -15.587 1.00 71.25 600 GLN A N 1
ATOM 4559 C CA . GLN A 1 600 ? 3.019 20.343 -15.038 1.00 71.25 600 GLN A CA 1
ATOM 4560 C C . GLN A 1 600 ? 2.325 19.171 -15.745 1.00 71.25 600 GLN A C 1
ATOM 4562 O O . GLN A 1 600 ? 2.930 18.113 -15.895 1.00 71.25 600 GLN A O 1
ATOM 4567 N N . ALA A 1 601 ? 1.090 19.375 -16.205 1.00 68.88 601 ALA A N 1
ATOM 4568 C CA . ALA A 1 601 ? 0.309 18.399 -16.959 1.00 68.88 601 ALA A CA 1
ATOM 4569 C C . ALA A 1 601 ? 0.556 18.446 -18.483 1.00 68.88 601 ALA A C 1
ATOM 4571 O O . ALA A 1 601 ? -0.051 17.680 -19.224 1.00 68.88 601 ALA A O 1
ATOM 4572 N N . GLY A 1 602 ? 1.431 19.333 -18.977 1.00 80.25 602 GLY A N 1
ATOM 4573 C CA . GLY A 1 602 ? 1.700 19.488 -20.412 1.00 80.25 602 GLY A CA 1
ATOM 4574 C C . GLY A 1 602 ? 0.559 20.133 -21.213 1.00 80.25 602 GLY A C 1
ATOM 4575 O O . GLY A 1 602 ? 0.531 20.011 -22.436 1.00 80.25 602 GLY A O 1
ATOM 4576 N N . ILE A 1 603 ? -0.368 20.820 -20.542 1.00 74.06 603 ILE A N 1
ATOM 4577 C CA . ILE A 1 603 ? -1.539 21.466 -21.145 1.00 74.06 603 ILE A CA 1
ATOM 4578 C C . ILE A 1 603 ? -1.200 22.927 -21.488 1.00 74.06 603 ILE A C 1
ATOM 4580 O O . ILE A 1 603 ? -0.683 23.663 -20.645 1.00 74.06 603 ILE A O 1
ATOM 4584 N N . ILE A 1 604 ? -1.513 23.363 -22.713 1.00 81.19 604 ILE A N 1
ATOM 4585 C CA . ILE A 1 604 ? -1.334 24.754 -23.173 1.00 81.19 604 ILE A CA 1
ATOM 4586 C C . ILE A 1 604 ? -2.637 25.560 -23.026 1.00 81.19 604 ILE A C 1
ATOM 4588 O O . ILE A 1 604 ? -3.720 25.001 -22.907 1.00 81.19 604 ILE A O 1
ATOM 4592 N N . PHE A 1 605 ? -2.568 26.887 -22.971 1.00 77.88 605 PHE A N 1
ATOM 4593 C CA . PHE A 1 605 ? -3.724 27.743 -22.667 1.00 77.88 605 PHE A CA 1
ATOM 4594 C C . PHE A 1 605 ? -4.738 27.828 -23.833 1.00 77.88 605 PHE A C 1
ATOM 4596 O O . PHE A 1 605 ? -5.940 27.956 -23.614 1.00 77.88 605 PHE A O 1
ATOM 4603 N N . SER A 1 606 ? -4.291 27.703 -25.081 1.00 75.06 606 SER A N 1
ATOM 4604 C CA . SER A 1 606 ? -5.096 27.794 -26.302 1.00 75.06 606 SER A CA 1
ATOM 4605 C C . SER A 1 606 ? -5.881 26.532 -26.627 1.00 75.06 606 SER A C 1
ATOM 4607 O O . SER A 1 606 ? -6.861 26.620 -27.365 1.00 75.06 606 SER A O 1
ATOM 4609 N N . THR A 1 607 ? -5.540 25.384 -26.033 1.00 67.25 607 THR A N 1
ATOM 4610 C CA . THR A 1 607 ? -6.354 24.161 -26.148 1.00 67.25 607 THR A CA 1
ATOM 4611 C C . THR A 1 607 ? -7.701 24.274 -25.428 1.00 67.25 607 THR A C 1
ATOM 4613 O O . THR A 1 607 ? -8.537 23.392 -25.576 1.00 67.25 607 THR A O 1
ATOM 4616 N N . PHE A 1 608 ? -7.953 25.366 -24.699 1.00 64.44 608 PHE A N 1
ATOM 4617 C CA . PHE A 1 608 ? -9.195 25.606 -23.962 1.00 64.44 608 PHE A CA 1
ATOM 4618 C C . PHE A 1 608 ? -10.288 26.353 -24.753 1.00 64.44 608 PHE A C 1
ATOM 4620 O O . PHE A 1 608 ? -11.197 26.886 -24.138 1.00 64.44 608 PHE A O 1
ATOM 4627 N N . GLN A 1 609 ? -10.269 26.434 -26.088 1.00 49.22 609 GLN A N 1
ATOM 4628 C CA . GLN A 1 609 ? -11.223 27.296 -26.821 1.00 49.22 609 GLN A CA 1
ATOM 4629 C C . GLN A 1 609 ? -12.718 26.871 -26.824 1.00 49.22 609 GLN A C 1
ATOM 4631 O O . GLN A 1 609 ? -13.533 27.639 -27.333 1.00 49.22 609 GLN A O 1
ATOM 4636 N N . ASP A 1 610 ? -13.109 25.755 -26.194 1.00 54.38 610 ASP A N 1
ATOM 4637 C CA . ASP A 1 610 ? -14.516 25.319 -26.053 1.00 54.38 610 ASP A CA 1
ATOM 4638 C C . ASP A 1 610 ? -15.101 25.531 -24.634 1.00 54.38 610 ASP A C 1
ATOM 4640 O O . ASP A 1 610 ? -14.441 26.078 -23.750 1.00 54.38 610 ASP A O 1
ATOM 4644 N N . ASP A 1 611 ? -16.371 25.143 -24.414 1.00 44.56 611 ASP A N 1
ATOM 4645 C CA . ASP A 1 611 ? -17.243 25.465 -23.256 1.00 44.56 611 ASP A CA 1
ATOM 4646 C C . ASP A 1 611 ? -16.617 25.292 -21.853 1.00 44.56 611 ASP A C 1
ATOM 4648 O O . ASP A 1 611 ? -17.049 25.939 -20.896 1.00 44.56 611 ASP A O 1
ATOM 4652 N N . ILE A 1 612 ? -15.541 24.517 -21.726 1.00 47.22 612 ILE A N 1
ATOM 4653 C CA . ILE A 1 612 ? -14.729 24.393 -20.508 1.00 47.22 612 ILE A CA 1
ATOM 4654 C C . ILE A 1 612 ? -14.107 25.741 -20.107 1.00 47.22 612 ILE A C 1
ATOM 4656 O O . ILE A 1 612 ? -14.097 26.074 -18.921 1.00 47.22 612 ILE A O 1
ATOM 4660 N N . CYS A 1 613 ? -13.670 26.570 -21.062 1.00 51.62 613 CYS A N 1
ATOM 4661 C CA . CYS A 1 613 ? -13.195 27.924 -20.766 1.00 51.62 613 CYS A CA 1
ATOM 4662 C C . CYS A 1 613 ? -14.309 28.810 -20.232 1.00 51.62 613 CYS A C 1
ATOM 4664 O O . CYS A 1 613 ? -14.048 29.630 -19.361 1.00 51.62 613 CYS A O 1
ATOM 4666 N N . LYS A 1 614 ? -15.547 28.660 -20.720 1.00 49.59 614 LYS A N 1
ATOM 4667 C CA . LYS A 1 614 ? -16.679 29.428 -20.187 1.00 49.59 614 LYS A CA 1
ATOM 4668 C C . LYS A 1 614 ? -16.971 29.018 -18.755 1.00 49.59 614 LYS A C 1
ATOM 4670 O O . LYS A 1 614 ? -17.190 29.900 -17.942 1.00 49.59 614 LYS A O 1
ATOM 4675 N N . THR A 1 615 ? -16.904 27.731 -18.428 1.00 46.09 615 THR A N 1
ATOM 4676 C CA . THR A 1 615 ? -17.108 27.238 -17.058 1.00 46.09 615 THR A CA 1
ATOM 4677 C C . THR A 1 615 ? -15.965 27.640 -16.126 1.00 46.09 615 THR A C 1
ATOM 4679 O O . THR A 1 615 ? -16.222 28.087 -15.013 1.00 46.09 615 THR A O 1
ATOM 4682 N N . LEU A 1 616 ? -14.708 27.575 -16.578 1.00 48.75 616 LEU A N 1
ATOM 4683 C CA . LEU A 1 616 ? -13.550 28.025 -15.800 1.00 48.75 616 LEU A CA 1
ATOM 4684 C C . LEU A 1 616 ? -13.563 29.554 -15.613 1.00 48.75 616 LEU A C 1
ATOM 4686 O O . LEU A 1 616 ? -13.374 30.043 -14.504 1.00 48.75 616 LEU A O 1
ATOM 4690 N N . LEU A 1 617 ? -13.858 30.325 -16.666 1.00 52.34 617 LEU A N 1
ATOM 4691 C CA . LEU A 1 617 ? -13.963 31.788 -16.603 1.00 52.34 617 LEU A CA 1
ATOM 4692 C C . LEU A 1 617 ? -15.217 32.259 -15.851 1.00 52.34 617 LEU A C 1
ATOM 4694 O O . LEU A 1 617 ? -15.154 33.308 -15.214 1.00 52.34 617 LEU A O 1
ATOM 4698 N N . ALA A 1 618 ? -16.320 31.503 -15.869 1.00 51.75 618 ALA A N 1
ATOM 4699 C CA . ALA A 1 618 ? -17.520 31.755 -15.063 1.00 51.75 618 ALA A CA 1
ATOM 4700 C C . ALA A 1 618 ? -17.336 31.347 -13.594 1.00 51.75 618 ALA A C 1
ATOM 4702 O O . ALA A 1 618 ? -17.906 31.979 -12.717 1.00 51.75 618 ALA A O 1
ATOM 4703 N N . ALA A 1 619 ? -16.505 30.344 -13.298 1.00 48.41 619 ALA A N 1
ATOM 4704 C CA . ALA A 1 619 ? -16.113 30.018 -11.926 1.00 48.41 619 ALA A CA 1
ATOM 4705 C C . ALA A 1 619 ? -15.152 31.066 -11.335 1.00 48.41 619 ALA A C 1
ATOM 4707 O O . ALA A 1 619 ? -15.145 31.293 -10.127 1.00 48.41 619 ALA A O 1
ATOM 4708 N N . ILE A 1 620 ? -14.354 31.724 -12.184 1.00 45.50 620 ILE A N 1
ATOM 4709 C CA . ILE A 1 620 ? -13.435 32.802 -11.786 1.00 45.50 620 ILE A CA 1
ATOM 4710 C C . ILE A 1 620 ? -14.139 34.176 -11.775 1.00 45.50 620 ILE A C 1
ATOM 4712 O O . ILE A 1 620 ? -13.753 35.058 -11.011 1.00 45.50 620 ILE A O 1
ATOM 4716 N N . SER A 1 621 ? -15.193 34.367 -12.574 1.00 43.09 621 SER A N 1
ATOM 4717 C CA . SER A 1 621 ? -16.010 35.588 -12.586 1.00 43.09 621 SER A CA 1
ATOM 4718 C C . SER A 1 621 ? -17.255 35.393 -11.721 1.00 43.09 621 SER A C 1
ATOM 4720 O O . SER A 1 621 ? -18.225 34.796 -12.176 1.00 43.09 621 SER A O 1
ATOM 4722 N N . GLN A 1 622 ? -17.269 35.909 -10.488 1.00 38.38 622 GLN A N 1
ATOM 4723 C CA . GLN A 1 622 ? -18.499 35.877 -9.687 1.00 38.38 622 GLN A CA 1
ATOM 4724 C C . GLN A 1 622 ? -19.637 36.629 -10.406 1.00 38.38 622 GLN A C 1
ATOM 4726 O O . GLN A 1 622 ? -19.405 37.737 -10.905 1.00 38.38 622 GLN A O 1
ATOM 4731 N N . PRO A 1 623 ? -20.865 36.076 -10.463 1.00 37.03 623 PRO A N 1
ATOM 4732 C CA . PRO A 1 623 ? -22.006 36.811 -10.979 1.00 37.03 623 PRO A CA 1
ATOM 4733 C C . PRO A 1 623 ? -22.368 37.950 -10.021 1.00 37.03 623 PRO A C 1
ATOM 4735 O O . PRO A 1 623 ? -22.312 37.817 -8.799 1.00 37.03 623 PRO A O 1
ATOM 4738 N N . ASN A 1 624 ? -22.743 39.082 -10.611 1.00 40.50 624 ASN A N 1
ATOM 4739 C CA . ASN A 1 624 ? -23.209 40.270 -9.910 1.00 40.50 624 ASN A CA 1
ATOM 4740 C C . ASN A 1 624 ? -24.391 39.896 -8.979 1.00 40.50 624 ASN A C 1
ATOM 4742 O O . ASN A 1 624 ? -25.372 39.345 -9.484 1.00 40.50 624 ASN A O 1
ATOM 4746 N N . PRO A 1 625 ? -24.339 40.171 -7.659 1.00 38.81 625 PRO A N 1
ATOM 4747 C CA . PRO A 1 625 ? -25.329 39.682 -6.688 1.00 38.81 625 PRO A CA 1
ATOM 4748 C C . PRO A 1 625 ? -26.761 40.226 -6.865 1.00 38.81 625 PRO A C 1
ATOM 4750 O O . PRO A 1 625 ? -27.657 39.811 -6.133 1.00 38.81 625 PRO A O 1
ATOM 4753 N N . ASP A 1 626 ? -27.001 41.103 -7.843 1.00 37.62 626 ASP A N 1
ATOM 4754 C CA . ASP A 1 626 ? -28.290 41.768 -8.058 1.00 37.62 626 ASP A CA 1
ATOM 4755 C C . ASP A 1 626 ? -29.140 41.199 -9.215 1.00 37.62 626 ASP A C 1
ATOM 4757 O O . ASP A 1 626 ? -30.206 41.749 -9.508 1.00 37.62 626 ASP A O 1
ATOM 4761 N N . GLU A 1 627 ? -28.739 40.105 -9.879 1.00 35.53 627 GLU A N 1
ATOM 4762 C CA . GLU A 1 627 ? -29.552 39.514 -10.957 1.00 35.53 627 GLU A CA 1
ATOM 4763 C C . GLU A 1 627 ? -30.360 38.283 -10.479 1.00 35.53 627 GLU A C 1
ATOM 4765 O O . GLU A 1 627 ? -29.780 37.248 -10.145 1.00 35.53 627 GLU A O 1
ATOM 4770 N N . PRO A 1 628 ? -31.709 38.354 -10.416 1.00 36.22 628 PRO A N 1
ATOM 4771 C CA . PRO A 1 628 ? -32.530 37.243 -9.939 1.00 36.22 628 PRO A CA 1
ATOM 4772 C C . PRO A 1 628 ? -32.549 36.075 -10.944 1.00 36.22 628 PRO A C 1
ATOM 4774 O O . PRO A 1 628 ? -32.618 36.304 -12.156 1.00 36.22 628 PRO A O 1
ATOM 4777 N N . PRO A 1 629 ? -32.553 34.815 -10.466 1.00 37.75 629 PRO A N 1
ATOM 4778 C CA . PRO A 1 629 ? -32.347 33.652 -11.317 1.00 37.75 629 PRO A CA 1
ATOM 4779 C C . PRO A 1 629 ? -33.545 33.428 -12.242 1.00 37.75 629 PRO A C 1
ATOM 4781 O O . PRO A 1 629 ? -34.690 33.286 -11.798 1.00 37.75 629 PRO A O 1
ATOM 4784 N N . LYS A 1 630 ? -33.270 33.357 -13.547 1.00 36.28 630 LYS A N 1
ATOM 4785 C CA . LYS A 1 630 ? -34.220 32.838 -14.530 1.00 36.28 630 LYS A CA 1
ATOM 4786 C C . LYS A 1 630 ? -34.256 31.317 -14.424 1.00 36.28 630 LYS A C 1
ATOM 4788 O O . LYS A 1 630 ? -33.223 30.659 -14.416 1.00 36.28 630 LYS A O 1
ATOM 4793 N N . ARG A 1 631 ? -35.470 30.779 -14.302 1.00 41.81 631 ARG A N 1
ATOM 4794 C CA . ARG A 1 631 ? -35.748 29.351 -14.453 1.00 41.81 631 ARG A CA 1
ATOM 4795 C C . ARG A 1 631 ? -35.640 29.001 -15.929 1.00 41.81 631 ARG A C 1
ATOM 4797 O O . ARG A 1 631 ? -36.472 29.473 -16.700 1.00 41.81 631 ARG A O 1
ATOM 4804 N N . ASP A 1 632 ? -34.677 28.159 -16.266 1.00 40.03 632 ASP A N 1
ATOM 4805 C CA . ASP A 1 632 ? -34.662 27.456 -17.540 1.00 40.03 632 ASP A CA 1
ATOM 4806 C C . ASP A 1 632 ? -35.158 26.026 -17.302 1.00 40.03 632 ASP A C 1
ATOM 4808 O O . ASP A 1 632 ? -34.560 25.239 -16.565 1.00 40.03 632 ASP A O 1
ATOM 4812 N N . ASP A 1 633 ? -36.326 25.749 -17.878 1.00 40.94 633 ASP A N 1
ATOM 4813 C CA . ASP A 1 633 ? -36.933 24.430 -17.972 1.00 40.94 633 ASP A CA 1
ATOM 4814 C C . ASP A 1 633 ? -36.134 23.534 -18.941 1.00 40.94 633 ASP A C 1
ATOM 4816 O O . ASP A 1 633 ? -35.689 23.971 -20.000 1.00 40.94 633 ASP A O 1
ATOM 4820 N N . GLU A 1 634 ? -36.041 22.254 -18.572 1.00 46.03 634 GLU A N 1
ATOM 4821 C CA . GLU A 1 634 ? -35.967 21.093 -19.469 1.00 46.03 634 GLU A CA 1
ATOM 4822 C C . GLU A 1 634 ? -34.798 21.043 -20.477 1.00 46.03 634 GLU A C 1
ATOM 4824 O O . GLU A 1 634 ? -34.950 21.194 -21.689 1.00 46.03 634 GLU A O 1
ATOM 4829 N N . MET A 1 635 ? -33.608 20.702 -19.971 1.00 32.84 635 MET A N 1
ATOM 4830 C CA . MET A 1 635 ? -32.478 20.270 -20.796 1.00 32.84 635 MET A CA 1
ATOM 4831 C C . MET A 1 635 ? -32.610 18.765 -21.097 1.00 32.84 635 MET A C 1
ATOM 4833 O O . MET A 1 635 ? -32.320 17.904 -20.266 1.00 32.84 635 MET A O 1
ATOM 4837 N N . THR A 1 636 ? -33.095 18.439 -22.294 1.00 37.25 636 THR A N 1
ATOM 4838 C CA . THR A 1 636 ? -33.144 17.076 -22.846 1.00 37.25 636 THR A CA 1
ATOM 4839 C C . THR A 1 636 ? -31.736 16.493 -23.009 1.00 37.25 636 THR A C 1
ATOM 4841 O O . THR A 1 636 ? -30.960 16.967 -23.837 1.00 37.25 636 THR A O 1
ATOM 4844 N N . VAL A 1 637 ? -31.422 15.443 -22.243 1.00 37.22 637 VAL A N 1
ATOM 4845 C CA . VAL A 1 637 ? -30.191 14.639 -22.355 1.00 37.22 637 VAL A CA 1
ATOM 4846 C C . VAL A 1 637 ? -30.236 13.796 -23.638 1.00 37.22 637 VAL A C 1
ATOM 4848 O O . VAL A 1 637 ? -31.206 13.077 -23.880 1.00 37.22 637 VAL A O 1
ATOM 4851 N N . GLY A 1 638 ? -29.196 13.900 -24.472 1.00 36.62 638 GLY A N 1
ATOM 4852 C CA . GLY A 1 638 ? -29.056 13.143 -25.721 1.00 36.62 638 GLY A CA 1
ATOM 4853 C C . GLY A 1 638 ? -28.768 11.641 -25.513 1.00 36.62 638 GLY A C 1
ATOM 4854 O O . GLY A 1 638 ? -28.289 11.246 -24.451 1.00 36.62 638 GLY A O 1
ATOM 4855 N N . PRO A 1 639 ? -29.040 10.787 -26.519 1.00 40.59 639 PRO A N 1
ATOM 4856 C CA . PRO A 1 639 ? -29.040 9.322 -26.398 1.00 40.59 639 PRO A CA 1
ATOM 4857 C C . PRO A 1 639 ? -27.669 8.622 -26.259 1.00 40.59 639 PRO A C 1
ATOM 4859 O O . PRO A 1 639 ? -27.651 7.397 -26.179 1.00 40.59 639 PRO A O 1
ATOM 4862 N N . ASP A 1 640 ? -26.548 9.348 -26.171 1.00 47.12 640 ASP A N 1
ATOM 4863 C CA . ASP A 1 640 ? -25.189 8.767 -26.188 1.00 47.12 640 ASP A CA 1
ATOM 4864 C C . ASP A 1 640 ? -24.432 8.855 -24.844 1.00 47.12 640 ASP A C 1
ATOM 4866 O O . ASP A 1 640 ? -23.219 8.656 -24.788 1.00 47.12 640 ASP A O 1
ATOM 4870 N N . ALA A 1 641 ? -25.122 9.125 -23.729 1.00 47.31 641 ALA A N 1
ATOM 4871 C CA . ALA A 1 641 ? -24.487 9.103 -22.410 1.00 47.31 641 ALA A CA 1
ATOM 4872 C C . ALA A 1 641 ? -23.960 7.687 -22.084 1.00 47.31 641 ALA A C 1
ATOM 4874 O O . ALA A 1 641 ? -24.737 6.745 -21.893 1.00 47.31 641 ALA A O 1
ATOM 4875 N N . LYS A 1 642 ? -22.626 7.541 -22.030 1.00 52.22 642 LYS A N 1
ATOM 4876 C CA . LYS A 1 642 ? -21.913 6.306 -21.667 1.00 52.22 642 LYS A CA 1
ATOM 4877 C C . LYS A 1 642 ? -22.516 5.749 -20.375 1.00 52.22 642 LYS A C 1
ATOM 4879 O O . LYS A 1 642 ? -22.514 6.420 -19.345 1.00 52.22 642 LYS A O 1
ATOM 4884 N N . LYS A 1 643 ? -23.074 4.535 -20.450 1.00 57.66 643 LYS A N 1
ATOM 4885 C CA . LYS A 1 643 ? -23.677 3.847 -19.300 1.00 57.66 643 LYS A CA 1
ATOM 4886 C C . LYS A 1 643 ? -22.677 3.876 -18.129 1.00 57.66 643 LYS A C 1
ATOM 4888 O O . LYS A 1 643 ? -21.517 3.531 -18.368 1.00 57.66 643 LYS A O 1
ATOM 4893 N N . PRO A 1 644 ? -23.092 4.265 -16.907 1.00 64.12 644 PRO A N 1
ATOM 4894 C CA . PRO A 1 644 ? -22.206 4.283 -15.749 1.00 64.12 644 PRO A CA 1
ATOM 4895 C C . PRO A 1 644 ? -21.485 2.942 -15.620 1.00 64.12 644 PRO A C 1
ATOM 4897 O O . PRO A 1 644 ? -22.126 1.888 -15.721 1.00 64.12 644 PRO A O 1
ATOM 4900 N N . SER A 1 645 ? -20.161 2.983 -15.451 1.00 75.50 645 SER A N 1
ATOM 4901 C CA . SER A 1 645 ? -19.373 1.781 -15.181 1.00 75.50 645 SER A CA 1
ATOM 4902 C C . SER A 1 645 ? -19.972 1.081 -13.967 1.00 75.50 645 SER A C 1
ATOM 4904 O O . SER A 1 645 ? -20.262 1.730 -12.962 1.00 75.50 645 SER A O 1
ATOM 4906 N N . ALA A 1 646 ? -20.205 -0.227 -14.067 1.00 86.69 646 ALA A N 1
ATOM 4907 C CA . ALA A 1 646 ? -20.711 -0.987 -12.934 1.00 86.69 646 ALA A CA 1
ATOM 4908 C C . ALA A 1 646 ? -19.740 -0.841 -11.753 1.00 86.69 646 ALA A C 1
ATOM 4910 O O . ALA A 1 646 ? -18.522 -0.868 -11.946 1.00 86.69 646 ALA A O 1
ATOM 4911 N N . ALA A 1 647 ? -20.282 -0.676 -10.546 1.00 91.19 647 ALA A N 1
ATOM 4912 C CA . ALA A 1 647 ? -19.469 -0.577 -9.344 1.00 91.19 647 ALA A CA 1
ATOM 4913 C C . ALA A 1 647 ? -18.601 -1.839 -9.179 1.00 91.19 647 ALA A C 1
ATOM 4915 O O . ALA A 1 647 ? -19.086 -2.950 -9.440 1.00 91.19 647 ALA A O 1
ATOM 4916 N N . PRO A 1 648 ? -17.331 -1.709 -8.757 1.00 92.44 648 PRO A N 1
ATOM 4917 C CA . PRO A 1 648 ? -16.461 -2.859 -8.594 1.00 92.44 648 PRO A CA 1
ATOM 4918 C C . PRO A 1 648 ? -17.000 -3.783 -7.500 1.00 92.44 648 PRO A C 1
ATOM 4920 O O . PRO A 1 648 ? -17.411 -3.347 -6.424 1.00 92.44 648 PRO A O 1
ATOM 4923 N N . LYS A 1 649 ? -16.982 -5.087 -7.784 1.00 94.38 649 LYS A N 1
ATOM 4924 C CA . LYS A 1 649 ? -17.375 -6.137 -6.831 1.00 94.38 649 LYS A CA 1
ATOM 4925 C C . LYS A 1 649 ? -16.266 -6.546 -5.877 1.00 94.38 649 LYS A C 1
ATOM 4927 O O . LYS A 1 649 ? -16.519 -7.189 -4.871 1.00 94.38 649 LYS A O 1
ATOM 4932 N N . PHE A 1 650 ? -15.035 -6.183 -6.183 1.00 94.00 650 PHE A N 1
ATOM 4933 C CA . PHE A 1 650 ? -13.873 -6.604 -5.426 1.00 94.00 650 PHE A CA 1
ATOM 4934 C C . PHE A 1 650 ? -12.907 -5.429 -5.316 1.00 94.00 650 PHE A C 1
ATOM 4936 O O . PHE A 1 650 ? -12.974 -4.501 -6.116 1.00 94.00 650 PHE A O 1
ATOM 4943 N N . VAL A 1 651 ? -12.008 -5.475 -4.344 1.00 95.81 651 VAL A N 1
ATOM 4944 C CA . VAL A 1 651 ? -10.866 -4.565 -4.207 1.00 95.81 651 VAL A CA 1
ATOM 4945 C C . VAL A 1 651 ? -9.687 -5.330 -3.610 1.00 95.81 651 VAL A C 1
ATOM 4947 O O . VAL A 1 651 ? -9.845 -6.420 -3.056 1.00 95.81 651 VAL A O 1
ATOM 4950 N N . PHE A 1 652 ? -8.494 -4.760 -3.699 1.00 96.69 652 PHE A N 1
ATOM 4951 C CA . PHE A 1 652 ? -7.307 -5.265 -3.027 1.00 96.69 652 PHE A CA 1
ATOM 4952 C C . PHE A 1 652 ? -6.944 -4.412 -1.823 1.00 96.69 652 PHE A C 1
ATOM 4954 O O . PHE A 1 652 ? -7.059 -3.187 -1.846 1.00 96.69 652 PHE A O 1
ATOM 4961 N N . TYR A 1 653 ? -6.417 -5.053 -0.790 1.00 97.62 653 TYR A N 1
ATOM 4962 C CA . TYR A 1 653 ? -5.897 -4.379 0.389 1.00 97.62 653 TYR A CA 1
ATOM 4963 C C . TYR A 1 653 ? -4.495 -4.889 0.719 1.00 97.62 653 TYR A C 1
ATOM 4965 O O . TYR A 1 653 ? -4.275 -6.092 0.819 1.00 97.62 653 TYR A O 1
ATOM 4973 N N . GLY A 1 654 ? -3.533 -3.979 0.862 1.00 97.62 654 GLY A N 1
ATOM 4974 C CA . GLY A 1 654 ? -2.158 -4.316 1.229 1.00 97.62 654 GLY A CA 1
ATOM 4975 C C . GLY A 1 654 ? -1.872 -4.015 2.697 1.00 97.62 654 GLY A C 1
ATOM 4976 O O . GLY A 1 654 ? -2.116 -2.888 3.140 1.00 97.62 654 GLY A O 1
ATOM 4977 N N . ASP A 1 655 ? -1.316 -4.977 3.436 1.00 98.00 655 ASP A N 1
ATOM 4978 C CA . ASP A 1 655 ? -0.979 -4.832 4.861 1.00 98.00 655 ASP A CA 1
ATOM 4979 C C . ASP A 1 655 ? 0.311 -5.578 5.258 1.00 98.00 655 ASP A C 1
ATOM 4981 O O . ASP A 1 655 ? 0.846 -6.392 4.501 1.00 98.00 655 ASP A O 1
ATOM 4985 N N . PHE A 1 656 ? 0.824 -5.291 6.455 1.00 97.50 656 PHE A N 1
ATOM 4986 C CA . PHE A 1 656 ? 1.882 -6.058 7.104 1.00 97.50 656 PHE A CA 1
ATOM 4987 C C . PHE A 1 656 ? 1.330 -7.206 7.960 1.00 97.50 656 PHE A C 1
ATOM 4989 O O . PHE A 1 656 ? 2.052 -8.183 8.174 1.00 97.50 656 PHE A O 1
ATOM 4996 N N . LEU A 1 657 ? 0.095 -7.117 8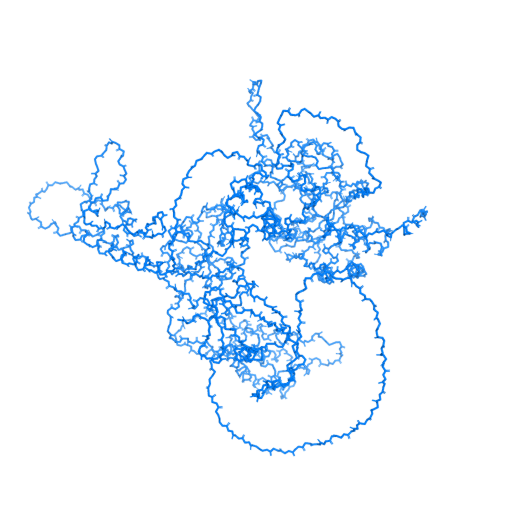.465 1.00 97.88 657 LEU A N 1
ATOM 4997 C CA . LEU A 1 657 ? -0.531 -8.177 9.261 1.00 97.88 657 LEU A CA 1
ATOM 4998 C C . LEU A 1 657 ? -0.684 -9.453 8.430 1.00 97.88 657 LEU A C 1
ATOM 5000 O O . LEU A 1 657 ? -1.108 -9.410 7.274 1.00 97.88 657 LEU A O 1
ATOM 5004 N N . TRP A 1 658 ? -0.334 -10.597 9.014 1.00 98.12 658 TRP A N 1
ATOM 5005 C CA . TRP A 1 658 ? -0.550 -11.915 8.417 1.00 98.12 658 TRP A CA 1
ATOM 5006 C C . TRP A 1 658 ? -1.999 -12.388 8.639 1.00 98.12 658 TRP A C 1
ATOM 5008 O O . TRP A 1 658 ? -2.653 -11.933 9.575 1.00 98.12 658 TRP A O 1
ATOM 5018 N N . PRO A 1 659 ? -2.519 -13.332 7.834 1.00 98.12 659 PRO A N 1
ATOM 5019 C CA . PRO A 1 659 ? -3.913 -13.778 7.883 1.00 98.12 659 PRO A CA 1
ATOM 5020 C C . PRO A 1 659 ? -4.371 -14.216 9.273 1.00 98.12 659 PRO A C 1
ATOM 5022 O O . PRO A 1 659 ? -5.472 -13.886 9.692 1.00 98.12 659 PRO A O 1
ATOM 5025 N N . ALA A 1 660 ? -3.515 -14.910 10.031 1.00 97.94 660 ALA A N 1
ATOM 5026 C CA . ALA A 1 660 ? -3.857 -15.315 11.391 1.00 97.94 660 ALA A CA 1
ATOM 5027 C C . ALA A 1 660 ? -3.953 -14.122 12.366 1.00 97.94 660 ALA A C 1
ATOM 5029 O O . ALA A 1 660 ? -4.769 -14.173 13.281 1.00 97.94 660 ALA A O 1
ATOM 5030 N N . GLU A 1 661 ? -3.183 -13.045 12.163 1.00 97.88 661 GLU A N 1
ATOM 5031 C CA . GLU A 1 661 ? -3.328 -11.785 12.914 1.00 97.88 661 GLU A CA 1
ATOM 5032 C C . GLU A 1 661 ? -4.611 -11.058 12.511 1.00 97.88 661 GLU A C 1
ATOM 5034 O O . GLU A 1 661 ? -5.416 -10.729 13.378 1.00 97.88 661 GLU A O 1
ATOM 5039 N N . ALA A 1 662 ? -4.832 -10.868 11.206 1.00 97.81 662 ALA A N 1
ATOM 5040 C CA . ALA A 1 662 ? -6.022 -10.205 10.669 1.00 97.81 662 ALA A CA 1
ATOM 5041 C C . ALA A 1 662 ? -7.316 -10.908 11.119 1.00 97.81 662 ALA A C 1
ATOM 5043 O O . ALA A 1 662 ? -8.237 -10.270 11.629 1.00 97.81 662 ALA A O 1
ATOM 5044 N N . LYS A 1 663 ? -7.355 -12.245 11.042 1.00 97.69 663 LYS A N 1
ATOM 5045 C CA . LYS A 1 663 ? -8.455 -13.063 11.568 1.00 97.69 663 LYS A CA 1
ATOM 5046 C C . LYS A 1 663 ? -8.654 -12.858 13.066 1.00 97.69 663 LYS A C 1
ATOM 5048 O O . LYS A 1 663 ? -9.786 -12.713 13.518 1.00 97.69 663 LYS A O 1
ATOM 5053 N N . LYS A 1 664 ? -7.566 -12.849 13.840 1.00 97.06 664 LYS A N 1
ATOM 5054 C CA . LYS A 1 664 ? -7.614 -12.704 15.300 1.00 97.06 664 LYS A CA 1
ATOM 5055 C C . LYS A 1 664 ? -8.201 -11.361 15.728 1.00 97.06 664 LYS A C 1
ATOM 5057 O O . LYS A 1 664 ? -8.925 -11.325 16.717 1.00 97.06 664 LYS A O 1
ATOM 5062 N N . ILE A 1 665 ? -7.928 -10.288 14.987 1.00 96.50 665 ILE A N 1
ATOM 5063 C CA . ILE A 1 665 ? -8.491 -8.963 15.276 1.00 96.50 665 ILE A CA 1
ATOM 5064 C C . ILE A 1 665 ? -9.867 -8.736 14.638 1.00 96.50 665 ILE A C 1
ATOM 5066 O O . ILE A 1 665 ? -10.477 -7.712 14.910 1.00 96.50 665 ILE A O 1
ATOM 5070 N N . GLY A 1 666 ? -10.379 -9.677 13.838 1.00 97.31 666 GLY A N 1
ATOM 5071 C CA . GLY A 1 666 ? -11.696 -9.591 13.195 1.00 97.31 666 GLY A CA 1
ATOM 5072 C C . GLY A 1 666 ? -11.707 -8.921 11.816 1.00 97.31 666 GLY A C 1
ATOM 5073 O O . GLY A 1 666 ? -12.776 -8.778 11.224 1.00 97.31 666 GLY A O 1
ATOM 5074 N N . GLY A 1 667 ? -10.545 -8.557 11.269 1.00 97.44 667 GLY A N 1
ATOM 5075 C CA . GLY A 1 667 ? -10.412 -7.903 9.970 1.00 97.44 667 GLY A CA 1
ATOM 5076 C C . GLY A 1 667 ? -9.337 -6.821 9.969 1.00 97.44 667 GLY A C 1
ATOM 5077 O O . GLY A 1 667 ? -8.278 -6.984 10.567 1.00 97.44 667 GLY A O 1
ATOM 5078 N N . PHE A 1 668 ? -9.616 -5.707 9.303 1.00 97.44 668 PHE A N 1
ATOM 5079 C CA . PHE A 1 668 ? -8.766 -4.525 9.248 1.00 97.44 668 PHE A CA 1
ATOM 5080 C C . PHE A 1 668 ? -9.579 -3.304 9.664 1.00 97.44 668 PHE A C 1
ATOM 5082 O O . PHE A 1 668 ? -10.692 -3.095 9.182 1.00 97.44 668 PHE A O 1
ATOM 5089 N N . LEU A 1 669 ? -9.006 -2.479 10.533 1.00 95.06 669 LEU A N 1
ATOM 5090 C CA . LEU A 1 669 ? -9.551 -1.181 10.924 1.00 95.06 669 LEU A CA 1
ATOM 5091 C C . LEU A 1 669 ? -8.565 -0.084 10.502 1.00 95.06 669 LEU A C 1
ATOM 5093 O O . LEU A 1 669 ? -7.359 -0.353 10.471 1.00 95.06 669 LEU A O 1
ATOM 5097 N N . PRO A 1 670 ? -9.041 1.140 10.211 1.00 92.00 670 PRO A N 1
ATOM 5098 C CA . PRO A 1 670 ? -8.172 2.306 10.073 1.00 92.00 670 PRO A CA 1
ATOM 5099 C C . PRO A 1 670 ? -7.228 2.439 11.274 1.00 92.00 670 PRO A C 1
ATOM 5101 O O . PRO A 1 670 ? -7.599 2.101 12.406 1.00 92.00 670 PRO A O 1
ATOM 5104 N N . GLN A 1 671 ? -5.991 2.880 11.026 1.00 82.56 671 GLN A N 1
ATOM 5105 C CA . GLN A 1 671 ? -4.999 3.000 12.092 1.00 82.56 671 GLN A CA 1
ATOM 5106 C C . GLN A 1 671 ? -5.491 3.994 13.142 1.00 82.56 671 GLN A C 1
ATOM 5108 O O . GLN A 1 671 ? -5.888 5.112 12.827 1.00 82.56 671 GLN A O 1
ATOM 5113 N N . ARG A 1 672 ? -5.454 3.586 14.415 1.00 77.12 672 ARG A N 1
ATOM 5114 C CA . ARG A 1 672 ? -5.686 4.528 15.506 1.00 77.12 672 ARG A CA 1
ATOM 5115 C C . ARG A 1 672 ? -4.455 5.418 15.625 1.00 77.12 672 ARG A C 1
ATOM 5117 O O . ARG A 1 672 ? -3.382 4.913 15.962 1.00 77.12 672 ARG A O 1
ATOM 5124 N N . SER A 1 673 ? -4.598 6.713 15.358 1.00 56.25 673 SER A N 1
ATOM 5125 C CA . SER A 1 673 ? -3.568 7.685 15.713 1.00 56.25 673 SER A CA 1
ATOM 5126 C C . SER A 1 673 ? -3.343 7.623 17.229 1.00 56.25 673 SER A C 1
ATOM 5128 O O . SER A 1 673 ? -4.283 7.573 18.016 1.00 56.25 673 SER A O 1
ATOM 5130 N N . ASN A 1 674 ? -2.080 7.505 17.636 1.00 43.22 674 ASN A N 1
ATOM 5131 C CA . ASN A 1 674 ? -1.671 7.401 19.037 1.00 43.22 674 ASN A CA 1
ATOM 5132 C C . ASN A 1 674 ? -1.356 8.825 19.557 1.00 43.22 674 ASN A C 1
ATOM 5134 O O . ASN A 1 674 ? -0.740 9.584 18.806 1.00 43.22 674 ASN A O 1
ATOM 5138 N N . PRO A 1 675 ? -1.690 9.214 20.806 1.00 47.84 675 PRO A N 1
ATOM 5139 C CA . PRO A 1 675 ? -2.145 8.384 21.922 1.00 47.84 675 PRO A CA 1
ATOM 5140 C C . PRO A 1 675 ? -3.566 7.851 21.731 1.00 47.84 675 PRO A C 1
ATOM 5142 O O . PRO A 1 675 ? -4.345 8.438 20.997 1.00 47.84 675 PRO A O 1
ATOM 5145 N N . ALA A 1 676 ? -3.891 6.759 22.427 1.00 40.00 676 ALA A N 1
ATOM 5146 C CA . ALA A 1 676 ? -5.167 6.040 22.407 1.00 40.00 676 ALA A CA 1
ATOM 5147 C C . ALA A 1 676 ? -6.401 6.840 22.898 1.00 40.00 676 ALA A C 1
ATOM 5149 O O . ALA A 1 676 ? -7.224 6.303 23.638 1.00 40.00 676 ALA A O 1
ATOM 5150 N N . GLY A 1 677 ? -6.562 8.102 22.491 1.00 45.31 677 GLY A N 1
ATOM 5151 C CA . GLY A 1 677 ? -7.902 8.646 22.291 1.00 45.31 677 GLY A CA 1
ATOM 5152 C C . GLY A 1 677 ? -8.576 7.772 21.243 1.00 45.31 677 GLY A C 1
ATOM 5153 O O . GLY A 1 677 ? -7.897 7.268 20.336 1.00 45.31 677 GLY A O 1
ATOM 5154 N N . SER A 1 678 ? -9.866 7.467 21.396 1.00 46.28 678 SER A N 1
ATOM 5155 C CA . SER A 1 678 ? -10.488 6.646 20.369 1.00 46.28 678 SER A CA 1
ATOM 5156 C C . SER A 1 678 ? -10.328 7.413 19.057 1.00 46.28 678 SER A C 1
ATOM 5158 O O . SER A 1 678 ? -10.625 8.602 18.967 1.00 46.28 678 SER A O 1
ATOM 5160 N N . ALA A 1 679 ? -9.802 6.756 18.022 1.00 47.50 679 ALA A N 1
ATOM 5161 C CA . ALA A 1 679 ? -9.675 7.365 16.702 1.00 47.50 679 ALA A CA 1
ATOM 5162 C C . ALA A 1 679 ? -11.047 7.716 16.105 1.00 47.50 679 ALA A C 1
ATOM 5164 O O . ALA A 1 679 ? -11.122 8.060 14.938 1.00 47.50 679 ALA A O 1
ATOM 5165 N N . TYR A 1 680 ? -12.120 7.624 16.891 1.00 51.81 680 TYR A N 1
ATOM 5166 C CA . TYR A 1 680 ? -13.502 7.941 16.603 1.00 51.81 680 TYR A CA 1
ATOM 5167 C C . TYR A 1 680 ? -14.173 8.740 17.736 1.00 51.81 680 TYR A C 1
ATOM 5169 O O . TYR A 1 680 ? -15.353 9.046 17.622 1.00 51.81 680 TYR A O 1
ATOM 5177 N N . ASP A 1 681 ? -13.433 9.152 18.774 1.00 54.47 681 ASP A N 1
ATOM 5178 C CA . ASP A 1 681 ? -13.923 10.024 19.839 1.00 54.47 681 ASP A CA 1
ATOM 5179 C C . ASP A 1 681 ? -13.940 11.429 19.257 1.00 54.47 681 ASP A C 1
ATOM 5181 O O . ASP A 1 681 ? -13.023 12.231 19.431 1.00 54.47 681 ASP A O 1
ATOM 5185 N N . PHE A 1 682 ? -15.007 11.725 18.522 1.00 54.03 682 PHE A N 1
ATOM 5186 C CA . PHE A 1 682 ? -15.379 13.102 18.223 1.00 54.03 682 PHE A CA 1
ATOM 5187 C C . PHE A 1 682 ? -15.775 13.850 19.515 1.00 54.03 682 PHE A C 1
ATOM 5189 O O . PHE A 1 682 ? -15.794 15.075 19.531 1.00 54.03 682 PHE A O 1
ATOM 5196 N N . GLU A 1 683 ? -16.007 13.120 20.616 1.00 48.09 683 GLU A N 1
ATOM 5197 C CA . GLU A 1 683 ? -16.378 13.619 21.948 1.00 48.09 683 GLU A CA 1
ATOM 5198 C C . GLU A 1 683 ? -15.184 14.044 22.829 1.00 48.09 683 GLU A C 1
ATOM 5200 O O . GLU A 1 683 ? -15.275 14.076 24.053 1.00 48.09 683 GLU A O 1
ATOM 5205 N N . GLY A 1 684 ? -14.055 14.435 22.229 1.00 43.75 684 GLY A N 1
ATOM 5206 C CA . GLY A 1 684 ? -12.926 15.053 22.942 1.00 43.75 684 GLY A CA 1
ATOM 5207 C C . GLY A 1 684 ? -13.237 16.396 23.635 1.00 43.75 684 GLY A C 1
ATOM 5208 O O . GLY A 1 684 ? -12.342 16.988 24.237 1.00 43.75 684 GLY A O 1
ATOM 5209 N N . GLU A 1 685 ? -14.485 16.867 23.592 1.00 39.78 685 GLU A N 1
ATOM 5210 C CA . GLU A 1 685 ? -15.032 17.888 24.488 1.00 39.78 685 GLU A CA 1
ATOM 5211 C C . GLU A 1 685 ? -15.726 17.182 25.675 1.00 39.78 685 GLU A C 1
ATOM 5213 O O . GLU A 1 685 ? -16.645 16.389 25.473 1.00 39.78 685 GLU A O 1
ATOM 5218 N N . PRO A 1 686 ? -15.300 17.419 26.928 1.00 39.56 686 PRO A N 1
ATOM 5219 C CA . PRO A 1 686 ? -15.658 16.581 28.068 1.00 39.56 686 PRO A CA 1
ATOM 5220 C C . PRO A 1 686 ? -17.175 16.484 28.300 1.00 39.56 686 PRO A C 1
ATOM 5222 O O . PRO A 1 686 ? -17.833 17.459 28.678 1.00 39.56 686 PRO A O 1
ATOM 5225 N N . ALA A 1 687 ? -17.694 15.256 28.190 1.00 37.28 687 ALA A N 1
ATOM 5226 C CA . ALA A 1 687 ? -19.016 14.831 28.646 1.00 37.28 687 ALA A CA 1
ATOM 5227 C C . ALA A 1 687 ? -19.162 15.052 30.165 1.00 37.28 687 ALA A C 1
ATOM 5229 O O . ALA A 1 687 ? -18.912 14.177 30.994 1.00 37.28 687 ALA A O 1
ATOM 5230 N N . GLY A 1 688 ? -19.509 16.277 30.549 1.00 34.66 688 GLY A N 1
ATOM 5231 C CA . GLY A 1 688 ? -19.631 16.678 31.950 1.00 34.66 688 GLY A CA 1
ATOM 5232 C C . GLY A 1 688 ? -19.937 18.153 32.177 1.00 34.66 688 GLY A C 1
ATOM 5233 O O . GLY A 1 688 ? -20.296 18.523 33.294 1.00 34.66 688 GLY A O 1
ATOM 5234 N N . SER A 1 689 ? -19.857 19.005 31.152 1.00 31.64 689 SER A N 1
ATOM 5235 C CA . SER A 1 689 ? -20.348 20.374 31.267 1.00 31.64 689 SER A CA 1
ATOM 5236 C C . SER A 1 689 ? -21.831 20.414 30.878 1.00 31.64 689 SER A C 1
ATOM 5238 O O . SER A 1 689 ? -22.209 20.448 29.712 1.00 31.64 689 SER A O 1
ATOM 5240 N N . THR A 1 690 ? -22.705 20.357 31.881 1.00 33.12 690 THR A N 1
ATOM 5241 C CA . THR A 1 690 ? -24.089 20.820 31.751 1.00 33.12 690 THR A CA 1
ATOM 5242 C C . THR A 1 690 ? -24.057 22.338 31.573 1.00 33.12 690 THR A C 1
ATOM 5244 O O . THR A 1 690 ? -24.273 23.086 32.527 1.00 33.12 690 THR A O 1
ATOM 5247 N N . TYR A 1 691 ? -23.705 22.803 30.379 1.00 34.56 691 TYR A N 1
ATOM 5248 C CA . TYR A 1 691 ? -23.994 24.163 29.954 1.00 34.56 691 TYR A CA 1
ATOM 5249 C C . TYR A 1 691 ? -25.301 24.124 29.171 1.00 34.56 691 TYR A C 1
ATOM 5251 O O . TYR A 1 691 ? -25.325 23.888 27.967 1.00 34.56 691 TYR A O 1
ATOM 5259 N N . ASP A 1 692 ? -26.401 24.361 29.887 1.00 39.34 692 ASP A N 1
ATOM 5260 C CA . ASP A 1 692 ? -27.611 24.909 29.285 1.00 39.34 692 ASP A CA 1
ATOM 5261 C C . ASP A 1 692 ? -27.240 26.272 28.683 1.00 39.34 692 ASP A C 1
ATOM 5263 O O . ASP A 1 692 ? -27.181 27.290 29.378 1.00 39.34 692 ASP A O 1
ATOM 5267 N N . PHE A 1 693 ? -26.931 26.293 27.391 1.00 35.25 693 PHE A N 1
ATOM 5268 C CA . PHE A 1 693 ? -26.854 27.519 26.610 1.00 35.25 693 PHE A CA 1
ATOM 5269 C C . PHE A 1 693 ? -27.587 27.278 25.293 1.00 35.25 693 PHE A C 1
ATOM 5271 O O . PHE A 1 693 ? -27.209 26.407 24.513 1.00 35.25 693 PHE A O 1
ATOM 5278 N N . GLU A 1 694 ? -28.648 28.050 25.050 1.00 39.84 694 GLU A N 1
ATOM 5279 C CA . GLU A 1 694 ? -29.473 28.077 23.828 1.00 39.84 694 GLU A CA 1
ATOM 5280 C C . GLU A 1 694 ? -28.700 28.595 22.587 1.00 39.84 694 GLU A C 1
ATOM 5282 O O . GLU A 1 694 ? -29.224 29.324 21.750 1.00 39.84 694 GLU A O 1
ATOM 5287 N N . GLY A 1 695 ? -27.431 28.226 22.453 1.00 44.00 695 GLY A N 1
ATOM 5288 C CA . GLY A 1 695 ? -26.537 28.607 21.368 1.00 44.00 695 GLY A CA 1
ATOM 5289 C C . GLY A 1 695 ? -25.268 27.777 21.469 1.00 44.00 695 GLY A C 1
ATOM 5290 O O . GLY A 1 695 ? -24.267 28.248 22.003 1.00 44.00 695 GLY A O 1
ATOM 5291 N N . GLY A 1 696 ? -25.343 26.514 21.040 1.00 33.62 696 GLY A N 1
ATOM 5292 C CA . GLY A 1 696 ? -24.192 25.614 21.034 1.00 33.62 696 GLY A CA 1
ATOM 5293 C C . GLY A 1 696 ? -23.050 26.177 20.176 1.00 33.62 696 GLY A C 1
ATOM 5294 O O . GLY A 1 696 ? -23.326 26.854 19.180 1.00 33.62 696 GLY A O 1
ATOM 5295 N N . PRO A 1 697 ? -21.779 25.930 20.543 1.00 34.53 697 PRO A N 1
ATOM 5296 C CA . PRO A 1 697 ? -20.654 26.308 19.702 1.00 34.53 697 PRO A CA 1
ATOM 5297 C C . PRO A 1 697 ? -20.809 25.600 18.356 1.00 34.53 697 PRO A C 1
ATOM 5299 O O . PRO A 1 697 ? -20.936 24.376 18.301 1.00 34.53 697 PRO A O 1
ATOM 5302 N N . SER A 1 698 ? -20.837 26.367 17.264 1.00 43.03 698 SER A N 1
ATOM 5303 C CA . SER A 1 698 ? -20.650 25.772 15.948 1.00 43.03 698 SER A CA 1
ATOM 5304 C C . SER A 1 698 ? -19.291 25.085 15.976 1.00 43.03 698 SER A C 1
ATOM 5306 O O . SER A 1 698 ? -18.291 25.755 16.241 1.00 43.03 698 SER A O 1
ATOM 5308 N N . LEU A 1 699 ? -19.264 23.770 15.745 1.00 43.47 699 LEU A N 1
ATOM 5309 C CA . LEU A 1 699 ? -18.032 23.062 15.411 1.00 43.47 699 LEU A CA 1
ATOM 5310 C C . LEU A 1 699 ? -17.300 23.907 14.369 1.00 43.47 699 LEU A C 1
ATOM 5312 O O . LEU A 1 699 ? -17.914 24.316 13.383 1.00 43.47 699 LEU A O 1
ATOM 5316 N N . ASP A 1 700 ? -16.043 24.241 14.651 1.00 48.59 700 ASP A N 1
ATOM 5317 C CA . ASP A 1 700 ? -15.227 25.050 13.757 1.00 48.59 700 ASP A CA 1
ATOM 5318 C C . ASP A 1 700 ? -15.212 24.359 12.379 1.00 48.59 700 ASP A C 1
ATOM 5320 O O . ASP A 1 700 ? -14.736 23.221 12.287 1.00 48.59 700 ASP A O 1
ATOM 5324 N N . PRO A 1 701 ? -15.786 24.965 11.320 1.00 52.69 701 PRO A N 1
ATOM 5325 C CA . PRO A 1 701 ? -15.907 24.324 10.011 1.00 52.69 701 PRO A CA 1
ATOM 5326 C C . PRO A 1 701 ? -14.548 24.008 9.361 1.00 52.69 701 PRO A C 1
ATOM 5328 O O . PRO A 1 701 ? -14.513 23.383 8.305 1.00 52.69 701 PRO A O 1
ATOM 5331 N N . GLU A 1 702 ? -13.428 24.410 9.973 1.00 57.16 702 GLU A N 1
ATOM 5332 C CA . GLU A 1 702 ? -12.073 24.180 9.468 1.00 57.16 702 GLU A CA 1
ATOM 5333 C C . GLU A 1 702 ? -11.363 22.924 10.007 1.00 57.16 702 GLU A C 1
ATOM 5335 O O . GLU A 1 702 ? -10.213 22.676 9.623 1.00 57.16 702 GLU A O 1
ATOM 5340 N N . VAL A 1 703 ? -11.987 22.093 10.856 1.00 60.53 703 VAL A N 1
ATOM 5341 C CA . VAL A 1 703 ? -11.349 20.839 11.308 1.00 60.53 703 VAL A CA 1
ATOM 5342 C C . VAL A 1 703 ? -11.240 19.856 10.137 1.00 60.53 703 VAL A C 1
ATOM 5344 O O . VAL A 1 703 ? -12.144 19.069 9.864 1.00 60.53 703 VAL A O 1
ATOM 5347 N N . LYS A 1 704 ? -10.098 19.891 9.440 1.00 62.44 704 LYS A N 1
ATOM 5348 C CA . LYS A 1 704 ? -9.755 18.924 8.395 1.00 62.44 704 LYS A CA 1
ATOM 5349 C C . LYS A 1 704 ? -9.698 17.529 8.998 1.00 62.44 704 LYS A C 1
ATOM 5351 O O . LYS A 1 704 ? -8.868 17.255 9.866 1.00 62.44 704 LYS A O 1
ATOM 5356 N N . ILE A 1 705 ? -10.562 16.646 8.514 1.00 64.12 705 ILE A N 1
ATOM 5357 C CA . ILE A 1 705 ? -10.515 15.236 8.878 1.00 64.12 705 ILE A CA 1
ATOM 5358 C C . ILE A 1 705 ? -9.217 14.646 8.354 1.00 64.12 705 ILE A C 1
ATOM 5360 O O . ILE A 1 705 ? -8.876 14.771 7.178 1.00 64.12 705 ILE A O 1
ATOM 5364 N N . ASP A 1 706 ? -8.504 13.977 9.250 1.00 70.69 706 ASP A N 1
ATOM 5365 C CA . ASP A 1 706 ? -7.362 13.159 8.889 1.00 70.69 706 ASP A CA 1
ATOM 5366 C C . ASP A 1 706 ? -7.847 11.864 8.227 1.00 70.69 706 ASP A C 1
ATOM 5368 O O . ASP A 1 706 ? -8.054 10.828 8.868 1.00 70.69 706 ASP A O 1
ATOM 5372 N N . TRP A 1 707 ? -8.098 11.973 6.925 1.00 70.44 707 TRP A N 1
ATOM 5373 C CA . TRP A 1 707 ? -8.609 10.909 6.071 1.00 70.44 707 TRP A CA 1
ATOM 5374 C C . TRP A 1 707 ? -7.788 9.626 6.150 1.00 70.44 707 TRP A C 1
ATOM 5376 O O . TRP A 1 707 ? -8.355 8.529 6.143 1.00 70.44 707 TRP A O 1
ATOM 5386 N N . GLU A 1 708 ? -6.469 9.759 6.287 1.00 67.56 708 GLU A N 1
ATOM 5387 C CA . GLU A 1 708 ? -5.530 8.637 6.325 1.00 67.56 708 GLU A CA 1
ATOM 5388 C C . GLU A 1 708 ? -5.750 7.744 7.553 1.00 67.56 708 GLU A C 1
ATOM 5390 O O . GLU A 1 708 ? -5.532 6.532 7.492 1.00 67.56 708 GLU A O 1
ATOM 5395 N N . ASN A 1 709 ? -6.261 8.323 8.642 1.00 71.56 709 ASN A N 1
ATOM 5396 C CA . ASN A 1 709 ? -6.528 7.621 9.896 1.00 71.56 709 ASN A CA 1
ATOM 5397 C C . ASN A 1 709 ? -7.990 7.170 10.058 1.00 71.56 709 ASN A C 1
ATOM 5399 O O . ASN A 1 709 ? -8.305 6.429 10.991 1.00 71.56 709 ASN A O 1
ATOM 5403 N N . LYS A 1 710 ? -8.898 7.581 9.165 1.00 78.00 710 LYS A N 1
ATOM 5404 C CA . LYS A 1 710 ? -10.341 7.268 9.251 1.00 78.00 710 LYS A CA 1
ATOM 5405 C C . LYS A 1 710 ? -10.827 6.314 8.162 1.00 78.00 710 LYS A C 1
ATOM 5407 O O . LYS A 1 710 ? -11.864 5.673 8.336 1.00 78.00 710 LYS A O 1
ATOM 5412 N N . LEU A 1 711 ? -10.088 6.189 7.061 1.00 91.38 711 LEU A N 1
ATOM 5413 C CA . LEU A 1 711 ? -10.416 5.310 5.941 1.00 91.38 711 LEU A CA 1
ATOM 5414 C C . LEU A 1 711 ? -9.324 4.270 5.715 1.00 91.38 711 LEU A C 1
ATOM 5416 O O . LEU A 1 711 ? -8.134 4.552 5.826 1.00 91.38 711 LEU A O 1
ATOM 5420 N N . LEU A 1 712 ? -9.724 3.060 5.327 1.00 94.50 712 LEU A N 1
ATOM 5421 C CA . LEU A 1 712 ? -8.777 2.083 4.804 1.00 94.50 712 LEU A CA 1
ATOM 5422 C C . LEU A 1 712 ? -8.647 2.248 3.299 1.00 94.50 712 LEU A C 1
ATOM 5424 O O . LEU A 1 712 ? -9.568 1.930 2.549 1.00 94.50 712 LEU A O 1
ATOM 5428 N N . GLN A 1 713 ? -7.479 2.699 2.850 1.00 95.31 713 GLN A N 1
ATOM 5429 C CA . GLN A 1 713 ? -7.169 2.730 1.427 1.00 95.31 713 GLN A CA 1
ATOM 5430 C C . GLN A 1 713 ? -7.110 1.307 0.860 1.00 95.31 713 GLN A C 1
ATOM 5432 O O . GLN A 1 713 ? -6.333 0.461 1.313 1.00 95.31 713 GLN A O 1
ATOM 5437 N N . THR A 1 714 ? -7.917 1.078 -0.165 1.00 96.25 714 THR A N 1
ATOM 5438 C CA . THR A 1 714 ? -7.962 -0.134 -0.983 1.00 96.25 714 THR A CA 1
ATOM 5439 C C . THR A 1 714 ? -7.576 0.215 -2.419 1.00 96.25 714 THR A C 1
ATOM 5441 O O . THR A 1 714 ? -7.439 1.385 -2.779 1.00 96.25 714 THR A O 1
ATOM 5444 N N . TYR A 1 715 ? -7.346 -0.798 -3.245 1.00 95.25 715 TYR A N 1
ATOM 5445 C CA . TYR A 1 715 ? -6.803 -0.617 -4.582 1.00 95.25 715 TYR A CA 1
ATOM 5446 C C . TYR A 1 715 ? -7.605 -1.423 -5.602 1.00 95.25 715 TYR A C 1
ATOM 5448 O O . TYR A 1 715 ? -7.931 -2.580 -5.335 1.00 95.25 715 TYR A O 1
ATOM 5456 N N . PRO A 1 716 ? -7.873 -0.868 -6.792 1.00 92.81 716 PRO A N 1
ATOM 5457 C CA . PRO A 1 716 ? -8.512 -1.616 -7.873 1.00 92.81 716 PRO A CA 1
ATOM 5458 C C . PRO A 1 716 ? -7.580 -2.665 -8.503 1.00 92.81 716 PRO A C 1
ATOM 5460 O O . PRO A 1 716 ? -8.054 -3.601 -9.142 1.00 92.81 716 PRO A O 1
ATOM 5463 N N . TYR A 1 717 ? -6.262 -2.542 -8.300 1.00 92.81 717 TYR A N 1
ATOM 5464 C CA . TYR A 1 717 ? -5.250 -3.399 -8.919 1.00 92.81 717 TYR A CA 1
ATOM 5465 C C . TYR A 1 717 ? -4.318 -4.038 -7.895 1.00 92.81 717 TYR A C 1
ATOM 5467 O O . TYR A 1 717 ? -3.927 -3.415 -6.900 1.00 92.81 717 TYR A O 1
ATOM 5475 N N . PHE A 1 718 ? -3.905 -5.270 -8.192 1.00 94.31 718 PHE A N 1
ATOM 5476 C CA . PHE A 1 718 ? -3.024 -6.048 -7.331 1.00 94.31 718 PHE A CA 1
ATOM 5477 C C . PHE A 1 718 ? -1.669 -5.368 -7.118 1.00 94.31 718 PHE A C 1
ATOM 5479 O O . PHE A 1 718 ? -1.198 -5.304 -5.985 1.00 94.31 718 PHE A O 1
ATOM 5486 N N . GLY A 1 719 ? -1.048 -4.825 -8.173 1.00 94.19 719 GLY A N 1
ATOM 5487 C CA . GLY A 1 719 ? 0.291 -4.233 -8.086 1.00 94.19 719 GLY A CA 1
ATOM 5488 C C . GLY A 1 719 ? 0.376 -3.048 -7.125 1.00 94.19 719 GLY A C 1
ATOM 5489 O O . GLY A 1 719 ? 1.337 -2.931 -6.363 1.00 94.19 719 GLY A O 1
ATOM 5490 N N . LEU A 1 720 ? -0.656 -2.202 -7.096 1.00 94.69 720 LEU A N 1
ATOM 5491 C CA . LEU A 1 720 ? -0.722 -1.073 -6.165 1.00 94.69 720 LEU A CA 1
ATOM 5492 C C . LEU A 1 720 ? -0.864 -1.555 -4.716 1.00 94.69 720 LEU A C 1
ATOM 5494 O O . LEU A 1 720 ? -0.135 -1.095 -3.835 1.00 94.69 720 LEU A O 1
ATOM 5498 N N . ALA A 1 721 ? -1.729 -2.544 -4.472 1.00 96.38 721 ALA A N 1
ATOM 5499 C CA . ALA A 1 721 ? -1.852 -3.155 -3.152 1.00 96.38 721 ALA A CA 1
ATOM 5500 C C . ALA A 1 721 ? -0.567 -3.878 -2.723 1.00 96.38 721 ALA A C 1
ATOM 5502 O O . ALA A 1 721 ? -0.185 -3.800 -1.557 1.00 96.38 721 ALA A O 1
ATOM 5503 N N . ALA A 1 722 ? 0.132 -4.538 -3.648 1.00 96.38 722 ALA A N 1
ATOM 5504 C CA . ALA A 1 722 ? 1.404 -5.211 -3.398 1.00 96.38 722 ALA A CA 1
ATOM 5505 C C . ALA A 1 722 ? 2.507 -4.221 -3.010 1.00 96.38 722 ALA A C 1
ATOM 5507 O O . ALA A 1 722 ? 3.220 -4.446 -2.029 1.00 96.38 722 ALA A O 1
ATOM 5508 N N . GLN A 1 723 ? 2.604 -3.089 -3.709 1.00 96.31 723 GLN A N 1
ATOM 5509 C CA . GLN A 1 723 ? 3.523 -2.012 -3.345 1.00 96.31 723 GLN A CA 1
ATOM 5510 C C . GLN A 1 723 ? 3.183 -1.434 -1.965 1.00 96.31 723 GLN A C 1
ATOM 5512 O O . GLN A 1 723 ? 4.078 -1.239 -1.138 1.00 96.31 723 GLN A O 1
ATOM 5517 N N . ALA A 1 724 ? 1.898 -1.206 -1.679 1.00 96.31 724 ALA A N 1
ATOM 5518 C CA . ALA A 1 724 ? 1.448 -0.731 -0.374 1.00 96.31 724 ALA A CA 1
ATOM 5519 C C . ALA A 1 724 ? 1.765 -1.733 0.751 1.00 96.31 724 ALA A C 1
ATOM 5521 O O . ALA A 1 724 ? 2.263 -1.328 1.803 1.00 96.31 724 ALA A O 1
ATOM 5522 N N . ALA A 1 725 ? 1.545 -3.031 0.523 1.00 97.38 725 ALA A N 1
ATOM 5523 C CA . ALA A 1 725 ? 1.860 -4.105 1.463 1.00 97.38 725 ALA A CA 1
ATOM 5524 C C . ALA A 1 725 ? 3.365 -4.189 1.751 1.00 97.38 725 ALA A C 1
ATOM 5526 O O . ALA A 1 725 ? 3.768 -4.238 2.914 1.00 97.38 725 ALA A O 1
ATOM 5527 N N . ALA A 1 726 ? 4.204 -4.155 0.711 1.00 96.44 726 ALA A N 1
ATOM 5528 C CA . ALA A 1 726 ? 5.659 -4.159 0.848 1.00 96.44 726 ALA A CA 1
ATOM 5529 C C . ALA A 1 726 ? 6.159 -2.930 1.624 1.00 96.44 726 ALA A C 1
ATOM 5531 O O . ALA A 1 726 ? 6.936 -3.068 2.573 1.00 96.44 726 ALA A O 1
ATOM 5532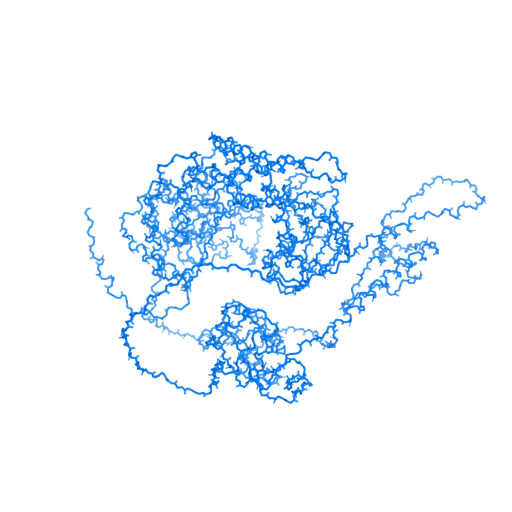 N N . ARG A 1 727 ? 5.646 -1.735 1.294 1.00 96.38 727 ARG A N 1
ATOM 5533 C CA . ARG A 1 727 ? 5.964 -0.487 2.004 1.00 96.38 727 ARG A CA 1
ATOM 5534 C C . ARG A 1 727 ? 5.586 -0.576 3.482 1.00 96.38 727 ARG A C 1
ATOM 5536 O O . ARG A 1 727 ? 6.463 -0.398 4.329 1.00 96.38 727 ARG A O 1
ATOM 5543 N N . LYS A 1 728 ? 4.333 -0.924 3.792 1.00 96.06 728 LYS A N 1
ATOM 5544 C CA . LYS A 1 728 ? 3.846 -1.092 5.172 1.00 96.06 728 LYS A CA 1
ATOM 5545 C C . LYS A 1 728 ? 4.683 -2.113 5.940 1.00 96.06 728 LYS A C 1
ATOM 5547 O O . LYS A 1 728 ? 5.131 -1.832 7.044 1.00 96.06 728 LYS A O 1
ATOM 5552 N N . ALA A 1 729 ? 4.975 -3.271 5.353 1.00 96.75 729 ALA A N 1
ATOM 5553 C CA . ALA A 1 729 ? 5.772 -4.298 6.017 1.00 96.75 729 ALA A CA 1
ATOM 5554 C C . ALA A 1 729 ? 7.226 -3.860 6.260 1.00 96.75 729 ALA A C 1
ATOM 5556 O O . ALA A 1 729 ? 7.773 -4.126 7.330 1.00 96.75 729 ALA A O 1
ATOM 5557 N N . SER A 1 730 ? 7.838 -3.128 5.323 1.00 95.69 730 SER A N 1
ATOM 5558 C CA . SER A 1 730 ? 9.193 -2.582 5.487 1.00 95.69 730 SER A CA 1
ATOM 5559 C C . SER A 1 730 ? 9.302 -1.578 6.643 1.00 95.69 730 SER A C 1
ATOM 5561 O O . SER A 1 730 ? 10.343 -1.521 7.304 1.00 95.69 730 SER A O 1
ATOM 5563 N N . GLN A 1 731 ? 8.223 -0.833 6.901 1.00 95.19 731 GLN A N 1
ATOM 5564 C CA . GLN A 1 731 ? 8.122 0.175 7.956 1.00 95.19 731 GLN A CA 1
ATOM 5565 C C . GLN A 1 731 ? 7.736 -0.453 9.302 1.00 95.19 731 GLN A C 1
ATOM 5567 O O . GLN A 1 731 ? 8.392 -0.201 10.309 1.00 95.19 731 GLN A O 1
ATOM 5572 N N . SER A 1 732 ? 6.704 -1.297 9.313 1.00 95.31 732 SER A N 1
ATOM 5573 C CA . SER A 1 732 ? 6.057 -1.800 10.530 1.00 95.31 732 SER A CA 1
ATOM 5574 C C . SER A 1 732 ? 6.619 -3.134 11.025 1.00 95.31 732 SER A C 1
ATOM 5576 O O . SER A 1 732 ? 6.701 -3.361 12.227 1.00 95.31 732 SER A O 1
ATOM 5578 N N . THR A 1 733 ? 7.033 -4.031 10.126 1.00 95.81 733 THR A N 1
ATOM 5579 C CA . THR A 1 733 ? 7.553 -5.364 10.480 1.00 95.81 733 THR A CA 1
ATOM 5580 C C . THR A 1 733 ? 8.805 -5.683 9.673 1.00 95.81 733 THR A C 1
ATOM 5582 O O . THR A 1 733 ? 8.828 -6.597 8.845 1.00 95.81 733 THR A O 1
ATOM 5585 N N . ARG A 1 734 ? 9.857 -4.887 9.893 1.00 94.81 734 ARG A N 1
ATOM 5586 C CA . ARG A 1 734 ? 11.105 -4.930 9.121 1.00 94.81 734 ARG A CA 1
ATOM 5587 C C . ARG A 1 734 ? 11.657 -6.354 8.996 1.00 94.81 734 ARG A C 1
ATOM 5589 O O . ARG A 1 734 ? 11.849 -7.045 9.992 1.00 94.81 734 ARG A O 1
ATOM 5596 N N . GLY A 1 735 ? 11.952 -6.765 7.764 1.00 93.31 735 GLY A N 1
ATOM 5597 C CA . GLY A 1 735 ? 12.453 -8.109 7.458 1.00 93.31 735 GLY A CA 1
ATOM 5598 C C . GLY A 1 735 ? 11.365 -9.165 7.238 1.00 93.31 735 GLY A C 1
ATOM 5599 O O . GLY A 1 735 ? 11.706 -10.308 6.942 1.00 93.31 735 GLY A O 1
ATOM 5600 N N . PHE A 1 736 ? 10.081 -8.800 7.319 1.00 95.50 736 PHE A N 1
ATOM 5601 C CA . PHE A 1 736 ? 8.958 -9.680 6.993 1.00 95.50 736 PHE A CA 1
ATOM 5602 C C . PHE A 1 736 ? 8.178 -9.191 5.778 1.00 95.50 736 PHE A C 1
ATOM 5604 O O . PHE A 1 736 ? 7.936 -8.003 5.613 1.00 95.50 736 PHE A O 1
ATOM 5611 N N . HIS A 1 737 ? 7.753 -10.136 4.946 1.00 95.44 737 HIS A N 1
ATOM 5612 C CA . HIS A 1 737 ? 6.952 -9.887 3.753 1.00 95.44 737 HIS A CA 1
ATOM 5613 C C . HIS A 1 737 ? 5.565 -9.328 4.083 1.00 95.44 737 HIS A C 1
ATOM 5615 O O . HIS A 1 737 ? 4.927 -9.777 5.044 1.00 95.44 737 HIS A O 1
ATOM 5621 N N . GLY A 1 738 ? 5.104 -8.395 3.247 1.00 96.56 738 GLY A N 1
ATOM 5622 C CA . GLY A 1 738 ? 3.729 -7.902 3.264 1.00 96.56 738 GLY A CA 1
ATOM 5623 C C . GLY A 1 738 ? 2.748 -8.915 2.676 1.00 96.56 738 GLY A C 1
ATOM 5624 O O . GLY A 1 738 ? 3.145 -9.917 2.071 1.00 96.56 738 GLY A O 1
ATOM 5625 N N . VAL A 1 739 ? 1.460 -8.647 2.858 1.00 97.69 739 VAL A N 1
ATOM 5626 C CA . VAL A 1 739 ? 0.359 -9.483 2.373 1.00 97.69 739 VAL A CA 1
ATOM 5627 C C . VAL A 1 739 ? -0.624 -8.623 1.595 1.00 97.69 739 VAL A C 1
ATOM 5629 O O . VAL A 1 739 ? -0.999 -7.538 2.041 1.00 97.69 739 VAL A O 1
ATOM 5632 N N . VAL A 1 740 ? -1.043 -9.118 0.435 1.00 97.50 740 VAL A N 1
ATOM 5633 C CA . VAL A 1 740 ? -2.161 -8.562 -0.324 1.00 97.50 740 VAL A CA 1
ATOM 5634 C C . VAL A 1 740 ? -3.377 -9.440 -0.100 1.00 97.50 740 VAL A C 1
ATOM 5636 O O . VAL A 1 740 ? -3.329 -10.650 -0.313 1.00 97.50 740 VAL A O 1
ATOM 5639 N N . TYR A 1 741 ? -4.465 -8.810 0.307 1.00 97.88 741 TYR A N 1
ATOM 5640 C CA . TYR A 1 741 ? -5.767 -9.409 0.524 1.00 97.88 741 TYR A CA 1
ATOM 5641 C C . TYR A 1 741 ? -6.680 -9.056 -0.644 1.00 97.88 741 TYR A C 1
ATOM 5643 O O . TYR A 1 741 ? -6.796 -7.887 -1.015 1.00 97.88 741 TYR A O 1
ATOM 5651 N N . ALA A 1 742 ? -7.329 -10.064 -1.212 1.00 96.81 742 ALA A N 1
ATOM 5652 C CA . ALA A 1 742 ? -8.463 -9.880 -2.100 1.00 96.81 742 ALA A CA 1
ATOM 5653 C C . ALA A 1 742 ? -9.727 -9.760 -1.252 1.00 96.81 742 ALA A C 1
ATOM 5655 O O . ALA A 1 742 ? -9.989 -10.616 -0.405 1.00 96.81 742 ALA A O 1
ATOM 5656 N N . VAL A 1 743 ? -10.497 -8.700 -1.458 1.00 96.94 743 VAL A N 1
ATOM 5657 C CA . VAL A 1 743 ? -11.641 -8.348 -0.615 1.00 96.94 743 VAL A CA 1
ATOM 5658 C C . VAL A 1 743 ? -12.873 -8.208 -1.491 1.00 96.94 743 VAL A C 1
ATOM 5660 O O . VAL A 1 743 ? -12.828 -7.529 -2.517 1.00 96.94 743 VAL A O 1
ATOM 5663 N N . HIS A 1 744 ? -13.979 -8.830 -1.088 1.00 96.69 744 HIS A N 1
ATOM 5664 C CA . HIS A 1 744 ? -15.268 -8.575 -1.714 1.00 96.69 744 HIS A CA 1
ATOM 5665 C C . HIS A 1 744 ? -15.749 -7.178 -1.316 1.00 96.69 744 HIS A C 1
ATOM 5667 O O . HIS A 1 744 ? -15.937 -6.880 -0.134 1.00 96.69 744 HIS A O 1
ATOM 5673 N N . ALA A 1 745 ? -15.937 -6.315 -2.309 1.00 96.62 745 ALA A N 1
ATOM 5674 C CA . ALA A 1 745 ? -16.431 -4.971 -2.097 1.00 96.62 745 ALA A CA 1
ATOM 5675 C C . ALA A 1 745 ? -17.904 -5.020 -1.686 1.00 96.62 745 ALA A C 1
ATOM 5677 O O . ALA A 1 745 ? -18.714 -5.778 -2.219 1.00 96.62 745 ALA A O 1
ATOM 5678 N N . THR A 1 746 ? -18.239 -4.196 -0.714 1.00 97.62 746 THR A N 1
ATOM 5679 C CA . THR A 1 746 ? -19.577 -4.033 -0.146 1.00 97.62 746 THR A CA 1
ATOM 5680 C C . THR A 1 746 ? -19.906 -2.544 -0.146 1.00 97.62 746 THR A C 1
ATOM 5682 O O . THR A 1 746 ? -19.006 -1.739 -0.382 1.00 97.62 746 THR A O 1
ATOM 5685 N N . PRO A 1 747 ? -21.149 -2.126 0.145 1.00 97.56 747 PRO A N 1
ATOM 5686 C CA . PRO A 1 747 ? -21.512 -0.718 0.020 1.00 97.56 747 PRO A CA 1
ATOM 5687 C C . PRO A 1 747 ? -20.686 0.241 0.894 1.00 97.56 747 PRO A C 1
ATOM 5689 O O . PRO A 1 747 ? -20.583 1.411 0.552 1.00 97.56 747 PRO A O 1
ATOM 5692 N N . ASN A 1 748 ? -20.053 -0.218 1.985 1.00 97.12 748 ASN A N 1
ATOM 5693 C CA . ASN A 1 748 ? -19.129 0.620 2.764 1.00 97.12 748 ASN A CA 1
ATOM 5694 C C . ASN A 1 748 ? -17.767 0.861 2.075 1.00 97.12 748 ASN A C 1
ATOM 5696 O O . ASN A 1 748 ? -16.952 1.621 2.594 1.00 97.12 748 ASN A O 1
ATOM 5700 N N . VAL A 1 749 ? -17.494 0.202 0.947 1.00 97.06 749 VAL A N 1
ATOM 5701 C CA . VAL A 1 749 ? -16.352 0.479 0.073 1.00 97.06 749 VAL A CA 1
ATOM 5702 C C . VAL A 1 749 ? -16.791 1.482 -0.979 1.00 97.06 749 VAL A C 1
ATOM 5704 O O . VAL A 1 749 ? -17.754 1.242 -1.699 1.00 97.06 749 VAL A O 1
ATOM 5707 N N . ILE A 1 750 ? -16.071 2.585 -1.091 1.00 94.75 750 ILE A N 1
ATOM 5708 C CA . ILE A 1 750 ? -16.321 3.635 -2.069 1.00 94.75 750 ILE A CA 1
ATOM 5709 C C . ILE A 1 750 ? -15.385 3.430 -3.250 1.00 94.75 750 ILE A C 1
ATOM 5711 O O . ILE A 1 750 ? -14.175 3.277 -3.065 1.00 94.75 750 ILE A O 1
ATOM 5715 N N . SER A 1 751 ? -15.937 3.443 -4.458 1.00 91.12 751 SER A N 1
ATOM 5716 C CA . SER A 1 751 ? -15.171 3.341 -5.698 1.00 91.12 751 SER A CA 1
ATOM 5717 C C . SER A 1 751 ? -15.051 4.701 -6.382 1.00 91.12 751 SER A C 1
ATOM 5719 O O . SER A 1 751 ? -15.924 5.073 -7.163 1.00 91.12 751 SER A O 1
ATOM 5721 N N . ALA A 1 752 ? -13.955 5.416 -6.130 1.00 85.19 752 ALA A N 1
ATOM 5722 C CA . ALA A 1 752 ? -13.549 6.593 -6.902 1.00 85.19 752 ALA A CA 1
ATOM 5723 C C . ALA A 1 752 ? -12.242 6.299 -7.669 1.00 85.19 752 ALA A C 1
ATOM 5725 O O . ALA A 1 752 ? -11.896 5.137 -7.884 1.00 85.19 752 ALA A O 1
ATOM 5726 N N . GLU A 1 753 ? -11.492 7.335 -8.059 1.00 81.94 753 GLU A N 1
ATOM 5727 C CA . GLU A 1 753 ? -10.113 7.195 -8.570 1.00 81.94 753 GLU A CA 1
ATOM 5728 C C . GLU A 1 753 ? -9.223 6.397 -7.597 1.00 81.94 753 GLU A C 1
ATOM 5730 O O . GLU A 1 753 ? -8.341 5.627 -7.984 1.00 81.94 753 GLU A O 1
ATOM 5735 N N . HIS A 1 754 ? -9.513 6.533 -6.306 1.00 84.12 754 HIS A N 1
ATOM 5736 C CA . HIS A 1 754 ? -9.011 5.674 -5.250 1.00 84.12 754 HIS A CA 1
ATOM 5737 C C . HIS A 1 754 ? -10.185 4.970 -4.578 1.00 84.12 754 HIS A C 1
ATOM 5739 O O . HIS A 1 754 ? -11.273 5.532 -4.438 1.00 84.12 754 HIS A O 1
ATOM 5745 N N . SER A 1 755 ? -9.971 3.723 -4.168 1.00 91.56 755 SER A N 1
ATOM 5746 C CA . SER A 1 755 ? -10.995 2.957 -3.469 1.00 91.56 755 SER A CA 1
ATOM 5747 C C . SER A 1 755 ? -10.750 3.020 -1.965 1.00 91.56 755 SER A C 1
ATOM 5749 O O . SER A 1 755 ? -9.628 2.806 -1.509 1.00 91.56 755 SER A O 1
ATOM 5751 N N . PHE A 1 756 ? -11.785 3.253 -1.165 1.00 94.94 756 PHE A N 1
ATOM 5752 C CA . PHE A 1 756 ? -11.654 3.343 0.294 1.00 94.94 756 PHE A CA 1
ATOM 5753 C C . PHE A 1 756 ? -12.719 2.509 0.987 1.00 94.94 756 PHE A C 1
ATOM 5755 O O . PHE A 1 756 ? -13.885 2.590 0.626 1.00 94.94 756 PHE A O 1
ATOM 5762 N N . ALA A 1 757 ? -12.342 1.741 2.005 1.00 96.31 757 ALA A N 1
ATOM 5763 C CA . ALA A 1 757 ? -13.290 1.082 2.891 1.00 96.31 757 ALA A CA 1
ATOM 5764 C C . ALA A 1 757 ? -13.541 1.964 4.121 1.00 96.31 757 ALA A C 1
ATOM 5766 O O . ALA A 1 757 ? -12.635 2.202 4.929 1.00 96.31 757 ALA A O 1
ATOM 5767 N N . VAL A 1 758 ? -14.775 2.452 4.261 1.00 95.06 758 VAL A N 1
ATOM 5768 C CA . VAL A 1 758 ? -15.206 3.261 5.405 1.00 95.06 758 VAL A CA 1
ATOM 5769 C C . VAL A 1 758 ? -15.453 2.348 6.603 1.00 95.06 758 VAL A C 1
ATOM 5771 O O . VAL A 1 758 ? -16.136 1.326 6.502 1.00 95.06 758 VAL A O 1
ATOM 5774 N N . GLY A 1 759 ? -14.852 2.699 7.741 1.00 92.81 759 GLY A N 1
ATOM 5775 C CA . GLY A 1 759 ? -14.978 1.975 9.009 1.00 92.81 759 GLY A CA 1
ATOM 5776 C C . GLY A 1 759 ? -14.151 0.695 9.128 1.00 92.81 759 GLY A C 1
ATOM 5777 O O . GLY A 1 759 ? -13.887 0.266 10.249 1.00 92.81 759 GLY A O 1
ATOM 5778 N N . GLY A 1 760 ? -13.700 0.109 8.019 1.00 95.75 760 GLY A N 1
ATOM 5779 C CA . GLY A 1 760 ? -12.858 -1.082 8.025 1.00 95.75 760 GLY A CA 1
ATOM 5780 C C . GLY A 1 760 ? -13.249 -2.127 6.983 1.00 95.75 760 GLY A C 1
ATOM 5781 O O . GLY A 1 760 ? -14.145 -1.925 6.165 1.00 95.75 760 GLY A O 1
ATOM 5782 N N . ILE A 1 761 ? -12.568 -3.267 7.044 1.00 98.19 761 ILE A N 1
ATOM 5783 C CA . ILE A 1 761 ? -12.833 -4.468 6.248 1.00 98.19 761 ILE A CA 1
ATOM 5784 C C . ILE A 1 761 ? -12.970 -5.631 7.227 1.00 98.19 761 ILE A C 1
ATOM 5786 O O . ILE A 1 761 ? -12.030 -5.922 7.963 1.00 98.19 761 ILE A O 1
ATOM 5790 N N . LEU A 1 762 ? -14.110 -6.314 7.250 1.00 98.06 762 LEU A N 1
ATOM 5791 C CA . LEU A 1 762 ? -14.298 -7.512 8.068 1.00 98.06 762 LEU A CA 1
ATOM 5792 C C . LEU A 1 762 ? -13.460 -8.672 7.534 1.00 98.06 762 LEU A C 1
ATOM 5794 O O . LEU A 1 762 ? -13.317 -8.848 6.323 1.00 98.06 762 LEU A O 1
ATOM 5798 N N . TRP A 1 763 ? -12.996 -9.545 8.427 1.00 98.19 763 TRP A N 1
ATOM 5799 C CA . TRP A 1 763 ? -12.309 -10.772 8.017 1.00 98.19 763 TRP A CA 1
ATOM 5800 C C . TRP A 1 763 ? -13.169 -11.643 7.087 1.00 98.19 763 TRP A C 1
ATOM 5802 O O . TRP A 1 763 ? -12.658 -12.213 6.129 1.00 98.19 763 TRP A O 1
ATOM 5812 N N . SER A 1 764 ? -14.484 -11.691 7.306 1.00 98.12 764 SER A N 1
ATOM 5813 C CA . SER A 1 764 ? -15.412 -12.439 6.451 1.00 98.12 764 SER A CA 1
ATOM 5814 C C . SER A 1 764 ? -15.615 -11.833 5.056 1.00 98.12 764 SER A C 1
ATOM 5816 O O . SER A 1 764 ? -16.155 -12.511 4.189 1.00 98.12 764 SER A O 1
ATOM 5818 N N . GLN A 1 765 ? -15.185 -10.587 4.811 1.00 97.81 765 GLN A N 1
ATOM 5819 C CA . GLN A 1 765 ? -15.177 -9.983 3.468 1.00 97.81 765 GLN A CA 1
ATOM 5820 C C . GLN A 1 765 ? -13.941 -10.378 2.652 1.00 97.81 765 GLN A C 1
ATOM 5822 O O . GLN A 1 765 ? -13.923 -10.204 1.433 1.00 97.81 765 GLN A O 1
ATOM 5827 N N . VAL A 1 766 ? -12.886 -10.868 3.305 1.00 97.88 766 VAL A N 1
ATOM 5828 C CA . VAL A 1 766 ? -11.642 -11.268 2.644 1.00 97.88 766 VAL A CA 1
ATOM 5829 C C . VAL A 1 766 ? -11.881 -12.585 1.912 1.00 97.88 766 VAL A C 1
ATOM 5831 O O . VAL A 1 766 ? -12.206 -13.582 2.545 1.00 97.88 766 VAL A O 1
ATOM 5834 N N . LEU A 1 767 ? -11.684 -12.602 0.596 1.00 96.25 767 LEU A N 1
ATOM 5835 C CA . LEU A 1 767 ? -11.820 -13.792 -0.253 1.00 96.25 767 LEU A CA 1
ATOM 5836 C C . LEU A 1 767 ? -10.586 -14.693 -0.173 1.00 96.25 767 LEU A C 1
ATOM 5838 O O . LEU A 1 767 ? -10.676 -15.917 -0.223 1.00 96.25 767 LEU A O 1
ATOM 5842 N N . GLY A 1 768 ? -9.413 -14.079 -0.055 1.00 95.94 768 GLY A N 1
ATOM 5843 C CA . GLY A 1 768 ? -8.138 -14.775 -0.014 1.00 95.94 768 GLY A CA 1
ATOM 5844 C C . GLY A 1 768 ? -6.968 -13.813 0.104 1.00 95.94 768 GLY A C 1
ATOM 5845 O O . GLY A 1 768 ? -7.142 -12.592 0.145 1.00 95.94 768 GLY A O 1
ATOM 5846 N N . TRP A 1 769 ? -5.759 -14.357 0.164 1.00 97.00 769 TRP A N 1
ATOM 5847 C CA . TRP A 1 769 ? -4.540 -13.564 0.313 1.00 97.00 769 TRP A CA 1
ATOM 5848 C C . TRP A 1 769 ? -3.345 -14.180 -0.407 1.00 97.00 769 TRP A C 1
ATOM 5850 O O . TRP A 1 769 ? -3.307 -15.377 -0.682 1.00 97.00 769 TRP A O 1
ATOM 5860 N N . VAL A 1 770 ? -2.329 -13.360 -0.653 1.00 95.69 770 VAL A N 1
ATOM 5861 C CA . VAL A 1 770 ? -1.016 -13.787 -1.142 1.00 95.69 770 VAL A CA 1
ATOM 5862 C C . VAL A 1 770 ? 0.069 -12.930 -0.493 1.00 95.69 770 VAL A C 1
ATOM 5864 O O . VAL A 1 770 ? -0.121 -11.736 -0.261 1.00 95.69 770 VAL A O 1
ATOM 5867 N N . GLN A 1 771 ? 1.213 -13.527 -0.154 1.00 95.44 771 GLN A N 1
ATOM 5868 C CA . GLN A 1 771 ? 2.348 -12.747 0.337 1.00 95.44 771 GLN A CA 1
ATOM 5869 C C . GLN A 1 771 ? 3.131 -12.142 -0.827 1.00 95.44 771 GLN A C 1
ATOM 5871 O O . GLN A 1 771 ? 3.277 -12.770 -1.873 1.00 95.44 771 GLN A O 1
ATOM 5876 N N . VAL A 1 772 ? 3.682 -10.947 -0.618 1.00 94.75 772 VAL A N 1
ATOM 5877 C CA . VAL A 1 772 ? 4.470 -10.231 -1.631 1.00 94.75 772 VAL A CA 1
ATOM 5878 C C . VAL A 1 772 ? 5.912 -9.975 -1.176 1.00 94.75 772 VAL A C 1
ATOM 5880 O O . VAL A 1 772 ? 6.174 -9.846 0.027 1.00 94.75 772 VAL A O 1
ATOM 5883 N N . PRO A 1 773 ? 6.885 -9.907 -2.104 1.00 92.56 773 PRO A N 1
ATOM 5884 C CA . PRO A 1 773 ? 8.273 -9.596 -1.774 1.00 92.56 773 PRO A CA 1
ATOM 5885 C C . PRO A 1 773 ? 8.419 -8.294 -0.971 1.00 92.56 773 PRO A C 1
ATOM 5887 O O . PRO A 1 773 ? 7.711 -7.319 -1.205 1.00 92.56 773 PRO A O 1
ATOM 5890 N N . LEU A 1 774 ? 9.378 -8.270 -0.039 1.00 91.75 774 LEU A N 1
ATOM 5891 C CA . LEU A 1 774 ? 9.683 -7.120 0.831 1.00 91.75 774 LEU A CA 1
ATOM 5892 C C . LEU A 1 774 ? 9.952 -5.818 0.065 1.00 91.75 774 LEU A C 1
ATOM 5894 O O . LEU A 1 774 ? 9.701 -4.728 0.566 1.00 91.75 774 LEU A O 1
ATOM 5898 N N . ASN A 1 775 ? 10.506 -5.954 -1.131 1.00 91.62 775 ASN A N 1
ATOM 5899 C CA . ASN A 1 775 ? 10.930 -4.887 -2.021 1.00 91.62 775 ASN A CA 1
ATOM 5900 C C . ASN A 1 775 ? 10.091 -4.862 -3.305 1.00 91.62 775 ASN A C 1
ATOM 5902 O O . ASN A 1 775 ? 10.597 -4.450 -4.349 1.00 91.62 775 ASN A O 1
ATOM 5906 N N . TYR A 1 776 ? 8.841 -5.338 -3.253 1.00 94.19 776 TYR A N 1
ATOM 5907 C CA . TYR A 1 776 ? 7.955 -5.258 -4.407 1.00 94.19 776 TYR A CA 1
ATOM 5908 C C . TYR A 1 776 ? 7.834 -3.802 -4.871 1.00 94.19 776 TYR A C 1
ATOM 5910 O O . TYR A 1 776 ? 7.526 -2.899 -4.088 1.00 94.19 776 TYR A O 1
ATOM 5918 N N . THR A 1 777 ? 8.076 -3.585 -6.159 1.00 93.12 777 THR A N 1
ATOM 5919 C CA . THR A 1 777 ? 7.922 -2.291 -6.820 1.00 93.12 777 THR A CA 1
ATOM 5920 C C . THR A 1 777 ? 6.941 -2.452 -7.966 1.00 93.12 777 THR A C 1
ATOM 5922 O O . THR A 1 777 ? 6.936 -3.480 -8.643 1.00 93.12 777 THR A O 1
ATOM 5925 N N . LEU A 1 778 ? 6.081 -1.449 -8.155 1.00 92.38 778 LEU A N 1
ATOM 5926 C CA . LEU A 1 778 ? 5.195 -1.433 -9.307 1.00 92.38 778 LEU A CA 1
ATOM 5927 C C . LEU A 1 778 ? 6.068 -1.334 -10.568 1.00 92.38 778 LEU A C 1
ATOM 5929 O O . LEU A 1 778 ? 6.934 -0.455 -10.626 1.00 92.38 778 LEU A O 1
ATOM 5933 N N . PRO A 1 779 ? 5.889 -2.220 -11.555 1.00 89.56 779 PRO A N 1
ATOM 5934 C CA . PRO A 1 779 ? 6.650 -2.135 -12.785 1.00 89.56 779 PRO A CA 1
ATOM 5935 C C . PRO A 1 779 ? 6.332 -0.858 -13.554 1.00 89.56 779 PRO A C 1
ATOM 5937 O O . PRO A 1 779 ? 5.199 -0.379 -13.552 1.00 89.56 779 PRO A O 1
ATOM 5940 N N . SER A 1 780 ? 7.341 -0.331 -14.245 1.00 88.00 780 SER A N 1
ATOM 5941 C CA . SER A 1 780 ? 7.130 0.756 -15.195 1.00 88.00 780 SER A CA 1
ATOM 5942 C C . SER A 1 780 ? 6.297 0.238 -16.366 1.00 88.00 780 SER A C 1
ATOM 5944 O O . SER A 1 780 ? 6.603 -0.807 -16.941 1.00 88.00 780 SER A O 1
ATOM 5946 N N . TYR A 1 781 ? 5.236 0.969 -16.687 1.00 85.88 781 TYR A N 1
ATOM 5947 C CA . TYR A 1 781 ? 4.383 0.721 -17.837 1.00 85.88 781 TYR A CA 1
ATOM 5948 C C . TYR A 1 781 ? 4.603 1.844 -18.844 1.00 85.88 781 TYR A C 1
ATOM 5950 O O . TYR A 1 781 ? 4.358 3.008 -18.531 1.00 85.88 781 TYR A O 1
ATOM 5958 N N . ASP A 1 782 ? 5.090 1.487 -20.031 1.00 88.12 782 ASP A N 1
ATOM 5959 C CA . ASP A 1 782 ? 5.080 2.378 -21.190 1.00 88.12 782 ASP A CA 1
ATOM 5960 C C . ASP A 1 782 ? 3.917 1.961 -22.112 1.00 88.12 782 ASP A C 1
ATOM 5962 O O . ASP A 1 782 ? 4.002 0.897 -22.740 1.00 88.12 782 ASP A O 1
ATOM 5966 N N . PRO A 1 783 ? 2.848 2.768 -22.219 1.00 84.75 783 PRO A N 1
ATOM 5967 C CA . PRO A 1 783 ? 1.703 2.478 -23.081 1.00 84.75 783 PRO A CA 1
ATOM 5968 C C . PRO A 1 783 ? 2.080 2.296 -24.557 1.00 84.75 783 PRO A C 1
ATOM 5970 O O . PRO A 1 783 ? 1.412 1.559 -25.286 1.00 84.75 783 PRO A O 1
ATOM 5973 N N . LYS A 1 784 ? 3.179 2.912 -25.017 1.00 87.38 784 LYS A N 1
ATOM 5974 C CA . LYS A 1 784 ? 3.673 2.745 -26.394 1.00 87.38 784 LYS A CA 1
ATOM 5975 C C . LYS A 1 784 ? 4.290 1.370 -26.611 1.00 87.38 784 LYS A C 1
ATOM 5977 O O . LYS A 1 784 ? 4.204 0.815 -27.708 1.00 87.38 784 LYS A O 1
ATOM 5982 N N . GLU A 1 785 ? 4.919 0.815 -25.582 1.00 88.19 785 GLU A N 1
ATOM 5983 C CA . GLU A 1 785 ? 5.543 -0.505 -25.649 1.00 88.19 785 GLU A CA 1
ATOM 5984 C C . GLU A 1 785 ? 4.539 -1.633 -25.390 1.00 88.19 785 GLU A C 1
ATOM 5986 O O . GLU A 1 785 ? 4.690 -2.721 -25.961 1.00 88.19 785 GLU A O 1
ATOM 5991 N N . HIS A 1 786 ? 3.490 -1.356 -24.612 1.00 88.12 786 HIS A N 1
ATOM 5992 C CA . HIS A 1 786 ? 2.514 -2.323 -24.114 1.00 88.12 786 HIS A CA 1
ATOM 5993 C C . HIS A 1 786 ? 1.130 -2.091 -24.720 1.00 88.12 786 HIS A C 1
ATOM 5995 O O . HIS A 1 786 ? 0.172 -1.745 -24.038 1.00 88.12 786 HIS A O 1
ATOM 6001 N N . SER A 1 787 ? 1.011 -2.325 -26.028 1.00 88.94 787 SER A N 1
ATOM 6002 C CA . SER A 1 787 ? -0.295 -2.297 -26.688 1.00 88.94 787 SER A CA 1
ATOM 6003 C C . SER A 1 787 ? -1.284 -3.273 -26.034 1.00 88.94 787 SER A C 1
ATOM 6005 O O . SER A 1 787 ? -0.883 -4.311 -25.497 1.00 88.94 787 SER A O 1
ATOM 6007 N N . ARG A 1 788 ? -2.589 -2.996 -26.161 1.00 87.00 788 ARG A N 1
ATOM 6008 C CA . ARG A 1 788 ? -3.686 -3.868 -25.693 1.00 87.00 788 ARG A CA 1
ATOM 6009 C C . ARG A 1 788 ? -3.453 -5.349 -26.022 1.00 87.00 788 ARG A C 1
ATOM 6011 O O . ARG A 1 788 ? -3.600 -6.208 -25.160 1.00 87.00 788 ARG A O 1
ATOM 6018 N N . ALA A 1 789 ? -3.023 -5.643 -27.252 1.00 88.75 789 ALA A N 1
ATOM 6019 C CA . ALA A 1 789 ? -2.740 -7.005 -27.708 1.00 88.75 789 ALA A CA 1
ATOM 6020 C C . ALA A 1 789 ? -1.574 -7.665 -26.949 1.00 88.75 789 ALA A C 1
ATOM 6022 O O . ALA A 1 789 ? -1.654 -8.840 -26.601 1.00 88.75 789 ALA A O 1
ATOM 6023 N N . LYS A 1 790 ? -0.507 -6.914 -26.647 1.00 88.75 790 LYS A N 1
ATOM 6024 C CA . LYS A 1 790 ? 0.611 -7.420 -25.838 1.00 88.75 790 LYS A CA 1
ATOM 6025 C C . LYS A 1 790 ? 0.200 -7.626 -24.386 1.00 88.75 790 LYS A C 1
ATOM 6027 O O . LYS A 1 790 ? 0.579 -8.629 -23.791 1.00 88.75 790 LYS A O 1
ATOM 6032 N N . MET A 1 791 ? -0.590 -6.713 -23.819 1.00 87.88 791 MET A N 1
ATOM 6033 C CA . MET A 1 791 ? -1.129 -6.879 -22.466 1.00 87.88 791 MET A CA 1
ATOM 6034 C C . MET A 1 791 ? -1.997 -8.134 -22.373 1.00 87.88 791 MET A C 1
ATOM 6036 O O . MET A 1 791 ? -1.790 -8.950 -21.476 1.00 87.88 791 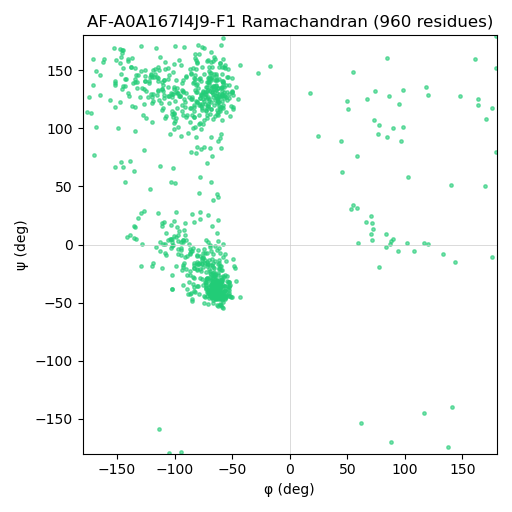MET A O 1
ATOM 6040 N N . GLN A 1 792 ? -2.887 -8.348 -23.343 1.00 87.50 792 GLN A N 1
ATOM 6041 C CA . GLN A 1 792 ? -3.674 -9.575 -23.446 1.00 87.50 792 GLN A CA 1
ATOM 6042 C C . GLN A 1 792 ? -2.777 -10.822 -23.515 1.00 87.50 792 GLN A C 1
ATOM 6044 O O . GLN A 1 792 ? -3.010 -11.782 -22.784 1.00 87.50 792 GLN A O 1
ATOM 6049 N N . GLU A 1 793 ? -1.710 -10.797 -24.319 1.00 89.62 793 GLU A N 1
ATOM 6050 C CA . GLU A 1 793 ? -0.745 -11.901 -24.392 1.00 89.62 793 GLU A CA 1
ATOM 6051 C C . GLU A 1 793 ? -0.058 -12.164 -23.039 1.00 89.62 793 GLU A C 1
ATOM 6053 O O . GLU A 1 793 ? 0.089 -13.319 -22.630 1.00 89.62 793 GLU A O 1
ATOM 6058 N N . HIS A 1 794 ? 0.337 -11.110 -22.314 1.00 88.75 794 HIS A N 1
ATOM 6059 C CA . HIS A 1 794 ? 0.908 -11.234 -20.971 1.00 88.75 794 HIS A CA 1
ATOM 6060 C C . HIS A 1 794 ? -0.074 -11.889 -19.995 1.00 88.75 794 HIS A C 1
ATOM 6062 O O . HIS A 1 794 ? 0.337 -12.781 -19.247 1.00 88.75 794 HIS A O 1
ATOM 6068 N N . PHE A 1 795 ? -1.351 -11.498 -20.032 1.00 88.56 795 PHE A N 1
ATOM 6069 C CA . PHE A 1 795 ? -2.407 -12.112 -19.227 1.00 88.56 795 PHE A CA 1
ATOM 6070 C C . PHE A 1 795 ? -2.608 -13.582 -19.577 1.00 88.56 795 PHE A C 1
ATOM 6072 O O . PHE A 1 795 ? -2.516 -14.434 -18.696 1.00 88.56 795 PHE A O 1
ATOM 6079 N N . GLU A 1 796 ? -2.805 -13.910 -20.853 1.00 88.81 796 GLU A N 1
ATOM 6080 C CA . GLU A 1 796 ? -2.979 -15.297 -21.295 1.00 88.81 796 GLU A CA 1
ATOM 6081 C C . GLU A 1 796 ? -1.798 -16.180 -20.887 1.00 88.81 796 GLU A C 1
ATOM 6083 O O . GLU A 1 796 ? -1.987 -17.325 -20.470 1.00 88.81 796 GLU A O 1
ATOM 6088 N N . ARG A 1 797 ? -0.573 -15.655 -20.989 1.00 90.31 797 ARG A N 1
ATOM 6089 C CA . ARG A 1 797 ? 0.633 -16.372 -20.571 1.00 90.31 797 ARG A CA 1
ATOM 6090 C C . ARG A 1 797 ? 0.663 -16.587 -19.059 1.00 90.31 797 ARG A C 1
ATOM 6092 O O . ARG A 1 797 ? 1.035 -17.674 -18.631 1.00 90.31 797 ARG A O 1
ATOM 6099 N N . ALA A 1 798 ? 0.258 -15.589 -18.275 1.00 90.00 798 ALA A N 1
ATOM 6100 C CA . ALA A 1 798 ? 0.170 -15.696 -16.821 1.00 90.00 798 ALA A CA 1
ATOM 6101 C C . ALA A 1 798 ? -0.886 -16.725 -16.384 1.00 90.00 798 ALA A C 1
ATOM 6103 O O . ALA A 1 798 ? -0.576 -17.592 -15.571 1.00 90.00 798 ALA A O 1
ATOM 6104 N N . PHE A 1 799 ? -2.088 -16.709 -16.973 1.00 87.62 799 PHE A N 1
ATOM 6105 C CA . PHE A 1 799 ? -3.134 -17.695 -16.665 1.00 87.62 799 PHE A CA 1
ATOM 6106 C C . PHE A 1 799 ? -2.730 -19.113 -17.062 1.00 87.62 799 PHE A C 1
ATOM 6108 O O . PHE A 1 799 ? -2.885 -20.037 -16.274 1.00 87.62 799 PHE A O 1
ATOM 6115 N N . LYS A 1 800 ? -2.136 -19.305 -18.246 1.00 89.62 800 LYS A N 1
ATOM 6116 C CA . LYS A 1 800 ? -1.633 -20.628 -18.665 1.00 89.62 800 LYS A CA 1
ATOM 6117 C C . LYS A 1 800 ? -0.510 -21.139 -17.759 1.00 89.62 800 LYS A C 1
ATOM 6119 O O . LYS A 1 800 ? -0.364 -22.343 -17.582 1.00 89.62 800 LYS A O 1
ATOM 6124 N N . ALA A 1 801 ? 0.294 -20.238 -17.199 1.00 89.69 801 ALA A N 1
ATOM 6125 C CA . ALA A 1 801 ? 1.350 -20.585 -16.258 1.00 89.69 801 ALA A CA 1
ATOM 6126 C C . ALA A 1 801 ? 0.834 -20.801 -14.824 1.00 89.69 801 ALA A C 1
ATOM 6128 O O . ALA A 1 801 ? 1.593 -21.287 -13.988 1.00 89.69 801 ALA A O 1
ATOM 6129 N N . GLN A 1 802 ? -0.429 -20.492 -14.513 1.00 85.38 802 GLN A N 1
ATOM 6130 C CA . GLN A 1 802 ? -0.989 -20.632 -13.165 1.00 85.38 802 GLN A CA 1
ATOM 6131 C C . GLN A 1 802 ? -0.948 -22.079 -12.655 1.00 85.38 802 GLN A C 1
ATOM 6133 O O . GLN A 1 802 ? -0.691 -22.298 -11.473 1.00 85.38 802 GLN A O 1
ATOM 6138 N N . ASP A 1 803 ? -1.086 -23.066 -13.545 1.00 86.06 803 ASP A N 1
ATOM 6139 C CA . ASP A 1 803 ? -0.957 -24.492 -13.211 1.00 86.06 803 ASP A CA 1
ATOM 6140 C C . ASP A 1 803 ? 0.429 -24.857 -12.643 1.00 86.06 803 ASP A C 1
ATOM 6142 O O . ASP A 1 803 ? 0.599 -25.896 -12.002 1.00 86.06 803 ASP A O 1
ATOM 6146 N N . SER A 1 804 ? 1.440 -24.004 -12.856 1.00 85.88 804 SER A N 1
ATOM 6147 C CA . SER A 1 804 ? 2.776 -24.167 -12.268 1.00 85.88 804 SER A CA 1
ATOM 6148 C C . SER A 1 804 ? 2.860 -23.729 -10.799 1.00 85.88 804 SER A C 1
ATOM 6150 O O . SER A 1 804 ? 3.805 -24.108 -10.095 1.00 85.88 804 SER A O 1
ATOM 6152 N N . ILE A 1 805 ? 1.871 -22.976 -10.304 1.00 86.25 805 ILE A N 1
ATOM 6153 C CA . ILE A 1 805 ? 1.791 -22.550 -8.907 1.00 86.25 805 ILE A CA 1
ATOM 6154 C C . ILE A 1 805 ? 1.285 -23.737 -8.067 1.00 86.25 805 ILE A C 1
ATOM 6156 O O . ILE A 1 805 ? 0.231 -24.305 -8.365 1.00 86.25 805 ILE A O 1
ATOM 6160 N N . PRO A 1 806 ? 1.992 -24.149 -6.997 1.00 78.69 806 PRO A N 1
ATOM 6161 C CA . PRO A 1 806 ? 1.524 -25.221 -6.122 1.00 78.69 806 PRO A CA 1
ATOM 6162 C C . PRO A 1 806 ? 0.149 -24.904 -5.536 1.00 78.69 806 PRO A C 1
ATOM 6164 O O . PRO A 1 806 ? -0.032 -23.866 -4.910 1.00 78.69 806 PRO A O 1
ATOM 6167 N N . GLY A 1 807 ? -0.805 -25.819 -5.712 1.00 83.31 807 GLY A N 1
ATOM 6168 C CA . GLY A 1 807 ? -2.194 -25.605 -5.298 1.00 83.31 807 GLY A CA 1
ATOM 6169 C C . GLY A 1 807 ? -3.069 -24.921 -6.354 1.00 83.31 807 GLY A C 1
ATOM 6170 O O . GLY A 1 807 ? -4.239 -24.686 -6.076 1.00 83.31 807 GLY A O 1
ATOM 6171 N N . GLY A 1 808 ? -2.535 -24.634 -7.550 1.00 84.25 808 GLY A N 1
ATOM 6172 C CA . GLY A 1 808 ? -3.293 -24.146 -8.711 1.00 84.25 808 GLY A CA 1
ATOM 6173 C C . GLY A 1 808 ? -3.808 -22.711 -8.585 1.00 84.25 808 GLY A C 1
ATOM 6174 O O . GLY A 1 808 ? -4.601 -22.260 -9.406 1.00 84.25 808 GLY A O 1
ATOM 6175 N N . SER A 1 809 ? -3.386 -21.984 -7.553 1.00 88.50 809 SER A N 1
ATOM 6176 C CA . SER A 1 809 ? -3.915 -20.668 -7.227 1.00 88.50 809 SER A CA 1
ATOM 6177 C C . SER A 1 809 ? -2.825 -19.762 -6.674 1.00 88.50 809 SER A C 1
ATOM 6179 O O . SER A 1 809 ? -2.044 -20.173 -5.816 1.00 88.50 809 SER A O 1
ATOM 6181 N N . LEU A 1 810 ? -2.800 -18.513 -7.142 1.00 89.62 810 LEU A N 1
ATOM 6182 C CA . LEU A 1 810 ? -1.942 -17.474 -6.576 1.00 89.62 810 LEU A CA 1
ATOM 6183 C C . LEU A 1 810 ? -2.417 -17.058 -5.178 1.00 89.62 810 LEU A C 1
ATOM 6185 O O . LEU A 1 810 ? -1.593 -16.773 -4.310 1.00 89.62 810 LEU A O 1
ATOM 6189 N N . PHE A 1 811 ? -3.736 -17.019 -4.972 1.00 92.81 811 PHE A N 1
ATOM 6190 C CA . PHE A 1 811 ? -4.348 -16.637 -3.707 1.00 92.81 811 PHE A CA 1
ATOM 6191 C C . PHE A 1 811 ? -4.700 -17.875 -2.894 1.00 92.81 811 PHE A C 1
ATOM 6193 O O . PHE A 1 811 ? -5.377 -18.793 -3.366 1.00 92.81 811 PHE A O 1
ATOM 6200 N N . GLN A 1 812 ? -4.292 -17.880 -1.633 1.00 93.06 812 GLN A N 1
ATOM 6201 C CA . GLN A 1 812 ? -4.818 -18.835 -0.677 1.00 93.06 812 GLN A CA 1
ATOM 6202 C C . GLN A 1 812 ? -6.248 -18.411 -0.303 1.00 93.06 812 GLN A C 1
ATOM 6204 O O . GLN A 1 812 ? -6.435 -17.271 0.132 1.00 93.06 812 GLN A O 1
ATOM 6209 N N . PRO A 1 813 ? -7.257 -19.286 -0.477 1.00 94.69 813 PRO A N 1
ATOM 6210 C CA . PRO A 1 813 ? -8.641 -18.944 -0.177 1.00 94.69 813 PRO A CA 1
ATOM 6211 C C . PRO A 1 813 ? -8.853 -18.768 1.330 1.00 94.69 813 PRO A C 1
ATOM 6213 O O . PRO A 1 813 ? -8.295 -19.509 2.147 1.00 94.69 813 PRO A O 1
ATOM 6216 N N . ASN A 1 814 ? -9.705 -17.813 1.693 1.00 96.06 814 ASN A N 1
ATOM 6217 C CA . ASN A 1 814 ? -10.165 -17.633 3.061 1.00 96.06 814 ASN A CA 1
ATOM 6218 C C . ASN A 1 814 ? -11.359 -18.551 3.344 1.00 96.06 814 ASN A C 1
ATOM 6220 O O . ASN A 1 814 ? -12.456 -18.325 2.844 1.00 96.06 814 ASN A O 1
ATOM 6224 N N . SER A 1 815 ? -11.177 -19.556 4.200 1.00 96.50 815 SER A N 1
ATOM 6225 C CA . SER A 1 815 ? -12.267 -20.461 4.588 1.00 96.50 815 SER A CA 1
ATOM 6226 C C . SER A 1 815 ? -13.382 -19.790 5.396 1.00 96.50 815 SER A C 1
ATOM 6228 O O . SER A 1 815 ? -14.438 -20.390 5.563 1.00 96.50 815 SER A O 1
ATOM 6230 N N . ASP A 1 816 ? -13.139 -18.594 5.943 1.00 97.62 816 ASP A N 1
ATOM 6231 C CA . ASP A 1 816 ? -14.130 -17.831 6.709 1.00 97.62 816 ASP A CA 1
ATOM 6232 C C . ASP A 1 816 ? -14.843 -16.761 5.862 1.00 97.62 816 ASP A C 1
ATOM 6234 O O . ASP A 1 816 ? -15.561 -15.925 6.418 1.00 97.62 816 ASP A O 1
ATOM 6238 N N . TYR A 1 817 ? -14.618 -16.748 4.543 1.00 97.44 817 TYR A N 1
ATOM 6239 C CA . TYR A 1 817 ? -15.333 -15.864 3.630 1.00 97.44 817 TYR A CA 1
ATOM 6240 C C . TYR A 1 817 ? -16.847 -16.120 3.703 1.00 97.44 817 TYR A C 1
ATOM 6242 O O . TYR A 1 817 ? -17.300 -17.266 3.658 1.00 97.44 817 TYR A O 1
ATOM 6250 N N . ASP A 1 818 ? -17.632 -15.050 3.828 1.00 97.44 818 ASP A N 1
ATOM 6251 C CA . ASP A 1 818 ? -19.091 -15.123 3.901 1.00 97.44 818 ASP A CA 1
ATOM 6252 C C . ASP A 1 818 ? -19.705 -14.798 2.535 1.00 97.44 818 ASP A C 1
ATOM 6254 O O . ASP A 1 818 ? -19.777 -13.641 2.116 1.00 97.44 818 ASP A O 1
ATOM 6258 N N . HIS A 1 819 ? -20.196 -15.837 1.863 1.00 95.88 819 HIS A N 1
ATOM 6259 C CA . HIS A 1 819 ? -20.811 -15.763 0.536 1.00 95.88 819 HIS A CA 1
ATOM 6260 C C . HIS A 1 819 ? -22.028 -14.831 0.445 1.00 95.88 819 HIS A C 1
ATOM 6262 O O . HIS A 1 819 ? -22.450 -14.488 -0.656 1.00 95.88 819 HIS A O 1
ATOM 6268 N N . LYS A 1 820 ? -22.586 -14.339 1.562 1.00 96.44 820 LYS A N 1
ATOM 6269 C CA . LYS A 1 820 ? -23.609 -13.278 1.499 1.00 96.44 820 LYS A CA 1
ATOM 6270 C C . LYS A 1 820 ? -23.105 -12.007 0.804 1.00 96.44 820 LYS A C 1
ATOM 6272 O O . LYS A 1 820 ? -23.914 -11.189 0.373 1.00 96.44 820 LYS A O 1
ATOM 6277 N N . PHE A 1 821 ? -21.785 -11.804 0.753 1.00 96.50 821 PHE A N 1
ATOM 6278 C CA . PHE A 1 821 ? -21.196 -10.650 0.090 1.00 96.50 821 PHE A CA 1
ATOM 6279 C C . PHE A 1 821 ? -21.218 -10.769 -1.439 1.00 96.50 821 PHE A C 1
ATOM 6281 O O . PHE A 1 821 ? -21.203 -9.722 -2.073 1.00 96.50 821 PHE A O 1
ATOM 6288 N N . ASP A 1 822 ? -21.364 -11.969 -2.022 1.00 93.94 822 ASP A N 1
ATOM 6289 C CA . ASP A 1 822 ? -21.332 -12.218 -3.481 1.00 93.94 822 ASP A CA 1
ATOM 6290 C C . ASP A 1 822 ? -22.371 -11.387 -4.279 1.00 93.94 822 ASP A C 1
ATOM 6292 O O . ASP A 1 822 ? -22.198 -11.078 -5.469 1.00 93.94 822 ASP A O 1
ATOM 6296 N N . GLU A 1 823 ? -23.468 -11.002 -3.618 1.00 94.94 823 GLU A N 1
ATOM 6297 C CA . GLU A 1 823 ? -24.556 -10.191 -4.184 1.00 94.94 823 GLU A CA 1
ATOM 6298 C C . GLU A 1 823 ? -24.313 -8.675 -4.091 1.00 94.94 823 GLU A C 1
ATOM 6300 O O . GLU A 1 823 ? -25.082 -7.885 -4.644 1.00 94.94 823 GLU A O 1
ATOM 6305 N N . LEU A 1 824 ? -23.260 -8.254 -3.391 1.00 95.88 824 LEU A N 1
ATOM 6306 C CA . LEU A 1 824 ? -22.983 -6.856 -3.079 1.00 95.88 824 LEU A CA 1
ATOM 6307 C C . LEU A 1 824 ? -21.934 -6.258 -4.032 1.00 95.88 824 LEU A C 1
ATOM 6309 O O . LEU A 1 824 ? -21.347 -6.935 -4.873 1.00 95.88 824 LEU A O 1
ATOM 6313 N N . ALA A 1 825 ? -21.743 -4.945 -3.953 1.00 96.31 825 ALA A N 1
ATOM 6314 C CA . ALA A 1 825 ? -20.709 -4.219 -4.682 1.00 96.31 825 ALA A CA 1
ATOM 6315 C C . ALA A 1 825 ? -20.328 -2.954 -3.906 1.00 96.31 825 ALA A C 1
ATOM 6317 O O . ALA A 1 825 ? -21.020 -2.581 -2.952 1.00 96.31 825 ALA A O 1
ATOM 6318 N N . ALA A 1 826 ? -19.242 -2.298 -4.320 1.00 96.25 826 ALA A N 1
ATOM 6319 C CA . ALA A 1 826 ? -18.882 -0.974 -3.824 1.00 96.25 826 ALA A CA 1
ATOM 6320 C C . ALA A 1 826 ? -20.010 0.047 -4.059 1.00 96.25 826 ALA A C 1
ATOM 6322 O O . ALA A 1 826 ? -20.780 -0.063 -5.015 1.00 96.25 826 ALA A O 1
ATOM 6323 N N . SER A 1 827 ? -20.076 1.069 -3.211 1.00 95.06 827 SER A N 1
ATOM 6324 C CA . SER A 1 827 ? -20.880 2.257 -3.476 1.00 95.06 827 SER A CA 1
ATOM 6325 C C . SER A 1 827 ? -20.174 3.166 -4.486 1.00 95.06 827 SER A C 1
ATOM 6327 O O . SER A 1 827 ? -18.951 3.343 -4.455 1.00 95.06 827 SER A O 1
ATOM 6329 N N . THR A 1 828 ? -20.962 3.748 -5.386 1.00 92.56 828 THR A N 1
ATOM 6330 C CA . THR A 1 828 ? -20.550 4.855 -6.265 1.00 92.56 828 THR A CA 1
ATOM 6331 C C . THR A 1 828 ? -20.907 6.218 -5.677 1.00 92.56 828 THR A C 1
ATOM 6333 O O . THR A 1 828 ? -20.561 7.242 -6.262 1.00 92.56 828 THR A O 1
ATOM 6336 N N . ASP A 1 829 ? -21.604 6.242 -4.540 1.00 87.12 829 ASP A N 1
ATOM 6337 C CA . ASP A 1 829 ? -22.066 7.467 -3.901 1.00 87.12 829 ASP A CA 1
ATOM 6338 C C . ASP A 1 829 ? -20.931 8.056 -3.053 1.00 87.12 829 ASP A C 1
ATOM 6340 O O . ASP A 1 829 ? -20.446 7.423 -2.115 1.00 87.12 829 ASP A O 1
ATOM 6344 N N . PHE A 1 830 ? -20.496 9.271 -3.397 1.00 81.44 830 PHE A N 1
ATOM 6345 C CA . PHE A 1 830 ? -19.360 9.962 -2.764 1.00 81.44 830 PHE A CA 1
ATOM 6346 C C . PHE A 1 830 ? -19.795 11.186 -1.939 1.00 81.44 830 PHE A C 1
ATOM 6348 O O . PHE A 1 830 ? -19.015 12.107 -1.718 1.00 81.44 830 PHE A O 1
ATOM 6355 N N . HIS A 1 831 ? -21.067 11.290 -1.556 1.00 77.00 831 HIS A N 1
ATOM 6356 C CA . HIS A 1 831 ? -21.563 12.553 -1.014 1.00 77.00 831 HIS A CA 1
ATOM 6357 C C . HIS A 1 831 ? -21.006 12.852 0.385 1.00 77.00 831 HIS A C 1
ATOM 6359 O O . HIS A 1 831 ? -21.220 12.082 1.314 1.00 77.00 831 HIS A O 1
ATOM 6365 N N . ASP A 1 832 ? -20.315 13.998 0.472 1.00 82.50 832 ASP A N 1
ATOM 6366 C CA . ASP A 1 832 ? -19.819 14.674 1.676 1.00 82.50 832 ASP A CA 1
ATOM 6367 C C . ASP A 1 832 ? -19.143 13.740 2.678 1.00 82.50 832 ASP A C 1
ATOM 6369 O O . ASP A 1 832 ? -19.598 13.579 3.799 1.00 82.50 832 ASP A O 1
ATOM 6373 N N . LEU A 1 833 ? -18.038 13.106 2.283 1.00 86.44 833 LEU A N 1
ATOM 6374 C CA . LEU A 1 833 ? -17.204 12.431 3.272 1.00 86.44 833 LEU A CA 1
ATOM 6375 C C . LEU A 1 833 ? -16.448 13.456 4.117 1.00 86.44 833 LEU A C 1
ATOM 6377 O O . LEU A 1 833 ? -16.171 13.156 5.259 1.00 86.44 833 LEU A O 1
ATOM 6381 N N . ASP A 1 834 ? -16.219 14.679 3.631 1.00 84.31 834 ASP A N 1
ATOM 6382 C CA . ASP A 1 834 ? -15.375 15.715 4.246 1.00 84.31 834 ASP A CA 1
ATOM 6383 C C . ASP A 1 834 ? -15.722 16.097 5.704 1.00 84.31 834 ASP A C 1
ATOM 6385 O O . ASP A 1 834 ? -14.891 16.700 6.389 1.00 84.31 834 ASP A O 1
ATOM 6389 N N . SER A 1 835 ? -16.897 15.706 6.212 1.00 87.19 835 SER A N 1
ATOM 6390 C CA . SER A 1 835 ? -17.332 15.915 7.597 1.00 87.19 835 SER A CA 1
ATOM 6391 C C . SER A 1 835 ? -17.493 14.605 8.406 1.00 87.19 835 SER A C 1
ATOM 6393 O O . SER A 1 835 ? -17.847 13.557 7.859 1.00 87.19 835 SER A O 1
ATOM 6395 N N . PRO A 1 836 ? -17.284 14.620 9.745 1.00 86.25 836 PRO A N 1
ATOM 6396 C CA . PRO A 1 836 ? -17.541 13.448 10.590 1.00 86.25 836 PRO A CA 1
ATOM 6397 C C . PRO A 1 836 ? -18.975 12.937 10.464 1.00 86.25 836 PRO A C 1
ATOM 6399 O O . PRO A 1 836 ? -19.218 11.732 10.430 1.00 86.25 836 PRO A O 1
ATOM 6402 N N . GLN A 1 837 ? -19.917 13.877 10.365 1.00 89.50 837 GLN A N 1
ATOM 6403 C CA . GLN A 1 837 ? -21.327 13.589 10.163 1.00 89.50 837 GLN A CA 1
ATOM 6404 C C . GLN A 1 837 ? -21.559 12.916 8.811 1.00 89.50 837 GLN A C 1
ATOM 6406 O O . GLN A 1 837 ? -22.287 11.934 8.744 1.00 89.50 837 GLN A O 1
ATOM 6411 N N . GLY A 1 838 ? -20.872 13.378 7.772 1.00 91.38 838 GLY A N 1
ATOM 6412 C CA . GLY A 1 838 ? -20.853 12.774 6.452 1.00 91.38 838 GLY A CA 1
ATOM 6413 C C . GLY A 1 838 ? -20.428 11.307 6.445 1.00 91.38 838 GLY A C 1
ATOM 6414 O O . GLY A 1 838 ? -21.107 10.461 5.864 1.00 91.38 838 GLY A O 1
ATOM 6415 N N . LEU A 1 839 ? -19.374 10.957 7.190 1.00 90.94 839 LEU A N 1
ATOM 6416 C CA . LEU A 1 839 ? -18.967 9.557 7.375 1.00 90.94 839 LEU A CA 1
ATOM 6417 C C . LEU A 1 839 ? -20.024 8.719 8.099 1.00 90.94 839 LEU A C 1
ATOM 6419 O O . LEU A 1 839 ? -20.259 7.565 7.729 1.00 90.94 839 LEU A O 1
ATOM 6423 N N . ILE A 1 840 ? -20.646 9.280 9.136 1.00 92.31 840 ILE A N 1
ATOM 6424 C CA . ILE A 1 840 ? -21.721 8.617 9.884 1.00 92.31 840 ILE A CA 1
ATOM 6425 C C . ILE A 1 840 ? -22.941 8.416 8.982 1.00 92.31 840 ILE A C 1
ATOM 6427 O O . ILE A 1 840 ? -23.506 7.324 8.958 1.00 92.31 840 ILE A O 1
ATOM 6431 N N . ASP A 1 841 ? -23.331 9.423 8.206 1.00 94.12 841 ASP A N 1
ATOM 6432 C CA . ASP A 1 841 ? -24.470 9.370 7.289 1.00 94.12 841 ASP A CA 1
ATOM 6433 C C . ASP A 1 841 ? -24.219 8.389 6.137 1.00 94.12 841 ASP A C 1
ATOM 6435 O O . ASP A 1 841 ? -25.107 7.603 5.775 1.00 94.12 841 ASP A O 1
ATOM 6439 N N . PHE A 1 842 ? -22.985 8.346 5.631 1.00 95.00 842 PHE A N 1
ATOM 6440 C CA . PHE A 1 842 ? -22.540 7.332 4.684 1.00 95.00 842 PHE A CA 1
ATOM 6441 C C . PHE A 1 842 ? -22.672 5.927 5.286 1.00 95.00 842 PHE A C 1
ATOM 6443 O O . PHE A 1 842 ? -23.328 5.060 4.703 1.00 95.00 842 PHE A O 1
ATOM 6450 N N . MET A 1 843 ? -22.125 5.686 6.481 1.00 95.38 843 MET A N 1
ATOM 6451 C CA . MET A 1 843 ? -22.206 4.373 7.136 1.00 95.38 843 MET A CA 1
ATOM 6452 C C . MET A 1 843 ? -23.632 4.002 7.553 1.00 95.38 843 MET A C 1
ATOM 6454 O O . MET A 1 843 ? -23.998 2.828 7.519 1.00 95.38 843 MET A O 1
ATOM 6458 N N . LYS A 1 844 ? -24.488 4.975 7.844 1.00 96.00 844 LYS A N 1
ATOM 6459 C CA . LYS A 1 844 ? -25.918 4.754 8.080 1.00 96.00 844 LYS A CA 1
ATOM 6460 C C . LYS A 1 844 ? -26.650 4.271 6.847 1.00 96.00 844 LYS A C 1
ATOM 6462 O O . LYS A 1 844 ? -27.565 3.455 6.961 1.00 96.00 844 LYS A O 1
ATOM 6467 N N . THR A 1 845 ? -26.220 4.734 5.684 1.00 96.44 845 THR A N 1
ATOM 6468 C CA . THR A 1 845 ? -26.796 4.338 4.402 1.00 96.44 845 THR A CA 1
ATOM 6469 C C . THR A 1 845 ? -26.210 3.012 3.908 1.00 96.44 845 THR A C 1
ATOM 6471 O O . THR A 1 845 ? -26.948 2.154 3.423 1.00 96.44 845 THR A O 1
ATOM 6474 N N . HIS A 1 846 ? -24.903 2.796 4.082 1.00 96.31 846 HIS A N 1
ATOM 6475 C CA . HIS A 1 846 ? -24.162 1.720 3.411 1.00 96.31 846 HIS A CA 1
ATOM 6476 C C . HIS A 1 846 ? -23.516 0.680 4.346 1.00 96.31 846 HIS A C 1
ATOM 6478 O O . HIS A 1 846 ? -23.164 -0.421 3.918 1.00 96.31 846 HIS A O 1
ATOM 6484 N N . GLY A 1 847 ? -23.381 0.978 5.635 1.00 96.50 847 GLY A N 1
ATOM 6485 C CA . GLY A 1 847 ? -22.714 0.132 6.629 1.00 96.50 847 GLY A CA 1
ATOM 6486 C C . GLY A 1 847 ? -23.531 -1.074 7.099 1.00 96.50 847 GLY A C 1
ATOM 6487 O O . GLY A 1 847 ? -22.972 -1.997 7.691 1.00 96.50 847 GLY A O 1
ATOM 6488 N N . GLY A 1 848 ? -24.837 -1.128 6.810 1.00 97.81 848 GLY A N 1
ATOM 6489 C CA . GLY A 1 848 ? -25.701 -2.243 7.225 1.00 97.81 848 GLY A CA 1
ATOM 6490 C C . GLY A 1 848 ? -25.230 -3.608 6.704 1.00 97.81 848 GLY A C 1
ATOM 6491 O O . GLY A 1 848 ? -25.302 -4.604 7.423 1.00 97.81 848 GLY A O 1
ATOM 6492 N N . ALA A 1 849 ? -24.662 -3.649 5.494 1.00 96.94 849 ALA A N 1
ATOM 6493 C CA . ALA A 1 849 ? -24.106 -4.862 4.888 1.00 96.94 849 ALA A CA 1
ATOM 6494 C C . ALA A 1 849 ? -22.937 -5.464 5.687 1.00 96.94 849 ALA A C 1
ATOM 6496 O O . ALA A 1 849 ? -22.762 -6.682 5.718 1.00 96.94 849 ALA A O 1
ATOM 6497 N N . VAL A 1 850 ? -22.157 -4.611 6.349 1.00 97.12 850 VAL A N 1
ATOM 6498 C CA . VAL A 1 850 ? -20.994 -4.988 7.164 1.00 97.12 850 VAL A CA 1
ATOM 6499 C C . VAL A 1 850 ? -21.295 -4.939 8.664 1.00 97.12 850 VAL A C 1
ATOM 6501 O O . VAL A 1 850 ? -20.386 -4.951 9.486 1.00 97.12 850 VAL A O 1
ATOM 6504 N N . GLY A 1 851 ? -22.576 -4.918 9.044 1.00 97.06 851 GLY A N 1
ATOM 6505 C CA . GLY A 1 851 ? -22.990 -4.988 10.445 1.00 97.06 851 GLY A CA 1
ATOM 6506 C C . GLY A 1 851 ? -22.689 -3.731 11.262 1.00 97.06 851 GLY A C 1
ATOM 6507 O O . GLY A 1 851 ? -22.567 -3.834 12.481 1.00 97.06 851 GLY A O 1
ATOM 6508 N N . TRP A 1 852 ? -22.576 -2.565 10.620 1.00 96.75 852 TRP A N 1
ATOM 6509 C CA . TRP A 1 852 ? -22.393 -1.292 11.316 1.00 96.75 852 TRP A CA 1
ATOM 6510 C C . TRP A 1 852 ? -23.531 -1.032 12.312 1.00 96.75 852 TRP A C 1
ATOM 6512 O O . TRP A 1 852 ? -24.708 -1.117 11.956 1.00 96.75 852 TRP A O 1
ATOM 6522 N N . GLN A 1 853 ? -23.178 -0.721 13.562 1.00 95.69 853 GLN A N 1
ATOM 6523 C CA . GLN A 1 853 ? -24.129 -0.616 14.680 1.00 95.69 853 GLN A CA 1
ATOM 6524 C C . GLN A 1 853 ? -24.522 0.824 15.034 1.00 95.69 853 GLN A C 1
ATOM 6526 O O . GLN A 1 853 ? -25.218 1.040 16.024 1.00 95.69 853 GLN A O 1
ATOM 6531 N N . GLY A 1 854 ? -24.112 1.803 14.226 1.00 94.19 854 GLY A N 1
ATOM 6532 C CA . GLY A 1 854 ? -24.409 3.218 14.456 1.00 94.19 854 GLY A CA 1
ATOM 6533 C C . GLY A 1 854 ? -23.218 4.051 14.917 1.00 94.19 854 GLY A C 1
ATOM 6534 O O . GLY A 1 854 ? -23.356 5.264 15.007 1.00 94.19 854 GLY A O 1
ATOM 6535 N N . ASP A 1 855 ? -22.068 3.426 15.174 1.00 92.38 855 ASP A N 1
ATOM 6536 C CA . ASP A 1 855 ? -20.859 4.116 15.615 1.00 92.38 855 ASP A CA 1
ATOM 6537 C C . ASP A 1 855 ? -19.593 3.444 15.062 1.00 92.38 855 ASP A C 1
ATOM 6539 O O . ASP A 1 855 ? -19.649 2.342 14.500 1.00 92.38 855 ASP A O 1
ATOM 6543 N N . PHE A 1 856 ? -18.460 4.127 15.174 1.00 90.81 856 PHE A N 1
ATOM 6544 C CA . PHE A 1 856 ? -17.144 3.597 14.852 1.00 90.81 856 PHE A CA 1
ATOM 6545 C C . PHE A 1 856 ? -16.386 3.158 16.123 1.00 90.81 856 PHE A C 1
ATOM 6547 O O . PHE A 1 856 ? -16.601 3.714 17.195 1.00 90.81 856 PHE A O 1
ATOM 6554 N N . PRO A 1 857 ? -15.424 2.216 16.031 1.00 92.19 857 PRO A N 1
ATOM 6555 C CA . PRO A 1 857 ? -15.012 1.473 14.836 1.00 92.19 857 PRO A CA 1
ATOM 6556 C C . PRO A 1 857 ? -16.114 0.537 14.321 1.00 92.19 857 PRO A C 1
ATOM 6558 O O . PRO A 1 857 ? -17.023 0.185 15.062 1.00 92.19 857 PRO A O 1
ATOM 6561 N N . LEU A 1 858 ? -16.014 0.098 13.057 1.00 94.00 858 LEU A N 1
ATOM 6562 C CA . LEU A 1 858 ? -17.000 -0.814 12.453 1.00 94.00 858 LEU A CA 1
ATOM 6563 C C . LEU A 1 858 ? -17.236 -2.081 13.293 1.00 94.00 858 LEU A C 1
ATOM 6565 O O . LEU A 1 858 ? -18.350 -2.595 13.353 1.00 94.00 858 LEU A O 1
ATOM 6569 N N . PHE A 1 859 ? -16.180 -2.578 13.929 1.00 94.81 859 PHE A N 1
ATOM 6570 C CA . PHE A 1 859 ? -16.225 -3.671 14.887 1.00 94.81 859 PHE A CA 1
ATOM 6571 C C . PHE A 1 859 ? -15.197 -3.428 15.992 1.00 94.81 859 PHE A C 1
ATOM 6573 O O . PHE A 1 859 ? -14.159 -2.798 15.772 1.00 94.81 859 PHE A O 1
ATOM 6580 N N . GLU A 1 860 ? -15.465 -3.960 17.182 1.00 94.00 860 GLU A N 1
ATOM 6581 C CA . GLU A 1 860 ? -14.472 -4.002 18.250 1.00 94.00 860 GLU A CA 1
ATOM 6582 C C . GLU A 1 860 ? -13.474 -5.135 17.974 1.00 94.00 860 GLU A C 1
ATOM 6584 O O . GLU A 1 860 ? -13.883 -6.296 17.854 1.00 94.00 860 GLU A O 1
ATOM 6589 N N . PRO A 1 861 ? -12.168 -4.841 17.854 1.00 92.62 861 PRO A N 1
ATOM 6590 C CA . PRO A 1 861 ? -11.190 -5.887 17.624 1.00 92.62 861 PRO A CA 1
ATOM 6591 C C . PRO A 1 861 ? -11.059 -6.748 18.884 1.00 92.62 861 PRO A C 1
ATOM 6593 O O . PRO A 1 861 ? -10.882 -6.228 19.986 1.00 92.62 861 PRO A O 1
ATOM 6596 N N . ALA A 1 862 ? -11.098 -8.075 18.726 1.00 91.38 862 ALA A N 1
ATOM 6597 C CA . ALA A 1 862 ? -10.968 -8.998 19.859 1.00 91.38 862 ALA A CA 1
ATOM 6598 C C . ALA A 1 862 ? -9.607 -8.870 20.573 1.00 91.38 862 ALA A C 1
ATOM 6600 O O . ALA A 1 862 ? -9.490 -9.154 21.764 1.00 91.38 862 ALA A O 1
ATOM 6601 N N . GLU A 1 863 ? -8.579 -8.428 19.846 1.00 93.06 863 GLU A N 1
ATOM 6602 C CA . GLU A 1 863 ? -7.263 -8.077 20.368 1.00 93.06 863 GLU A CA 1
ATOM 6603 C C . GLU A 1 863 ? -6.678 -6.913 19.557 1.00 93.06 863 GLU A C 1
ATOM 6605 O O . GLU A 1 863 ? -6.895 -6.823 18.352 1.00 93.06 863 GLU A O 1
ATOM 6610 N N . SER A 1 864 ? -5.911 -6.029 20.195 1.00 91.25 864 SER A N 1
ATOM 6611 C CA . SER A 1 864 ? -5.156 -4.990 19.488 1.00 91.25 864 SER A CA 1
ATOM 6612 C C . SER A 1 864 ? -3.767 -5.513 19.132 1.00 91.25 864 SER A C 1
ATOM 6614 O O . SER A 1 864 ? -2.923 -5.665 20.015 1.00 91.25 864 SER A O 1
ATOM 6616 N N . ILE A 1 865 ? -3.512 -5.750 17.845 1.00 95.00 865 ILE A N 1
ATOM 6617 C CA . ILE A 1 865 ? -2.191 -6.145 17.343 1.00 95.00 865 ILE A CA 1
ATOM 6618 C C . ILE A 1 865 ? -1.513 -4.914 16.744 1.00 95.00 865 ILE A C 1
ATOM 6620 O O . ILE A 1 865 ? -1.859 -4.462 15.656 1.00 95.00 865 ILE A O 1
ATOM 6624 N N . THR A 1 866 ? -0.542 -4.361 17.469 1.00 94.56 866 THR A N 1
ATOM 6625 C CA . THR A 1 866 ? 0.298 -3.263 16.972 1.00 94.56 866 THR A CA 1
ATOM 6626 C C . THR A 1 866 ? 1.389 -3.781 16.034 1.00 94.56 866 THR A C 1
ATOM 6628 O O . THR A 1 866 ? 1.724 -4.972 16.057 1.00 94.56 866 THR A O 1
ATOM 6631 N N . ALA A 1 867 ? 2.002 -2.881 15.261 1.00 94.62 867 ALA A N 1
ATOM 6632 C CA . ALA A 1 867 ? 3.162 -3.185 14.423 1.00 94.62 867 ALA A CA 1
ATOM 6633 C C . ALA A 1 867 ? 4.292 -3.869 15.213 1.00 94.62 867 ALA A C 1
ATOM 6635 O O . ALA A 1 867 ? 4.826 -4.891 14.780 1.00 94.62 867 ALA A O 1
ATOM 6636 N N . GLU A 1 868 ? 4.600 -3.369 16.411 1.00 95.56 868 GLU A N 1
ATOM 6637 C CA . GLU A 1 868 ? 5.653 -3.899 17.284 1.00 95.56 868 GLU A CA 1
ATOM 6638 C C . GLU A 1 868 ? 5.315 -5.309 17.766 1.00 95.56 868 GLU A C 1
ATOM 6640 O O . GLU A 1 868 ? 6.168 -6.198 17.738 1.00 95.56 868 GLU A O 1
ATOM 6645 N N . SER A 1 869 ? 4.064 -5.537 18.178 1.00 96.56 869 SER A N 1
ATOM 6646 C CA . SER A 1 869 ? 3.613 -6.861 18.615 1.00 96.56 869 SER A CA 1
ATOM 6647 C C . SER A 1 869 ? 3.608 -7.874 17.462 1.00 96.56 869 SER A C 1
ATOM 6649 O O . SER A 1 869 ? 4.035 -9.018 17.639 1.00 96.56 869 SER A O 1
ATOM 6651 N N . SER A 1 870 ? 3.232 -7.444 16.254 1.00 97.12 870 SER A N 1
ATOM 6652 C CA . SER A 1 870 ? 3.299 -8.262 15.041 1.00 97.12 870 SER A CA 1
ATOM 6653 C C . SER A 1 870 ? 4.746 -8.605 14.682 1.00 97.12 870 SER A C 1
ATOM 6655 O O . SER A 1 870 ? 5.092 -9.767 14.474 1.00 97.12 870 SER A O 1
ATOM 6657 N N . ALA A 1 871 ? 5.647 -7.621 14.696 1.00 96.94 871 ALA A N 1
ATOM 6658 C CA . ALA A 1 871 ? 7.070 -7.856 14.468 1.00 96.94 871 ALA A CA 1
ATOM 6659 C C . ALA A 1 871 ? 7.650 -8.840 15.500 1.00 96.94 871 ALA A C 1
ATOM 6661 O O . ALA A 1 871 ? 8.338 -9.793 15.128 1.00 96.94 871 ALA A O 1
ATOM 6662 N N . ALA A 1 872 ? 7.337 -8.656 16.785 1.00 97.19 872 ALA A N 1
ATOM 6663 C CA . ALA A 1 872 ? 7.825 -9.510 17.863 1.00 97.19 872 ALA A CA 1
ATOM 6664 C C . ALA A 1 872 ? 7.348 -10.963 17.719 1.00 97.19 872 ALA A C 1
ATOM 6666 O O . ALA A 1 872 ? 8.149 -11.888 17.868 1.00 97.19 872 ALA A O 1
ATOM 6667 N N . THR A 1 873 ? 6.075 -11.184 17.385 1.00 97.31 873 THR A N 1
ATOM 6668 C CA . THR A 1 873 ? 5.525 -12.537 17.189 1.00 97.31 873 THR A CA 1
ATOM 6669 C C . THR A 1 873 ? 6.111 -13.228 15.958 1.00 97.31 873 THR A C 1
ATOM 6671 O O . THR A 1 873 ? 6.451 -14.415 16.021 1.00 97.31 873 THR A O 1
ATOM 6674 N N . LYS A 1 874 ? 6.333 -12.491 14.864 1.00 97.38 874 LYS A N 1
ATOM 6675 C CA . LYS A 1 874 ? 7.006 -13.006 13.660 1.00 97.38 874 LYS A CA 1
ATOM 6676 C C . LYS A 1 874 ? 8.469 -13.372 13.927 1.00 97.38 874 LYS A C 1
ATOM 6678 O O . LYS A 1 874 ? 8.910 -14.449 13.524 1.00 97.38 874 LYS A O 1
ATOM 6683 N N . VAL A 1 875 ? 9.212 -12.544 14.672 1.00 96.88 875 VAL A N 1
ATOM 6684 C CA . VAL A 1 875 ? 10.594 -12.848 15.112 1.00 96.88 875 VAL A CA 1
ATOM 6685 C C . VAL A 1 875 ? 10.623 -14.076 16.018 1.00 96.88 875 VAL A C 1
ATOM 6687 O O . VAL A 1 875 ? 11.460 -14.963 15.837 1.00 96.88 875 VAL A O 1
ATOM 6690 N N . ALA A 1 876 ? 9.687 -14.156 16.964 1.00 97.50 876 ALA A N 1
ATOM 6691 C CA . ALA A 1 876 ? 9.553 -15.286 17.876 1.00 97.50 876 ALA A CA 1
ATOM 6692 C C . ALA A 1 876 ? 9.017 -16.556 17.192 1.00 97.50 876 ALA A C 1
ATOM 6694 O O . ALA A 1 876 ? 8.994 -17.615 17.821 1.00 97.50 876 ALA A O 1
ATOM 6695 N N . LYS A 1 877 ? 8.599 -16.468 15.919 1.00 96.88 877 LYS A N 1
ATOM 6696 C CA . LYS A 1 877 ? 7.951 -17.546 15.155 1.00 96.88 877 LYS A CA 1
ATOM 6697 C C . LYS A 1 877 ? 6.733 -18.128 15.879 1.00 96.88 877 LYS A C 1
ATOM 6699 O O . LYS A 1 877 ? 6.430 -19.311 15.737 1.00 96.88 877 LYS A O 1
ATOM 6704 N N . THR A 1 878 ? 6.047 -17.306 16.674 1.00 97.44 878 THR A N 1
ATOM 6705 C CA . THR A 1 878 ? 4.802 -17.696 17.352 1.00 97.44 878 THR A CA 1
ATOM 6706 C C . THR A 1 878 ? 3.603 -17.620 16.418 1.00 97.44 878 THR A C 1
ATOM 6708 O O . THR A 1 878 ? 2.575 -18.231 16.696 1.00 97.44 878 THR A O 1
ATOM 6711 N N . ILE A 1 879 ? 3.751 -16.914 15.296 1.00 96.69 879 ILE A N 1
ATOM 6712 C CA . ILE A 1 879 ? 2.828 -16.950 14.172 1.00 96.69 879 ILE A CA 1
ATOM 6713 C C . ILE A 1 879 ? 3.483 -17.634 12.971 1.00 96.69 879 ILE A C 1
ATOM 6715 O O . ILE A 1 879 ? 4.638 -17.372 12.627 1.00 96.69 879 ILE A O 1
ATOM 6719 N N . THR A 1 880 ? 2.742 -18.544 12.343 1.00 95.81 880 THR A N 1
ATOM 6720 C CA . THR A 1 880 ? 3.188 -19.262 11.149 1.00 95.81 880 THR A CA 1
ATOM 6721 C C . THR A 1 880 ? 3.159 -18.324 9.938 1.00 95.81 880 THR A C 1
ATOM 6723 O O . THR A 1 880 ? 2.142 -17.659 9.728 1.00 95.81 880 THR A O 1
ATOM 6726 N N . PRO A 1 881 ? 4.237 -18.262 9.131 1.00 95.25 881 PRO A N 1
ATOM 6727 C CA . PRO A 1 881 ? 4.210 -17.564 7.854 1.00 95.25 881 PRO A CA 1
ATOM 6728 C C . PRO A 1 881 ? 3.036 -18.043 6.987 1.00 95.25 881 PRO A C 1
ATOM 6730 O O . PRO A 1 881 ? 2.805 -19.250 6.926 1.00 95.25 881 PRO A O 1
ATOM 6733 N N . PRO A 1 882 ? 2.313 -17.128 6.316 1.00 92.69 882 PRO A N 1
ATOM 6734 C CA . PRO A 1 882 ? 1.166 -17.472 5.482 1.00 92.69 882 PRO A CA 1
ATOM 6735 C C . PRO A 1 882 ? 1.498 -18.522 4.418 1.00 92.69 882 PRO A C 1
ATOM 6737 O O . PRO A 1 882 ? 0.684 -19.398 4.155 1.00 92.69 882 PRO A O 1
ATOM 6740 N N . HIS A 1 883 ? 2.711 -18.470 3.860 1.00 92.50 883 HIS A N 1
ATOM 6741 C CA . HIS A 1 883 ? 3.203 -19.461 2.914 1.00 92.50 883 HIS A CA 1
ATOM 6742 C C . HIS A 1 883 ? 4.537 -20.070 3.355 1.00 92.50 883 HIS A C 1
ATOM 6744 O O . HIS A 1 883 ? 5.367 -19.428 4.007 1.00 92.50 883 HIS A O 1
ATOM 6750 N N . GLU A 1 884 ? 4.759 -21.325 2.966 1.00 90.50 884 GLU A N 1
ATOM 6751 C CA . GLU A 1 884 ? 6.016 -22.038 3.200 1.00 90.50 884 GLU A CA 1
ATOM 6752 C C . GLU A 1 884 ? 7.177 -21.430 2.397 1.00 90.50 884 GLU A C 1
ATOM 6754 O O . GLU A 1 884 ? 6.980 -20.814 1.355 1.00 90.50 884 GLU A O 1
ATOM 6759 N N . LEU A 1 885 ? 8.426 -21.652 2.820 1.00 85.88 885 LEU A N 1
ATOM 6760 C CA . LEU A 1 885 ? 9.600 -21.116 2.112 1.00 85.88 885 LEU A CA 1
ATOM 6761 C C . LEU A 1 885 ? 9.661 -21.534 0.630 1.00 85.88 885 LEU A C 1
ATOM 6763 O O . LEU A 1 885 ? 10.048 -20.729 -0.210 1.00 85.88 885 LEU A O 1
ATOM 6767 N N . GLY A 1 886 ? 9.226 -22.754 0.294 1.00 85.12 886 GLY A N 1
ATOM 6768 C CA . GLY A 1 886 ? 9.189 -23.240 -1.092 1.00 85.12 886 GLY A CA 1
ATOM 6769 C C . GLY A 1 886 ? 8.102 -22.597 -1.962 1.00 85.12 886 GLY A C 1
ATOM 6770 O O . GLY A 1 886 ? 8.178 -22.669 -3.188 1.00 85.12 886 GLY A O 1
ATOM 6771 N N . PHE A 1 887 ? 7.104 -21.946 -1.355 1.00 86.94 887 PHE A N 1
ATOM 6772 C CA . PHE A 1 887 ? 6.127 -21.146 -2.092 1.00 86.94 887 PHE A CA 1
ATOM 6773 C C . PHE A 1 887 ? 6.810 -19.961 -2.770 1.00 86.94 887 PHE A C 1
ATOM 6775 O O . PHE A 1 887 ? 6.541 -19.688 -3.933 1.00 86.94 887 PHE A O 1
ATOM 6782 N N . TRP A 1 888 ? 7.748 -19.308 -2.081 1.00 84.88 888 TRP A N 1
ATOM 6783 C CA . TRP A 1 888 ? 8.434 -18.118 -2.580 1.00 84.88 888 TRP A CA 1
ATOM 6784 C C . TRP A 1 888 ? 9.318 -18.370 -3.788 1.00 84.88 888 TRP A C 1
ATOM 6786 O O . TRP A 1 888 ? 9.393 -17.516 -4.658 1.00 84.88 888 TRP A O 1
ATOM 6796 N N . GLU A 1 889 ? 9.961 -19.530 -3.876 1.00 85.62 889 GLU A N 1
ATOM 6797 C CA . GLU A 1 889 ? 10.779 -19.867 -5.043 1.00 85.62 889 GLU A CA 1
ATOM 6798 C C . GLU A 1 889 ? 9.915 -19.948 -6.312 1.00 85.62 889 GLU A C 1
ATOM 6800 O O . GLU A 1 889 ? 10.289 -19.450 -7.369 1.00 85.62 889 GLU A O 1
ATOM 6805 N N . LYS A 1 890 ? 8.706 -20.502 -6.189 1.00 84.12 890 LYS A N 1
ATOM 6806 C CA . LYS A 1 890 ? 7.793 -20.704 -7.320 1.00 84.12 890 LYS A CA 1
ATOM 6807 C C . LYS A 1 890 ? 6.955 -19.470 -7.622 1.00 84.12 890 LYS A C 1
ATOM 6809 O O . LYS A 1 890 ? 6.862 -19.056 -8.772 1.00 84.12 890 LYS A O 1
ATOM 6814 N N . VAL A 1 891 ? 6.370 -18.864 -6.593 1.00 84.94 891 VAL A N 1
ATOM 6815 C CA . VAL A 1 891 ? 5.565 -17.648 -6.734 1.00 84.94 891 VAL A CA 1
ATOM 6816 C C . VAL A 1 891 ? 6.439 -16.444 -7.017 1.00 84.94 891 VAL A C 1
ATOM 6818 O O . VAL A 1 891 ? 6.039 -15.619 -7.820 1.00 84.94 891 VAL A O 1
ATOM 6821 N N . GLY A 1 892 ? 7.646 -16.365 -6.460 1.00 85.88 892 GLY A N 1
ATOM 6822 C CA . GLY A 1 892 ? 8.629 -15.353 -6.842 1.00 85.88 892 GLY A CA 1
ATOM 6823 C C . GLY A 1 892 ? 8.952 -15.442 -8.328 1.00 85.88 892 GLY A C 1
ATOM 6824 O O . GLY A 1 892 ? 8.795 -14.455 -9.037 1.00 85.88 892 GLY A O 1
ATOM 6825 N N . HIS A 1 893 ? 9.264 -16.641 -8.833 1.00 87.44 893 HIS A N 1
ATOM 6826 C CA . HIS A 1 893 ? 9.524 -16.824 -10.261 1.00 87.44 893 HIS A CA 1
ATOM 6827 C C . HIS A 1 893 ? 8.304 -16.506 -11.139 1.00 87.44 893 HIS A C 1
ATOM 6829 O O . HIS A 1 893 ? 8.447 -15.879 -12.189 1.00 87.44 893 HIS A O 1
ATOM 6835 N N . PHE A 1 894 ? 7.098 -16.884 -10.704 1.00 89.69 894 PHE A N 1
ATOM 6836 C CA . PHE A 1 894 ? 5.857 -16.510 -11.383 1.00 89.69 894 PHE A CA 1
ATOM 6837 C C . PHE A 1 894 ? 5.650 -14.987 -11.375 1.00 89.69 894 PHE A C 1
ATOM 6839 O O . PHE A 1 894 ? 5.351 -14.398 -12.413 1.00 89.69 894 PHE A O 1
ATOM 6846 N N . MET A 1 895 ? 5.867 -14.337 -10.229 1.00 88.75 895 MET A N 1
ATOM 6847 C CA . MET A 1 895 ? 5.743 -12.892 -10.066 1.00 88.75 895 MET A CA 1
ATOM 6848 C C . MET A 1 895 ? 6.729 -12.128 -10.942 1.00 88.75 895 MET A C 1
ATOM 6850 O O . MET A 1 895 ? 6.350 -11.144 -11.568 1.00 88.75 895 MET A O 1
ATOM 6854 N N . GLU A 1 896 ? 7.963 -12.607 -11.033 1.00 88.50 896 GLU A N 1
ATOM 6855 C CA . GLU A 1 896 ? 9.005 -12.041 -11.888 1.00 88.50 896 GLU A CA 1
ATOM 6856 C C . GLU A 1 896 ? 8.721 -12.280 -13.375 1.00 88.50 896 GLU A C 1
ATOM 6858 O O . GLU A 1 896 ? 8.893 -11.376 -14.187 1.00 88.50 896 GLU A O 1
ATOM 6863 N N . SER A 1 897 ? 8.238 -13.467 -13.749 1.00 89.44 897 SER A N 1
ATOM 6864 C CA . SER A 1 897 ? 7.985 -13.829 -15.154 1.00 89.44 897 SER A CA 1
ATOM 6865 C C . SER A 1 897 ? 6.706 -13.206 -15.722 1.00 89.44 897 SER A C 1
ATOM 6867 O O . SER A 1 897 ? 6.566 -13.056 -16.939 1.00 89.44 897 SER A O 1
ATOM 6869 N N . HIS A 1 898 ? 5.770 -12.832 -14.847 1.00 91.38 898 HIS A N 1
ATOM 6870 C CA . HIS A 1 898 ? 4.451 -12.303 -15.203 1.00 91.38 898 HIS A CA 1
ATOM 6871 C C . HIS A 1 898 ? 4.157 -10.960 -14.524 1.00 91.38 898 HIS A C 1
ATOM 6873 O O . HIS A 1 898 ? 3.001 -10.622 -14.275 1.00 91.38 898 HIS A O 1
ATOM 6879 N N . PHE A 1 899 ? 5.201 -10.179 -14.241 1.00 90.12 899 PHE A N 1
ATOM 6880 C CA . PHE A 1 899 ? 5.109 -8.971 -13.423 1.00 90.12 899 PHE A CA 1
ATOM 6881 C C . PHE A 1 899 ? 4.086 -7.945 -13.941 1.00 90.12 899 PHE A C 1
ATOM 6883 O O . PHE A 1 899 ? 3.346 -7.385 -13.138 1.00 90.12 899 PHE A O 1
ATOM 6890 N N . LEU A 1 900 ? 3.984 -7.737 -15.263 1.00 89.06 900 LEU A N 1
ATOM 6891 C CA . LEU A 1 900 ? 2.987 -6.836 -15.867 1.00 89.06 900 LEU A CA 1
ATOM 6892 C C . LEU A 1 900 ? 1.563 -7.356 -15.677 1.00 89.06 900 LEU A C 1
ATOM 6894 O O . LEU A 1 900 ? 0.705 -6.631 -15.184 1.00 89.06 900 LEU A O 1
ATOM 6898 N N . ALA A 1 901 ? 1.325 -8.623 -16.024 1.00 88.19 901 ALA A N 1
ATOM 6899 C CA . ALA A 1 901 ? 0.012 -9.244 -15.872 1.00 88.19 901 ALA A CA 1
ATOM 6900 C C . ALA A 1 901 ? -0.449 -9.207 -14.411 1.00 88.19 901 ALA A C 1
ATOM 6902 O O . ALA A 1 901 ? -1.617 -8.982 -14.134 1.00 88.19 901 ALA A O 1
ATOM 6903 N N . LEU A 1 902 ? 0.473 -9.374 -13.464 1.00 89.12 902 LEU A N 1
ATOM 6904 C CA . LEU A 1 902 ? 0.159 -9.287 -12.045 1.00 89.12 902 LEU A CA 1
ATOM 6905 C C . LEU A 1 902 ? -0.068 -7.865 -11.565 1.00 89.12 902 LEU A C 1
ATOM 6907 O O . LEU A 1 902 ? -1.011 -7.626 -10.822 1.00 89.12 902 LEU A O 1
ATOM 6911 N N . ALA A 1 903 ? 0.772 -6.916 -11.969 1.00 89.56 903 ALA A N 1
ATOM 6912 C CA . ALA A 1 903 ? 0.626 -5.530 -11.546 1.00 89.56 903 ALA A CA 1
ATOM 6913 C C . ALA A 1 903 ? -0.737 -4.960 -11.952 1.00 89.56 903 ALA A C 1
ATOM 6915 O O . ALA A 1 903 ? -1.394 -4.300 -11.144 1.00 89.56 903 ALA A O 1
ATOM 6916 N N . PHE A 1 904 ? -1.172 -5.301 -13.165 1.00 88.44 904 PHE A N 1
ATOM 6917 C CA . PHE A 1 904 ? -2.445 -4.890 -13.743 1.00 88.44 904 PHE A CA 1
ATOM 6918 C C . PHE A 1 904 ? -3.550 -5.923 -13.576 1.00 88.44 904 PHE A C 1
ATOM 6920 O O . PHE A 1 904 ? -4.586 -5.776 -14.218 1.00 88.44 904 PHE A O 1
ATOM 6927 N N . LEU A 1 905 ? -3.351 -6.958 -12.748 1.00 85.94 905 LEU A N 1
ATOM 6928 C CA . LEU A 1 905 ? -4.333 -8.019 -12.585 1.00 85.94 905 LEU A CA 1
ATOM 6929 C C . LEU A 1 905 ? -5.654 -7.415 -12.112 1.00 85.94 905 LEU A C 1
ATOM 6931 O O . LEU A 1 905 ? -5.740 -6.982 -10.956 1.00 85.94 905 LEU A O 1
ATOM 6935 N N . PRO A 1 906 ? -6.669 -7.349 -12.989 1.00 76.75 906 PRO A N 1
ATOM 6936 C CA . PRO A 1 906 ? -7.917 -6.743 -12.622 1.00 76.75 906 PRO A CA 1
ATOM 6937 C C . PRO A 1 906 ? -8.711 -7.755 -11.833 1.00 76.75 906 PRO A C 1
ATOM 6939 O O . PRO A 1 906 ? -8.561 -8.970 -11.934 1.00 76.75 906 PRO A O 1
ATOM 6942 N N . LEU A 1 907 ? -9.620 -7.228 -11.051 1.00 65.94 907 LEU A N 1
ATOM 6943 C CA . LEU A 1 907 ? -10.367 -7.994 -10.078 1.00 65.94 907 LEU A CA 1
ATOM 6944 C C . LEU A 1 907 ? -11.248 -9.097 -10.685 1.00 65.94 907 LEU A C 1
ATOM 6946 O O . LEU A 1 907 ? -11.513 -10.096 -10.028 1.00 65.94 907 LEU A O 1
ATOM 6950 N N . VAL A 1 908 ? -11.664 -8.969 -11.948 1.00 62.75 908 VAL A N 1
ATOM 6951 C CA . VAL A 1 908 ? -12.463 -10.009 -12.621 1.00 62.75 908 VAL A CA 1
ATOM 6952 C C . VAL A 1 908 ? -11.641 -11.276 -12.885 1.00 62.75 908 VAL A C 1
ATOM 6954 O O . VAL A 1 908 ? -12.175 -12.383 -12.851 1.00 62.75 908 VAL A O 1
ATOM 6957 N N . ALA A 1 909 ? -10.321 -11.141 -13.046 1.00 66.69 909 ALA A N 1
ATOM 6958 C CA . ALA A 1 909 ? -9.420 -12.285 -13.103 1.00 66.69 909 ALA A CA 1
ATOM 6959 C C . ALA A 1 909 ? -9.421 -13.095 -11.808 1.00 66.69 909 ALA A C 1
ATOM 6961 O O . ALA A 1 909 ? -9.263 -14.315 -11.849 1.00 66.69 909 ALA A O 1
ATOM 6962 N N . LEU A 1 910 ? -9.623 -12.437 -10.662 1.00 70.69 910 LEU A N 1
ATOM 6963 C CA . LEU A 1 910 ? -9.493 -13.085 -9.364 1.00 70.69 910 LEU A CA 1
ATOM 6964 C C . LEU A 1 910 ? -10.546 -14.124 -9.059 1.00 70.69 910 LEU A C 1
ATOM 6966 O O . LEU A 1 910 ? -10.227 -15.066 -8.343 1.00 70.69 910 LEU A O 1
ATOM 6970 N N . ALA A 1 911 ? -11.754 -13.995 -9.604 1.00 66.62 911 ALA A N 1
ATOM 6971 C CA . ALA A 1 911 ? -12.781 -15.014 -9.414 1.00 66.62 911 ALA A CA 1
ATOM 6972 C C . ALA A 1 911 ? -12.297 -16.401 -9.888 1.00 66.62 911 ALA A C 1
ATOM 6974 O O . ALA A 1 911 ? -12.679 -17.412 -9.310 1.00 66.62 911 ALA A O 1
ATOM 6975 N N . ASN A 1 912 ? -11.382 -16.433 -10.867 1.00 69.94 912 ASN A N 1
ATOM 6976 C CA . ASN A 1 912 ? -10.751 -17.654 -11.377 1.00 69.94 912 ASN A CA 1
ATOM 6977 C C . ASN A 1 912 ? -9.432 -17.997 -10.657 1.00 69.94 912 ASN A C 1
ATOM 6979 O O . ASN A 1 912 ? -8.941 -19.120 -10.750 1.00 69.94 912 ASN A O 1
ATOM 6983 N N . LEU A 1 913 ? -8.855 -17.041 -9.921 1.00 72.50 913 LEU A N 1
ATOM 6984 C CA . LEU A 1 913 ? -7.670 -17.238 -9.080 1.00 72.50 913 LEU A CA 1
ATOM 6985 C C . LEU A 1 913 ? -8.018 -17.585 -7.631 1.00 72.50 913 LEU A C 1
ATOM 6987 O O . LEU A 1 913 ? -7.114 -17.641 -6.809 1.00 72.50 913 LEU A O 1
ATOM 6991 N N . ILE A 1 914 ? -9.291 -17.758 -7.280 1.00 71.56 914 ILE A N 1
ATOM 6992 C CA . ILE A 1 914 ? -9.702 -18.216 -5.953 1.00 71.56 914 ILE A CA 1
ATOM 6993 C C . ILE A 1 914 ? -10.582 -19.450 -6.155 1.00 71.56 914 ILE A C 1
ATOM 6995 O O . ILE A 1 914 ? -11.709 -19.324 -6.641 1.00 71.56 914 ILE A O 1
ATOM 6999 N N . PRO A 1 915 ? -10.089 -20.653 -5.802 1.00 67.81 915 PRO A N 1
ATOM 7000 C CA . PRO A 1 915 ? -10.861 -21.878 -5.953 1.00 67.81 915 PRO A CA 1
ATOM 7001 C C . PRO A 1 915 ? -12.236 -21.758 -5.283 1.00 67.81 915 PRO A C 1
ATOM 7003 O O . PRO A 1 915 ? -12.322 -21.432 -4.100 1.00 67.81 915 PRO A O 1
ATOM 7006 N N . GLY A 1 916 ? -13.303 -22.039 -6.038 1.00 66.75 916 GLY A N 1
ATOM 7007 C CA . GLY A 1 916 ? -14.685 -22.046 -5.542 1.00 66.75 916 GLY A CA 1
ATOM 7008 C C . GLY A 1 916 ? -15.483 -20.748 -5.719 1.00 66.75 916 GLY A C 1
ATOM 7009 O O . GLY A 1 916 ? -16.679 -20.771 -5.445 1.00 66.75 916 GLY A O 1
ATOM 7010 N N . VAL A 1 917 ? -14.881 -19.652 -6.203 1.00 64.81 917 VAL A N 1
ATOM 7011 C CA . VAL A 1 917 ? -15.588 -18.363 -6.413 1.00 64.81 917 VAL A CA 1
ATOM 7012 C C . VAL A 1 917 ? -16.154 -18.218 -7.840 1.00 64.81 917 VAL A C 1
ATOM 7014 O O . VAL A 1 917 ? -17.093 -17.459 -8.063 1.00 64.81 917 VAL A O 1
ATOM 7017 N N . GLY A 1 918 ? -15.693 -19.013 -8.809 1.00 54.72 918 GLY A N 1
ATOM 7018 C CA . GLY A 1 918 ? -16.368 -19.145 -10.102 1.00 54.72 918 GLY A CA 1
ATOM 7019 C C . GLY A 1 918 ? -15.614 -20.030 -11.089 1.00 54.72 918 GLY A C 1
ATOM 7020 O O . GLY A 1 918 ? -14.521 -19.688 -11.512 1.00 54.72 918 GLY A O 1
ATOM 7021 N N . GLU A 1 919 ? -16.215 -21.143 -11.515 1.00 57.06 919 GLU A N 1
ATOM 7022 C CA . GLU A 1 919 ? -15.712 -21.976 -12.628 1.00 57.06 919 GLU A CA 1
ATOM 7023 C C . GLU A 1 919 ? -16.155 -21.441 -14.013 1.00 57.06 919 GLU A C 1
ATOM 7025 O O . GLU A 1 919 ? -16.214 -22.187 -14.986 1.00 57.06 919 GLU A O 1
ATOM 7030 N N . ALA A 1 920 ? -16.553 -20.167 -14.118 1.00 49.00 920 ALA A N 1
ATOM 7031 C CA . ALA A 1 920 ? -17.510 -19.747 -15.146 1.00 49.00 920 ALA A CA 1
ATOM 7032 C C . ALA A 1 920 ? -16.958 -18.915 -16.319 1.00 49.00 920 ALA A C 1
ATOM 7034 O O . ALA A 1 920 ? -17.710 -18.705 -17.269 1.00 49.00 920 ALA A O 1
ATOM 7035 N N . ALA A 1 921 ? -15.706 -18.443 -16.299 1.00 59.25 921 ALA A N 1
ATOM 7036 C CA . ALA A 1 921 ? -15.187 -17.581 -17.369 1.00 59.25 921 ALA A CA 1
ATOM 7037 C C . ALA A 1 921 ? -14.064 -18.253 -18.172 1.00 59.25 921 ALA A C 1
ATOM 7039 O O . ALA A 1 921 ? -13.112 -18.791 -17.608 1.00 59.25 921 ALA A O 1
ATOM 7040 N N . ASP A 1 922 ? -14.163 -18.194 -19.503 1.00 67.19 922 ASP A N 1
ATOM 7041 C CA . ASP A 1 922 ? -13.076 -18.598 -20.399 1.00 67.19 922 ASP A CA 1
ATOM 7042 C C . ASP A 1 922 ? -11.870 -17.658 -20.196 1.00 67.19 922 ASP A C 1
ATOM 7044 O O . ASP A 1 922 ? -12.026 -16.443 -20.035 1.00 67.19 922 ASP A O 1
ATOM 7048 N N . VAL A 1 923 ? -10.654 -18.207 -20.243 1.00 66.12 923 VAL A N 1
ATOM 7049 C CA . VAL A 1 923 ? -9.381 -17.471 -20.136 1.00 66.12 923 VAL A CA 1
ATOM 7050 C C . VAL A 1 923 ? -9.333 -16.302 -21.126 1.00 66.12 923 VAL A C 1
ATOM 7052 O O . VAL A 1 923 ? -8.793 -15.241 -20.808 1.00 66.12 923 VAL A O 1
ATOM 7055 N N . ALA A 1 924 ? -9.936 -16.471 -22.306 1.00 65.62 924 ALA A N 1
ATOM 7056 C CA . ALA A 1 924 ? -10.021 -15.425 -23.321 1.00 65.62 924 ALA A CA 1
ATOM 7057 C C . ALA A 1 924 ? -10.877 -14.219 -22.884 1.00 65.62 924 ALA A C 1
ATOM 7059 O O . ALA A 1 924 ? -10.515 -13.076 -23.162 1.00 65.62 924 ALA A O 1
ATOM 7060 N N . GLU A 1 925 ? -11.986 -14.450 -22.177 1.00 70.06 925 GLU A N 1
ATOM 7061 C CA . GLU A 1 925 ? -12.872 -13.382 -21.698 1.00 70.06 925 GLU A CA 1
ATOM 7062 C C . GLU A 1 925 ? -12.197 -12.573 -20.585 1.00 70.06 925 GLU A C 1
ATOM 7064 O O . GLU A 1 925 ? -12.209 -11.342 -20.599 1.00 70.06 925 GLU A O 1
ATOM 7069 N N . ILE A 1 926 ? -11.506 -13.262 -19.677 1.00 70.75 926 ILE A N 1
ATOM 7070 C CA . ILE A 1 926 ? -10.733 -12.626 -18.607 1.00 70.75 926 ILE A CA 1
ATOM 7071 C C . ILE A 1 926 ? -9.605 -11.773 -19.191 1.00 70.75 926 ILE A C 1
ATOM 7073 O O . ILE A 1 926 ? -9.404 -10.636 -18.759 1.00 70.75 926 ILE A O 1
ATOM 7077 N N . ALA A 1 927 ? -8.871 -12.294 -20.178 1.00 64.56 927 ALA A N 1
ATOM 7078 C CA . ALA A 1 927 ? -7.780 -11.562 -20.813 1.00 64.56 927 ALA A CA 1
ATOM 7079 C C . ALA A 1 927 ? -8.283 -10.301 -21.541 1.00 64.56 927 ALA A C 1
ATOM 7081 O O . ALA A 1 927 ? -7.634 -9.256 -21.468 1.00 64.56 927 ALA A O 1
ATOM 7082 N N . ALA A 1 928 ? -9.463 -10.363 -22.169 1.00 67.06 928 ALA A N 1
ATOM 7083 C CA . ALA A 1 928 ? -10.094 -9.212 -22.814 1.00 67.06 928 ALA A CA 1
ATOM 7084 C C . ALA A 1 928 ? -10.519 -8.131 -21.804 1.00 67.06 928 ALA A C 1
ATOM 7086 O O . ALA A 1 928 ? -10.155 -6.966 -21.979 1.00 67.06 928 ALA A O 1
ATOM 7087 N N . LEU A 1 929 ? -11.201 -8.515 -20.717 1.00 68.19 929 LEU A N 1
ATOM 7088 C CA . LEU A 1 929 ? -11.585 -7.597 -19.631 1.00 68.19 929 LEU A CA 1
ATOM 7089 C C . LEU A 1 929 ? -10.360 -6.970 -18.952 1.00 68.19 929 LEU A C 1
ATOM 7091 O O . LEU A 1 929 ? -10.381 -5.815 -18.516 1.00 68.19 929 LEU A O 1
ATOM 7095 N N . SER A 1 930 ? -9.266 -7.729 -18.888 1.00 67.00 930 SER A N 1
ATOM 7096 C CA . SER A 1 930 ? -8.021 -7.251 -18.299 1.00 67.00 930 SER A CA 1
ATOM 7097 C C . SER A 1 930 ? -7.306 -6.227 -19.168 1.00 67.00 930 SER A C 1
ATOM 7099 O O . SER A 1 930 ? -6.761 -5.252 -18.652 1.00 67.00 930 SER A O 1
ATOM 7101 N N . ALA A 1 931 ? -7.359 -6.402 -20.486 1.00 63.66 931 ALA A N 1
ATOM 7102 C CA . ALA A 1 931 ? -6.811 -5.433 -21.421 1.00 63.66 931 ALA A CA 1
ATOM 7103 C C . ALA A 1 931 ? -7.595 -4.105 -21.403 1.00 63.66 931 ALA A C 1
ATOM 7105 O O . ALA A 1 931 ? -6.984 -3.044 -21.468 1.00 63.66 931 ALA A O 1
ATOM 7106 N N . GLU A 1 932 ? -8.920 -4.148 -21.226 1.00 68.50 932 GLU A N 1
ATOM 7107 C CA . GLU A 1 932 ? -9.747 -2.938 -21.053 1.00 68.50 932 GLU A CA 1
ATOM 7108 C C . GLU A 1 932 ? -9.432 -2.197 -19.749 1.00 68.50 932 GLU A C 1
ATOM 7110 O O . GLU A 1 932 ? -9.397 -0.969 -19.715 1.00 68.50 932 GLU A O 1
ATOM 7115 N N . SER A 1 933 ? -9.132 -2.937 -18.681 1.00 64.56 933 SER A N 1
ATOM 7116 C CA . SER A 1 933 ? -8.729 -2.344 -17.401 1.00 64.56 933 SER A CA 1
ATOM 7117 C C . SER A 1 933 ? -7.362 -1.648 -17.491 1.00 64.56 933 SER A C 1
ATOM 7119 O O . SER A 1 933 ? -7.163 -0.606 -16.872 1.00 64.56 933 SER A O 1
ATOM 7121 N N . ALA A 1 934 ? -6.432 -2.185 -18.292 1.00 56.84 934 ALA A N 1
ATOM 7122 C CA . ALA A 1 934 ? -5.129 -1.564 -18.537 1.00 56.84 934 ALA A CA 1
ATOM 7123 C C . ALA A 1 934 ? -5.240 -0.241 -19.322 1.00 56.84 934 ALA A C 1
ATOM 7125 O O . ALA A 1 934 ? -4.467 0.679 -19.076 1.00 56.84 934 ALA A O 1
ATOM 7126 N N . GLU A 1 935 ? -6.225 -0.110 -20.217 1.00 58.44 935 GLU A N 1
ATOM 7127 C CA . GLU A 1 935 ? -6.519 1.153 -20.917 1.00 58.44 935 GLU A CA 1
ATOM 7128 C C . GLU A 1 935 ? -7.106 2.213 -19.969 1.00 58.44 935 GLU A C 1
ATOM 7130 O O . GLU A 1 935 ? -6.818 3.402 -20.109 1.00 58.44 935 GLU A O 1
ATOM 7135 N N . GLY A 1 936 ? -7.853 1.791 -18.943 1.00 56.19 936 GLY A N 1
ATOM 7136 C CA . GLY A 1 936 ? -8.332 2.673 -17.873 1.00 56.19 936 GLY A CA 1
ATOM 7137 C C . GLY A 1 936 ? -7.214 3.337 -17.058 1.00 56.19 936 GLY A C 1
ATOM 7138 O O . GLY A 1 936 ? -7.483 4.297 -16.341 1.00 56.19 936 GLY A O 1
ATOM 7139 N N . PHE A 1 937 ? -5.967 2.869 -17.184 1.00 46.78 937 PHE A N 1
ATOM 7140 C CA . PHE A 1 937 ? -4.793 3.485 -16.562 1.00 46.78 937 PHE A CA 1
ATOM 7141 C C . PHE A 1 937 ? -4.373 4.798 -17.246 1.00 46.78 937 PHE A C 1
ATOM 7143 O O . PHE A 1 937 ? -3.622 5.566 -16.650 1.00 46.78 937 PHE A O 1
ATOM 7150 N N . GLU A 1 938 ? -4.856 5.075 -18.466 1.00 42.25 938 GLU A N 1
ATOM 7151 C CA . GLU A 1 938 ? -4.426 6.250 -19.239 1.00 42.25 938 GLU A CA 1
ATOM 7152 C C . GLU A 1 938 ? -5.546 7.146 -19.795 1.00 42.25 938 GLU A C 1
ATOM 7154 O O . GLU A 1 938 ? -5.236 8.145 -20.434 1.00 42.25 938 GLU A O 1
ATOM 7159 N N . LEU A 1 939 ? -6.834 6.855 -19.569 1.00 33.25 939 LEU A N 1
ATOM 7160 C CA . LEU A 1 939 ? -7.898 7.445 -20.394 1.00 33.25 939 LEU A CA 1
ATOM 7161 C C . LEU A 1 939 ? -9.225 7.723 -19.663 1.00 33.25 939 LEU A C 1
ATOM 7163 O O . LEU A 1 939 ? -10.266 7.130 -19.954 1.00 33.25 939 LEU A O 1
ATOM 7167 N N . THR A 1 940 ? -9.212 8.727 -18.782 1.00 33.31 940 THR A N 1
ATOM 7168 C CA . THR A 1 940 ? -10.403 9.575 -18.549 1.00 33.31 940 THR A CA 1
ATOM 7169 C C . THR A 1 940 ? -10.486 10.729 -19.561 1.00 33.31 940 THR A C 1
ATOM 7171 O O . THR A 1 940 ? -11.509 11.401 -19.630 1.00 33.31 940 THR A O 1
ATOM 7174 N N . GLU A 1 941 ? -9.479 10.924 -20.418 1.00 35.25 941 GLU A N 1
ATOM 7175 C CA . GLU A 1 941 ? -9.508 11.914 -21.500 1.00 35.25 941 GLU A CA 1
ATOM 7176 C C . GLU A 1 941 ? -8.928 11.315 -22.790 1.00 35.25 941 GLU A C 1
ATOM 7178 O O . GLU A 1 941 ? -7.758 10.953 -22.818 1.00 35.25 941 GLU A O 1
ATOM 7183 N N . LEU A 1 942 ? -9.757 11.251 -23.850 1.00 31.25 942 LEU A N 1
ATOM 7184 C CA . LEU A 1 942 ? -9.482 10.848 -25.254 1.00 31.25 942 LEU A CA 1
ATOM 7185 C C . LEU A 1 942 ? -9.929 9.443 -25.725 1.00 31.25 942 LEU A C 1
ATOM 7187 O O . LEU A 1 942 ? -9.154 8.677 -26.292 1.00 31.25 942 LEU A O 1
ATOM 7191 N N . SER A 1 943 ? -11.225 9.131 -25.634 1.00 29.66 943 SER A N 1
ATOM 7192 C CA . SER A 1 943 ? -11.820 8.085 -26.487 1.00 29.66 943 SER A CA 1
ATOM 7193 C C . SER A 1 943 ? -13.047 8.614 -27.231 1.00 29.66 943 SER A C 1
ATOM 7195 O O . SER A 1 943 ? -14.186 8.385 -26.835 1.00 29.66 943 SER A O 1
ATOM 7197 N N . GLU A 1 944 ? -12.801 9.319 -28.336 1.00 33.72 944 GLU A N 1
ATOM 7198 C CA . GLU A 1 944 ? -13.751 9.422 -29.444 1.00 33.72 944 GLU A CA 1
ATOM 7199 C C . GLU A 1 944 ? -13.211 8.583 -30.605 1.00 33.72 944 GLU A C 1
ATOM 7201 O O . GLU A 1 944 ? -12.183 8.903 -31.198 1.00 33.72 944 GLU A O 1
ATOM 7206 N N . GLY A 1 945 ? -13.891 7.472 -30.903 1.00 35.94 945 GLY A N 1
ATOM 7207 C CA . GLY A 1 945 ? -13.566 6.624 -32.053 1.00 35.94 945 GLY A CA 1
ATOM 7208 C C . GLY A 1 945 ? -13.667 5.121 -31.805 1.00 35.94 945 GLY A C 1
ATOM 7209 O O . GLY A 1 945 ? -12.730 4.393 -32.112 1.00 35.94 945 GLY A O 1
ATOM 7210 N N . ALA A 1 946 ? -14.791 4.632 -31.274 1.00 31.52 946 ALA A N 1
ATOM 7211 C CA . ALA A 1 946 ? -15.077 3.195 -31.221 1.00 31.52 946 ALA A CA 1
ATOM 7212 C C . ALA A 1 946 ? -16.551 2.911 -31.553 1.00 31.52 946 ALA A C 1
ATOM 7214 O O . ALA A 1 946 ? -17.352 2.550 -30.695 1.00 31.52 946 ALA A O 1
ATOM 7215 N N . THR A 1 947 ? -16.923 3.069 -32.823 1.00 31.59 947 THR A N 1
ATOM 7216 C CA . THR A 1 947 ? -18.234 2.680 -33.365 1.00 31.59 947 THR A CA 1
ATOM 7217 C C . THR A 1 947 ? -18.158 1.378 -34.167 1.00 31.59 947 THR A C 1
ATOM 7219 O O . THR A 1 947 ? -18.630 1.342 -35.289 1.00 31.59 947 THR A O 1
ATOM 7222 N N . GLU A 1 948 ? -17.626 0.280 -33.610 1.00 37.03 948 GLU A N 1
ATOM 7223 C CA . GLU A 1 948 ? -17.807 -1.074 -34.185 1.00 37.03 948 GLU A CA 1
ATOM 7224 C C . GLU A 1 948 ? -17.744 -2.203 -33.126 1.00 37.03 948 GLU A C 1
ATOM 7226 O O . GLU A 1 948 ? -16.842 -3.029 -33.146 1.00 37.03 948 GLU A O 1
ATOM 7231 N N . LEU A 1 949 ? -18.707 -2.301 -32.194 1.00 30.50 949 LEU A N 1
ATOM 7232 C CA . LEU A 1 949 ? -18.826 -3.492 -31.314 1.00 30.50 949 LEU A CA 1
ATOM 7233 C C . LEU A 1 949 ? -20.249 -4.060 -31.145 1.00 30.50 949 LEU A C 1
ATOM 7235 O O . LEU A 1 949 ? -20.506 -4.935 -30.319 1.00 30.50 949 LEU A O 1
ATOM 7239 N N . THR A 1 950 ? -21.184 -3.667 -32.005 1.00 30.39 950 THR A N 1
ATOM 7240 C CA . THR A 1 950 ? -22.567 -4.175 -31.990 1.00 30.39 950 THR A CA 1
ATOM 7241 C C . THR A 1 950 ? -22.753 -5.668 -32.379 1.00 30.39 950 THR A C 1
ATOM 7243 O O . THR A 1 950 ? -23.803 -6.213 -32.023 1.00 30.39 950 THR A O 1
ATOM 7246 N N . PRO A 1 951 ? -21.821 -6.409 -33.037 1.00 30.64 951 PRO A N 1
ATOM 7247 C CA . PRO A 1 951 ? -22.068 -7.826 -33.354 1.00 30.64 951 PRO A CA 1
ATOM 7248 C C . PRO A 1 951 ? -21.702 -8.843 -32.254 1.00 30.64 951 PRO A C 1
ATOM 7250 O O . PRO A 1 951 ? -22.259 -9.939 -32.266 1.00 30.64 951 PRO A O 1
ATOM 7253 N N . LEU A 1 952 ? -20.808 -8.529 -31.306 1.00 31.53 952 LEU A N 1
ATOM 7254 C CA . LEU A 1 952 ? -20.286 -9.527 -30.347 1.00 31.53 952 LEU A CA 1
ATOM 7255 C C . LEU A 1 952 ? -21.192 -9.764 -29.123 1.00 31.53 952 LEU A C 1
ATOM 7257 O O . LEU A 1 952 ? -21.163 -10.838 -28.532 1.00 31.53 952 LEU A O 1
ATOM 7261 N N . LEU A 1 953 ? -22.088 -8.827 -28.800 1.00 29.66 953 LEU A N 1
ATOM 7262 C CA . LEU A 1 953 ? -22.959 -8.911 -27.616 1.00 29.66 953 LEU A CA 1
ATOM 7263 C C . LEU A 1 953 ? -24.315 -9.602 -27.854 1.00 29.66 953 LEU A C 1
ATOM 7265 O O . LEU A 1 953 ? -25.138 -9.682 -26.943 1.00 29.66 953 LEU A O 1
ATOM 7269 N N . ARG A 1 954 ? -24.580 -10.137 -29.055 1.00 31.78 954 ARG A N 1
ATOM 7270 C CA . ARG A 1 954 ? -25.869 -10.794 -29.363 1.00 31.78 954 ARG A CA 1
ATOM 7271 C C . ARG A 1 954 ? -25.868 -12.322 -29.159 1.00 31.78 954 ARG A C 1
ATOM 7273 O O . ARG A 1 954 ? -26.916 -12.943 -29.309 1.00 31.78 954 ARG A O 1
ATOM 7280 N N . GLY A 1 955 ? -24.732 -12.926 -28.791 1.00 28.17 955 GLY A N 1
ATOM 7281 C CA . GLY A 1 955 ? -24.579 -14.386 -28.659 1.00 28.17 955 GLY A CA 1
ATOM 7282 C C . GLY A 1 955 ? -24.837 -14.992 -27.269 1.00 28.17 955 GLY A C 1
ATOM 7283 O O . GLY A 1 955 ? -25.103 -16.186 -27.182 1.00 28.17 955 GLY A O 1
ATOM 7284 N N . ALA A 1 956 ? -24.807 -14.208 -26.185 1.00 28.84 956 ALA A N 1
ATOM 7285 C CA . ALA A 1 956 ? -24.729 -14.741 -24.813 1.00 28.84 956 ALA A CA 1
ATOM 7286 C C . ALA A 1 956 ? -26.079 -14.978 -24.097 1.00 28.84 956 ALA A C 1
ATOM 7288 O O . ALA A 1 956 ? -26.118 -15.235 -22.898 1.00 28.84 956 ALA A O 1
ATOM 7289 N N . SER A 1 957 ? -27.216 -14.935 -24.796 1.00 26.73 957 SER A N 1
ATOM 7290 C CA . SER A 1 957 ? -28.533 -15.207 -24.192 1.00 26.73 957 SER A CA 1
ATOM 7291 C C . SER A 1 957 ? -29.022 -16.619 -24.513 1.00 26.73 957 SER A C 1
ATOM 7293 O O . SER A 1 957 ? -29.999 -16.791 -25.239 1.00 26.73 957 SER A O 1
ATOM 7295 N N . LYS A 1 958 ? -28.318 -17.634 -23.988 1.00 31.19 958 LYS A N 1
ATOM 7296 C CA . LYS A 1 958 ? -28.826 -18.998 -23.709 1.00 31.19 958 LYS A CA 1
ATOM 7297 C C . LYS A 1 958 ? -27.711 -19.874 -23.126 1.00 31.19 958 LYS A C 1
ATOM 7299 O O . LYS A 1 958 ? -27.147 -20.715 -23.816 1.00 31.19 958 LYS A O 1
ATOM 7304 N N . ILE A 1 959 ? -27.446 -19.724 -21.834 1.00 27.58 959 ILE A N 1
ATOM 7305 C CA . ILE A 1 959 ? -26.841 -20.801 -21.047 1.00 27.58 959 ILE A CA 1
ATOM 7306 C C . ILE A 1 959 ? -27.949 -21.312 -20.130 1.00 27.58 959 ILE A C 1
ATOM 7308 O O . ILE A 1 959 ? -28.441 -20.596 -19.261 1.00 27.58 959 ILE A O 1
ATOM 7312 N N . LYS A 1 960 ? -28.432 -22.521 -20.427 1.00 25.31 960 LYS A N 1
ATOM 7313 C CA . LYS A 1 960 ? -29.261 -23.295 -19.505 1.00 25.31 960 LYS A CA 1
ATOM 7314 C C . LYS A 1 960 ? -28.321 -23.905 -18.474 1.00 25.31 960 LYS A C 1
ATOM 7316 O O . LYS A 1 960 ? -27.366 -24.569 -18.859 1.00 25.31 960 LYS A O 1
ATOM 7321 N N . VAL A 1 961 ? -28.623 -23.668 -17.207 1.00 26.34 961 VAL A N 1
ATOM 7322 C CA . VAL A 1 961 ? -28.086 -24.430 -16.082 1.00 26.34 961 VAL A CA 1
ATOM 7323 C C . VAL A 1 961 ? -28.921 -25.711 -15.988 1.00 26.34 961 VAL A C 1
ATOM 7325 O O . VAL A 1 961 ? -30.148 -25.607 -15.914 1.00 26.34 961 VAL A O 1
ATOM 7328 N N . ASP A 1 962 ? -28.271 -26.873 -16.067 1.00 30.39 962 ASP A N 1
ATOM 7329 C CA . ASP A 1 962 ? -28.824 -28.166 -15.629 1.00 30.39 962 ASP A CA 1
ATOM 7330 C C . ASP A 1 962 ? -28.338 -28.467 -14.207 1.00 30.39 962 ASP A C 1
ATOM 7332 O O . ASP A 1 962 ? -27.156 -28.156 -13.919 1.00 30.39 962 ASP A O 1
#

Secondary structure (DSSP, 8-state):
----PPPB-SSHHHHHHHHHTT-PPPTTPPEEEEEEPPPTTEEE-SSTT-EEESSS---GGGEEEEEEE-STT-SS-TTTTPPPPGGG--EEEE----S-------------------------------------------HHHHHHHHHHHHHHHHHHHHHHHHHHS---HHHHHHHHHHHHH-PPPP--S-----THHHHHHHHHHHHHHHHHHTTSSS--S---TTHHHHHHHHSTTHHHHHHTSHHHHHHHSPPP---SS--PPPTTEEEEEESS---GGGGGGTTS--TTS-SS-EEEEE-TTSS-EEEEE-EESSHHHHHHHHHHS-----S--EEEEEEEPPTT-EEPSSTTEEE-TTT-S-GGGEEEEEEE---HHHHHT--HHHHHHHHHHS--EE--THHHHHHHHHHT---GGG--------------PPPPGGGTHHHHHHHH--EEPTTS-EE--S--SHHHHTT--SSPPPTT-PPPPP---HHHHHHHHHHHHHHHHHHHHHHHHHTTS--------------PPPPHHHHHHHHHHHH---HHHHHHHHHT-HHHHHHH-HHHHHHHHHH-HHHHHHHHHHHHTT--SGGGTTTHHHHHHHHHSPPPTT-PPP--------TT-PPPPPPPSEEEEEESS-HHHHHHHTEE----PSS-S-TT-TT-S-TT-----SSPPP--TT----HHHHEEEEBSBHHHHHHHHHHHHHHHSTTS-EEEEEEE--TTEEESSSEEEES-EEGGGEEEEEEE-TT--PPP--TTTS-HHHHHHHHHHHHHHGGGSTTS-SSEE-TT--GGGGG---B---TTTTSHHHHHHHHHHHGGGGT--SSSSSS--SS---HHHHHHHHHTT-S--SS-HHHHHHHHHHHHHTHHHHHT-BHHHHTTSSTTS-S---HHHHHHHHHHHHHTTT-SS--------TTGGGS-S-----

Radius of gyration: 38.91 Å; Cα contacts (8 Å, |Δi|>4): 1109; chains: 1; bounding box: 97×91×118 Å

Nearest PDB structures (foldseek):
  6jmu-assembly2_B  TM=3.578E-01  e=3.125E+00  Mus musculus

Foldseek 3Di:
DDPDFDWAAPDPLVVVVVVVVPDDDDPDDKDKDWDFADDPQWDFDPPDGIIGGPPDGDDPVGTDFMKIWDPQQPPDDPPPPDDDDPVRTDIDTDDPDDDDDDDDDDDDDDDDDDDDDDDDDDDDDDDDDDDDDDDDDDDPDDVVVVLLVQQLVQLLVLLVVLLVVLVVDQDALVVSLVSSLCSQLVDDPPDDPDDDDDPVSVVLSVLLSVLSVCLLPVPQPPDPDDDDSRPVSSVLSNDSCSSNSSCVRPSRSVSRGDDDDDDDDDPDDDQQWWKAKAQAPPPLVCQQVPQDDDPPDGLFDWDWDQDPVNPDTGIATKTFNDHLVNLQVSLPDPDPDDQGWMKMWIFHDDPQWDADPDPGMITGPPRHGDSLRTFKMWIFRDDSPRSNPDDSVRSVVRSVVTDIDTDDSCLLVLLVVLVQDDPPPPPPDDDDDDDDDDDDDRDDPLVSVLVSCLQVDFDADPVRQTDRPPPLDLVVSQVRFDDDDDPPDDTDGDDDDPVSSVSSSVSSVVVRVVSVVVNVVVVVPDDDDDDDDDDDDDQDADQPVVLQVCCCVVVVAHPVRVLVQQQVFLVSCVVPVVVNNVSCCRRPVVVNVVRVVCVVVVHGPVVPPDPVCVVVSPVVDDPDPPDDDDDDDDDDDDPPPDDPDPFAQKWKAKAQDDLVRCVQQQHWFFDQDDPPPPSFPPVPPDPPDPPPDPDDDDDPLPPFDPCSRFKGWIHQAQLVSLQVNLVNCCPLQNPDWMKMWMFGAFAQWEDDVTIIRGLGGGSLRTFFMATHDNPRDQDDDDCVVCDLVNLLVLLLVLLVCLCLQVVSFRTDGDPSHDCVSVPGGYHNDDPPPRDSVVSLVSCVVTVVSVPQPSGDNSDRTNDDQGSVNSNVCVVVVVDPHPDDPVNCVRVVVSCVSSVSCRRLVGSVVVCVRRPPSDPDDDSSVSSNVSSVSVVVVPDPDDDDDDPPDVPPPPPPPDDDDD

pLDDT: mean 71.11, std 23.1, range [22.84, 98.19]

Sequence (962 aa):
MVQLTPAAYPDPVRAIQVWASHRIVRIGQSLRLYAFHQGPQTTSWPEAGAAYQLGIGWPFAQLASVYRVSDAGLPGYLENGGRPNPETIRISSYEALGDAILLDRDDAVFSSTNRDEADSSSPDPDEAVSSSTKGGDGEHGNSEGSRALVCRKRTAEALKPVQARTRDRKRPRQDIVSDVQQAVCSLPRVPSSLDAPSTSGTQMTRACVMAVTGALSSRGDDAAAPHPANDDMASRVISPMVAEDLCQQPGVLEQMAPREQRGGGGQGPAPGLMYLVTARSTPLFNISTVERISEAHSNINYVSYQSPGGAELVWAPMAYRTPALAIQNWASFNLNYGPQPVSIIGLARGPDTVDGPQPGTSYQPGVGWPREQMHWWAPLDLSPVVARNMEQDGVDRILEAATWQRVRPDCPAAVERIAARPRQDQAAGPEAGDAGGGQARPGSDAETEPIKEYICSVVYGRNENAFVPNDCDETVLRRIPGQPPSASQPGRQLDWTEEQVQQLGAVCADTNAAAEAWTRELQRAGPADAVDAAASSDQEHLPWPQFVARVQDQLHVAEQQLQVYLDRGIQWIQDNQSGIYHLLQHGFPTLINAMHRMAQAGIIFSTFQDDICKTLLAAISQPNPDEPPKRDDEMTVGPDAKKPSAAPKFVFYGDFLWPAEAKKIGGFLPQRSNPAGSAYDFEGEPAGSTYDFEGGPSLDPEVKIDWENKLLQTYPYFGLAAQAAARKASQSTRGFHGVVYAVHATPNVISAEHSFAVGGILWSQVLGWVQVPLNYTLPSYDPKEHSRAKMQEHFERAFKAQDSIPGGSLFQPNSDYDHKFDELAASTDFHDLDSPQGLIDFMKTHGGAVGWQGDFPLFEPAESITAESSAATKVAKTITPPHELGFWEKVGHFMESHFLALAFLPLVALANLIPGVGEAADVAEIAALSAESAEGFELTELSEGATELTPLLRGASKIKVD

Organism: Metarhizium rileyi (strain RCEF 4871) (NCBI:txid1649241)

Solvent-accessible surface area (backbone atoms only — not comparable to full-atom values): 59320 Å² total; per-residue (Å²): 135,82,83,85,71,76,71,45,51,88,42,71,68,57,43,50,52,56,54,56,74,74,54,92,81,74,94,87,72,82,48,75,49,80,42,66,54,89,52,98,55,53,42,78,43,95,67,89,68,23,32,35,44,79,74,99,56,85,58,74,93,32,59,72,44,52,30,47,48,58,74,91,59,66,92,82,58,85,88,72,84,58,82,83,67,82,88,51,73,59,76,50,82,54,84,87,79,82,80,90,84,80,90,85,86,84,89,83,88,82,86,91,79,91,82,83,90,86,82,91,79,86,84,87,89,89,84,87,83,89,82,90,81,89,86,81,91,86,81,89,77,66,68,66,63,53,42,52,52,48,14,28,55,49,41,47,58,41,41,48,66,50,35,52,60,46,73,78,40,97,64,59,67,68,60,55,52,53,46,50,36,51,39,64,47,62,62,78,74,80,81,69,87,85,80,76,97,61,80,63,59,63,56,48,39,50,43,17,41,51,36,52,50,48,73,76,52,79,83,74,84,90,64,100,63,100,65,76,82,64,62,59,58,52,56,46,65,60,36,79,59,45,25,50,61,45,41,70,28,66,34,36,29,66,71,52,29,82,83,83,83,87,80,87,92,68,92,66,82,66,91,74,38,30,15,39,44,37,58,54,87,64,56,83,84,49,51,58,58,63,73,70,71,66,92,89,71,68,64,57,55,67,44,77,44,68,41,100,81,72,81,46,83,44,63,23,59,47,26,15,59,42,64,59,60,20,48,46,57,51,17,67,49,91,68,89,66,73,89,44,62,22,34,42,35,33,26,50,72,55,96,63,54,40,77,37,100,48,93,60,32,27,31,21,82,95,56,40,62,47,64,83,33,41,45,34,35,26,64,39,99,57,41,47,72,59,46,55,75,43,54,70,71,54,48,50,52,51,61,72,69,38,66,74,43,73,48,77,71,54,53,54,60,48,50,49,57,57,67,66,59,73,81,70,89,75,73,84,68,88,88,82,81,91,81,80,98,70,85,80,73,78,84,57,70,80,77,50,45,68,53,38,50,63,56,66,43,79,43,72,47,101,79,79,49,75,39,52,80,93,61,70,43,75,70,42,74,59,56,72,74,86,69,85,70,64,100,81,63,86,83,84,76,71,89,69,51,72,68,46,53,52,52,50,40,51,55,36,51,58,48,44,56,54,49,54,56,50,49,59,53,58,65,72,69,66,86,89,86,90,87,89,86,86,88,88,79,88,81,75,74,56,56,68,72,59,51,54,50,46,42,32,72,77,67,70,40,52,70,73,57,50,46,56,42,52,40,61,23,60,67,49,26,50,79,75,36,48,72,59,38,51,51,40,57,72,41,37,54,66,53,54,58,50,38,50,53,30,50,75,70,72,50,51,60,71,82,44,83,53,72,64,40,54,52,53,52,49,71,72,44,77,77,69,94,84,68,81,85,79,86,80,80,83,84,82,82,68,96,76,71,76,76,78,76,77,58,50,47,47,34,21,35,37,31,47,64,49,68,71,54,29,53,57,27,51,25,48,63,36,54,64,60,80,72,86,55,59,70,64,54,82,63,80,62,72,93,77,72,88,69,93,56,105,68,71,81,74,74,69,91,77,69,75,66,65,55,77,41,52,31,32,74,34,22,72,26,44,21,62,11,34,28,44,2,6,52,42,2,54,72,45,24,67,94,39,55,5,25,31,32,40,30,54,19,33,43,36,21,35,59,60,103,61,26,35,21,53,44,32,45,53,38,41,37,28,49,22,34,35,78,36,55,55,78,43,68,67,76,90,80,53,70,89,82,50,40,58,71,54,44,25,49,39,31,48,52,40,60,69,49,34,73,72,35,83,87,57,32,79,33,50,63,37,90,64,40,48,72,81,47,76,83,43,28,22,24,76,76,75,74,54,56,78,40,75,64,28,47,50,54,48,40,69,73,26,17,62,86,72,59,41,80,87,59,72,61,40,62,84,52,79,44,90,81,47,49,66,56,49,34,51,34,54,74,69,57,75,48,79,70,91,62,59,79,73,49,49,64,50,51,46,50,48,47,67,75,26,42,67,37,46,34,53,34,36,58,78,50,43,37,67,34,26,90,91,69,43,99,79,74,56,68,68,59,43,20,52,56,30,28,55,54,57,50,61,76,73,53,95,69,87,88,85,86,82,93,82,67,83,78,74,78,74,72,79,88,78,81,82,88,131

Mean predicted aligned error: 22.31 Å